Protein AF-0000000066303263 (afdb_homodimer)

Structure (mmCIF, N/CA/C/O backbone):
data_AF-0000000066303263-model_v1
#
loop_
_entity.id
_entity.type
_entity.pdbx_description
1 polymer 'Uncharacterized transporter RB4869'
#
loop_
_atom_site.group_PDB
_atom_site.id
_atom_site.type_symbol
_atom_site.label_atom_id
_atom_site.label_alt_id
_atom_site.label_comp_id
_atom_site.label_asym_id
_atom_site.label_entity_id
_atom_site.label_seq_id
_atom_site.pdbx_PDB_ins_code
_atom_site.Cartn_x
_atom_site.Cartn_y
_atom_site.Cartn_z
_atom_site.occupancy
_atom_site.B_iso_or_equiv
_atom_site.auth_seq_id
_atom_site.auth_comp_id
_atom_site.auth_asym_id
_atom_site.auth_atom_id
_atom_site.pdbx_PDB_model_num
ATOM 1 N N . MET A 1 1 ? 3.336 -27.75 2.59 1 59.38 1 MET A N 1
ATOM 2 C CA . MET A 1 1 ? 2.889 -26.438 3.047 1 59.38 1 MET A CA 1
ATOM 3 C C . MET A 1 1 ? 2.623 -25.516 1.865 1 59.38 1 MET A C 1
ATOM 5 O O . MET A 1 1 ? 3.283 -25.609 0.829 1 59.38 1 MET A O 1
ATOM 9 N N . ASN A 1 2 ? 1.567 -24.625 1.897 1 80.12 2 ASN A N 1
ATOM 10 C CA . ASN A 1 2 ? 1.238 -23.625 0.888 1 80.12 2 ASN A CA 1
ATOM 11 C C . ASN A 1 2 ? 2.383 -22.641 0.682 1 80.12 2 ASN A C 1
ATOM 13 O O . ASN A 1 2 ? 2.875 -22.047 1.642 1 80.12 2 ASN A O 1
ATOM 17 N N . PRO A 1 3 ? 3 -22.656 -0.423 1 86.31 3 PRO A N 1
ATOM 18 C CA . PRO A 1 3 ? 4.152 -21.797 -0.698 1 86.31 3 PRO A CA 1
ATOM 19 C C . PRO A 1 3 ? 3.92 -20.344 -0.289 1 86.31 3 PRO A C 1
ATOM 21 O O . PRO A 1 3 ? 4.863 -19.641 0.102 1 86.31 3 PRO A O 1
ATOM 24 N N . ILE A 1 4 ? 2.754 -19.922 -0.288 1 90.31 4 ILE A N 1
ATOM 25 C CA . ILE A 1 4 ? 2.447 -18.547 0.068 1 90.31 4 ILE A CA 1
ATOM 26 C C . ILE A 1 4 ? 2.525 -18.375 1.583 1 90.31 4 ILE A C 1
ATOM 28 O O . ILE A 1 4 ? 2.926 -17.312 2.074 1 90.31 4 ILE A O 1
ATOM 32 N N . LEU A 1 5 ? 2.143 -19.422 2.271 1 91.5 5 LEU A N 1
ATOM 33 C CA . LEU A 1 5 ? 2.277 -19.391 3.723 1 91.5 5 LEU A CA 1
ATOM 34 C C . LEU A 1 5 ? 3.746 -19.312 4.129 1 91.5 5 LEU A C 1
ATOM 36 O O . LEU A 1 5 ? 4.098 -18.609 5.078 1 91.5 5 LEU A O 1
ATOM 40 N N . VAL A 1 6 ? 4.566 -20.047 3.449 1 92.94 6 VAL A N 1
ATOM 41 C CA . VAL A 1 6 ? 6 -20.016 3.709 1 92.94 6 VAL A CA 1
ATOM 42 C C . VAL A 1 6 ? 6.539 -18.609 3.488 1 92.94 6 VAL A C 1
ATOM 44 O O . VAL A 1 6 ? 7.277 -18.078 4.32 1 92.94 6 VAL A O 1
ATOM 47 N N . LEU A 1 7 ? 6.152 -18.031 2.354 1 95.06 7 LEU A N 1
ATOM 48 C CA . LEU A 1 7 ? 6.594 -16.688 2.002 1 95.06 7 LEU A CA 1
ATOM 49 C C . LEU A 1 7 ? 6.207 -15.68 3.088 1 95.06 7 LEU A C 1
ATOM 51 O O . LEU A 1 7 ? 7.043 -14.906 3.551 1 95.06 7 LEU A O 1
ATOM 55 N N . LEU A 1 8 ? 5 -15.75 3.527 1 95.94 8 LEU A N 1
ATOM 56 C CA . LEU A 1 8 ? 4.484 -14.789 4.496 1 95.94 8 LEU A CA 1
ATOM 57 C C . LEU A 1 8 ? 5.086 -15.031 5.875 1 95.94 8 LEU A C 1
ATOM 59 O O . LEU A 1 8 ? 5.348 -14.086 6.621 1 95.94 8 LEU A O 1
ATOM 63 N N . CYS A 1 9 ? 5.34 -16.266 6.223 1 95.69 9 CYS A N 1
ATOM 64 C CA . CYS A 1 9 ? 5.961 -16.578 7.5 1 95.69 9 CYS A CA 1
ATOM 65 C C . CYS A 1 9 ? 7.402 -16.078 7.547 1 95.69 9 CYS A C 1
ATOM 67 O O . CYS A 1 9 ? 7.844 -15.547 8.562 1 95.69 9 CYS A O 1
ATOM 69 N N . VAL A 1 10 ? 8.086 -16.297 6.492 1 96.38 10 VAL A N 1
ATOM 70 C CA . VAL A 1 10 ? 9.469 -15.836 6.41 1 96.38 10 VAL A CA 1
ATOM 71 C C . VAL A 1 10 ? 9.516 -14.312 6.551 1 96.38 10 VAL A C 1
ATOM 73 O O . VAL A 1 10 ? 10.367 -13.781 7.27 1 96.38 10 VAL A O 1
ATOM 76 N N . ILE A 1 11 ? 8.625 -13.633 5.859 1 96.69 11 ILE A N 1
ATOM 77 C CA . ILE A 1 11 ? 8.57 -12.172 5.926 1 96.69 11 ILE A CA 1
ATOM 78 C C . ILE A 1 11 ? 8.203 -11.734 7.34 1 96.69 11 ILE A C 1
ATOM 80 O O . ILE A 1 11 ? 8.852 -10.852 7.91 1 96.69 11 ILE A O 1
ATOM 84 N N . ALA A 1 12 ? 7.219 -12.383 7.938 1 95.5 12 ALA A N 1
ATOM 85 C CA . ALA A 1 12 ? 6.781 -12.031 9.281 1 95.5 12 ALA A CA 1
ATOM 86 C C . ALA A 1 12 ? 7.898 -12.242 10.297 1 95.5 12 ALA A C 1
ATOM 88 O O . ALA A 1 12 ? 8.164 -11.375 11.133 1 95.5 12 ALA A O 1
ATOM 89 N N . LEU A 1 13 ? 8.523 -13.344 10.211 1 95.75 13 LEU A N 1
ATOM 90 C CA . LEU A 1 13 ? 9.617 -13.648 11.133 1 95.75 13 LEU A CA 1
ATOM 91 C C . LEU A 1 13 ? 10.797 -12.703 10.906 1 95.75 13 LEU A C 1
ATOM 93 O O . LEU A 1 13 ? 11.461 -12.297 11.867 1 95.75 13 LEU A O 1
ATOM 97 N N . GLY A 1 14 ? 11.078 -12.445 9.641 1 95.5 14 GLY A N 1
ATOM 98 C CA . GLY A 1 14 ? 12.133 -11.492 9.344 1 95.5 14 GLY A CA 1
ATOM 99 C C . GLY A 1 14 ? 11.875 -10.117 9.93 1 95.5 14 GLY A C 1
ATOM 100 O O . GLY A 1 14 ? 12.781 -9.492 10.484 1 95.5 14 GLY A O 1
ATOM 101 N N . LEU A 1 15 ? 10.664 -9.672 9.781 1 92.56 15 LEU A N 1
ATOM 102 C CA . LEU A 1 15 ? 10.297 -8.367 10.328 1 92.56 15 LEU A CA 1
ATOM 103 C C . LEU A 1 15 ? 10.375 -8.367 11.852 1 92.56 15 LEU A C 1
ATOM 105 O O . LEU A 1 15 ? 10.758 -7.367 12.453 1 92.56 15 LEU A O 1
ATOM 109 N N . LEU A 1 16 ? 10.016 -9.453 12.477 1 92.06 16 LEU A N 1
ATOM 110 C CA . LEU A 1 16 ? 10.102 -9.578 13.93 1 92.06 16 LEU A CA 1
ATOM 111 C C . LEU A 1 16 ? 11.547 -9.516 14.398 1 92.06 16 LEU A C 1
ATOM 113 O O . LEU A 1 16 ? 11.867 -8.805 15.359 1 92.06 16 LEU A O 1
ATOM 117 N N . VAL A 1 17 ? 12.383 -10.195 13.719 1 92.31 17 VAL A N 1
ATOM 118 C CA . VAL A 1 17 ? 13.805 -10.211 14.047 1 92.31 17 VAL A CA 1
ATOM 119 C C . VAL A 1 17 ? 14.406 -8.836 13.781 1 92.31 17 VAL A C 1
ATOM 121 O O . VAL A 1 17 ? 15.289 -8.383 14.516 1 92.31 17 VAL A O 1
ATOM 124 N N . GLY A 1 18 ? 13.977 -8.25 12.711 1 90.12 18 GLY A N 1
ATOM 125 C CA . GLY A 1 18 ? 14.492 -6.941 12.336 1 90.12 18 GLY A CA 1
ATOM 126 C C . GLY A 1 18 ? 14.211 -5.863 13.367 1 90.12 18 GLY A C 1
ATOM 127 O O . GLY A 1 18 ? 14.891 -4.836 13.398 1 90.12 18 GLY A O 1
ATOM 128 N N . ARG A 1 19 ? 13.258 -6.082 14.25 1 85.56 19 ARG A N 1
ATOM 129 C CA . ARG A 1 19 ? 12.875 -5.098 15.258 1 85.56 19 ARG A CA 1
ATOM 130 C C . ARG A 1 19 ? 13.75 -5.223 16.5 1 85.56 19 ARG A C 1
ATOM 132 O O . ARG A 1 19 ? 13.781 -4.316 17.328 1 85.56 19 ARG A O 1
ATOM 139 N N . VAL A 1 20 ? 14.406 -6.262 16.609 1 87.19 20 VAL A N 1
ATOM 140 C CA . VAL A 1 20 ? 15.273 -6.465 17.766 1 87.19 20 VAL A CA 1
ATOM 141 C C . VAL A 1 20 ? 16.531 -5.617 17.625 1 87.19 20 VAL A C 1
ATOM 143 O O . VAL A 1 20 ? 17.188 -5.641 16.578 1 87.19 20 VAL A O 1
ATOM 146 N N . SER A 1 21 ? 16.703 -4.73 18.547 1 82.38 21 SER A N 1
ATOM 147 C CA . SER A 1 21 ? 17.859 -3.855 18.5 1 82.38 21 SER A CA 1
ATOM 148 C C . SER A 1 21 ? 18.953 -4.34 19.453 1 82.38 21 SER A C 1
ATOM 150 O O . SER A 1 21 ? 18.672 -4.84 20.547 1 82.38 21 SER A O 1
ATOM 152 N N . PHE A 1 22 ? 20.125 -4.48 18.875 1 80 22 PHE A N 1
ATOM 153 C CA . PHE A 1 22 ? 21.312 -4.797 19.672 1 80 22 PHE A CA 1
ATOM 154 C C . PHE A 1 22 ? 22.266 -3.609 19.703 1 80 22 PHE A C 1
ATOM 156 O O . PHE A 1 22 ? 22.875 -3.258 18.703 1 80 22 PHE A O 1
ATOM 163 N N . ARG A 1 23 ? 22.422 -2.984 20.859 1 75.75 23 ARG A N 1
ATOM 164 C CA . ARG A 1 23 ? 23.297 -1.836 21.078 1 75.75 23 ARG A CA 1
ATOM 165 C C . ARG A 1 23 ? 22.891 -0.664 20.188 1 75.75 23 ARG A C 1
ATOM 167 O O . ARG A 1 23 ? 23.75 -0.027 19.578 1 75.75 23 ARG A O 1
ATOM 174 N N . GLY A 1 24 ? 21.641 -0.631 19.953 1 71.31 24 GLY A N 1
ATOM 175 C CA . GLY A 1 24 ? 21.094 0.509 19.234 1 71.31 24 GLY A CA 1
ATOM 176 C C . GLY A 1 24 ? 21.031 0.298 17.734 1 71.31 24 GLY A C 1
ATOM 177 O O . GLY A 1 24 ? 20.625 1.194 16.984 1 71.31 24 GLY A O 1
ATOM 178 N N . ILE A 1 25 ? 21.516 -0.825 17.25 1 78.69 25 ILE A N 1
ATOM 179 C CA . ILE A 1 25 ? 21.5 -1.103 15.82 1 78.69 25 ILE A CA 1
ATOM 180 C C . ILE A 1 25 ? 20.484 -2.199 15.508 1 78.69 25 ILE A C 1
ATOM 182 O O . ILE A 1 25 ? 20.469 -3.24 16.172 1 78.69 25 ILE A O 1
ATOM 186 N N . SER A 1 26 ? 19.609 -1.906 14.648 1 81.94 26 SER A N 1
ATOM 187 C CA . SER A 1 26 ? 18.641 -2.896 14.18 1 81.94 26 SER A CA 1
ATOM 188 C C . SER A 1 26 ? 18.844 -3.203 12.703 1 81.94 26 SER A C 1
ATOM 190 O O . SER A 1 26 ? 19.312 -2.355 11.945 1 81.94 26 SER A O 1
ATOM 192 N N . LEU A 1 27 ? 18.562 -4.391 12.273 1 84 27 LEU A N 1
ATOM 193 C CA . LEU A 1 27 ? 18.703 -4.793 10.875 1 84 27 LEU A CA 1
ATOM 194 C C . LEU A 1 27 ? 17.516 -4.289 10.047 1 84 27 LEU A C 1
ATOM 196 O O . LEU A 1 27 ? 17.625 -4.188 8.82 1 84 27 LEU A O 1
ATOM 200 N N . GLY A 1 28 ? 16.406 -4.055 10.742 1 83.38 28 GLY A N 1
ATOM 201 C CA . GLY A 1 28 ? 15.227 -3.584 10.031 1 83.38 28 GLY A CA 1
ATOM 202 C C . GLY A 1 28 ? 14.68 -4.602 9.055 1 83.38 28 GLY A C 1
ATOM 203 O O . GLY A 1 28 ? 14.617 -5.793 9.359 1 83.38 28 GLY A O 1
ATOM 204 N N . THR A 1 29 ? 14.281 -4.164 7.871 1 86.5 29 THR A N 1
ATOM 205 C CA . THR A 1 29 ? 13.648 -5.004 6.855 1 86.5 29 THR A CA 1
ATOM 206 C C . THR A 1 29 ? 14.656 -5.973 6.254 1 86.5 29 THR A C 1
ATOM 208 O O . THR A 1 29 ? 14.289 -7.047 5.777 1 86.5 29 THR A O 1
ATOM 211 N N . SER A 1 30 ? 15.945 -5.668 6.324 1 89.06 30 SER A N 1
ATOM 212 C CA . SER A 1 30 ? 16.984 -6.52 5.75 1 89.06 30 SER A CA 1
ATOM 213 C C . SER A 1 30 ? 17.094 -7.84 6.5 1 89.06 30 SER A C 1
ATOM 215 O O . SER A 1 30 ? 17.688 -8.797 6 1 89.06 30 SER A O 1
ATOM 217 N N . ALA A 1 31 ? 16.562 -7.883 7.723 1 93 31 ALA A N 1
ATOM 218 C CA . ALA A 1 31 ? 16.562 -9.125 8.492 1 93 31 ALA A CA 1
ATOM 219 C C . ALA A 1 31 ? 15.789 -10.219 7.766 1 93 31 ALA A C 1
ATOM 221 O O . ALA A 1 31 ? 16.016 -11.406 8 1 93 31 ALA A O 1
ATOM 222 N N . ILE A 1 32 ? 14.906 -9.844 6.883 1 95 32 ILE A N 1
ATOM 223 C CA . ILE A 1 32 ? 14.125 -10.797 6.098 1 95 32 ILE A CA 1
ATOM 224 C C . ILE A 1 32 ? 15.062 -11.672 5.266 1 95 32 ILE A C 1
ATOM 226 O O . ILE A 1 32 ? 14.844 -12.875 5.125 1 95 32 ILE A O 1
ATOM 230 N N . LEU A 1 33 ? 16.109 -11.062 4.738 1 93.75 33 LEU A N 1
ATOM 231 C CA . LEU A 1 33 ? 17.062 -11.82 3.936 1 93.75 33 LEU A CA 1
ATOM 232 C C . LEU A 1 33 ? 17.703 -12.922 4.762 1 93.75 33 LEU A C 1
ATOM 234 O O . LEU A 1 33 ? 17.891 -14.039 4.281 1 93.75 33 LEU A O 1
ATOM 238 N N . PHE A 1 34 ? 18.016 -12.688 6.008 1 94.19 34 PHE A N 1
ATOM 239 C CA . PHE A 1 34 ? 18.688 -13.648 6.871 1 94.19 34 PHE A CA 1
ATOM 240 C C . PHE A 1 34 ? 17.766 -14.805 7.227 1 94.19 34 PHE A C 1
ATOM 242 O O . PHE A 1 34 ? 18.172 -15.969 7.176 1 94.19 34 PHE A O 1
ATOM 249 N N . VAL A 1 35 ? 16.578 -14.445 7.59 1 95.88 35 VAL A N 1
ATOM 250 C CA . VAL A 1 35 ? 15.609 -15.477 7.906 1 95.88 35 VAL A CA 1
ATOM 251 C C . VAL A 1 35 ? 15.32 -16.312 6.66 1 95.88 35 VAL A C 1
ATOM 253 O O . VAL A 1 35 ? 15.172 -17.531 6.746 1 95.88 35 VAL A O 1
ATOM 256 N N . ALA A 1 36 ? 15.258 -15.68 5.531 1 96 36 ALA A N 1
ATOM 257 C CA . ALA A 1 36 ? 15.016 -16.375 4.266 1 96 36 ALA A CA 1
ATOM 258 C C . ALA A 1 36 ? 16.172 -17.297 3.916 1 96 36 ALA A C 1
ATOM 260 O O . ALA A 1 36 ? 15.961 -18.406 3.432 1 96 36 ALA A O 1
ATOM 261 N N . LEU A 1 37 ? 17.406 -16.844 4.16 1 93.94 37 LEU A N 1
ATOM 262 C CA . LEU A 1 37 ? 18.594 -17.672 3.924 1 93.94 37 LEU A CA 1
ATOM 263 C C . LEU A 1 37 ? 18.547 -18.938 4.77 1 93.94 37 LEU A C 1
ATOM 265 O O . LEU A 1 37 ? 18.859 -20.031 4.277 1 93.94 37 LEU A O 1
ATOM 269 N N . LEU A 1 38 ? 18.172 -18.734 6.035 1 94.69 38 LEU A N 1
ATOM 270 C CA . LEU A 1 38 ? 18.062 -19.875 6.941 1 94.69 38 LEU A CA 1
ATOM 271 C C . LEU A 1 38 ? 16.969 -20.828 6.473 1 94.69 38 LEU A C 1
ATOM 273 O O . LEU A 1 38 ? 17.188 -22.047 6.457 1 94.69 38 LEU A O 1
ATOM 277 N N . ALA A 1 39 ? 15.82 -20.328 6.078 1 94.94 39 ALA A N 1
ATOM 278 C CA . ALA A 1 39 ? 14.719 -21.156 5.586 1 94.94 39 ALA A CA 1
ATOM 279 C C . ALA A 1 39 ? 15.102 -21.859 4.289 1 94.94 39 ALA A C 1
ATOM 281 O O . ALA A 1 39 ? 14.75 -23.031 4.086 1 94.94 39 ALA A O 1
ATOM 282 N N . GLY A 1 40 ? 15.766 -21.125 3.422 1 93.25 40 GLY A N 1
ATOM 283 C CA . GLY A 1 40 ? 16.234 -21.734 2.184 1 93.25 40 GLY A CA 1
ATOM 284 C C . GLY A 1 40 ? 17.234 -22.859 2.404 1 93.25 40 GLY A C 1
ATOM 285 O O . GLY A 1 40 ? 17.25 -23.828 1.647 1 93.25 40 GLY A O 1
ATOM 286 N N . HIS A 1 41 ? 18.047 -22.703 3.406 1 93.31 41 HIS A N 1
ATOM 287 C CA . HIS A 1 41 ? 19.016 -23.734 3.758 1 93.31 41 HIS A CA 1
ATOM 288 C C . HIS A 1 41 ? 18.312 -25.031 4.172 1 93.31 41 HIS A C 1
ATOM 290 O O . HIS A 1 41 ? 18.812 -26.125 3.891 1 93.31 41 HIS A O 1
ATOM 296 N N . TYR A 1 42 ? 17.172 -24.891 4.82 1 93.5 42 TYR A N 1
ATOM 297 C CA . TYR A 1 42 ? 16.422 -26.062 5.258 1 93.5 42 TYR A CA 1
ATOM 298 C C . TYR A 1 42 ? 15.508 -26.578 4.152 1 93.5 42 TYR A C 1
ATOM 300 O O . TYR A 1 42 ? 14.656 -27.438 4.383 1 93.5 42 TYR A O 1
ATOM 308 N N . GLY A 1 43 ? 15.531 -26.016 2.975 1 90.75 43 GLY A N 1
ATOM 309 C CA . GLY A 1 43 ? 14.891 -26.594 1.8 1 90.75 43 GLY A CA 1
ATOM 310 C C . GLY A 1 43 ? 13.555 -25.953 1.479 1 90.75 43 GLY A C 1
ATOM 311 O O . GLY A 1 43 ? 12.82 -26.438 0.619 1 90.75 43 GLY A O 1
ATOM 312 N N . TRP A 1 44 ? 13.211 -24.875 2.115 1 92.06 44 TRP A N 1
ATOM 313 C CA . TRP A 1 44 ? 11.969 -24.188 1.786 1 92.06 44 TRP A CA 1
ATOM 314 C C . TRP A 1 44 ? 12.094 -23.422 0.476 1 92.06 44 TRP A C 1
ATOM 316 O O . TRP A 1 44 ? 13.141 -22.828 0.196 1 92.06 44 TRP A O 1
ATOM 326 N N . THR A 1 45 ? 11.023 -23.516 -0.398 1 88.44 45 THR A N 1
ATOM 327 C CA . THR A 1 45 ? 11.055 -22.828 -1.686 1 88.44 45 THR A CA 1
ATOM 328 C C . THR A 1 45 ? 9.734 -22.109 -1.946 1 88.44 45 THR A C 1
ATOM 330 O O . THR A 1 45 ? 8.711 -22.438 -1.336 1 88.44 45 THR A O 1
ATOM 333 N N . ILE A 1 46 ? 9.828 -21.078 -2.74 1 87.62 46 ILE A N 1
ATOM 334 C CA . ILE A 1 46 ? 8.641 -20.344 -3.176 1 87.62 46 ILE A CA 1
ATOM 335 C C . ILE A 1 46 ? 8.625 -20.234 -4.699 1 87.62 46 ILE A C 1
ATOM 337 O O . ILE A 1 46 ? 9.672 -20.375 -5.344 1 87.62 46 ILE A O 1
ATOM 341 N N . PRO A 1 47 ? 7.387 -20.094 -5.258 1 84.81 47 PRO A N 1
ATOM 342 C CA . PRO A 1 47 ? 7.34 -19.891 -6.707 1 84.81 47 PRO A CA 1
ATOM 343 C C . PRO A 1 47 ? 8.133 -18.672 -7.164 1 84.81 47 PRO A C 1
ATOM 345 O O . PRO A 1 47 ? 8.352 -17.75 -6.379 1 84.81 47 PRO A O 1
ATOM 348 N N . THR A 1 48 ? 8.508 -18.734 -8.383 1 84.12 48 THR A N 1
ATOM 349 C CA . THR A 1 48 ? 9.336 -17.672 -8.93 1 84.12 48 THR A CA 1
ATOM 350 C C . THR A 1 48 ? 8.5 -16.438 -9.234 1 84.12 48 THR A C 1
ATOM 352 O O . THR A 1 48 ? 7.281 -16.531 -9.398 1 84.12 48 THR A O 1
ATOM 355 N N . GLY A 1 49 ? 9.141 -15.289 -9.219 1 89.69 49 GLY A N 1
ATOM 356 C CA . GLY A 1 49 ? 8.477 -14.094 -9.711 1 89.69 49 GLY A CA 1
ATOM 357 C C . GLY A 1 49 ? 8.195 -13.078 -8.625 1 89.69 49 GLY A C 1
ATOM 358 O O . GLY A 1 49 ? 8.133 -11.875 -8.898 1 89.69 49 GLY A O 1
ATOM 359 N N . PHE A 1 50 ? 8.07 -13.531 -7.379 1 92.94 50 PHE A N 1
ATOM 360 C CA . PHE A 1 50 ? 7.75 -12.617 -6.293 1 92.94 50 PHE A CA 1
ATOM 361 C C . PHE A 1 50 ? 8.875 -11.602 -6.086 1 92.94 50 PHE A C 1
ATOM 363 O O . PHE A 1 50 ? 8.617 -10.43 -5.797 1 92.94 50 PHE A O 1
ATOM 370 N N . GLY A 1 51 ? 10.07 -12.109 -6.262 1 93.06 51 GLY A N 1
ATOM 371 C CA . GLY A 1 51 ? 11.219 -11.227 -6.094 1 93.06 51 GLY A CA 1
ATOM 372 C C . GLY A 1 51 ? 11.289 -10.133 -7.141 1 93.06 51 GLY A C 1
ATOM 373 O O . GLY A 1 51 ? 11.555 -8.977 -6.82 1 93.06 51 GLY A O 1
ATOM 374 N N . THR A 1 52 ? 11 -10.484 -8.367 1 92.56 52 THR A N 1
ATOM 375 C CA . THR A 1 52 ? 11.062 -9.531 -9.469 1 92.56 52 THR A CA 1
ATOM 376 C C . THR A 1 52 ? 9.969 -8.477 -9.328 1 92.56 52 THR A C 1
ATOM 378 O O . THR A 1 52 ? 10.219 -7.285 -9.531 1 92.56 52 THR A O 1
ATOM 381 N N . LEU A 1 53 ? 8.789 -8.953 -8.984 1 94.44 53 LEU A N 1
ATOM 382 C CA . LEU A 1 53 ? 7.691 -8.008 -8.781 1 94.44 53 LEU A CA 1
ATOM 383 C C . LEU A 1 53 ? 7.992 -7.074 -7.609 1 94.44 53 LEU A C 1
ATOM 385 O O . LEU A 1 53 ? 7.785 -5.863 -7.711 1 94.44 53 LEU A O 1
ATOM 389 N N . GLY A 1 54 ? 8.43 -7.691 -6.527 1 95.81 54 GLY A N 1
ATOM 390 C CA . GLY A 1 54 ? 8.773 -6.898 -5.352 1 95.81 54 GLY A CA 1
ATOM 391 C C . GLY A 1 54 ? 9.859 -5.875 -5.617 1 95.81 54 GLY A C 1
ATOM 392 O O . GLY A 1 54 ? 9.758 -4.727 -5.184 1 95.81 54 GLY A O 1
ATOM 393 N N . LEU A 1 55 ? 10.836 -6.262 -6.34 1 93.94 55 LEU A N 1
ATOM 394 C CA . LEU A 1 55 ? 11.961 -5.379 -6.645 1 93.94 55 LEU A CA 1
ATOM 395 C C . LEU A 1 55 ? 11.516 -4.215 -7.52 1 93.94 55 LEU A C 1
ATOM 397 O O . LEU A 1 55 ? 11.883 -3.066 -7.27 1 93.94 55 LEU A O 1
ATOM 401 N N . ALA A 1 56 ? 10.789 -4.512 -8.594 1 94.69 56 ALA A N 1
ATOM 402 C CA . ALA A 1 56 ? 10.312 -3.457 -9.484 1 94.69 56 ALA A CA 1
ATOM 403 C C . ALA A 1 56 ? 9.484 -2.426 -8.727 1 94.69 56 ALA A C 1
ATOM 405 O O . ALA A 1 56 ? 9.648 -1.22 -8.93 1 94.69 56 ALA A O 1
ATOM 406 N N . LEU A 1 57 ? 8.617 -2.967 -7.875 1 95.62 57 LEU A N 1
ATOM 407 C CA . LEU A 1 57 ? 7.781 -2.09 -7.066 1 95.62 57 LEU A CA 1
ATOM 408 C C . LEU A 1 57 ? 8.625 -1.262 -6.105 1 95.62 57 LEU A C 1
ATOM 410 O O . LEU A 1 57 ? 8.43 -0.049 -5.988 1 95.62 57 LEU A O 1
ATOM 414 N N . PHE A 1 58 ? 9.492 -1.871 -5.398 1 94.94 58 PHE A N 1
ATOM 415 C CA . PHE A 1 58 ? 10.359 -1.248 -4.398 1 94.94 58 PHE A CA 1
ATOM 416 C C . PHE A 1 58 ? 11.188 -0.135 -5.023 1 94.94 58 PHE A C 1
ATOM 418 O O . PHE A 1 58 ? 11.156 1.006 -4.555 1 94.94 58 PHE A O 1
ATOM 425 N N . VAL A 1 59 ? 11.891 -0.455 -6.098 1 94.31 59 VAL A N 1
ATOM 426 C CA . VAL A 1 59 ? 12.844 0.482 -6.68 1 94.31 59 VAL A CA 1
ATOM 427 C C . VAL A 1 59 ? 12.094 1.635 -7.344 1 94.31 59 VAL A C 1
ATOM 429 O O . VAL A 1 59 ? 12.555 2.777 -7.328 1 94.31 59 VAL A O 1
ATOM 432 N N . TYR A 1 60 ? 10.992 1.342 -7.941 1 95.5 60 TYR A N 1
ATOM 433 C CA . TYR A 1 60 ? 10.164 2.391 -8.516 1 95.5 60 TYR A CA 1
ATOM 434 C C . TYR A 1 60 ? 9.734 3.393 -7.449 1 95.5 60 TYR A C 1
ATOM 436 O O . TYR A 1 60 ? 9.812 4.605 -7.66 1 95.5 60 TYR A O 1
ATOM 444 N N . CYS A 1 61 ? 9.273 2.879 -6.301 1 93.25 61 CYS A N 1
ATOM 445 C CA . CYS A 1 61 ? 8.797 3.744 -5.227 1 93.25 61 CYS A CA 1
ATOM 446 C C . CYS A 1 61 ? 9.945 4.543 -4.621 1 93.25 61 CYS A C 1
ATOM 448 O O . CYS A 1 61 ? 9.773 5.703 -4.25 1 93.25 61 CYS A O 1
ATOM 450 N N . VAL A 1 62 ? 11.07 3.912 -4.508 1 91.25 62 VAL A N 1
ATOM 451 C CA . VAL A 1 62 ? 12.258 4.621 -4.035 1 91.25 62 VAL A CA 1
ATOM 452 C C . VAL A 1 62 ? 12.594 5.758 -4.992 1 91.25 62 VAL A C 1
ATOM 454 O O . VAL A 1 62 ? 12.945 6.859 -4.559 1 91.25 62 VAL A O 1
ATOM 457 N N . GLY A 1 63 ? 12.484 5.484 -6.266 1 92.44 63 GLY A N 1
ATOM 458 C CA . GLY A 1 63 ? 12.711 6.516 -7.266 1 92.44 63 GLY A CA 1
ATOM 459 C C . GLY A 1 63 ? 11.75 7.684 -7.141 1 92.44 63 GLY A C 1
ATOM 460 O O . GLY A 1 63 ? 12.172 8.844 -7.168 1 92.44 63 GLY A O 1
ATOM 461 N N . ILE A 1 64 ? 10.523 7.371 -7.004 1 90.81 64 ILE A N 1
ATOM 462 C CA . ILE A 1 64 ? 9.508 8.406 -6.875 1 90.81 64 ILE A CA 1
ATOM 463 C C . ILE A 1 64 ? 9.82 9.297 -5.676 1 90.81 64 ILE A C 1
ATOM 465 O O . ILE A 1 64 ? 9.727 10.523 -5.758 1 90.81 64 ILE A O 1
ATOM 469 N N . SER A 1 65 ? 10.195 8.711 -4.555 1 85 65 SER A N 1
ATOM 470 C CA . SER A 1 65 ? 10.469 9.438 -3.32 1 85 65 SER A CA 1
ATOM 471 C C . SER A 1 65 ? 11.727 10.289 -3.443 1 85 65 SER A C 1
ATOM 473 O O . SER A 1 65 ? 11.812 11.367 -2.852 1 85 65 SER A O 1
ATOM 475 N N . ALA A 1 66 ? 12.688 9.828 -4.195 1 85.56 66 ALA A N 1
ATOM 476 C CA . ALA A 1 66 ? 13.969 10.508 -4.328 1 85.56 66 ALA A CA 1
ATOM 477 C C . ALA A 1 66 ? 13.922 11.547 -5.445 1 85.56 66 ALA A C 1
ATOM 479 O O . ALA A 1 66 ? 14.797 12.422 -5.523 1 85.56 66 ALA A O 1
ATOM 480 N N . GLY A 1 67 ? 12.977 11.461 -6.309 1 84.5 67 GLY A N 1
ATOM 481 C CA . GLY A 1 67 ? 12.906 12.25 -7.527 1 84.5 67 GLY A CA 1
ATOM 482 C C . GLY A 1 67 ? 13.062 13.742 -7.281 1 84.5 67 GLY A C 1
ATOM 483 O O . GLY A 1 67 ? 13.953 14.383 -7.852 1 84.5 67 GLY A O 1
ATOM 484 N N . PRO A 1 68 ? 12.336 14.305 -6.406 1 75 68 PRO A N 1
ATOM 485 C CA . PRO A 1 68 ? 12.398 15.75 -6.184 1 75 68 PRO A CA 1
ATOM 486 C C . PRO A 1 68 ? 13.75 16.203 -5.656 1 75 68 PRO A C 1
ATOM 488 O O . PRO A 1 68 ? 14.281 17.234 -6.102 1 75 68 PRO A O 1
ATOM 491 N N . THR A 1 69 ? 14.367 15.469 -4.828 1 72 69 THR A N 1
ATOM 492 C CA . THR A 1 69 ? 15.625 15.859 -4.203 1 72 69 THR A CA 1
ATOM 493 C C . THR A 1 69 ? 16.797 15.539 -5.113 1 72 69 THR A C 1
ATOM 495 O O . THR A 1 69 ? 17.828 16.219 -5.066 1 72 69 THR A O 1
ATOM 498 N N . PHE A 1 70 ? 16.656 14.57 -5.898 1 83.25 70 PHE A N 1
ATOM 499 C CA . PHE A 1 70 ? 17.719 14.172 -6.805 1 83.25 70 PHE A CA 1
ATOM 500 C C . PHE A 1 70 ? 18.062 15.297 -7.77 1 83.25 70 PHE A C 1
ATOM 502 O O . PHE A 1 70 ? 19.234 15.664 -7.914 1 83.25 70 PHE A O 1
ATOM 509 N N . PHE A 1 71 ? 17.156 15.828 -8.352 1 78.19 71 PHE A N 1
ATOM 510 C CA . PHE A 1 71 ? 17.406 16.844 -9.367 1 78.19 71 PHE A CA 1
ATOM 511 C C . PHE A 1 71 ? 17.781 18.172 -8.727 1 78.19 71 PHE A C 1
ATOM 513 O O . PHE A 1 71 ? 18.531 18.953 -9.305 1 78.19 71 PHE A O 1
ATOM 520 N N . ARG A 1 72 ? 17.328 18.391 -7.516 1 68.69 72 ARG A N 1
ATOM 521 C CA . ARG A 1 72 ? 17.766 19.562 -6.781 1 68.69 72 ARG A CA 1
ATOM 522 C C . ARG A 1 72 ? 19.219 19.438 -6.344 1 68.69 72 ARG A C 1
ATOM 524 O O . ARG A 1 72 ? 19.953 20.438 -6.316 1 68.69 72 ARG A O 1
ATOM 531 N N . GLY A 1 73 ? 19.531 18.266 -5.941 1 68.19 73 GLY A N 1
ATOM 532 C CA . GLY A 1 73 ? 20.906 18 -5.551 1 68.19 73 GLY A CA 1
ATOM 533 C C . GLY A 1 73 ? 21.891 18.203 -6.684 1 68.19 73 GLY A C 1
ATOM 534 O O . GLY A 1 73 ? 23.047 18.594 -6.449 1 68.19 73 GLY A O 1
ATOM 535 N N . LEU A 1 74 ? 21.422 17.969 -7.828 1 77.19 74 LEU A N 1
ATOM 536 C CA . LEU A 1 74 ? 22.281 18.141 -8.992 1 77.19 74 LEU A CA 1
ATOM 537 C C . LEU A 1 74 ? 22.406 19.609 -9.359 1 77.19 74 LEU A C 1
ATOM 539 O O . LEU A 1 74 ? 23.344 20 -10.07 1 77.19 74 LEU A O 1
ATOM 543 N N . ALA A 1 75 ? 21.531 20.297 -8.711 1 68.81 75 ALA A N 1
ATOM 544 C CA . ALA A 1 75 ? 21.578 21.734 -8.953 1 68.81 75 ALA A CA 1
ATOM 545 C C . ALA A 1 75 ? 22.594 22.406 -8.023 1 68.81 75 ALA A C 1
ATOM 547 O O . ALA A 1 75 ? 23.172 21.75 -7.156 1 68.81 75 ALA A O 1
ATOM 548 N N . SER A 1 76 ? 22.938 23.594 -8.016 1 61.5 76 SER A N 1
ATOM 549 C CA . SER A 1 76 ? 24.094 24.344 -7.516 1 61.5 76 SER A CA 1
ATOM 550 C C . SER A 1 76 ? 24.219 24.219 -6.004 1 61.5 76 SER A C 1
ATOM 552 O O . SER A 1 76 ? 25.312 23.953 -5.492 1 61.5 76 SER A O 1
ATOM 554 N N . HIS A 1 77 ? 23.234 24.172 -5.227 1 57.69 77 HIS A N 1
ATOM 555 C CA . HIS A 1 77 ? 23.375 24.203 -3.773 1 57.69 77 HIS A CA 1
ATOM 556 C C . HIS A 1 77 ? 23.594 22.812 -3.209 1 57.69 77 HIS A C 1
ATOM 558 O O . HIS A 1 77 ? 24.109 22.656 -2.102 1 57.69 77 HIS A O 1
ATOM 564 N N . GLY A 1 78 ? 23.359 21.844 -3.939 1 72.88 78 GLY A N 1
ATOM 565 C CA . GLY A 1 78 ? 23.516 20.469 -3.479 1 72.88 78 GLY A CA 1
ATOM 566 C C . GLY A 1 78 ? 24.641 19.719 -4.188 1 72.88 78 GLY A C 1
ATOM 567 O O . GLY A 1 78 ? 24.938 18.578 -3.855 1 72.88 78 GLY A O 1
ATOM 568 N N . ARG A 1 79 ? 25.391 20.391 -4.93 1 84 79 ARG A N 1
ATOM 569 C CA . ARG A 1 79 ? 26.359 19.75 -5.816 1 84 79 ARG A CA 1
ATOM 570 C C . ARG A 1 79 ? 27.531 19.156 -5.02 1 84 79 ARG A C 1
ATOM 572 O O . ARG A 1 79 ? 28.016 18.078 -5.336 1 84 79 ARG A O 1
ATOM 579 N N . ALA A 1 80 ? 27.875 19.906 -4.02 1 85.25 80 ALA A N 1
ATOM 580 C CA . ALA A 1 80 ? 29.016 19.438 -3.238 1 85.25 80 ALA A CA 1
ATOM 581 C C . ALA A 1 80 ? 28.703 18.125 -2.529 1 85.25 80 ALA A C 1
ATOM 583 O O . ALA A 1 80 ? 29.531 17.219 -2.469 1 85.25 80 ALA A O 1
ATOM 584 N N . MET A 1 81 ? 27.562 18.047 -2.043 1 86.38 81 MET A N 1
ATOM 585 C CA . MET A 1 81 ? 27.141 16.828 -1.353 1 86.38 81 MET A CA 1
ATOM 586 C C . MET A 1 81 ? 26.922 15.695 -2.342 1 86.38 81 MET A C 1
ATOM 588 O O . MET A 1 81 ? 27.25 14.539 -2.049 1 86.38 81 MET A O 1
ATOM 592 N N . ALA A 1 82 ? 26.438 16.031 -3.473 1 89.44 82 ALA A N 1
ATOM 593 C CA . ALA A 1 82 ? 26.25 15.039 -4.535 1 89.44 82 ALA A CA 1
ATOM 594 C C . ALA A 1 82 ? 27.594 14.469 -4.992 1 89.44 82 ALA A C 1
ATOM 596 O O . ALA A 1 82 ? 27.703 13.273 -5.27 1 89.44 82 ALA A O 1
ATOM 597 N N . ILE A 1 83 ? 28.547 15.289 -5.027 1 92.56 83 ILE A N 1
ATOM 598 C CA . ILE A 1 83 ? 29.891 14.859 -5.43 1 92.56 83 ILE A CA 1
ATOM 599 C C . ILE A 1 83 ? 30.453 13.914 -4.379 1 92.56 83 ILE A C 1
ATOM 601 O O . ILE A 1 83 ? 31.078 12.898 -4.723 1 92.56 83 ILE A O 1
ATOM 605 N N . THR A 1 84 ? 30.281 14.289 -3.143 1 93.31 84 THR A N 1
ATOM 606 C CA . THR A 1 84 ? 30.734 13.398 -2.082 1 93.31 84 THR A CA 1
ATOM 607 C C . THR A 1 84 ? 30.109 12.016 -2.219 1 93.31 84 THR A C 1
ATOM 609 O O . THR A 1 84 ? 30.797 11 -2.09 1 93.31 84 THR A O 1
ATOM 612 N N . GLY A 1 85 ? 28.781 12 -2.457 1 93.94 85 GLY A N 1
ATOM 613 C CA . GLY A 1 85 ? 28.094 10.734 -2.682 1 93.94 85 GLY A CA 1
ATOM 614 C C . GLY A 1 85 ? 28.656 9.953 -3.854 1 93.94 85 GLY A C 1
ATOM 615 O O . GLY A 1 85 ? 28.859 8.742 -3.76 1 93.94 85 GLY A O 1
ATOM 616 N N . SER A 1 86 ? 28.984 10.625 -4.91 1 95.19 86 SER A N 1
ATOM 617 C CA . SER A 1 86 ? 29.531 9.992 -6.102 1 95.19 86 SER A CA 1
ATOM 618 C C . SER A 1 86 ? 30.922 9.43 -5.844 1 95.19 86 SER A C 1
ATOM 620 O O . SER A 1 86 ? 31.25 8.328 -6.293 1 95.19 86 SER A O 1
ATOM 622 N N . VAL A 1 87 ? 31.688 10.164 -5.137 1 96.25 87 VAL A N 1
ATOM 623 C CA . VAL A 1 87 ? 33.062 9.734 -4.828 1 96.25 87 VAL A CA 1
ATOM 624 C C . VAL A 1 87 ? 33.031 8.469 -3.977 1 96.25 87 VAL A C 1
ATOM 626 O O . VAL A 1 87 ? 33.812 7.543 -4.191 1 96.25 87 VAL A O 1
ATOM 629 N N . ILE A 1 88 ? 32.156 8.445 -3.078 1 97.12 88 ILE A N 1
ATOM 630 C CA . ILE A 1 88 ? 32.031 7.297 -2.186 1 97.12 88 ILE A CA 1
ATOM 631 C C . ILE A 1 88 ? 31.656 6.059 -2.988 1 97.12 88 ILE A C 1
ATOM 633 O O . ILE A 1 88 ? 32.281 5 -2.846 1 97.12 88 ILE A O 1
ATOM 637 N N . VAL A 1 89 ? 30.641 6.172 -3.893 1 97.31 89 VAL A N 1
ATOM 638 C CA . VAL A 1 89 ? 30.172 5.043 -4.688 1 97.31 89 VAL A CA 1
ATOM 639 C C . VAL A 1 89 ? 31.281 4.582 -5.637 1 97.31 89 VAL A C 1
ATOM 641 O O . VAL A 1 89 ? 31.531 3.385 -5.762 1 97.31 89 VAL A O 1
ATOM 644 N N . LEU A 1 90 ? 31.953 5.527 -6.254 1 97.44 90 LEU A N 1
ATOM 645 C CA . LEU A 1 90 ? 33 5.18 -7.203 1 97.44 90 LEU A CA 1
ATOM 646 C C . LEU A 1 90 ? 34.188 4.527 -6.492 1 97.44 90 LEU A C 1
ATOM 648 O O . LEU A 1 90 ? 34.812 3.609 -7.031 1 97.44 90 LEU A O 1
ATOM 652 N N . THR A 1 91 ? 34.5 5.035 -5.332 1 97.88 91 THR A N 1
ATOM 653 C CA . THR A 1 91 ? 35.531 4.395 -4.539 1 97.88 91 THR A CA 1
ATOM 654 C C . THR A 1 91 ? 35.125 2.979 -4.141 1 97.88 91 THR A C 1
ATOM 656 O O . THR A 1 91 ? 35.938 2.057 -4.16 1 97.88 91 THR A O 1
ATOM 659 N N . GLY A 1 92 ? 33.844 2.807 -3.723 1 97.88 92 GLY A N 1
ATOM 660 C CA . GLY A 1 92 ? 33.344 1.48 -3.416 1 97.88 92 GLY A CA 1
ATOM 661 C C . GLY A 1 92 ? 33.438 0.514 -4.578 1 97.88 92 GLY A C 1
ATOM 662 O O . GLY A 1 92 ? 33.844 -0.64 -4.398 1 97.88 92 GLY A O 1
ATOM 663 N N . VAL A 1 93 ? 33.156 1.004 -5.766 1 97.69 93 VAL A N 1
ATOM 664 C CA . VAL A 1 93 ? 33.25 0.203 -6.98 1 97.69 93 VAL A CA 1
ATOM 665 C C . VAL A 1 93 ? 34.719 -0.183 -7.227 1 97.69 93 VAL A C 1
ATOM 667 O O . VAL A 1 93 ? 35 -1.342 -7.527 1 97.69 93 VAL A O 1
ATOM 670 N N . ALA A 1 94 ? 35.562 0.741 -7.062 1 97.88 94 ALA A N 1
ATOM 671 C CA . ALA A 1 94 ? 37 0.504 -7.293 1 97.88 94 AL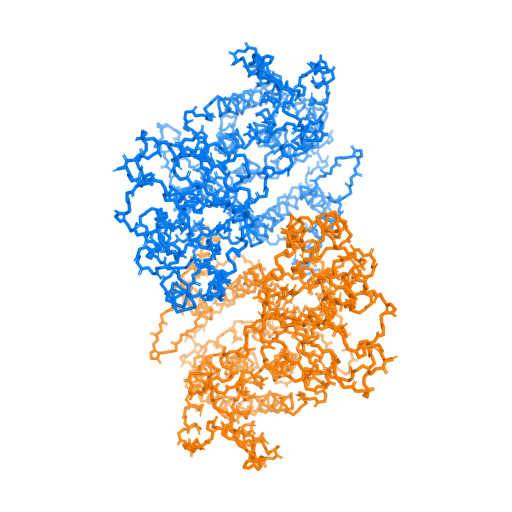A A CA 1
ATOM 672 C C . ALA A 1 94 ? 37.562 -0.5 -6.289 1 97.88 94 ALA A C 1
ATOM 674 O O . ALA A 1 94 ? 38.312 -1.396 -6.66 1 97.88 94 ALA A O 1
ATOM 675 N N . VAL A 1 95 ? 37.188 -0.325 -5.09 1 98.06 95 VAL A N 1
ATOM 676 C CA . VAL A 1 95 ? 37.688 -1.219 -4.043 1 98.06 95 VAL A CA 1
ATOM 677 C C . VAL A 1 95 ? 37.125 -2.625 -4.266 1 98.06 95 VAL A C 1
ATOM 679 O O . VAL A 1 95 ? 37.812 -3.615 -4.039 1 98.06 95 VAL A O 1
ATOM 682 N N . THR A 1 96 ? 35.875 -2.719 -4.629 1 98.25 96 THR A N 1
ATOM 683 C CA . THR A 1 96 ? 35.281 -4.02 -4.898 1 98.25 96 THR A CA 1
ATOM 684 C C . THR A 1 96 ? 36 -4.711 -6.059 1 98.25 96 THR A C 1
ATOM 686 O O . THR A 1 96 ? 36.281 -5.91 -5.992 1 98.25 96 THR A O 1
ATOM 689 N N . TRP A 1 97 ? 36.25 -3.959 -7.094 1 97.56 97 TRP A N 1
ATOM 690 C CA . TRP A 1 97 ? 36.969 -4.5 -8.242 1 97.56 97 TRP A CA 1
ATOM 691 C C . TRP A 1 97 ? 38.344 -5.008 -7.84 1 97.56 97 TRP A C 1
ATOM 693 O O . TRP A 1 97 ? 38.75 -6.109 -8.227 1 97.56 97 TRP A O 1
ATOM 703 N N . THR A 1 98 ? 39.062 -4.242 -7.102 1 97.38 98 THR A N 1
ATOM 704 C CA . THR A 1 98 ? 40.406 -4.598 -6.656 1 97.38 98 THR A CA 1
ATOM 705 C C . THR A 1 98 ? 40.375 -5.824 -5.746 1 97.38 98 THR A C 1
ATOM 707 O O . THR A 1 98 ? 41.188 -6.719 -5.871 1 97.38 98 THR A O 1
ATOM 710 N N . SER A 1 99 ? 39.406 -5.863 -4.852 1 96.88 99 SER A N 1
ATOM 711 C CA . SER A 1 99 ? 39.25 -6.992 -3.938 1 96.88 99 SER A CA 1
ATOM 712 C C . SER A 1 99 ? 38.906 -8.273 -4.691 1 96.88 99 SER A C 1
ATOM 714 O O . SER A 1 99 ? 39.406 -9.352 -4.355 1 96.88 99 SER A O 1
ATOM 716 N N . ALA A 1 100 ? 38.031 -8.164 -5.645 1 96.62 100 ALA A N 1
ATOM 717 C CA . ALA A 1 100 ? 37.656 -9.328 -6.441 1 96.62 100 ALA A CA 1
ATOM 718 C C . ALA A 1 100 ? 38.844 -9.898 -7.191 1 96.62 100 ALA A C 1
ATOM 720 O O . ALA A 1 100 ? 39.031 -11.117 -7.262 1 96.62 100 ALA A O 1
ATOM 721 N N . ARG A 1 101 ? 39.75 -9.047 -7.695 1 95.38 101 ARG A N 1
ATOM 722 C CA . ARG A 1 101 ? 40.906 -9.469 -8.453 1 95.38 101 ARG A CA 1
ATOM 723 C C . ARG A 1 101 ? 41.969 -10.047 -7.539 1 95.38 101 ARG A C 1
ATOM 725 O O . ARG A 1 101 ? 42.656 -11.023 -7.887 1 95.38 101 ARG A O 1
ATOM 732 N N . LEU A 1 102 ? 42.156 -9.453 -6.457 1 95.12 102 LEU A N 1
ATOM 733 C CA . LEU A 1 102 ? 43.219 -9.859 -5.535 1 95.12 102 LEU A CA 1
ATOM 734 C C . LEU A 1 102 ? 42.875 -11.172 -4.848 1 95.12 102 LEU A C 1
ATOM 736 O O . LEU A 1 102 ? 43.719 -12.016 -4.613 1 95.12 102 LEU A O 1
ATOM 740 N N . LEU A 1 103 ? 41.562 -11.367 -4.59 1 94.25 103 LEU A N 1
ATOM 741 C CA . LEU A 1 103 ? 41.156 -12.523 -3.801 1 94.25 103 LEU A CA 1
ATOM 742 C C . LEU A 1 103 ? 40.531 -13.586 -4.688 1 94.25 103 LEU A C 1
ATOM 744 O O . LEU A 1 103 ? 40.188 -14.68 -4.211 1 94.25 103 LEU A O 1
ATOM 748 N N . GLY A 1 104 ? 40.344 -13.383 -5.91 1 93.44 104 GLY A N 1
ATOM 749 C CA . GLY A 1 104 ? 39.75 -14.344 -6.832 1 93.44 104 GLY A CA 1
ATOM 750 C C . GLY A 1 104 ? 38.312 -14.625 -6.547 1 93.44 104 GLY A C 1
ATOM 751 O O . GLY A 1 104 ? 37.875 -15.781 -6.594 1 93.44 104 GLY A O 1
ATOM 752 N N . LEU A 1 105 ? 37.625 -13.664 -6.25 1 94.38 105 LEU A N 1
ATOM 753 C CA . LEU A 1 105 ? 36.188 -13.828 -5.949 1 94.38 105 LEU A CA 1
ATOM 754 C C . LEU A 1 105 ? 35.375 -13.844 -7.227 1 94.38 105 LEU A C 1
ATOM 756 O O . LEU A 1 105 ? 35.625 -13.078 -8.156 1 94.38 105 LEU A O 1
ATOM 760 N N . PRO A 1 106 ? 34.406 -14.789 -7.285 1 94.81 106 PRO A N 1
ATOM 761 C CA . PRO A 1 106 ? 33.469 -14.703 -8.406 1 94.81 106 PRO A CA 1
ATOM 762 C C . PRO A 1 106 ? 32.75 -13.352 -8.492 1 94.81 106 PRO A C 1
ATOM 764 O O . PRO A 1 106 ? 32.5 -12.727 -7.465 1 94.81 106 PRO A O 1
ATOM 767 N N . ALA A 1 107 ? 32.438 -12.93 -9.695 1 95.94 107 ALA A N 1
ATOM 768 C CA . ALA A 1 107 ? 31.875 -11.609 -9.977 1 95.94 107 ALA A CA 1
ATOM 769 C C . ALA A 1 107 ? 30.594 -11.367 -9.188 1 95.94 107 ALA A C 1
ATOM 771 O O . ALA A 1 107 ? 30.406 -10.297 -8.602 1 95.94 107 ALA A O 1
ATOM 772 N N . GLU A 1 108 ? 29.703 -12.344 -9.164 1 95.88 108 GLU A N 1
ATOM 773 C CA . GLU A 1 108 ? 28.406 -12.211 -8.5 1 95.88 108 GLU A CA 1
ATOM 774 C C . GLU A 1 108 ? 28.578 -12.094 -6.984 1 95.88 108 GLU A C 1
ATOM 776 O O . GLU A 1 108 ? 27.875 -11.305 -6.336 1 95.88 108 GLU A O 1
ATOM 781 N N . LEU A 1 109 ? 29.484 -12.82 -6.477 1 96.06 109 LEU A N 1
ATOM 782 C CA . LEU A 1 109 ? 29.781 -12.742 -5.051 1 96.06 109 LEU A CA 1
ATOM 783 C C . LEU A 1 109 ? 30.359 -11.383 -4.684 1 96.06 109 LEU A C 1
ATOM 785 O O . LEU A 1 109 ? 30 -10.805 -3.662 1 96.06 109 LEU A O 1
ATOM 789 N N . ALA A 1 110 ? 31.25 -10.898 -5.484 1 97.38 110 ALA A N 1
ATOM 790 C CA . ALA A 1 110 ? 31.859 -9.594 -5.27 1 97.38 110 ALA A CA 1
ATOM 791 C C . ALA A 1 110 ? 30.828 -8.477 -5.355 1 97.38 110 ALA A C 1
ATOM 793 O O . ALA A 1 110 ? 30.859 -7.527 -4.57 1 97.38 110 ALA A O 1
ATOM 794 N N . GLY A 1 111 ? 29.984 -8.57 -6.352 1 96.88 111 GLY A N 1
ATOM 795 C CA . GLY A 1 111 ? 28.906 -7.598 -6.461 1 96.88 111 GLY A CA 1
ATOM 796 C C . GLY A 1 111 ? 28 -7.559 -5.234 1 96.88 111 GLY A C 1
ATOM 797 O O . GLY A 1 111 ? 27.625 -6.484 -4.777 1 96.88 111 GLY A O 1
ATOM 798 N N . GLY A 1 112 ? 27.625 -8.758 -4.754 1 97.06 112 GLY A N 1
ATOM 799 C CA . GLY A 1 112 ? 26.844 -8.844 -3.529 1 97.06 112 GLY A CA 1
ATOM 800 C C . GLY A 1 112 ? 27.547 -8.219 -2.336 1 97.06 112 GLY A C 1
ATOM 801 O O . GLY A 1 112 ? 26.906 -7.555 -1.515 1 97.06 112 GLY A O 1
ATOM 802 N N . LEU A 1 113 ? 28.844 -8.422 -2.256 1 97.69 113 LEU A N 1
ATOM 803 C CA . LEU A 1 113 ? 29.641 -7.828 -1.182 1 97.69 113 LEU A CA 1
ATOM 804 C C . LEU A 1 113 ? 29.562 -6.305 -1.23 1 97.69 113 LEU A C 1
ATOM 806 O O . LEU A 1 113 ? 29.438 -5.652 -0.191 1 97.69 113 LEU A O 1
ATOM 810 N N . MET A 1 114 ? 29.641 -5.816 -2.385 1 97.75 114 MET A N 1
ATOM 811 C CA . MET A 1 114 ? 29.578 -4.367 -2.543 1 97.75 114 MET A CA 1
ATOM 812 C C . MET A 1 114 ? 28.219 -3.828 -2.09 1 97.75 114 MET A C 1
ATOM 814 O O . MET A 1 114 ? 28.156 -2.873 -1.313 1 97.75 114 MET A O 1
ATOM 818 N N . ALA A 1 115 ? 27.156 -4.449 -2.613 1 97.25 115 ALA A N 1
ATOM 819 C CA . ALA A 1 115 ? 25.812 -4.016 -2.27 1 97.25 115 ALA A CA 1
ATOM 820 C C . ALA A 1 115 ? 25.578 -4.074 -0.761 1 97.25 115 ALA A C 1
ATOM 822 O O . ALA A 1 115 ? 24.953 -3.178 -0.185 1 97.25 115 ALA A O 1
ATOM 823 N N . GLY A 1 116 ? 26.094 -5.102 -0.133 1 96.5 116 GLY A N 1
ATOM 824 C CA . GLY A 1 116 ? 25.938 -5.266 1.306 1 96.5 116 GLY A CA 1
ATOM 825 C C . GLY A 1 116 ? 26.781 -4.285 2.104 1 96.5 116 GLY A C 1
ATOM 826 O O . GLY A 1 116 ? 26.281 -3.609 3 1 96.5 116 GLY A O 1
ATOM 827 N N . ALA A 1 117 ? 28 -4.172 1.735 1 97.5 117 ALA A N 1
ATOM 828 C CA . ALA A 1 117 ? 28.953 -3.322 2.461 1 97.5 117 ALA A CA 1
ATOM 829 C C . ALA A 1 117 ? 28.547 -1.853 2.352 1 97.5 117 ALA A C 1
ATOM 831 O O . ALA A 1 117 ? 28.766 -1.076 3.287 1 97.5 117 ALA A O 1
ATOM 832 N N . MET A 1 118 ? 27.984 -1.549 1.254 1 96.5 118 MET A N 1
ATOM 833 C CA . MET A 1 118 ? 27.578 -0.165 1.044 1 96.5 118 MET A CA 1
ATOM 834 C C . MET A 1 118 ? 26.109 0.024 1.417 1 96.5 118 MET A C 1
ATOM 836 O O . MET A 1 118 ? 25.516 1.065 1.126 1 96.5 118 MET A O 1
ATOM 840 N N . THR A 1 119 ? 25.516 -0.986 1.952 1 93.5 119 THR A N 1
ATOM 841 C CA . THR A 1 119 ? 24.172 -0.994 2.533 1 93.5 119 THR A CA 1
ATOM 842 C C . THR A 1 119 ? 23.141 -0.547 1.508 1 93.5 119 THR A C 1
ATOM 844 O O . THR A 1 119 ? 22.281 0.281 1.81 1 93.5 119 THR A O 1
ATOM 847 N N . SER A 1 120 ? 23.234 -1.016 0.342 1 94.38 120 SER A N 1
ATOM 848 C CA . SER A 1 120 ? 22.297 -0.642 -0.718 1 94.38 120 SER A CA 1
ATOM 849 C C . SER A 1 120 ? 21.484 -1.843 -1.184 1 94.38 120 SER A C 1
ATOM 851 O O . SER A 1 120 ? 21.969 -2.664 -1.966 1 94.38 120 SER A O 1
ATOM 853 N N . THR A 1 121 ? 20.219 -1.855 -0.887 1 91.94 121 THR A N 1
ATOM 854 C CA . THR A 1 121 ? 19.328 -2.932 -1.279 1 91.94 121 THR A CA 1
ATOM 855 C C . THR A 1 121 ? 18.953 -2.816 -2.754 1 91.94 121 THR A C 1
ATOM 857 O O . THR A 1 121 ? 18.797 -3.828 -3.443 1 91.94 121 THR A O 1
ATOM 860 N N . PRO A 1 122 ? 18.828 -1.582 -3.271 1 92.62 122 PRO A N 1
ATOM 861 C CA . PRO A 1 122 ? 18.562 -1.466 -4.711 1 92.62 122 PRO A CA 1
ATOM 862 C C . PRO A 1 122 ? 19.703 -2.041 -5.559 1 92.62 122 PRO A C 1
ATOM 864 O O . PRO A 1 122 ? 19.438 -2.656 -6.598 1 92.62 122 PRO A O 1
ATOM 867 N N . ALA A 1 123 ? 20.891 -1.866 -5.133 1 95.19 123 ALA A N 1
ATOM 868 C CA . ALA A 1 123 ? 22.016 -2.445 -5.844 1 95.19 123 ALA A CA 1
ATOM 869 C C . ALA A 1 123 ? 21.969 -3.971 -5.816 1 95.19 123 ALA A C 1
ATOM 871 O O . ALA A 1 123 ? 22.266 -4.629 -6.812 1 95.19 123 ALA A O 1
ATOM 872 N N . LEU A 1 124 ? 21.594 -4.488 -4.66 1 94.25 124 LEU A N 1
ATOM 873 C CA . LEU A 1 124 ? 21.391 -5.93 -4.566 1 94.25 124 LEU A CA 1
ATOM 874 C C . LEU A 1 124 ? 20.391 -6.398 -5.609 1 94.25 124 LEU A C 1
ATOM 876 O O . LEU A 1 124 ? 20.641 -7.371 -6.328 1 94.25 124 LEU A O 1
ATOM 880 N N . GLY A 1 125 ? 19.312 -5.695 -5.652 1 93.88 125 GLY A N 1
ATOM 881 C CA . GLY A 1 125 ? 18.266 -6.051 -6.602 1 93.88 125 GLY A CA 1
ATOM 882 C C . GLY A 1 125 ? 18.734 -5.957 -8.047 1 93.88 125 GLY A C 1
ATOM 883 O O . GLY A 1 125 ? 18.422 -6.828 -8.859 1 93.88 125 GLY A O 1
ATOM 884 N N . ALA A 1 126 ? 19.484 -4.965 -8.367 1 92.88 126 ALA A N 1
ATOM 885 C CA . ALA A 1 126 ? 19.953 -4.746 -9.727 1 92.88 126 ALA A CA 1
ATOM 886 C C . ALA A 1 126 ? 20.875 -5.871 -10.18 1 92.88 126 ALA A C 1
ATOM 888 O O . ALA A 1 126 ? 20.766 -6.355 -11.305 1 92.88 126 ALA A O 1
ATOM 889 N N . ILE A 1 127 ? 21.688 -6.297 -9.289 1 94.75 127 ILE A N 1
ATOM 890 C CA . ILE A 1 127 ? 22.641 -7.348 -9.641 1 94.75 127 ILE A CA 1
ATOM 891 C C . ILE A 1 127 ? 21.906 -8.695 -9.711 1 94.75 127 ILE A C 1
ATOM 893 O O . ILE A 1 127 ? 22.156 -9.492 -10.609 1 94.75 127 ILE A O 1
ATOM 897 N N . THR A 1 128 ? 21.016 -8.961 -8.758 1 92.38 128 THR A N 1
ATOM 898 C CA . THR A 1 128 ? 20.328 -10.242 -8.656 1 92.38 128 THR A CA 1
ATOM 899 C C . THR A 1 128 ? 19.516 -10.523 -9.922 1 92.38 128 THR A C 1
ATOM 901 O O . THR A 1 128 ? 19.484 -11.648 -10.414 1 92.38 128 THR A O 1
ATOM 904 N N . GLN A 1 129 ? 18.969 -9.492 -10.438 1 87.31 129 GLN A N 1
ATOM 905 C CA . GLN A 1 129 ? 18.062 -9.688 -11.562 1 87.31 129 GLN A CA 1
ATOM 906 C C . GLN A 1 129 ? 18.828 -9.75 -12.883 1 87.31 129 GLN A C 1
ATOM 908 O O . GLN A 1 129 ? 18.297 -10.25 -13.883 1 87.31 129 GLN A O 1
ATOM 913 N N . SER A 1 130 ? 20.047 -9.336 -12.914 1 86.06 130 SER A N 1
ATOM 914 C CA . SER A 1 130 ? 20.828 -9.32 -14.156 1 86.06 130 SER A CA 1
ATOM 915 C C . SER A 1 130 ? 21.859 -10.43 -14.172 1 86.06 130 SER A C 1
ATOM 917 O O . SER A 1 130 ? 22.516 -10.664 -15.195 1 86.06 130 SER A O 1
ATOM 919 N N . SER A 1 131 ? 21.922 -11.141 -13.133 1 88.62 131 SER A N 1
ATOM 920 C CA . SER A 1 131 ? 23.016 -12.094 -13.008 1 88.62 131 SER A CA 1
ATOM 921 C C . SER A 1 131 ? 22.547 -13.516 -13.312 1 88.62 131 SER A C 1
ATOM 923 O O . SER A 1 131 ? 21.359 -13.82 -13.211 1 88.62 131 SER A O 1
ATOM 925 N N . SER A 1 132 ? 23.531 -14.305 -13.664 1 88.44 132 SER A N 1
ATOM 926 C CA . SER A 1 132 ? 23.297 -15.719 -13.922 1 88.44 132 SER A CA 1
ATOM 927 C C . SER A 1 132 ? 23.328 -16.531 -12.633 1 88.44 132 SER A C 1
ATOM 929 O O . SER A 1 132 ? 22.828 -17.656 -12.594 1 88.44 132 SER A O 1
ATOM 931 N N . ASP A 1 133 ? 23.938 -15.961 -11.586 1 92.5 133 ASP A N 1
ATOM 932 C CA . ASP A 1 133 ? 24 -16.625 -10.281 1 92.5 133 ASP A CA 1
ATOM 933 C C . ASP A 1 133 ? 23.5 -15.703 -9.172 1 92.5 133 ASP A C 1
ATOM 935 O O . ASP A 1 133 ? 24.281 -15.258 -8.336 1 92.5 133 ASP A O 1
ATOM 939 N N . PRO A 1 134 ? 22.219 -15.523 -9.102 1 92.81 134 PRO A N 1
ATOM 940 C CA . PRO A 1 134 ? 21.625 -14.625 -8.109 1 92.81 134 PRO A CA 1
ATOM 941 C C . PRO A 1 134 ? 21.875 -15.086 -6.672 1 92.81 134 PRO A C 1
ATOM 943 O O . PRO A 1 134 ? 21.922 -14.266 -5.754 1 92.81 134 PRO A O 1
ATOM 946 N N . ALA A 1 135 ? 22.047 -16.375 -6.539 1 92.94 135 ALA A N 1
ATOM 947 C CA . ALA A 1 135 ? 22.266 -16.922 -5.203 1 92.94 135 ALA A CA 1
ATOM 948 C C . ALA A 1 135 ? 23.578 -16.406 -4.605 1 92.94 135 ALA A C 1
ATOM 950 O O . ALA A 1 135 ? 23.625 -16.031 -3.428 1 92.94 135 ALA A O 1
ATOM 951 N N . ALA A 1 136 ? 24.578 -16.359 -5.418 1 94.19 136 ALA A N 1
ATOM 952 C CA . ALA A 1 136 ? 25.875 -15.867 -4.957 1 94.19 136 ALA A CA 1
ATOM 953 C C . ALA A 1 136 ? 25.797 -14.391 -4.562 1 94.19 136 ALA A C 1
ATOM 955 O O . ALA A 1 136 ? 26.469 -13.961 -3.627 1 94.19 136 ALA A O 1
ATOM 956 N N . VAL A 1 137 ? 25.031 -13.625 -5.258 1 95.62 137 VAL A N 1
ATOM 957 C CA . VAL A 1 137 ? 24.859 -12.203 -4.965 1 95.62 137 VAL A CA 1
ATOM 958 C C . VAL A 1 137 ? 24.219 -12.031 -3.584 1 95.62 137 VAL A C 1
ATOM 960 O O . VAL A 1 137 ? 24.688 -11.227 -2.777 1 95.62 137 VAL A O 1
ATOM 963 N N . ALA A 1 138 ? 23.219 -12.844 -3.371 1 94.31 138 ALA A N 1
ATOM 964 C CA . ALA A 1 138 ? 22.484 -12.766 -2.105 1 94.31 138 ALA A CA 1
ATOM 965 C C . ALA A 1 138 ? 23.375 -13.172 -0.937 1 94.31 138 ALA A C 1
ATOM 967 O O . ALA A 1 138 ? 23.312 -12.586 0.146 1 94.31 138 ALA A O 1
ATOM 968 N N . VAL A 1 139 ? 24.156 -14.148 -1.128 1 94.25 139 VAL A N 1
ATOM 969 C CA . VAL A 1 139 ? 25.078 -14.602 -0.085 1 94.25 139 VAL A CA 1
ATOM 970 C C . VAL A 1 139 ? 26.094 -13.508 0.218 1 94.25 139 VAL A C 1
ATOM 972 O O . VAL A 1 139 ? 26.375 -13.219 1.383 1 94.25 139 VAL A O 1
ATOM 975 N N . GLY A 1 140 ? 26.656 -12.945 -0.83 1 95.69 140 GLY A N 1
ATOM 976 C CA . GLY A 1 140 ? 27.578 -11.844 -0.638 1 95.69 140 GLY A CA 1
ATOM 977 C C . GLY A 1 140 ? 26.984 -10.695 0.151 1 95.69 140 GLY A C 1
ATOM 978 O O . GLY A 1 140 ? 27.625 -10.18 1.076 1 95.69 140 GLY A O 1
ATOM 979 N N . PHE A 1 141 ? 25.812 -10.32 -0.259 1 95.44 141 PHE A N 1
ATOM 980 C CA . PHE A 1 141 ? 25.094 -9.266 0.446 1 95.44 141 PHE A CA 1
ATOM 981 C C . PHE A 1 141 ? 24.906 -9.633 1.912 1 95.44 141 PHE A C 1
ATOM 983 O O . PHE A 1 141 ? 25.125 -8.797 2.799 1 95.44 141 PHE A O 1
ATOM 990 N N . GLY A 1 142 ? 24.484 -10.836 2.168 1 92.44 142 GLY A N 1
ATOM 991 C CA . GLY A 1 142 ? 24.219 -11.297 3.521 1 92.44 142 GLY A CA 1
ATOM 992 C C . GLY A 1 142 ? 25.422 -11.195 4.43 1 92.44 142 GLY A C 1
ATOM 993 O O . GLY A 1 142 ? 25.312 -10.805 5.594 1 92.44 142 GLY A O 1
ATOM 994 N N . VAL A 1 143 ? 26.516 -11.438 3.932 1 93.31 143 VAL A N 1
ATOM 995 C CA . VAL A 1 143 ? 27.75 -11.406 4.715 1 93.31 143 VAL A CA 1
ATOM 996 C C . VAL A 1 143 ? 28.172 -9.961 4.953 1 93.31 143 VAL A C 1
ATOM 998 O O . VAL A 1 143 ? 28.594 -9.609 6.059 1 93.31 143 VAL A O 1
ATOM 1001 N N . ALA A 1 144 ? 28.016 -9.211 3.951 1 96.31 144 ALA A N 1
ATOM 1002 C CA . ALA A 1 144 ? 28.625 -7.883 3.957 1 96.31 144 ALA A CA 1
ATOM 1003 C C . ALA A 1 144 ? 27.719 -6.855 4.625 1 96.31 144 ALA A C 1
ATOM 1005 O O . ALA A 1 144 ? 28.188 -5.863 5.176 1 96.31 144 ALA A O 1
ATOM 1006 N N . TYR A 1 145 ? 26.438 -7.117 4.594 1 92.88 145 TYR A N 1
ATOM 1007 C CA . TYR A 1 145 ? 25.469 -6.109 5.027 1 92.88 145 TYR A CA 1
ATOM 1008 C C . TYR A 1 145 ? 25.688 -5.758 6.496 1 92.88 145 TYR A C 1
ATOM 1010 O O . TYR A 1 145 ? 25.797 -4.582 6.852 1 92.88 145 TYR A O 1
ATOM 1018 N N . PRO A 1 146 ? 25.781 -6.75 7.422 1 91 146 PRO A N 1
ATOM 1019 C CA . PRO A 1 146 ? 26.016 -6.398 8.828 1 91 146 PRO A CA 1
ATOM 1020 C C . PRO A 1 146 ? 27.328 -5.637 9.023 1 91 146 PRO A C 1
ATOM 1022 O O . PRO A 1 146 ? 27.391 -4.703 9.836 1 91 146 PRO A O 1
ATOM 1025 N N . ILE A 1 147 ? 28.281 -5.973 8.289 1 94.56 147 ILE A N 1
ATOM 1026 C CA . ILE A 1 147 ? 29.578 -5.324 8.391 1 94.56 147 ILE A CA 1
ATOM 1027 C C . ILE A 1 147 ? 29.484 -3.879 7.91 1 94.56 147 ILE A C 1
ATOM 1029 O O . ILE A 1 147 ? 30.062 -2.973 8.508 1 94.56 147 ILE A O 1
ATOM 1033 N N . GLY A 1 148 ? 28.75 -3.723 6.855 1 95.19 148 GLY A N 1
ATOM 1034 C CA . GLY A 1 148 ? 28.531 -2.379 6.348 1 95.19 148 GLY A CA 1
ATOM 1035 C C . GLY A 1 148 ? 27.859 -1.462 7.348 1 95.19 148 GLY A C 1
ATOM 1036 O O . GLY A 1 148 ? 28.297 -0.334 7.566 1 95.19 148 GLY A O 1
ATOM 1037 N N . ILE A 1 149 ? 26.812 -1.932 7.996 1 92.12 149 ILE A N 1
ATOM 1038 C CA . ILE A 1 149 ? 26.062 -1.141 8.969 1 92.12 149 ILE A CA 1
ATOM 1039 C C . ILE A 1 149 ? 26.969 -0.776 10.141 1 92.12 149 ILE A C 1
ATOM 1041 O O . ILE A 1 149 ? 27.016 0.384 10.555 1 92.12 149 ILE A O 1
ATOM 1045 N N . ILE A 1 150 ? 27.688 -1.702 10.633 1 92.5 150 ILE A N 1
ATOM 1046 C CA . ILE A 1 150 ? 28.562 -1.495 11.781 1 92.5 150 ILE A CA 1
ATOM 1047 C C . ILE A 1 150 ? 29.672 -0.513 11.414 1 92.5 150 ILE A C 1
ATOM 1049 O O . ILE A 1 150 ? 30.016 0.377 12.203 1 92.5 150 ILE A O 1
ATOM 1053 N N . ALA A 1 151 ? 30.172 -0.708 10.266 1 95.25 151 ALA A N 1
ATOM 1054 C CA . ALA A 1 151 ? 31.266 0.144 9.82 1 95.25 151 ALA A CA 1
ATOM 1055 C C . ALA A 1 151 ? 30.844 1.608 9.766 1 95.25 151 ALA A C 1
ATOM 1057 O O . ALA A 1 151 ? 31.578 2.492 10.219 1 95.25 151 ALA A O 1
ATOM 1058 N N . VAL A 1 152 ? 29.688 1.851 9.195 1 94.62 152 VAL A N 1
ATOM 1059 C CA . VAL A 1 152 ? 29.219 3.227 9.07 1 94.62 152 VAL A CA 1
ATOM 1060 C C . VAL A 1 152 ? 28.938 3.814 10.445 1 94.62 152 VAL A C 1
ATOM 1062 O O . VAL A 1 152 ? 29.344 4.941 10.742 1 94.62 152 VAL A O 1
ATOM 1065 N N . VAL A 1 153 ? 28.297 3.105 11.32 1 91.38 153 VAL A N 1
ATOM 1066 C CA . VAL A 1 153 ? 27.922 3.57 12.656 1 91.38 153 VAL A CA 1
ATOM 1067 C C . VAL A 1 153 ? 29.172 3.844 13.477 1 91.38 153 VAL A C 1
ATOM 1069 O O . VAL A 1 153 ? 29.297 4.902 14.094 1 91.38 153 VAL A O 1
ATOM 1072 N N . LEU A 1 154 ? 30.078 2.945 13.484 1 92.69 154 LEU A N 1
ATOM 1073 C CA . LEU A 1 154 ? 31.312 3.105 14.234 1 92.69 154 LEU A CA 1
ATOM 1074 C C . LEU A 1 154 ? 32.125 4.277 13.695 1 92.69 154 LEU A C 1
ATOM 1076 O O . LEU A 1 154 ? 32.75 5.02 14.469 1 92.69 154 LEU A O 1
ATOM 1080 N N . PHE A 1 155 ? 32.188 4.371 12.461 1 95.31 155 PHE A N 1
ATOM 1081 C CA . PHE A 1 155 ? 32.938 5.469 11.844 1 95.31 155 PHE A CA 1
ATOM 1082 C C . PHE A 1 155 ? 32.375 6.812 12.305 1 95.31 155 PHE A C 1
ATOM 1084 O O . PHE A 1 155 ? 33.125 7.715 12.656 1 95.31 155 PHE A O 1
ATOM 1091 N N . VAL A 1 156 ? 31.062 6.977 12.195 1 92.62 156 VAL A N 1
ATOM 1092 C CA . VAL A 1 156 ? 30.406 8.219 12.586 1 92.62 156 VAL A CA 1
ATOM 1093 C C . VAL A 1 156 ? 30.703 8.516 14.062 1 92.62 156 VAL A C 1
ATOM 1095 O O . VAL A 1 156 ? 31.031 9.641 14.422 1 92.62 156 VAL A O 1
ATOM 1098 N N . GLN A 1 157 ? 30.672 7.566 14.883 1 90.69 157 GLN A N 1
ATOM 1099 C CA . GLN A 1 157 ? 30.922 7.738 16.312 1 90.69 157 GLN A CA 1
ATOM 1100 C C . GLN A 1 157 ? 32.375 8.141 16.578 1 90.69 157 GLN A C 1
ATOM 1102 O O . GLN A 1 157 ? 32.625 9.047 17.375 1 90.69 157 GLN A O 1
ATOM 1107 N N . ILE A 1 158 ? 33.219 7.445 15.938 1 93.94 158 ILE A N 1
ATOM 1108 C CA . ILE A 1 158 ? 34.625 7.723 16.109 1 93.94 158 ILE A CA 1
ATOM 1109 C C . ILE A 1 158 ? 34.969 9.117 15.578 1 93.94 158 ILE A C 1
ATOM 1111 O O . ILE A 1 158 ? 35.719 9.875 16.203 1 93.94 158 ILE A O 1
ATOM 1115 N N . ALA A 1 159 ? 34.406 9.422 14.43 1 93.62 159 ALA A N 1
ATOM 1116 C CA . ALA A 1 159 ? 34.625 10.742 13.836 1 93.62 159 ALA A CA 1
ATOM 1117 C C . ALA A 1 159 ? 34.125 11.852 14.758 1 93.62 159 ALA A C 1
ATOM 1119 O O . ALA A 1 159 ? 34.781 12.891 14.891 1 93.62 159 ALA A O 1
ATOM 1120 N N . ILE A 1 160 ? 33 11.68 15.344 1 90.31 160 ILE A N 1
ATOM 1121 C CA . ILE A 1 160 ? 32.438 12.672 16.266 1 90.31 160 ILE A CA 1
ATOM 1122 C C . ILE A 1 160 ? 33.375 12.812 17.469 1 90.31 160 ILE A C 1
ATOM 1124 O O . ILE A 1 160 ? 33.656 13.93 17.906 1 90.31 160 ILE A O 1
ATOM 1128 N N . LYS A 1 161 ? 33.812 11.758 17.984 1 89.06 161 LYS A N 1
ATOM 1129 C CA . LYS A 1 161 ? 34.656 11.773 19.156 1 89.06 161 LYS A CA 1
ATOM 1130 C C . LYS A 1 161 ? 36 12.445 18.844 1 89.06 161 LYS A C 1
ATOM 1132 O O . LYS A 1 161 ? 36.562 13.156 19.688 1 89.06 161 LYS A O 1
ATOM 1137 N N . LEU A 1 162 ? 36.469 12.227 17.703 1 91.25 162 LEU A N 1
ATOM 1138 C CA . LEU A 1 162 ? 37.812 12.711 17.328 1 91.25 162 LEU A CA 1
ATOM 1139 C C . LEU A 1 162 ? 37.75 14.164 16.891 1 91.25 162 LEU A C 1
ATOM 1141 O O . LEU A 1 162 ? 38.688 14.93 17.125 1 91.25 162 LEU A O 1
ATOM 1145 N N . PHE A 1 163 ? 36.656 14.547 16.234 1 88.62 163 PHE A N 1
ATOM 1146 C CA . PHE A 1 163 ? 36.719 15.82 15.531 1 88.62 163 PHE A CA 1
ATOM 1147 C C . PHE A 1 163 ? 35.688 16.797 16.094 1 88.62 163 PHE A C 1
ATOM 1149 O O . PHE A 1 163 ? 35.719 17.984 15.797 1 88.62 163 PHE A O 1
ATOM 1156 N N . ALA A 1 164 ? 34.688 16.25 16.828 1 81.38 164 ALA A N 1
ATOM 1157 C CA . ALA A 1 164 ? 33.688 17.156 17.359 1 81.38 164 ALA A CA 1
ATOM 1158 C C . ALA A 1 164 ? 34.25 18.016 18.484 1 81.38 164 ALA A C 1
ATOM 1160 O O . ALA A 1 164 ? 34.875 17.5 19.422 1 81.38 164 ALA A O 1
ATOM 1161 N N . LYS A 1 165 ? 34.344 19.375 18.266 1 66.38 165 LYS A N 1
ATOM 1162 C CA . LYS A 1 165 ? 34.75 20.312 19.312 1 66.38 165 LYS A CA 1
ATOM 1163 C C . LYS A 1 165 ? 33.531 20.875 20.062 1 66.38 165 LYS A C 1
ATOM 1165 O O . LYS A 1 165 ? 32.469 21.016 19.484 1 66.38 165 LYS A O 1
ATOM 1170 N N . PRO A 1 166 ? 33.438 20.984 21.516 1 54.47 166 PRO A N 1
ATOM 1171 C CA . PRO A 1 166 ? 32.312 21.5 22.297 1 54.47 166 PRO A CA 1
ATOM 1172 C C . PRO A 1 166 ? 31.641 22.688 21.625 1 54.47 166 PRO A C 1
ATOM 1174 O O . PRO A 1 166 ? 30.422 22.875 21.797 1 54.47 166 PRO A O 1
ATOM 1177 N N . GLY A 1 167 ? 32.125 23.578 20.953 1 47.34 167 GLY A N 1
ATOM 1178 C CA . GLY A 1 167 ? 31.562 24.781 20.375 1 47.34 167 GLY A CA 1
ATOM 1179 C C . GLY A 1 167 ? 30.953 24.562 19 1 47.34 167 GLY A C 1
ATOM 1180 O O . GLY A 1 167 ? 30.406 25.484 18.391 1 47.34 167 GLY A O 1
ATOM 1181 N N . ASP A 1 168 ? 31.109 23.562 18.438 1 50.47 168 ASP A N 1
ATOM 1182 C CA . ASP A 1 168 ? 30.719 23.312 17.062 1 50.47 168 ASP A CA 1
ATOM 1183 C C . ASP A 1 168 ? 29.203 23.172 16.938 1 50.47 168 ASP A C 1
ATOM 1185 O O . ASP A 1 168 ? 28.672 23.047 15.836 1 50.47 168 ASP A O 1
ATOM 1189 N N . SER A 1 169 ? 28.656 22.781 18.047 1 43.12 169 SER A N 1
ATOM 1190 C CA . SER A 1 169 ? 27.203 22.719 17.922 1 43.12 169 SER A CA 1
ATOM 1191 C C . SER A 1 169 ? 26.656 24.031 17.375 1 43.12 169 SER A C 1
ATOM 1193 O O . SER A 1 169 ? 25.578 24.062 16.766 1 43.12 169 SER A O 1
ATOM 1195 N N . ASP A 1 170 ? 27.156 25.328 18.125 1 35.22 170 ASP A N 1
ATOM 1196 C CA . ASP A 1 170 ? 26.672 26.656 17.812 1 35.22 170 ASP A CA 1
ATOM 1197 C C . ASP A 1 170 ? 27.141 2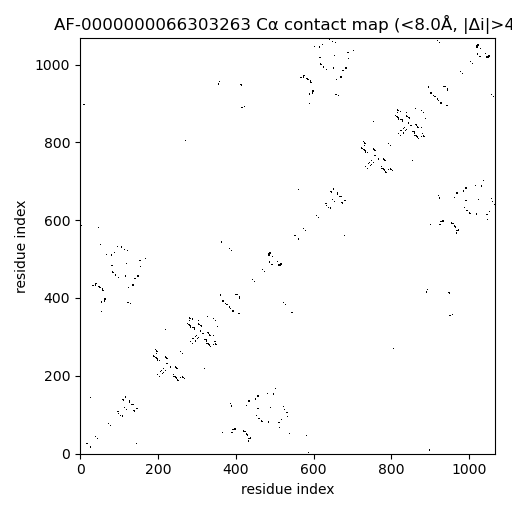7.125 16.438 1 35.22 170 ASP A C 1
ATOM 1199 O O . ASP A 1 170 ? 28.281 27.547 16.266 1 35.22 170 ASP A O 1
ATOM 1203 N N . GLY A 1 171 ? 27.234 26.469 15.539 1 34.12 171 GLY A N 1
ATOM 1204 C CA . GLY A 1 171 ? 27.516 27.188 14.305 1 34.12 171 GLY A CA 1
ATOM 1205 C C . GLY A 1 171 ? 27.109 28.641 14.367 1 34.12 171 GLY A C 1
ATOM 1206 O O . GLY A 1 171 ? 25.984 29 14 1 34.12 171 GLY A O 1
ATOM 1207 N N . THR A 1 172 ? 27.594 29.344 15.359 1 30.89 172 THR A N 1
ATOM 1208 C CA . THR A 1 172 ? 27.719 30.797 15.352 1 30.89 172 THR A CA 1
ATOM 1209 C C . THR A 1 172 ? 28.422 31.281 14.078 1 30.89 172 THR A C 1
ATOM 1211 O O . THR A 1 172 ? 29.594 30.938 13.852 1 30.89 172 THR A O 1
ATOM 1214 N N . ASP A 1 173 ? 27.984 31.359 12.945 1 30.95 173 ASP A N 1
ATOM 1215 C CA . ASP A 1 173 ? 28.391 32.562 12.227 1 30.95 173 ASP A CA 1
ATOM 1216 C C . ASP A 1 173 ? 28.641 33.719 13.195 1 30.95 173 ASP A C 1
ATOM 1218 O O . ASP A 1 173 ? 27.766 34.094 13.977 1 30.95 173 ASP A O 1
ATOM 1222 N N . SER A 1 174 ? 29.797 33.938 13.758 1 28.3 174 SER A N 1
ATOM 1223 C CA . SER A 1 174 ? 30.406 35.125 14.367 1 28.3 174 SER A CA 1
ATOM 1224 C C . SER A 1 174 ? 29.844 36.406 13.742 1 28.3 174 SER A C 1
ATOM 1226 O O . SER A 1 174 ? 30.547 37.125 13.039 1 28.3 174 SER A O 1
ATOM 1228 N N . ALA A 1 175 ? 28.719 36.656 13.039 1 26.45 175 ALA A N 1
ATOM 1229 C CA . ALA A 1 175 ? 28.281 38.031 13.086 1 26.45 175 ALA A CA 1
ATOM 1230 C C . ALA A 1 175 ? 28.391 38.594 14.5 1 26.45 175 ALA A C 1
ATOM 1232 O O . ALA A 1 175 ? 28.266 37.844 15.477 1 26.45 175 ALA A O 1
ATOM 1233 N N . SER A 1 176 ? 28.953 39.906 14.672 1 26.8 176 SER A N 1
ATOM 1234 C CA . SER A 1 176 ? 29.125 40.906 15.727 1 26.8 176 SER A CA 1
ATOM 1235 C C . SER A 1 176 ? 28.109 40.688 16.859 1 26.8 176 SER A C 1
ATOM 1237 O O . SER A 1 176 ? 27.062 40.062 16.641 1 26.8 176 SER A O 1
ATOM 1239 N N . GLU A 1 177 ? 28.484 40.938 18.141 1 28.22 177 GLU A N 1
ATOM 1240 C CA . GLU A 1 177 ? 27.969 41.25 19.469 1 28.22 177 GLU A CA 1
ATOM 1241 C C . GLU A 1 177 ? 26.641 41.969 19.391 1 28.22 177 GLU A C 1
ATOM 1243 O O . GLU A 1 177 ? 26.422 42.969 20.094 1 28.22 177 GLU A O 1
ATOM 1248 N N . THR A 1 178 ? 26.016 42.375 18.281 1 25.72 178 THR A N 1
ATOM 1249 C CA . THR A 1 178 ? 24.859 43.156 18.703 1 25.72 178 THR A CA 1
ATOM 1250 C C . THR A 1 178 ? 24.047 42.406 19.766 1 25.72 178 THR A C 1
ATOM 1252 O O . THR A 1 178 ? 24.125 41.188 19.859 1 25.72 178 THR A O 1
ATOM 1255 N N . SER A 1 179 ? 23.062 43.125 20.516 1 26.92 179 SER A N 1
ATOM 1256 C CA . SER A 1 179 ? 22.281 43.062 21.75 1 26.92 179 SER A CA 1
ATOM 1257 C C . SER A 1 179 ? 21.656 41.688 21.938 1 26.92 179 SER A C 1
ATOM 1259 O O . SER A 1 179 ? 21.547 40.906 20.984 1 26.92 179 SER A O 1
ATOM 1261 N N . GLY A 1 180 ? 21.422 41.281 23.203 1 27.62 180 GLY A N 1
ATOM 1262 C CA . GLY A 1 180 ? 20.828 40.344 24.125 1 27.62 180 GLY A CA 1
ATOM 1263 C C . GLY A 1 180 ? 19.562 39.719 23.578 1 27.62 180 GLY A C 1
ATOM 1264 O O . GLY A 1 180 ? 18.516 39.75 24.234 1 27.62 180 GLY A O 1
ATOM 1265 N N . GLN A 1 181 ? 19.359 39.812 22.312 1 27.22 181 GLN A N 1
ATOM 1266 C CA . GLN A 1 181 ? 18 39.375 22 1 27.22 181 GLN A CA 1
ATOM 1267 C C . GLN A 1 181 ? 17.766 37.938 22.406 1 27.22 181 GLN A C 1
ATOM 1269 O O . GLN A 1 181 ? 18.469 37.031 21.938 1 27.22 181 GLN A O 1
ATOM 1274 N N . SER A 1 182 ? 17.328 37.75 23.703 1 26.42 182 SER A N 1
ATOM 1275 C CA . SER A 1 182 ? 16.922 36.594 24.5 1 26.42 182 SER A CA 1
ATOM 1276 C C . SER A 1 182 ? 16.25 35.531 23.641 1 26.42 182 SER A C 1
ATOM 1278 O O . SER A 1 182 ? 15.594 35.875 22.656 1 26.42 182 SER A O 1
ATOM 1280 N N . SER A 1 183 ? 16.703 34.406 23.844 1 27.84 183 SER A N 1
ATOM 1281 C CA . SER A 1 183 ? 16.234 33.094 23.375 1 27.84 183 SER A CA 1
ATOM 1282 C C . SER A 1 183 ? 14.711 33.031 23.406 1 27.84 183 SER A C 1
ATOM 1284 O O . SER A 1 183 ? 14.125 32 23.016 1 27.84 183 SER A O 1
ATOM 1286 N N . ALA A 1 184 ? 14.023 33.938 24.312 1 29.08 184 ALA A N 1
ATOM 1287 C CA . ALA A 1 184 ? 12.562 34 24.359 1 29.08 184 ALA A CA 1
ATOM 1288 C C . ALA A 1 184 ? 11.992 34.375 23 1 29.08 184 ALA A C 1
ATOM 1290 O O . ALA A 1 184 ? 10.797 34.219 22.75 1 29.08 184 ALA A O 1
ATOM 1291 N N . GLU A 1 185 ? 12.695 35.125 22.25 1 29.28 185 GLU A N 1
ATOM 1292 C CA . GLU A 1 185 ? 12.195 35.625 20.969 1 29.28 185 GLU A CA 1
ATOM 1293 C C . GLU A 1 185 ? 12.172 34.5 19.938 1 29.28 185 GLU A C 1
ATOM 1295 O O . GLU A 1 185 ? 11.398 34.562 18.969 1 29.28 185 GLU A O 1
ATOM 1300 N N . ILE A 1 186 ? 13.016 33.562 20.094 1 27.44 186 ILE A N 1
ATOM 1301 C CA . ILE A 1 186 ? 13.023 32.562 19.047 1 27.44 186 ILE A CA 1
ATOM 1302 C C . ILE A 1 186 ? 11.836 31.625 19.219 1 27.44 186 ILE A C 1
ATOM 1304 O O . ILE A 1 186 ? 11.25 31.156 18.234 1 27.44 186 ILE A O 1
ATOM 1308 N N . ALA A 1 187 ? 11.547 31.125 20.469 1 32.06 187 ALA A N 1
ATOM 1309 C CA . ALA A 1 187 ? 10.406 30.234 20.672 1 32.06 187 ALA A CA 1
ATOM 1310 C C . ALA A 1 187 ? 9.102 30.938 20.312 1 32.06 187 ALA A C 1
ATOM 1312 O O . ALA A 1 187 ? 8.086 30.281 20.078 1 32.06 187 ALA A O 1
ATOM 1313 N N . GLU A 1 188 ? 8.891 32.219 20.547 1 32.84 188 GLU A N 1
ATOM 1314 C CA . GLU A 1 188 ? 7.84 33.125 20.109 1 32.84 188 GLU A CA 1
ATOM 1315 C C . GLU A 1 188 ? 7.84 33.281 18.594 1 32.84 188 GLU A C 1
ATOM 1317 O O . GLU A 1 188 ? 6.887 33.812 18.016 1 32.84 188 GLU A O 1
ATOM 1322 N N . SER A 1 189 ? 8.852 32.938 18 1 35.09 189 SER A N 1
ATOM 1323 C CA . SER A 1 189 ? 9.039 33.219 16.578 1 35.09 189 SER A CA 1
ATOM 1324 C C . SER A 1 189 ? 8.242 32.25 15.719 1 35.09 189 SER A C 1
ATOM 1326 O O . SER A 1 189 ? 7.902 32.562 14.578 1 35.09 189 SER A O 1
ATOM 1328 N N . ASN A 1 190 ? 8.117 31.094 16.141 1 38.06 190 ASN A N 1
ATOM 1329 C CA . ASN A 1 190 ? 7.523 30.094 15.266 1 38.06 190 ASN A CA 1
ATOM 1330 C C . ASN A 1 190 ? 6 30.109 15.344 1 38.06 190 ASN A C 1
ATOM 1332 O O . ASN A 1 190 ? 5.332 29.281 14.742 1 38.06 190 ASN A O 1
ATOM 1336 N N . SER A 1 191 ? 5.363 30.812 16.188 1 42.31 191 SER A N 1
ATOM 1337 C CA . SER A 1 191 ? 3.91 30.953 16.188 1 42.31 191 SER A CA 1
ATOM 1338 C C . SER A 1 191 ? 3.459 32.031 15.195 1 42.31 191 SER A C 1
ATOM 1340 O O . SER A 1 191 ? 4.02 33.125 15.164 1 42.31 191 SER A O 1
ATOM 1342 N N . ILE A 1 192 ? 2.635 31.594 14.211 1 45.53 192 ILE A N 1
ATOM 1343 C CA . ILE A 1 192 ? 2.008 32.531 13.289 1 45.53 192 ILE A CA 1
ATOM 1344 C C . ILE A 1 192 ? 1.075 33.469 14.062 1 45.53 192 ILE A C 1
ATOM 1346 O O . ILE A 1 192 ? 0.196 33 14.797 1 45.53 192 ILE A O 1
ATOM 1350 N N . GLY A 1 193 ? 1.482 34.656 14.219 1 57.97 193 GLY A N 1
ATOM 1351 C CA . GLY A 1 193 ? 0.665 35.688 14.859 1 57.97 193 GLY A CA 1
ATOM 1352 C C . GLY A 1 193 ? 0.162 36.75 13.898 1 57.97 193 GLY A C 1
ATOM 1353 O O . GLY A 1 193 ? 0.509 36.719 12.719 1 57.97 193 GLY A O 1
ATOM 1354 N N . ARG A 1 194 ? -0.935 37.312 14.234 1 69.38 194 ARG A N 1
ATOM 1355 C CA . ARG A 1 194 ? -1.429 38.5 13.562 1 69.38 194 ARG A CA 1
ATOM 1356 C C . ARG A 1 194 ? -1.047 39.781 14.328 1 69.38 194 ARG A C 1
ATOM 1358 O O . ARG A 1 194 ? -1.159 39.812 15.555 1 69.38 194 ARG A O 1
ATOM 1365 N N . ARG A 1 195 ? -0.46 40.562 13.578 1 75.06 195 ARG A N 1
ATOM 1366 C CA . ARG A 1 195 ? -0.154 41.875 14.172 1 75.06 195 ARG A CA 1
ATOM 1367 C C . ARG A 1 195 ? -0.562 43 13.242 1 75.06 195 ARG A C 1
ATOM 1369 O O . ARG A 1 195 ? -0.558 42.844 12.023 1 75.06 195 ARG A O 1
ATOM 1376 N N . VAL A 1 196 ? -1.055 44 13.906 1 81.25 196 VAL A N 1
ATOM 1377 C CA . VAL A 1 196 ? -1.409 45.188 13.148 1 81.25 196 VAL A CA 1
ATOM 1378 C C . VAL A 1 196 ? -0.217 46.156 13.094 1 81.25 196 VAL A C 1
ATOM 1380 O O . VAL A 1 196 ? 0.436 46.406 14.117 1 81.25 196 VAL A O 1
ATOM 1383 N N . VAL A 1 197 ? 0.074 46.5 11.906 1 84.75 197 VAL A N 1
ATOM 1384 C CA . VAL A 1 197 ? 1.134 47.5 11.695 1 84.75 197 VAL A CA 1
ATOM 1385 C C . VAL A 1 197 ? 0.546 48.75 11.086 1 84.75 197 VAL A C 1
ATOM 1387 O O . VAL A 1 197 ? -0.204 48.688 10.102 1 84.75 197 VAL A O 1
ATOM 1390 N N . ARG A 1 198 ? 0.797 49.781 11.727 1 83.75 198 ARG A N 1
ATOM 1391 C CA . ARG A 1 198 ? 0.435 51.094 11.156 1 83.75 198 ARG A CA 1
ATOM 1392 C C . ARG A 1 198 ? 1.531 51.594 10.234 1 83.75 198 ARG A C 1
ATOM 1394 O O . ARG A 1 198 ? 2.691 51.719 10.633 1 83.75 198 ARG A O 1
ATOM 1401 N N . ILE A 1 199 ? 1.169 51.875 9.062 1 87.06 199 ILE A N 1
ATOM 1402 C CA . ILE A 1 199 ? 2.131 52.344 8.062 1 87.06 199 ILE A CA 1
ATOM 1403 C C . ILE A 1 199 ? 2.648 53.719 8.453 1 87.06 199 ILE A C 1
ATOM 1405 O O . ILE A 1 199 ? 1.869 54.688 8.578 1 87.06 199 ILE A O 1
ATOM 1409 N N . ALA A 1 200 ? 3.959 53.75 8.75 1 85 200 ALA A N 1
ATOM 1410 C CA . ALA A 1 200 ? 4.574 55.031 9.172 1 85 200 ALA A CA 1
ATOM 1411 C C . ALA A 1 200 ? 5.809 55.344 8.328 1 85 200 ALA A C 1
ATOM 1413 O O . ALA A 1 200 ? 6.332 56.438 8.383 1 85 200 ALA A O 1
ATOM 1414 N N . ASN A 1 201 ? 6.301 54.406 7.543 1 81.12 201 ASN A N 1
ATOM 1415 C CA . ASN A 1 201 ? 7.484 54.594 6.715 1 81.12 201 ASN A CA 1
ATOM 1416 C C . ASN A 1 201 ? 7.129 55.25 5.379 1 81.12 201 ASN A C 1
ATOM 1418 O O . ASN A 1 201 ? 6.438 54.656 4.555 1 81.12 201 ASN A O 1
ATOM 1422 N N . PRO A 1 202 ? 7.566 56.406 5.184 1 80.75 202 PRO A N 1
ATOM 1423 C CA . PRO A 1 202 ? 7.238 57.125 3.941 1 80.75 202 PRO A CA 1
ATOM 1424 C C . PRO A 1 202 ? 7.82 56.438 2.705 1 80.75 202 PRO A C 1
ATOM 1426 O O . PRO A 1 202 ? 7.328 56.625 1.593 1 80.75 202 PRO A O 1
ATOM 1429 N N . VAL A 1 203 ? 8.883 55.625 2.893 1 79.25 203 VAL A N 1
ATOM 1430 C CA . VAL A 1 203 ? 9.508 54.969 1.755 1 79.25 203 VAL A CA 1
ATOM 1431 C C . VAL A 1 203 ? 8.531 53.969 1.134 1 79.25 203 VAL A C 1
ATOM 1433 O O . VAL A 1 203 ? 8.57 53.719 -0.075 1 79.25 203 VAL A O 1
ATOM 1436 N N . VAL A 1 204 ? 7.613 53.531 1.948 1 81 204 VAL A N 1
ATOM 1437 C CA . VAL A 1 204 ? 6.719 52.469 1.465 1 81 204 VAL A CA 1
ATOM 1438 C C . VAL A 1 204 ? 5.418 53.094 0.965 1 81 204 VAL A C 1
ATOM 1440 O O . VAL A 1 204 ? 4.629 52.438 0.286 1 81 204 VAL A O 1
ATOM 1443 N N . SER A 1 205 ? 5.262 54.344 1.248 1 81.44 205 SER A N 1
ATOM 1444 C CA . SER A 1 205 ? 4.047 55.031 0.829 1 81.44 205 SER A CA 1
ATOM 1445 C C . SER A 1 205 ? 3.932 55.094 -0.691 1 81.44 205 SER A C 1
ATOM 1447 O O . SER A 1 205 ? 4.895 55.438 -1.38 1 81.44 205 SER A O 1
ATOM 1449 N N . GLY A 1 206 ? 2.797 54.656 -1.199 1 82.62 206 GLY A N 1
ATOM 1450 C CA . GLY A 1 206 ? 2.559 54.656 -2.635 1 82.62 206 GLY A CA 1
ATOM 1451 C C . GLY A 1 206 ? 2.982 53.375 -3.299 1 82.62 206 GLY A C 1
ATOM 1452 O O . GLY A 1 206 ? 2.693 53.125 -4.477 1 82.62 206 GLY A O 1
ATOM 1453 N N . LYS A 1 207 ? 3.631 52.531 -2.586 1 84.31 207 LYS A N 1
ATOM 1454 C CA . LYS A 1 207 ? 4.066 51.25 -3.158 1 84.31 207 LYS A CA 1
ATOM 1455 C C . LYS A 1 207 ? 3.051 50.156 -2.885 1 84.31 207 LYS A C 1
ATOM 1457 O O . LYS A 1 207 ? 2.227 50.281 -1.977 1 84.31 207 LYS A O 1
ATOM 1462 N N . ARG A 1 208 ? 3.088 49.188 -3.703 1 81.81 208 ARG A N 1
ATOM 1463 C CA . ARG A 1 208 ? 2.266 48 -3.52 1 81.81 208 ARG A CA 1
ATOM 1464 C C . ARG A 1 208 ? 2.975 46.969 -2.637 1 81.81 208 ARG A C 1
ATOM 1466 O O . ARG A 1 208 ? 4.203 46.969 -2.562 1 81.81 208 ARG A O 1
ATOM 1473 N N . PRO A 1 209 ? 2.135 46.188 -1.917 1 80.38 209 PRO A N 1
ATOM 1474 C CA . PRO A 1 209 ? 2.758 45.156 -1.094 1 80.38 209 PRO A CA 1
ATOM 1475 C C . PRO A 1 209 ? 3.709 44.25 -1.889 1 80.38 209 PRO A C 1
ATOM 1477 O O . PRO A 1 209 ? 4.75 43.844 -1.371 1 80.38 209 PRO A O 1
ATOM 1480 N N . SER A 1 210 ? 3.463 44.094 -3.158 1 74.75 210 SER A N 1
ATOM 1481 C CA . SER A 1 210 ? 4.285 43.25 -4.02 1 74.75 210 SER A CA 1
ATOM 1482 C C . SER A 1 210 ? 5.633 43.906 -4.309 1 74.75 210 SER A C 1
ATOM 1484 O O . SER A 1 210 ? 6.609 43.219 -4.625 1 74.75 210 SER A O 1
ATOM 1486 N N . ASP A 1 211 ? 5.711 45.188 -4.086 1 75.88 211 ASP A N 1
ATOM 1487 C CA . ASP A 1 211 ? 6.914 45.938 -4.422 1 75.88 211 ASP A CA 1
ATOM 1488 C C . ASP A 1 211 ? 7.832 46.062 -3.209 1 75.88 211 ASP A C 1
ATOM 1490 O O . ASP A 1 211 ? 8.93 46.625 -3.314 1 75.88 211 ASP A O 1
ATOM 1494 N N . ILE A 1 212 ? 7.359 45.594 -2.145 1 75.75 212 ILE A N 1
ATOM 1495 C CA . ILE A 1 212 ? 8.164 45.688 -0.929 1 75.75 212 ILE A CA 1
ATOM 1496 C C . ILE A 1 212 ? 8.984 44.406 -0.761 1 75.75 212 ILE A C 1
ATOM 1498 O O . ILE A 1 212 ? 8.422 43.312 -0.648 1 75.75 212 ILE A O 1
ATOM 1502 N N . VAL A 1 213 ? 10.273 44.531 -0.814 1 68 213 VAL A N 1
ATOM 1503 C CA . VAL A 1 213 ? 11.234 43.438 -0.778 1 68 213 VAL A CA 1
ATOM 1504 C C . VAL A 1 213 ? 11.047 42.625 0.506 1 68 213 VAL A C 1
ATOM 1506 O O . VAL A 1 213 ? 11.172 41.406 0.5 1 68 213 VAL A O 1
ATOM 1509 N N . ALA A 1 214 ? 10.648 43.25 1.553 1 71.12 214 ALA A N 1
ATOM 1510 C CA . ALA A 1 214 ? 10.523 42.594 2.846 1 71.12 214 ALA A CA 1
ATOM 1511 C C . ALA A 1 214 ? 9.422 41.531 2.812 1 71.12 214 ALA A C 1
ATOM 1513 O O . ALA A 1 214 ? 9.539 40.5 3.469 1 71.12 214 ALA A O 1
ATOM 1514 N N . PHE A 1 215 ? 8.406 41.844 2.037 1 72.69 215 PHE A N 1
ATOM 1515 C CA . PHE A 1 215 ? 7.324 40.875 1.9 1 72.69 215 PHE A CA 1
ATOM 1516 C C . PHE A 1 215 ? 7.762 39.688 1.037 1 72.69 215 PHE A C 1
ATOM 1518 O O . PHE A 1 215 ? 7.344 38.562 1.269 1 72.69 215 PHE A O 1
ATOM 1525 N N . ALA A 1 216 ? 8.617 39.906 0.107 1 63.94 216 ALA A N 1
ATOM 1526 C CA . ALA A 1 216 ? 9.102 38.875 -0.803 1 63.94 216 ALA A CA 1
ATOM 1527 C C . ALA A 1 216 ? 10.062 37.938 -0.093 1 63.94 216 ALA A C 1
ATOM 1529 O O . ALA A 1 216 ? 10.102 36.75 -0.386 1 63.94 216 ALA A O 1
ATOM 1530 N N . ASP A 1 217 ? 10.719 38.469 0.855 1 56.41 217 ASP A N 1
ATOM 1531 C CA . ASP A 1 217 ? 11.82 37.75 1.465 1 56.41 217 ASP A CA 1
ATOM 1532 C C . ASP A 1 217 ? 11.383 37.094 2.771 1 56.41 217 ASP A C 1
ATOM 1534 O O . ASP A 1 217 ? 12.172 36.406 3.43 1 56.41 217 ASP A O 1
ATOM 1538 N N . SER A 1 218 ? 10.141 37.375 3.17 1 61.78 218 SER A N 1
ATOM 1539 C CA . SER A 1 218 ? 9.68 36.875 4.457 1 61.78 218 SER A CA 1
ATOM 1540 C C . SER A 1 218 ? 8.344 36.156 4.324 1 61.78 218 SER A C 1
ATOM 1542 O O . SER A 1 218 ? 7.492 36.562 3.529 1 61.78 218 SER A O 1
ATOM 1544 N N . PRO A 1 219 ? 8.352 35.094 5.043 1 61.09 219 PRO A N 1
ATOM 1545 C CA . PRO A 1 219 ? 7.047 34.438 5.055 1 61.09 219 PRO A CA 1
ATOM 1546 C C . PRO A 1 219 ? 5.992 35.188 5.848 1 61.09 219 PRO A C 1
ATOM 1548 O O . PRO A 1 219 ? 5.449 34.688 6.824 1 61.09 219 PRO A O 1
ATOM 1551 N N . CYS A 1 220 ? 5.738 36.438 5.57 1 67.5 220 CYS A N 1
ATOM 1552 C CA . CYS A 1 220 ? 4.762 37.344 6.172 1 67.5 220 CYS A CA 1
ATOM 1553 C C . CYS A 1 220 ? 3.82 37.906 5.121 1 67.5 220 CYS A C 1
ATOM 1555 O O . CYS A 1 220 ? 4.254 38.281 4.023 1 67.5 220 CYS A O 1
ATOM 1557 N N . GLN A 1 221 ? 2.52 37.812 5.41 1 71.69 221 GLN A N 1
ATOM 1558 C CA . GLN A 1 221 ? 1.535 38.281 4.445 1 71.69 221 GLN A CA 1
ATOM 1559 C C . GLN A 1 221 ? 0.645 39.344 5.055 1 71.69 221 GLN A C 1
ATOM 1561 O O . GLN A 1 221 ? 0.421 39.375 6.266 1 71.69 221 GLN A O 1
ATOM 1566 N N . MET A 1 222 ? 0.337 40.25 4.176 1 74.81 222 MET A N 1
ATOM 1567 C CA . MET A 1 222 ? -0.648 41.281 4.555 1 74.81 222 MET A CA 1
ATOM 1568 C C . MET A 1 222 ? -2.066 40.781 4.305 1 74.81 222 MET A C 1
ATOM 1570 O O . MET A 1 222 ? -2.418 40.438 3.174 1 74.81 222 MET A O 1
ATOM 1574 N N . SER A 1 223 ? -2.809 40.656 5.32 1 70.19 223 SER A N 1
ATOM 1575 C CA . SER A 1 223 ? -4.137 40.062 5.203 1 70.19 223 SER A CA 1
ATOM 1576 C C . SER A 1 223 ? -5.211 41.125 5.043 1 70.19 223 SER A C 1
ATOM 1578 O O . SER A 1 223 ? -6.168 40.938 4.285 1 70.19 223 SER A O 1
ATOM 1580 N N . ARG A 1 224 ? -5.098 42.156 5.785 1 72.94 224 ARG A N 1
ATOM 1581 C CA . ARG A 1 224 ? -6.133 43.188 5.797 1 72.94 224 ARG A CA 1
ATOM 1582 C C . ARG A 1 224 ? -5.523 44.594 5.941 1 72.94 224 ARG A C 1
ATOM 1584 O O . ARG A 1 224 ? -4.379 44.719 6.371 1 72.94 224 ARG A O 1
ATOM 1591 N N . VAL A 1 225 ? -6.293 45.562 5.422 1 80.69 225 VAL A N 1
ATOM 1592 C CA . VAL A 1 225 ? -5.891 46.938 5.535 1 80.69 225 VAL A CA 1
ATOM 1593 C C . VAL A 1 225 ? -7.059 47.781 6.062 1 80.69 225 VAL A C 1
ATOM 1595 O O . VAL A 1 225 ? -8.227 47.469 5.812 1 80.69 225 VAL A O 1
ATOM 1598 N N . GLN A 1 226 ? -6.723 48.656 6.945 1 78.81 226 GLN A N 1
ATOM 1599 C CA . GLN A 1 226 ? -7.719 49.562 7.496 1 78.81 226 GLN A CA 1
ATOM 1600 C C . GLN A 1 226 ? -7.316 51 7.273 1 78.81 226 GLN A C 1
ATOM 1602 O O . GLN A 1 226 ? -6.219 51.406 7.66 1 78.81 226 GLN A O 1
ATOM 1607 N N . ARG A 1 227 ? -7.805 51.938 6.453 1 73.44 227 ARG A N 1
ATOM 1608 C CA . ARG A 1 227 ? -7.512 53.344 6.273 1 73.44 227 ARG A CA 1
ATOM 1609 C C . ARG A 1 227 ? -8.555 54.219 6.98 1 73.44 227 ARG A C 1
ATOM 1611 O O . ARG A 1 227 ? -8.219 55.25 7.551 1 73.44 227 ARG A O 1
ATOM 1618 N N . GLU A 1 228 ? -9.711 53.906 7.371 1 65.19 228 GLU A N 1
ATOM 1619 C CA . GLU A 1 228 ? -10.773 54.719 7.977 1 65.19 228 GLU A CA 1
ATOM 1620 C C . GLU A 1 228 ? -11.719 53.844 8.805 1 65.19 228 GLU A C 1
ATOM 1622 O O . GLU A 1 228 ? -12.938 54 8.711 1 65.19 228 GLU A O 1
ATOM 1627 N N . GLY A 1 229 ? -11.156 52.969 9.75 1 65 229 GLY A N 1
ATOM 1628 C CA . GLY A 1 229 ? -11.898 52.312 10.805 1 65 229 GLY A CA 1
ATOM 1629 C C . GLY A 1 229 ? -12.445 50.938 10.391 1 65 229 GLY A C 1
ATOM 1630 O O . GLY A 1 229 ? -12.953 50.188 11.227 1 65 229 GLY A O 1
ATOM 1631 N N . ARG A 1 230 ? -12.523 50.625 9.125 1 64.56 230 ARG A N 1
ATOM 1632 C CA . ARG A 1 230 ? -13.062 49.312 8.773 1 64.56 230 ARG A CA 1
ATOM 1633 C C . ARG A 1 230 ? -11.984 48.406 8.172 1 64.56 230 ARG A C 1
ATOM 1635 O O . ARG A 1 230 ? -11.258 48.844 7.27 1 64.56 230 ARG A O 1
ATOM 1642 N N . TRP A 1 231 ? -11.852 47.312 8.727 1 67.19 231 TRP A N 1
ATOM 1643 C CA . TRP A 1 231 ? -10.93 46.312 8.18 1 67.19 231 TRP A CA 1
ATOM 1644 C C . TRP A 1 231 ? -11.477 45.719 6.891 1 67.19 231 TRP A C 1
ATOM 1646 O O . TRP A 1 231 ? -12.648 45.344 6.82 1 67.19 231 TRP A O 1
ATOM 1656 N N . ARG A 1 232 ? -10.812 45.812 5.809 1 67.62 232 ARG A N 1
ATOM 1657 C CA . ARG A 1 232 ? -11.148 45.219 4.516 1 67.62 232 ARG A CA 1
ATOM 1658 C C . ARG A 1 232 ? -10.008 44.344 4 1 67.62 232 ARG A C 1
ATOM 1660 O O . ARG A 1 232 ? -8.844 44.562 4.367 1 67.62 232 ARG A O 1
ATOM 1667 N N . PRO A 1 233 ? -10.469 43.281 3.33 1 69.75 233 PRO A N 1
ATOM 1668 C CA . PRO A 1 233 ? -9.398 42.562 2.656 1 69.75 233 PRO A CA 1
ATOM 1669 C C . PRO A 1 233 ? -8.547 43.438 1.751 1 69.75 233 PRO A C 1
ATOM 1671 O O . PRO A 1 233 ? -9.039 44.438 1.223 1 69.75 233 PRO A O 1
ATOM 1674 N N . THR A 1 234 ? -7.266 43.188 1.66 1 69.94 234 THR A N 1
ATOM 1675 C CA . THR A 1 234 ? -6.336 43.969 0.875 1 69.94 234 THR A CA 1
ATOM 1676 C C . THR A 1 234 ? -6.738 44 -0.598 1 69.94 234 THR A C 1
ATOM 1678 O O . THR A 1 234 ? -6.73 42.938 -1.251 1 69.94 234 THR A O 1
ATOM 1681 N N . PRO A 1 235 ? -7.152 45.062 -1.129 1 66.81 235 PRO A N 1
ATOM 1682 C CA . PRO A 1 235 ? -7.434 45.125 -2.564 1 66.81 235 PRO A CA 1
ATOM 1683 C C . PRO A 1 235 ? -6.195 44.875 -3.42 1 66.81 235 PRO A C 1
ATOM 1685 O O . PRO A 1 235 ? -5.074 45.125 -2.982 1 66.81 235 PRO A O 1
ATOM 1688 N N . PRO A 1 236 ? -6.402 44.188 -4.645 1 67.38 236 PRO A N 1
ATOM 1689 C CA . PRO A 1 236 ? -5.266 43.906 -5.523 1 67.38 236 PRO A CA 1
ATOM 1690 C C . PRO A 1 236 ? -4.469 45.156 -5.895 1 67.38 236 PRO A C 1
ATOM 1692 O O . PRO A 1 236 ? -3.254 45.062 -6.102 1 67.38 236 PRO A O 1
ATOM 1695 N N . ASP A 1 237 ? -5.109 46.25 -5.938 1 72.25 237 ASP A N 1
ATOM 1696 C CA . ASP A 1 237 ? -4.449 47.469 -6.34 1 72.25 237 ASP A CA 1
ATOM 1697 C C . ASP A 1 237 ? -4.121 48.344 -5.125 1 72.25 237 ASP A C 1
ATOM 1699 O O . ASP A 1 237 ? -3.906 49.562 -5.254 1 72.25 237 ASP A O 1
ATOM 1703 N N . TYR A 1 238 ? -3.967 47.719 -4.055 1 80.12 238 TYR A N 1
ATOM 1704 C CA . TYR A 1 238 ? -3.721 48.469 -2.826 1 80.12 238 TYR A CA 1
ATOM 1705 C C . TYR A 1 238 ? -2.332 49.094 -2.842 1 80.12 238 TYR A C 1
ATOM 1707 O O . TYR A 1 238 ? -1.364 48.469 -3.279 1 80.12 238 TYR A O 1
ATOM 1715 N N . GLN A 1 239 ? -2.242 50.375 -2.498 1 85.44 239 GLN A N 1
ATOM 1716 C CA . GLN A 1 239 ? -1 51.094 -2.26 1 85.44 239 GLN A CA 1
ATOM 1717 C C . GLN A 1 239 ? -0.925 51.594 -0.823 1 85.44 239 GLN A C 1
ATOM 1719 O O . GLN A 1 239 ? -1.912 52.125 -0.287 1 85.44 239 GLN A O 1
ATOM 1724 N N . PHE A 1 240 ? 0.197 51.406 -0.283 1 86.56 240 PHE A N 1
ATOM 1725 C CA . PHE A 1 240 ? 0.389 51.812 1.104 1 86.56 240 PHE A CA 1
ATOM 1726 C C . PHE A 1 240 ? 0.213 53.312 1.257 1 86.56 240 PHE A C 1
ATOM 1728 O O . PHE A 1 240 ? 0.672 54.094 0.414 1 86.56 240 PHE A O 1
ATOM 1735 N N . GLU A 1 241 ? -0.485 53.688 2.207 1 87.12 241 GLU A N 1
ATOM 1736 C CA . GLU A 1 241 ? -0.583 55.094 2.619 1 87.12 241 GLU A CA 1
ATOM 1737 C C . GLU A 1 241 ? -0.243 55.25 4.098 1 87.12 241 GLU A C 1
ATOM 1739 O O . GLU A 1 241 ? -0.565 54.406 4.914 1 87.12 241 GLU A O 1
ATOM 1744 N N . ILE A 1 242 ? 0.508 56.375 4.27 1 85 242 ILE A N 1
ATOM 1745 C CA . ILE A 1 242 ? 0.872 56.656 5.652 1 85 242 ILE A CA 1
ATOM 1746 C C . ILE A 1 242 ? -0.389 56.75 6.512 1 85 242 ILE A C 1
ATOM 1748 O O . ILE A 1 242 ? -1.357 57.406 6.141 1 85 242 ILE A O 1
ATOM 1752 N N . GLY A 1 243 ? -0.456 56 7.574 1 83.38 243 GLY A N 1
ATOM 1753 C CA . GLY A 1 243 ? -1.591 56 8.484 1 83.38 243 GLY A CA 1
ATOM 1754 C C . GLY A 1 243 ? -2.477 54.75 8.336 1 83.38 243 GLY A C 1
ATOM 1755 O O . GLY A 1 243 ? -3.355 54.531 9.164 1 83.38 243 GLY A O 1
ATOM 1756 N N . ASP A 1 244 ? -2.244 54 7.305 1 83 244 ASP A N 1
ATOM 1757 C CA . ASP A 1 244 ? -2.986 52.75 7.129 1 83 244 ASP A CA 1
ATOM 1758 C C . ASP A 1 244 ? -2.607 51.719 8.195 1 83 244 ASP A C 1
ATOM 1760 O O . ASP A 1 244 ? -1.455 51.656 8.633 1 83 244 ASP A O 1
ATOM 1764 N N . ASP A 1 245 ? -3.646 51 8.641 1 82.69 245 ASP A N 1
ATOM 1765 C CA . ASP A 1 245 ? -3.371 49.844 9.469 1 82.69 245 ASP A CA 1
ATOM 1766 C C . ASP A 1 245 ? -3.416 48.562 8.641 1 82.69 245 ASP A C 1
ATOM 1768 O O . ASP A 1 245 ? -4.383 48.312 7.91 1 82.69 245 ASP A O 1
ATOM 1772 N N . VAL A 1 246 ? -2.316 47.906 8.695 1 83.5 246 VAL A N 1
ATOM 1773 C CA . VAL A 1 246 ? -2.246 46.656 7.941 1 83.5 246 VAL A CA 1
ATOM 1774 C C . VAL A 1 246 ? -2.064 45.469 8.898 1 83.5 246 VAL A C 1
ATOM 1776 O O . VAL A 1 246 ? -1.327 45.562 9.883 1 83.5 246 VAL A O 1
ATOM 1779 N N . MET A 1 247 ? -2.83 44.5 8.609 1 80.06 247 MET A N 1
ATOM 1780 C CA . MET A 1 247 ? -2.699 43.281 9.391 1 80.06 247 MET A CA 1
ATOM 1781 C C . MET A 1 247 ? -1.725 42.312 8.727 1 80.06 247 MET A C 1
ATOM 1783 O O . MET A 1 247 ? -1.93 41.906 7.582 1 80.06 247 MET A O 1
ATOM 1787 N N . LEU A 1 248 ? -0.679 42.031 9.477 1 78.88 248 LEU A N 1
ATOM 1788 C CA . LEU A 1 248 ? 0.326 41.094 9.023 1 78.88 248 LEU A CA 1
ATOM 1789 C C . LEU A 1 248 ? 0.124 39.719 9.68 1 78.88 248 LEU A C 1
ATOM 1791 O O . LEU A 1 248 ? -0.238 39.656 10.859 1 78.88 248 LEU A O 1
ATOM 1795 N N . VAL A 1 249 ? 0.226 38.781 8.812 1 71.38 249 VAL A N 1
ATOM 1796 C CA . VAL A 1 249 ? 0.176 37.375 9.289 1 71.38 249 VAL A CA 1
ATOM 1797 C C . VAL A 1 249 ? 1.501 36.688 8.992 1 71.38 249 VAL A C 1
ATOM 1799 O O . VAL A 1 249 ? 1.99 36.719 7.863 1 71.38 249 VAL A O 1
ATOM 1802 N N . GLY A 1 250 ? 2.133 36.156 10.031 1 64.19 250 GLY A N 1
ATOM 1803 C CA . GLY A 1 250 ? 3.418 35.5 9.914 1 64.19 250 GLY A CA 1
ATOM 1804 C C . GLY A 1 250 ? 4.074 35.219 11.258 1 64.19 250 GLY A C 1
ATOM 1805 O O . GLY A 1 250 ? 3.441 35.375 12.305 1 64.19 250 GLY A O 1
ATOM 1806 N N . GLY A 1 251 ? 5.188 34.688 11.18 1 63.38 251 GLY A N 1
ATOM 1807 C CA . GLY A 1 251 ? 5.969 34.5 12.391 1 63.38 251 GLY A CA 1
ATOM 1808 C C . GLY A 1 251 ? 6.32 35.812 13.078 1 63.38 251 GLY A C 1
ATOM 1809 O O . GLY A 1 251 ? 6.379 36.844 12.438 1 63.38 251 GLY A O 1
ATOM 1810 N N . ALA A 1 252 ? 6.402 35.625 14.359 1 64.62 252 ALA A N 1
ATOM 1811 C CA . ALA A 1 252 ? 6.688 36.812 15.148 1 64.62 252 ALA A CA 1
ATOM 1812 C C . ALA A 1 252 ? 7.938 37.531 14.633 1 64.62 252 ALA A C 1
ATOM 1814 O O . ALA A 1 252 ? 7.957 38.75 14.523 1 64.62 252 ALA A O 1
ATOM 1815 N N . SER A 1 253 ? 8.898 36.75 14.297 1 69 253 SER A N 1
ATOM 1816 C CA . SER A 1 253 ? 10.148 37.344 13.82 1 69 253 SER A CA 1
ATOM 1817 C C . SER A 1 253 ? 9.984 37.938 12.43 1 69 253 SER A C 1
ATOM 1819 O O . SER A 1 253 ? 10.531 39 12.133 1 69 253 SER A O 1
ATOM 1821 N N . GLU A 1 254 ? 9.211 37.25 11.648 1 70.44 254 GLU A N 1
ATOM 1822 C CA . GLU A 1 254 ? 8.969 37.75 10.289 1 70.44 254 GLU A CA 1
ATOM 1823 C C . GLU A 1 254 ? 8.109 39 10.289 1 70.44 254 GLU A C 1
ATOM 1825 O O . GLU A 1 254 ? 8.367 39.938 9.531 1 70.44 254 GLU A O 1
ATOM 1830 N N . ILE A 1 255 ? 7.172 39 11.141 1 75.06 255 ILE A N 1
ATOM 1831 C CA . ILE A 1 255 ? 6.312 40.156 11.281 1 75.06 255 ILE A CA 1
ATOM 1832 C C . ILE A 1 255 ? 7.137 41.344 11.75 1 75.06 255 ILE A C 1
ATOM 1834 O O . ILE A 1 255 ? 6.957 42.469 11.25 1 75.06 255 ILE A O 1
ATOM 1838 N N . ARG A 1 256 ? 7.988 41.031 12.617 1 75.19 256 ARG A N 1
ATOM 1839 C CA . ARG A 1 256 ? 8.836 42.125 13.117 1 75.19 256 ARG A CA 1
ATOM 1840 C C . ARG A 1 256 ? 9.711 42.688 12.008 1 75.19 256 ARG A C 1
ATOM 1842 O O . ARG A 1 256 ? 9.867 43.906 11.891 1 75.19 256 ARG A O 1
ATOM 1849 N N . ARG A 1 257 ? 10.203 41.844 11.203 1 75.12 257 ARG A N 1
ATOM 1850 C CA . ARG A 1 257 ? 11.062 42.281 10.109 1 75.12 257 ARG A CA 1
ATOM 1851 C C . ARG A 1 257 ? 10.305 43.125 9.102 1 75.12 257 ARG A C 1
ATOM 1853 O O . ARG A 1 257 ? 10.797 44.188 8.656 1 75.12 257 ARG A O 1
ATOM 1860 N N . VAL A 1 258 ? 9.164 42.688 8.789 1 80.38 258 VAL A N 1
ATOM 1861 C CA . VAL A 1 258 ? 8.344 43.406 7.82 1 80.38 258 VAL A CA 1
ATOM 1862 C C . VAL A 1 258 ? 7.84 44.688 8.43 1 80.38 258 VAL A C 1
ATOM 1864 O O . VAL A 1 258 ? 7.781 45.719 7.758 1 80.38 258 VAL A O 1
ATOM 1867 N N . SER A 1 259 ? 7.59 44.625 9.656 1 81.25 259 SER A N 1
ATOM 1868 C CA . SER A 1 259 ? 7.086 45.812 10.352 1 81.25 259 SER A CA 1
ATOM 1869 C C . SER A 1 259 ? 8.125 46.906 10.375 1 81.25 259 SER A C 1
ATOM 1871 O O . SER A 1 259 ? 7.781 48.094 10.32 1 81.25 259 SER A O 1
ATOM 1873 N N . GLU A 1 260 ? 9.312 46.5 10.461 1 80.12 260 GLU A N 1
ATOM 1874 C CA . GLU A 1 260 ? 10.391 47.469 10.469 1 80.12 260 GLU A CA 1
ATOM 1875 C C . GLU A 1 260 ? 10.43 48.281 9.164 1 80.12 260 GLU A C 1
ATOM 1877 O O . GLU A 1 260 ? 10.828 49.438 9.141 1 80.12 260 GLU A O 1
ATOM 1882 N N . THR A 1 261 ? 10.016 47.625 8.164 1 81.44 261 THR A N 1
ATOM 1883 C CA . THR A 1 261 ? 10 48.281 6.863 1 81.44 261 THR A CA 1
ATOM 1884 C C . THR A 1 261 ? 8.727 49.094 6.684 1 81.44 261 THR A C 1
ATOM 1886 O O . THR A 1 261 ? 8.734 50.156 6.035 1 81.44 261 THR A O 1
ATOM 1889 N N . LEU A 1 262 ? 7.688 48.688 7.297 1 85.06 262 LEU A N 1
ATOM 1890 C CA . LEU A 1 262 ? 6.379 49.281 7.051 1 85.06 262 LEU A CA 1
ATOM 1891 C C . LEU A 1 262 ? 6.098 50.406 8.031 1 85.06 262 LEU A C 1
ATOM 1893 O O . LEU A 1 262 ? 5.629 51.469 7.637 1 85.06 262 LEU A O 1
ATOM 1897 N N . GLY A 1 263 ? 6.266 50.094 9.25 1 83.75 263 GLY A N 1
ATOM 1898 C CA . GLY A 1 263 ? 5.945 51.156 10.219 1 83.75 263 GLY A CA 1
ATOM 1899 C C . GLY A 1 263 ? 5.945 50.656 11.656 1 83.75 263 GLY A C 1
ATOM 1900 O O . GLY A 1 263 ? 6.801 49.844 12.039 1 83.75 263 GLY A O 1
ATOM 1901 N N . GLU A 1 264 ? 4.941 51.188 12.352 1 81.69 264 GLU A N 1
ATOM 1902 C CA . GLU A 1 264 ? 4.895 50.969 13.789 1 81.69 264 GLU A CA 1
ATOM 1903 C C . GLU A 1 264 ? 4.012 49.781 14.141 1 81.69 264 GLU A C 1
ATOM 1905 O O . GLU A 1 264 ? 2.857 49.719 13.711 1 81.69 264 GLU A O 1
ATOM 1910 N N . LEU A 1 265 ? 4.562 48.875 14.82 1 76.44 265 LEU A N 1
ATOM 1911 C CA . LEU A 1 265 ? 3.807 47.719 15.344 1 76.44 265 LEU A CA 1
ATOM 1912 C C . LEU A 1 265 ? 2.822 48.188 16.422 1 76.44 265 LEU A C 1
ATOM 1914 O O . LEU A 1 265 ? 3.207 48.875 17.375 1 76.44 265 LEU A O 1
ATOM 1918 N N . GLN A 1 266 ? 1.53 48.094 16.109 1 70.94 266 GLN A N 1
ATOM 1919 C CA . GLN A 1 266 ? 0.521 48.5 17.094 1 70.94 266 GLN A CA 1
ATOM 1920 C C . GLN A 1 266 ? 0.342 47.438 18.172 1 70.94 266 GLN A C 1
ATOM 1922 O O . GLN A 1 266 ? 0.415 46.25 17.891 1 70.94 266 GLN A O 1
ATOM 1927 N N . ASP A 1 267 ? 0.597 47.719 19.359 1 57.38 267 ASP A N 1
ATOM 1928 C CA . ASP A 1 267 ? 0.455 46.844 20.5 1 57.38 267 ASP A CA 1
ATOM 1929 C C . ASP A 1 267 ? -0.972 46.312 20.609 1 57.38 267 ASP A C 1
ATOM 1931 O O . ASP A 1 267 ? -1.215 45.281 21.266 1 57.38 267 ASP A O 1
ATOM 1935 N N . THR A 1 268 ? -1.955 46.938 20.219 1 48.5 268 THR A N 1
ATOM 1936 C CA . THR A 1 268 ? -3.344 46.562 20.453 1 48.5 268 THR A CA 1
ATOM 1937 C C . THR A 1 268 ? -3.779 45.469 19.516 1 48.5 268 THR A C 1
ATOM 1939 O O . THR A 1 268 ? -3.998 45.719 18.328 1 48.5 268 THR A O 1
ATOM 1942 N N . ALA A 1 269 ? -3.25 44.438 19.547 1 45.06 269 ALA A N 1
ATOM 1943 C CA . ALA A 1 269 ? -3.779 43.312 18.766 1 45.06 269 ALA A CA 1
ATOM 1944 C C . ALA A 1 269 ? -5.297 43.219 18.906 1 45.06 269 ALA A C 1
ATOM 1946 O O . ALA A 1 269 ? -5.805 42.688 19.891 1 45.06 269 ALA A O 1
ATOM 1947 N N . GLU A 1 270 ? -6.039 44.281 18.75 1 39.84 270 GLU A N 1
ATOM 1948 C CA . GLU A 1 270 ? -7.438 43.875 18.812 1 39.84 270 GLU A CA 1
ATOM 1949 C C . GLU A 1 270 ? -7.672 42.625 17.969 1 39.84 270 GLU A C 1
ATOM 1951 O O . GLU A 1 270 ? -7.25 42.562 16.812 1 39.84 270 GLU A O 1
ATOM 1956 N N . PRO A 1 271 ? -7.809 41.531 18.578 1 37.62 271 PRO A N 1
ATOM 1957 C CA . PRO A 1 271 ? -8.32 40.375 17.812 1 37.62 271 PRO A CA 1
ATOM 1958 C C . PRO A 1 271 ? -9.375 40.781 16.797 1 37.62 271 PRO A C 1
ATOM 1960 O O . PRO A 1 271 ? -10.422 41.312 17.156 1 37.62 271 PRO A O 1
ATOM 1963 N N . VAL A 1 272 ? -9.125 41.625 15.883 1 35.88 272 VAL A N 1
ATOM 1964 C CA . VAL A 1 272 ? -10.211 41.719 14.914 1 35.88 272 VAL A CA 1
ATOM 1965 C C . VAL A 1 272 ? -10.867 40.344 14.742 1 35.88 272 VAL A C 1
ATOM 1967 O O . VAL A 1 272 ? -10.234 39.406 14.266 1 35.88 272 VAL A O 1
ATOM 1970 N N . VAL A 1 273 ? -11.609 39.938 15.664 1 35.97 273 VAL A N 1
ATOM 1971 C CA . VAL A 1 273 ? -12.602 38.875 15.547 1 35.97 273 VAL A CA 1
ATOM 1972 C C . VAL A 1 273 ? -13.32 38.969 14.203 1 35.97 273 VAL A C 1
ATOM 1974 O O . VAL A 1 273 ? -14.195 39.844 14.023 1 35.97 273 VAL A O 1
ATOM 1977 N N . ASP A 1 274 ? -12.867 39.406 13.18 1 35.69 274 ASP A N 1
ATOM 1978 C CA . ASP A 1 274 ? -13.758 39.344 12.031 1 35.69 274 ASP A CA 1
ATOM 1979 C C . ASP A 1 274 ? -14.57 38.062 12.008 1 35.69 274 ASP A C 1
ATOM 1981 O O . ASP A 1 274 ? -14 36.969 11.906 1 35.69 274 ASP A O 1
ATOM 1985 N N . ALA A 1 275 ? -15.656 38 12.633 1 36.53 275 ALA A N 1
ATOM 1986 C CA . ALA A 1 275 ? -16.797 37.094 12.758 1 36.53 275 ALA A CA 1
ATOM 1987 C C . ALA A 1 275 ? -16.969 36.25 11.5 1 36.53 275 ALA A C 1
ATOM 1989 O O . ALA A 1 275 ? -17.391 35.094 11.578 1 36.53 275 ALA A O 1
ATOM 1990 N N . ASP A 1 276 ? -16.844 36.812 10.328 1 40.16 276 ASP A N 1
ATOM 1991 C CA . ASP A 1 276 ? -17.438 36.188 9.141 1 40.16 276 ASP A CA 1
ATOM 1992 C C . ASP A 1 276 ? -16.406 35.344 8.406 1 40.16 276 ASP A C 1
ATOM 1994 O O . ASP A 1 276 ? -16.656 34.906 7.277 1 40.16 276 ASP A O 1
ATOM 1998 N N . ARG A 1 277 ? -15.18 35.25 8.883 1 44.03 277 ARG A N 1
ATOM 1999 C CA . ARG A 1 277 ? -14.242 34.469 8.094 1 44.03 277 ARG A CA 1
ATOM 2000 C C . ARG A 1 277 ? -14.07 33.062 8.695 1 44.03 277 ARG A C 1
ATOM 2002 O O . ARG A 1 277 ? -13.922 32.938 9.914 1 44.03 277 ARG A O 1
ATOM 2009 N N . GLU A 1 278 ? -14.516 32.156 7.977 1 54.41 278 GLU A N 1
ATOM 2010 C CA . GLU A 1 278 ? -14.406 30.734 8.273 1 54.41 278 GLU A CA 1
ATOM 2011 C C . GLU A 1 278 ? -13.141 30.141 7.656 1 54.41 278 GLU A C 1
ATOM 2013 O O . GLU A 1 278 ? -12.617 30.656 6.672 1 54.41 278 GLU A O 1
ATOM 2018 N N . ARG A 1 279 ? -12.422 29.406 8.406 1 57.5 279 ARG A N 1
ATOM 2019 C CA . ARG A 1 279 ? -11.336 28.578 7.871 1 57.5 279 ARG A CA 1
ATOM 2020 C C . ARG A 1 279 ? -11.867 27.25 7.336 1 57.5 279 ARG A C 1
ATOM 2022 O O . ARG A 1 279 ? -12.711 26.625 7.969 1 57.5 279 ARG A O 1
ATOM 2029 N N . ARG A 1 280 ? -11.453 27.031 6.109 1 63.19 280 ARG A N 1
ATOM 2030 C CA . ARG A 1 280 ? -11.805 25.734 5.527 1 63.19 280 ARG A CA 1
ATOM 2031 C C . ARG A 1 280 ? -10.57 25.016 5 1 63.19 280 ARG A C 1
ATOM 2033 O O . ARG A 1 280 ? -9.68 25.641 4.414 1 63.19 280 ARG A O 1
ATOM 2040 N N . TYR A 1 281 ? -10.523 23.844 5.43 1 62.62 281 TYR A N 1
ATOM 2041 C CA . TYR A 1 281 ? -9.492 22.969 4.879 1 62.62 281 TYR A CA 1
ATOM 2042 C C . TYR A 1 281 ? -9.922 22.391 3.533 1 62.62 281 TYR A C 1
ATOM 2044 O O . TYR A 1 281 ? -11 21.812 3.416 1 62.62 281 TYR A O 1
ATOM 2052 N N . VAL A 1 282 ? -9.172 22.734 2.516 1 66.75 282 VAL A N 1
ATOM 2053 C CA . VAL A 1 282 ? -9.461 22.234 1.178 1 66.75 282 VAL A CA 1
ATOM 2054 C C . VAL A 1 282 ? -8.25 21.484 0.629 1 66.75 282 VAL A C 1
ATOM 2056 O O . VAL A 1 282 ? -7.109 21.891 0.839 1 66.75 282 VAL A O 1
ATOM 2059 N N . VAL A 1 283 ? -8.453 20.328 0.144 1 62.38 283 VAL A N 1
ATOM 2060 C CA . VAL A 1 283 ? -7.383 19.578 -0.503 1 62.38 283 VAL A CA 1
ATOM 2061 C C . VAL A 1 283 ? -7.359 19.891 -1.997 1 62.38 283 VAL A C 1
ATOM 2063 O O . VAL A 1 283 ? -8.398 19.844 -2.664 1 62.38 283 VAL A O 1
ATOM 2066 N N . VAL A 1 284 ? -6.234 20.312 -2.422 1 66.06 284 VAL A N 1
ATOM 2067 C CA . VAL A 1 284 ? -6.066 20.734 -3.812 1 66.06 284 VAL A CA 1
ATOM 2068 C C . VAL A 1 284 ? -6.121 19.516 -4.727 1 66.06 284 VAL A C 1
ATOM 2070 O O . VAL A 1 284 ? -5.258 18.625 -4.656 1 66.06 284 VAL A O 1
ATOM 2073 N N . THR A 1 285 ? -7.176 19.328 -5.52 1 59.44 285 THR A N 1
ATOM 2074 C CA . THR A 1 285 ? -7.301 18.25 -6.496 1 59.44 285 THR A CA 1
ATOM 2075 C C . THR A 1 285 ? -7.539 18.812 -7.895 1 59.44 285 THR A C 1
ATOM 2077 O O . THR A 1 285 ? -7.48 18.078 -8.883 1 59.44 285 THR A O 1
ATOM 2080 N N . SER A 1 286 ? -7.801 20.047 -8.016 1 62.72 286 SER A N 1
ATOM 2081 C CA . SER A 1 286 ? -8.148 20.656 -9.289 1 62.72 286 SER A CA 1
ATOM 2082 C C . SER A 1 286 ? -6.902 21.031 -10.094 1 62.72 286 SER A C 1
ATOM 2084 O O . SER A 1 286 ? -5.996 21.688 -9.57 1 62.72 286 SER A O 1
ATOM 2086 N N . PRO A 1 287 ? -6.883 20.453 -11.219 1 60.38 287 PRO A N 1
ATOM 2087 C CA . PRO A 1 287 ? -5.754 20.781 -12.086 1 60.38 287 PRO A CA 1
ATOM 2088 C C . PRO A 1 287 ? -5.605 22.297 -12.32 1 60.38 287 PRO A C 1
ATOM 2090 O O . PRO A 1 287 ? -4.531 22.766 -12.711 1 60.38 287 PRO A O 1
ATOM 2093 N N . GLU A 1 288 ? -6.543 23.016 -12.133 1 64.88 288 GLU A N 1
ATOM 2094 C CA . GLU A 1 288 ? -6.453 24.469 -12.32 1 64.88 288 GLU A CA 1
ATOM 2095 C C . GLU A 1 288 ? -5.684 25.125 -11.172 1 64.88 288 GLU A C 1
ATOM 2097 O O . GLU A 1 288 ? -5.223 26.25 -11.297 1 64.88 288 GLU A O 1
ATOM 2102 N N . ILE A 1 289 ? -5.461 24.375 -10.203 1 69.44 289 ILE A N 1
ATOM 2103 C CA . ILE A 1 289 ? -4.895 24.984 -9 1 69.44 289 ILE A CA 1
ATOM 2104 C C . ILE A 1 289 ? -3.494 24.422 -8.75 1 69.44 289 ILE A C 1
ATOM 2106 O O . ILE A 1 289 ? -2.555 25.188 -8.492 1 69.44 289 ILE A O 1
ATOM 2110 N N . TYR A 1 290 ? -3.469 23.062 -8.914 1 66 290 TYR A N 1
ATOM 2111 C CA . TYR A 1 290 ? -2.154 22.531 -8.57 1 66 290 TYR A CA 1
ATOM 2112 C C . TYR A 1 290 ? -1.149 22.812 -9.688 1 66 290 TYR A C 1
ATOM 2114 O O . TYR A 1 290 ? -1.522 22.922 -10.852 1 66 290 TYR A O 1
ATOM 2122 N N . GLY A 1 291 ? 0.142 22.984 -9.266 1 64.94 291 GLY A N 1
ATOM 2123 C CA . GLY A 1 291 ? 1.209 23.344 -10.188 1 64.94 291 GLY A CA 1
ATOM 2124 C C . GLY A 1 291 ? 1.41 24.844 -10.305 1 64.94 291 GLY A C 1
ATOM 2125 O O . GLY A 1 291 ? 2.377 25.297 -10.914 1 64.94 291 GLY A O 1
ATOM 2126 N N . ARG A 1 292 ? 0.512 25.594 -9.773 1 73.5 292 ARG A N 1
ATOM 2127 C CA . ARG A 1 292 ? 0.607 27.047 -9.828 1 73.5 292 ARG A CA 1
ATOM 2128 C C . ARG A 1 292 ? 0.983 27.625 -8.469 1 73.5 292 ARG A C 1
ATOM 2130 O O . ARG A 1 292 ? 0.717 27 -7.434 1 73.5 292 ARG A O 1
ATOM 2137 N N . THR A 1 293 ? 1.665 28.688 -8.672 1 74.75 293 THR A N 1
ATOM 2138 C CA . THR A 1 293 ? 2.027 29.375 -7.434 1 74.75 293 THR A CA 1
ATOM 2139 C C . THR A 1 293 ? 0.829 30.109 -6.859 1 74.75 293 THR A C 1
ATOM 2141 O O . THR A 1 293 ? -0.124 30.422 -7.582 1 74.75 293 THR A O 1
ATOM 2144 N N . LEU A 1 294 ? 0.908 30.391 -5.613 1 73.75 294 LEU A N 1
ATOM 2145 C CA . LEU A 1 294 ? -0.172 31.125 -4.965 1 73.75 294 LEU A CA 1
ATOM 2146 C C . LEU A 1 294 ? -0.343 32.5 -5.59 1 73.75 294 LEU A C 1
ATOM 2148 O O . LEU A 1 294 ? -1.459 33.031 -5.66 1 73.75 294 LEU A O 1
ATOM 2152 N N . LYS A 1 295 ? 0.792 33 -5.969 1 70.44 295 LYS A N 1
ATOM 2153 C CA . LYS A 1 295 ? 0.751 34.312 -6.664 1 70.44 295 LYS A CA 1
ATOM 2154 C C . LYS A 1 295 ? -0.033 34.188 -7.969 1 70.44 295 LYS A C 1
ATOM 2156 O O . LYS A 1 295 ? -0.849 35.062 -8.281 1 70.44 295 LYS A O 1
ATOM 2161 N N . GLU A 1 296 ? 0.14 33.125 -8.656 1 76.38 296 GLU A N 1
ATOM 2162 C CA . GLU A 1 296 ? -0.52 32.906 -9.945 1 76.38 296 GLU A CA 1
ATOM 2163 C C . GLU A 1 296 ? -2.006 32.625 -9.758 1 76.38 296 GLU A C 1
ATOM 2165 O O . GLU A 1 296 ? -2.826 33 -10.602 1 76.38 296 GLU A O 1
ATOM 2170 N N . LEU A 1 297 ? -2.363 31.984 -8.75 1 76.19 297 LEU A N 1
ATOM 2171 C CA . LEU A 1 297 ? -3.73 31.531 -8.516 1 76.19 297 LEU A CA 1
ATOM 2172 C C . LEU A 1 297 ? -4.617 32.688 -8.055 1 76.19 297 LEU A C 1
ATOM 2174 O O . LEU A 1 297 ? -5.836 32.656 -8.25 1 76.19 297 LEU A O 1
ATOM 2178 N N . ARG A 1 298 ? -3.967 33.75 -7.672 1 68.25 298 ARG A N 1
ATOM 2179 C CA . ARG A 1 298 ? -4.656 34.969 -7.219 1 68.25 298 ARG A CA 1
ATOM 2180 C C . ARG A 1 298 ? -5.934 34.625 -6.465 1 68.25 298 ARG A C 1
ATOM 2182 O O . ARG A 1 298 ? -7.008 35.125 -6.77 1 68.25 298 ARG A O 1
ATOM 2189 N N . LEU A 1 299 ? -5.879 33.719 -5.535 1 73.25 299 LEU A N 1
ATOM 2190 C CA . LEU A 1 299 ? -7.051 33.156 -4.855 1 73.25 299 LEU A CA 1
ATOM 2191 C C . LEU A 1 299 ? -7.758 34.25 -4.043 1 73.25 299 LEU A C 1
ATOM 2193 O O . LEU A 1 299 ? -8.977 34.219 -3.891 1 73.25 299 LEU A O 1
ATOM 2197 N N . ARG A 1 300 ? -6.988 35.062 -3.666 1 64.94 300 ARG A N 1
ATOM 2198 C CA . ARG A 1 300 ? -7.559 36.156 -2.908 1 64.94 300 ARG A CA 1
ATOM 2199 C C . ARG A 1 300 ? -8.367 37.094 -3.814 1 64.94 300 ARG A C 1
ATOM 2201 O O . ARG A 1 300 ? -9.477 37.5 -3.467 1 64.94 300 ARG A O 1
ATOM 2208 N N . SER A 1 301 ? -7.762 37.375 -4.883 1 66.69 301 SER A N 1
ATOM 2209 C CA . SER A 1 301 ? -8.43 38.281 -5.816 1 66.69 301 SER A CA 1
ATOM 2210 C C . SER A 1 301 ? -9.609 37.594 -6.5 1 66.69 301 SER A C 1
ATOM 2212 O O . SER A 1 301 ? -10.656 38.219 -6.707 1 66.69 301 SER A O 1
ATOM 2214 N N . LYS A 1 302 ? -9.43 36.375 -6.805 1 71.75 302 LYS A N 1
ATOM 2215 C CA . LYS A 1 302 ? -10.445 35.688 -7.586 1 71.75 302 LYS A CA 1
ATOM 2216 C C . LYS A 1 302 ? -11.562 35.156 -6.688 1 71.75 302 LYS A C 1
ATOM 2218 O O . LYS A 1 302 ? -12.734 35.188 -7.074 1 71.75 302 LYS A O 1
ATOM 2223 N N . TYR A 1 303 ? -11.211 34.656 -5.562 1 70.19 303 TYR A N 1
ATOM 2224 C CA . TYR A 1 303 ? -12.211 33.969 -4.758 1 70.19 303 TYR A CA 1
ATOM 2225 C C . TYR A 1 303 ? -12.375 34.625 -3.395 1 70.19 303 TYR A C 1
ATOM 2227 O O . TYR A 1 303 ? -13.273 34.281 -2.631 1 70.19 303 TYR A O 1
ATOM 2235 N N . GLY A 1 304 ? -11.539 35.562 -3.146 1 64.19 304 GLY A N 1
ATOM 2236 C CA . GLY A 1 304 ? -11.602 36.219 -1.851 1 64.19 304 GLY A CA 1
ATOM 2237 C C . GLY A 1 304 ? -11.102 35.344 -0.713 1 64.19 304 GLY A C 1
ATOM 2238 O O . GLY A 1 304 ? -11.578 35.469 0.418 1 64.19 304 GLY A O 1
ATOM 2239 N N . VAL A 1 305 ? -10.305 34.406 -0.964 1 70.69 305 VAL A N 1
ATOM 2240 C CA . VAL A 1 305 ? -9.82 33.469 0.041 1 70.69 305 VAL A CA 1
ATOM 2241 C C . VAL A 1 305 ? -8.305 33.531 0.145 1 70.69 305 VAL A C 1
ATOM 2243 O O . VAL A 1 305 ? -7.621 33.844 -0.843 1 70.69 305 VAL A O 1
ATOM 2246 N N . THR A 1 306 ? -7.816 33.5 1.342 1 69.19 306 THR A N 1
ATOM 2247 C CA . THR A 1 306 ? -6.375 33.469 1.578 1 69.19 306 THR A CA 1
ATOM 2248 C C . THR A 1 306 ? -5.953 32.094 2.143 1 69.19 306 THR A C 1
ATOM 2250 O O . THR A 1 306 ? -6.59 31.578 3.061 1 69.19 306 THR A O 1
ATOM 2253 N N . ILE A 1 307 ? -4.945 31.578 1.459 1 73.81 307 ILE A N 1
ATOM 2254 C CA . ILE A 1 307 ? -4.391 30.328 1.966 1 73.81 307 ILE A CA 1
ATOM 2255 C C . ILE A 1 307 ? -3.379 30.609 3.07 1 73.81 307 ILE A C 1
ATOM 2257 O O . ILE A 1 307 ? -2.359 31.266 2.828 1 73.81 307 ILE A O 1
ATOM 2261 N N . VAL A 1 308 ? -3.701 30.203 4.203 1 64.5 308 VAL A N 1
ATOM 2262 C CA . VAL A 1 308 ? -2.867 30.578 5.34 1 64.5 308 VAL A CA 1
ATOM 2263 C C . VAL A 1 308 ? -1.872 29.469 5.645 1 64.5 308 VAL A C 1
ATOM 2265 O O . VAL A 1 308 ? -0.852 29.688 6.297 1 64.5 308 VAL A O 1
ATOM 2268 N N . ARG A 1 309 ? -2.303 28.344 5.262 1 64.12 309 ARG A N 1
ATOM 2269 C CA . ARG A 1 309 ? -1.423 27.203 5.492 1 64.12 309 ARG A CA 1
ATOM 2270 C C . ARG A 1 309 ? -1.528 26.188 4.352 1 64.12 309 ARG A C 1
ATOM 2272 O O . ARG A 1 309 ? -2.592 26.047 3.748 1 64.12 309 ARG A O 1
ATOM 2279 N N . VAL A 1 310 ? -0.385 25.766 4.086 1 67.31 310 VAL A N 1
ATOM 2280 C CA . VAL A 1 310 ? -0.321 24.656 3.143 1 67.31 310 VAL A CA 1
ATOM 2281 C C . VAL A 1 310 ? 0.211 23.406 3.848 1 67.31 310 VAL A C 1
ATOM 2283 O O . VAL A 1 310 ? 1.219 23.469 4.555 1 67.31 310 VAL A O 1
ATOM 2286 N N . GLN A 1 311 ? -0.616 22.5 3.818 1 60.12 311 GLN A N 1
ATOM 2287 C CA . GLN A 1 311 ? -0.187 21.203 4.316 1 60.12 311 GLN A CA 1
ATOM 2288 C C . GLN A 1 311 ? 0.252 20.297 3.174 1 60.12 311 GLN A C 1
ATOM 2290 O O . GLN A 1 311 ? -0.531 20 2.268 1 60.12 311 GLN A O 1
ATOM 2295 N N . ARG A 1 312 ? 1.631 20.156 3.215 1 54.06 312 ARG A N 1
ATOM 2296 C CA . ARG A 1 312 ? 2.229 19.281 2.209 1 54.06 312 ARG A CA 1
ATOM 2297 C C . ARG A 1 312 ? 3.035 18.156 2.863 1 54.06 312 ARG A C 1
ATOM 2299 O O . ARG A 1 312 ? 3.973 18.422 3.619 1 54.06 312 ARG A O 1
ATOM 2306 N N . HIS A 1 313 ? 2.59 16.906 2.445 1 42.59 313 HIS A N 1
ATOM 2307 C CA . HIS A 1 313 ? 3.309 15.758 2.998 1 42.59 313 HIS A CA 1
ATOM 2308 C C . HIS A 1 313 ? 3.402 15.852 4.516 1 42.59 313 HIS A C 1
ATOM 2310 O O . HIS A 1 313 ? 4.484 15.695 5.086 1 42.59 313 HIS A O 1
ATOM 2316 N N . ASP A 1 314 ? 2.244 16.156 5.121 1 41.84 314 ASP A N 1
ATOM 2317 C CA . ASP A 1 314 ? 2.047 16.219 6.566 1 41.84 314 ASP A CA 1
ATOM 2318 C C . ASP A 1 314 ? 2.857 17.344 7.188 1 41.84 314 ASP A C 1
ATOM 2320 O O . ASP A 1 314 ? 3.123 17.344 8.391 1 41.84 314 ASP A O 1
ATOM 2324 N N . VAL A 1 315 ? 3.418 18.219 6.465 1 43.31 315 VAL A N 1
ATOM 2325 C CA . VAL A 1 315 ? 4.062 19.422 6.973 1 43.31 315 VAL A CA 1
ATOM 2326 C C . VAL A 1 315 ? 3.201 20.641 6.645 1 43.31 315 VAL A C 1
ATOM 2328 O O . VAL A 1 315 ? 2.73 20.797 5.516 1 43.31 315 VAL A O 1
ATOM 2331 N N . GLU A 1 316 ? 2.941 21.203 7.738 1 49.34 316 GLU A N 1
ATOM 2332 C CA . GLU A 1 316 ? 2.221 22.469 7.559 1 49.34 316 GLU A CA 1
ATOM 2333 C C . GLU A 1 316 ? 3.182 23.641 7.473 1 49.34 316 GLU A C 1
ATOM 2335 O O . GLU A 1 316 ? 4.102 23.766 8.289 1 49.34 316 GLU A O 1
ATOM 2340 N N . PHE A 1 317 ? 3.125 24.359 6.395 1 54.03 317 PHE A N 1
ATOM 2341 C CA . PHE A 1 317 ? 3.945 25.547 6.281 1 54.03 317 PHE A CA 1
ATOM 2342 C C . PHE A 1 317 ? 3.111 26.734 5.793 1 54.03 317 PHE A C 1
ATOM 2344 O O . PHE A 1 317 ? 2.07 26.547 5.16 1 54.03 317 PHE A O 1
ATOM 2351 N N . VAL A 1 318 ? 3.549 27.953 6.27 1 56.5 318 VAL A N 1
ATOM 2352 C CA . VAL A 1 318 ? 2.953 29.188 5.773 1 56.5 318 VAL A CA 1
ATOM 2353 C C . VAL A 1 318 ? 3.42 29.453 4.344 1 56.5 318 VAL A C 1
ATOM 2355 O O . VAL A 1 318 ? 4.621 29.531 4.078 1 56.5 318 VAL A O 1
ATOM 2358 N N . PRO A 1 319 ? 2.43 29.391 3.445 1 62.03 319 PRO A N 1
ATOM 2359 C CA . PRO A 1 319 ? 2.834 29.578 2.051 1 62.03 319 PRO A CA 1
ATOM 2360 C C . PRO A 1 319 ? 3.236 31.016 1.745 1 62.03 319 PRO A C 1
ATOM 2362 O O . PRO A 1 319 ? 2.816 31.938 2.447 1 62.03 319 PRO A O 1
ATOM 2365 N N . SER A 1 320 ? 4.199 31.141 0.906 1 61.34 320 SER A N 1
ATOM 2366 C CA . SER A 1 320 ? 4.527 32.438 0.288 1 61.34 320 SER A CA 1
ATOM 2367 C C . SER A 1 320 ? 3.854 32.562 -1.072 1 61.34 320 SER A C 1
ATOM 2369 O O . SER A 1 320 ? 3.234 31.625 -1.569 1 61.34 320 SER A O 1
ATOM 2371 N N . ALA A 1 321 ? 3.979 33.844 -1.558 1 63.41 321 ALA A N 1
ATOM 2372 C CA . ALA A 1 321 ? 3.422 34.094 -2.883 1 63.41 321 ALA A CA 1
ATOM 2373 C C . ALA A 1 321 ? 4.043 33.188 -3.932 1 63.41 321 ALA A C 1
ATOM 2375 O O . ALA A 1 321 ? 3.418 32.875 -4.953 1 63.41 321 ALA A O 1
ATOM 2376 N N . ARG A 1 322 ? 5.133 32.688 -3.602 1 61.19 322 ARG A N 1
ATOM 2377 C CA . ARG A 1 322 ? 5.855 31.875 -4.582 1 61.19 322 ARG A CA 1
ATOM 2378 C C . ARG A 1 322 ? 5.648 30.391 -4.328 1 61.19 322 ARG A C 1
ATOM 2380 O O . ARG A 1 322 ? 6.176 29.547 -5.062 1 61.19 322 ARG A O 1
ATOM 2387 N N . THR A 1 323 ? 4.91 30.156 -3.326 1 66.94 323 THR A N 1
ATOM 2388 C CA . THR A 1 323 ? 4.668 28.75 -3.033 1 66.94 323 THR A CA 1
ATOM 2389 C C . THR A 1 323 ? 3.838 28.094 -4.141 1 66.94 323 THR A C 1
ATOM 2391 O O . THR A 1 323 ? 2.742 28.562 -4.453 1 66.94 323 THR A O 1
ATOM 2394 N N . ARG A 1 324 ? 4.383 27.172 -4.727 1 68.69 324 ARG A N 1
ATOM 2395 C CA . ARG A 1 324 ? 3.66 26.422 -5.738 1 68.69 324 ARG A CA 1
ATOM 2396 C C . ARG A 1 324 ? 2.758 25.359 -5.098 1 68.69 324 ARG A C 1
ATOM 2398 O O . ARG A 1 324 ? 3.215 24.562 -4.289 1 68.69 324 ARG A O 1
ATOM 2405 N N . ILE A 1 325 ? 1.551 25.5 -5.5 1 69.5 325 ILE A N 1
ATOM 2406 C CA . ILE A 1 325 ? 0.565 24.562 -4.965 1 69.5 325 ILE A CA 1
ATOM 2407 C C . ILE A 1 325 ? 0.66 23.234 -5.703 1 69.5 325 ILE A C 1
ATOM 2409 O O . ILE A 1 325 ? 0.783 23.203 -6.93 1 69.5 325 ILE A O 1
ATOM 2413 N N . GLU A 1 326 ? 0.761 22.312 -4.906 1 62.66 326 GLU A N 1
ATOM 2414 C CA . GLU A 1 326 ? 0.88 20.984 -5.484 1 62.66 326 GLU A CA 1
ATOM 2415 C C . GLU A 1 326 ? -0.409 20.188 -5.301 1 62.66 326 GLU A C 1
ATOM 2417 O O . GLU A 1 326 ? -1.218 20.5 -4.422 1 62.66 326 GLU A O 1
ATOM 2422 N N . PHE A 1 327 ? -0.508 19.25 -6.238 1 56.84 327 PHE A N 1
ATOM 2423 C CA . PHE A 1 327 ? -1.629 18.328 -6.102 1 56.84 327 PHE A CA 1
ATOM 2424 C C . PHE A 1 327 ? -1.592 17.641 -4.746 1 56.84 327 PHE A C 1
ATOM 2426 O O . PHE A 1 327 ? -0.536 17.172 -4.305 1 56.84 327 PHE A O 1
ATOM 2433 N N . GLY A 1 328 ? -2.707 17.656 -4.012 1 58.59 328 GLY A N 1
ATOM 2434 C CA . GLY A 1 328 ? -2.807 16.984 -2.727 1 58.59 328 GLY A CA 1
ATOM 2435 C C . GLY A 1 328 ? -2.494 17.875 -1.551 1 58.59 328 GLY A C 1
ATOM 2436 O O . GLY A 1 328 ? -2.645 17.484 -0.395 1 58.59 328 GLY A O 1
ATOM 2437 N N . ASP A 1 329 ? -2.014 19.062 -1.854 1 64.19 329 ASP A N 1
ATOM 2438 C CA . ASP A 1 329 ? -1.796 20.016 -0.77 1 64.19 329 ASP A CA 1
ATOM 2439 C C . ASP A 1 329 ? -3.09 20.281 -0.005 1 64.19 329 ASP A C 1
ATOM 2441 O O . ASP A 1 329 ? -4.156 20.422 -0.608 1 64.19 329 ASP A O 1
ATOM 2445 N N . GLY A 1 330 ? -3.006 19.984 1.254 1 66.88 330 GLY A N 1
ATOM 2446 C CA . GLY A 1 330 ? -4.055 20.547 2.09 1 66.88 330 GLY A CA 1
ATOM 2447 C C . GLY A 1 330 ? -3.898 22.047 2.314 1 66.88 330 GLY A C 1
ATOM 2448 O O . GLY A 1 330 ? -2.85 22.5 2.773 1 66.88 330 GLY A O 1
ATOM 2449 N N . LEU A 1 331 ? -4.898 22.781 1.863 1 71.31 331 LEU A N 1
ATOM 2450 C CA . LEU A 1 331 ? -4.879 24.234 2.047 1 71.31 331 LEU A CA 1
ATOM 2451 C C . LEU A 1 331 ? -5.848 24.656 3.145 1 71.31 331 LEU A C 1
ATOM 2453 O O . LEU A 1 331 ? -6.984 24.188 3.193 1 71.31 331 LEU A O 1
ATOM 2457 N N . VAL A 1 332 ? -5.316 25.281 4.008 1 68.44 332 VAL A N 1
ATOM 2458 C CA . VAL A 1 332 ? -6.191 25.969 4.945 1 68.44 332 VAL A CA 1
ATOM 2459 C C . VAL A 1 332 ? -6.535 27.359 4.406 1 68.44 332 VAL A C 1
ATOM 2461 O O . VAL A 1 332 ? -5.676 28.234 4.355 1 68.44 332 VAL A O 1
ATOM 2464 N N . ALA A 1 333 ? -7.711 27.375 3.961 1 71.69 333 ALA A N 1
ATOM 2465 C CA . ALA A 1 333 ? -8.203 28.609 3.373 1 71.69 333 ALA A CA 1
ATOM 2466 C C . ALA A 1 333 ? -9.023 29.406 4.383 1 71.69 333 ALA A C 1
ATOM 2468 O O . ALA A 1 333 ? -9.781 28.844 5.168 1 71.69 333 ALA A O 1
ATOM 2469 N N . VAL A 1 334 ? -8.75 30.656 4.391 1 64.69 334 VAL A N 1
ATOM 2470 C CA . VAL A 1 334 ? -9.484 31.562 5.258 1 64.69 334 VAL A CA 1
ATOM 2471 C C . VAL A 1 334 ? -10.234 32.594 4.41 1 64.69 334 VAL A C 1
ATOM 2473 O O . VAL A 1 334 ? -9.664 33.156 3.482 1 64.69 334 VAL A O 1
ATOM 2476 N N . GLY A 1 335 ? -11.492 32.656 4.578 1 63.31 335 GLY A N 1
ATOM 2477 C CA . GLY A 1 335 ? -12.336 33.625 3.867 1 63.31 335 GLY A CA 1
ATOM 2478 C C . GLY A 1 335 ? -13.773 33.594 4.336 1 63.31 335 GLY A C 1
ATOM 2479 O O . GLY A 1 335 ? -14.102 33 5.355 1 63.31 335 GLY A O 1
ATOM 2480 N N . GLU A 1 336 ? -14.531 34.406 3.633 1 61.69 336 GLU A N 1
ATOM 2481 C CA . GLU A 1 336 ? -15.977 34.375 3.857 1 61.69 336 GLU A CA 1
ATOM 2482 C C . GLU A 1 336 ? -16.562 33.031 3.479 1 61.69 336 GLU A C 1
ATOM 2484 O O . GLU A 1 336 ? -16.078 32.375 2.564 1 61.69 336 GLU A O 1
ATOM 2489 N N . PRO A 1 337 ? -17.5 32.656 4.211 1 61.34 337 PRO A N 1
ATOM 2490 C CA . PRO A 1 337 ? -18.094 31.328 3.945 1 61.34 337 PRO A CA 1
ATOM 2491 C C . PRO A 1 337 ? -18.438 31.141 2.473 1 61.34 337 PRO A C 1
ATOM 2493 O O . PRO A 1 337 ? -18.203 30.062 1.921 1 61.34 337 PRO A O 1
ATOM 2496 N N . ASP A 1 338 ? -18.938 32.125 1.906 1 64.94 338 ASP A N 1
ATOM 2497 C CA . ASP A 1 338 ? -19.297 32 0.496 1 64.94 338 ASP A CA 1
ATOM 2498 C C . ASP A 1 338 ? -18.047 31.844 -0.377 1 64.94 338 ASP A C 1
ATOM 2500 O O . ASP A 1 338 ? -18.047 31.078 -1.341 1 64.94 338 ASP A O 1
ATOM 2504 N N . ALA A 1 339 ? -17.047 32.5 -0.048 1 66.62 339 ALA A N 1
ATOM 2505 C CA . ALA A 1 339 ? -15.789 32.406 -0.792 1 66.62 339 ALA A CA 1
ATOM 2506 C C . ALA A 1 339 ? -15.102 31.078 -0.579 1 66.62 339 ALA A C 1
ATOM 2508 O O . ALA A 1 339 ? -14.547 30.5 -1.517 1 66.62 339 ALA A O 1
ATOM 2509 N N . LEU A 1 340 ? -15.211 30.641 0.55 1 67.62 340 LEU A N 1
ATOM 2510 C CA . LEU A 1 340 ? -14.609 29.344 0.867 1 67.62 340 LEU A CA 1
ATOM 2511 C C . LEU A 1 340 ? -15.336 28.219 0.147 1 67.62 340 LEU A C 1
ATOM 2513 O O . LEU A 1 340 ? -14.719 27.25 -0.291 1 67.62 340 LEU A O 1
ATOM 2517 N N . ALA A 1 341 ? -16.594 28.422 0.028 1 65.31 341 ALA A N 1
ATOM 2518 C CA . ALA A 1 341 ? -17.375 27.453 -0.731 1 65.31 341 ALA A CA 1
ATOM 2519 C C . ALA A 1 341 ? -16.969 27.453 -2.203 1 65.31 341 ALA A C 1
ATOM 2521 O O . ALA A 1 341 ? -16.859 26.391 -2.826 1 65.31 341 ALA A O 1
ATOM 2522 N N . LYS A 1 342 ? -16.703 28.531 -2.682 1 67.31 342 LYS A N 1
ATOM 2523 C CA . LYS A 1 342 ? -16.297 28.672 -4.078 1 67.31 342 LYS A CA 1
ATOM 2524 C C . LYS A 1 342 ? -14.906 28.062 -4.312 1 67.31 342 LYS A C 1
ATOM 2526 O O . LYS A 1 342 ? -14.68 27.391 -5.324 1 67.31 342 LYS A O 1
ATOM 2531 N N . ILE A 1 343 ? -14.07 28.266 -3.402 1 66.94 343 ILE A N 1
ATOM 2532 C CA . ILE A 1 343 ? -12.719 27.766 -3.59 1 66.94 343 ILE A CA 1
ATOM 2533 C C . ILE A 1 343 ? -12.703 26.25 -3.396 1 66.94 343 ILE A C 1
ATOM 2535 O O . ILE A 1 343 ? -11.938 25.547 -4.055 1 66.94 343 ILE A O 1
ATOM 2539 N N . ALA A 1 344 ? -13.484 25.844 -2.492 1 64.25 344 ALA A N 1
ATOM 2540 C CA . ALA A 1 344 ? -13.586 24.406 -2.32 1 64.25 344 ALA A CA 1
ATOM 2541 C C . ALA A 1 344 ? -13.977 23.719 -3.629 1 64.25 344 ALA A C 1
ATOM 2543 O O . ALA A 1 344 ? -13.453 22.656 -3.961 1 64.25 344 ALA A O 1
ATOM 2544 N N . ASN A 1 345 ? -14.773 24.438 -4.312 1 61.88 345 ASN A N 1
ATOM 2545 C CA . ASN A 1 345 ? -15.195 23.922 -5.617 1 61.88 345 ASN A CA 1
ATOM 2546 C C . ASN A 1 345 ? -14.094 24.094 -6.66 1 61.88 345 ASN A C 1
ATOM 2548 O O . ASN A 1 345 ? -13.922 23.234 -7.531 1 61.88 345 ASN A O 1
ATOM 2552 N N . ALA A 1 346 ? -13.445 25.188 -6.621 1 61.84 346 ALA A N 1
ATOM 2553 C CA . ALA A 1 346 ? -12.414 25.484 -7.613 1 61.84 346 ALA A CA 1
ATOM 2554 C C . ALA A 1 346 ? -11.141 24.688 -7.332 1 61.84 346 ALA A C 1
ATOM 2556 O O . ALA A 1 346 ? -10.477 24.219 -8.258 1 61.84 346 ALA A O 1
ATOM 2557 N N . VAL A 1 347 ? -10.641 24.75 -6.234 1 61.75 347 VAL A N 1
ATOM 2558 C CA . VAL A 1 347 ? -9.359 24.156 -5.844 1 61.75 347 VAL A CA 1
ATOM 2559 C C . VAL A 1 347 ? -9.5 22.641 -5.746 1 61.75 347 VAL A C 1
ATOM 2561 O O . VAL A 1 347 ? -8.586 21.906 -6.109 1 61.75 347 VAL A O 1
ATOM 2564 N N . GLY A 1 348 ? -10.406 21.984 -5.738 1 50.56 348 GLY A N 1
ATOM 2565 C CA . GLY A 1 348 ? -10.633 20.562 -5.684 1 50.56 348 GLY A CA 1
ATOM 2566 C C . GLY A 1 348 ? -11.414 20.125 -4.457 1 50.56 348 GLY A C 1
ATOM 2567 O O . GLY A 1 348 ? -11.484 20.859 -3.469 1 50.56 348 GLY A O 1
ATOM 2568 N N . HIS A 1 349 ? -12.562 19.422 -4.656 1 43.59 349 HIS A N 1
ATOM 2569 C CA . HIS A 1 349 ? -13.516 18.859 -3.709 1 43.59 349 HIS A CA 1
ATOM 2570 C C . HIS A 1 349 ? -12.805 18.188 -2.539 1 43.59 349 HIS A C 1
ATOM 2572 O O . HIS A 1 349 ? -11.602 17.922 -2.609 1 43.59 349 HIS A O 1
ATOM 2578 N N . ARG A 1 350 ? -13.797 17.797 -1.605 1 38.22 350 ARG A N 1
ATOM 2579 C CA . ARG A 1 350 ? -13.617 17.031 -0.375 1 38.22 350 ARG A CA 1
ATOM 2580 C C . ARG A 1 350 ? -12.539 15.961 -0.547 1 38.22 350 ARG A C 1
ATOM 2582 O O . ARG A 1 350 ? -12.344 15.445 -1.648 1 38.22 350 ARG A O 1
ATOM 2589 N N . PRO A 1 351 ? -11.641 15.758 0.459 1 35.94 351 PRO A N 1
ATOM 2590 C CA . PRO A 1 351 ? -10.68 14.672 0.648 1 35.94 351 PRO A CA 1
ATOM 2591 C C . PRO A 1 351 ? -11.102 13.375 -0.035 1 35.94 351 PRO A C 1
ATOM 2593 O O . PRO A 1 351 ? -10.406 12.367 0.063 1 35.94 351 PRO A O 1
ATOM 2596 N N . ARG A 1 352 ? -12.305 13.336 -0.453 1 36.78 352 ARG A N 1
ATOM 2597 C CA . ARG A 1 352 ? -12.68 11.984 -0.868 1 36.78 352 ARG A CA 1
ATOM 2598 C C . ARG A 1 352 ? -11.789 11.492 -2.002 1 36.78 352 ARG A C 1
ATOM 2600 O O . ARG A 1 352 ? -11.602 10.289 -2.176 1 36.78 352 ARG A O 1
ATOM 2607 N N . THR A 1 353 ? -11.391 12.398 -2.924 1 38.5 353 THR A N 1
ATOM 2608 C CA . THR A 1 353 ? -10.68 11.922 -4.105 1 38.5 353 THR A CA 1
ATOM 2609 C C . THR A 1 353 ? -9.242 11.547 -3.762 1 38.5 353 THR A C 1
ATOM 2611 O O . THR A 1 353 ? -8.547 10.93 -4.574 1 38.5 353 THR A O 1
ATOM 2614 N N . VAL A 1 354 ? -8.633 12.289 -2.871 1 39.53 354 VAL A N 1
ATOM 2615 C CA . VAL A 1 354 ? -7.223 12.117 -2.545 1 39.53 354 VAL A CA 1
ATOM 2616 C C . VAL A 1 354 ? -6.941 10.656 -2.197 1 39.53 354 VAL A C 1
ATOM 2618 O O . VAL A 1 354 ? -5.84 10.156 -2.428 1 39.53 354 VAL A O 1
ATOM 2621 N N . ASN A 1 355 ? -7.977 10.055 -1.55 1 41.41 355 ASN A N 1
ATOM 2622 C CA . ASN A 1 355 ? -7.723 8.695 -1.097 1 41.41 355 ASN A CA 1
ATOM 2623 C C . ASN A 1 355 ? -7.781 7.695 -2.252 1 41.41 355 ASN A C 1
ATOM 2625 O O . ASN A 1 355 ? -7.863 6.488 -2.033 1 41.41 355 ASN A O 1
ATOM 2629 N N . GLU A 1 356 ? -8.094 8.242 -3.451 1 50.69 356 GLU A N 1
ATOM 2630 C CA . GLU A 1 356 ? -8.133 7.234 -4.504 1 50.69 356 GLU A CA 1
ATOM 2631 C C . GLU A 1 356 ? -6.727 6.824 -4.93 1 50.69 356 GLU A C 1
ATOM 2633 O O . GLU A 1 356 ? -5.914 7.672 -5.301 1 50.69 356 GLU A O 1
ATOM 2638 N N . THR A 1 357 ? -6.168 5.793 -4.309 1 58.66 357 THR A N 1
ATOM 2639 C CA . THR A 1 357 ? -4.887 5.254 -4.75 1 58.66 357 THR A CA 1
ATOM 2640 C C . THR A 1 357 ? -4.906 4.965 -6.246 1 58.66 357 THR A C 1
ATOM 2642 O O . THR A 1 357 ? -5.812 4.293 -6.746 1 58.66 357 THR A O 1
ATOM 2645 N N . ASP A 1 358 ? -4.312 5.895 -7.098 1 78.69 358 ASP A N 1
ATOM 2646 C CA . ASP A 1 358 ? -4.23 5.664 -8.539 1 78.69 358 ASP A CA 1
ATOM 2647 C C . ASP A 1 358 ? -3.367 4.445 -8.852 1 78.69 358 ASP A C 1
ATOM 2649 O O . ASP A 1 358 ? -2.213 4.582 -9.258 1 78.69 358 ASP A O 1
ATOM 2653 N N . LEU A 1 359 ? -3.955 3.164 -8.617 1 89.5 359 LEU A N 1
ATOM 2654 C CA . LEU A 1 359 ? -3.273 1.913 -8.93 1 89.5 359 LEU A CA 1
ATOM 2655 C C . LEU A 1 359 ? -2.834 1.881 -10.391 1 89.5 359 LEU A C 1
ATOM 2657 O O . LEU A 1 359 ? -1.785 1.319 -10.719 1 89.5 359 LEU A O 1
ATOM 2661 N N . LEU A 1 360 ? -3.598 2.557 -11.219 1 90.88 360 LEU A N 1
ATOM 2662 C CA . LEU A 1 360 ? -3.264 2.572 -12.641 1 90.88 360 LEU A CA 1
ATOM 2663 C C . LEU A 1 360 ? -1.954 3.314 -12.883 1 90.88 360 LEU A C 1
ATOM 2665 O O . LEU A 1 360 ? -1.092 2.836 -13.625 1 90.88 360 LEU A O 1
ATOM 2669 N N . SER A 1 361 ? -1.815 4.449 -12.289 1 91.12 361 SER A N 1
ATOM 2670 C CA . SER A 1 361 ? -0.582 5.215 -12.438 1 91.12 361 SER A CA 1
ATOM 2671 C C . SER A 1 361 ? 0.617 4.445 -11.898 1 91.12 361 SER A C 1
ATOM 2673 O O . SER A 1 361 ? 1.71 4.508 -12.461 1 91.12 361 SER A O 1
ATOM 2675 N N . LEU A 1 362 ? 0.404 3.775 -10.812 1 93.56 362 LEU A N 1
ATOM 2676 C CA . LEU A 1 362 ? 1.476 2.994 -10.203 1 93.56 362 LEU A CA 1
ATOM 2677 C C . LEU A 1 362 ? 1.943 1.888 -11.141 1 93.56 362 LEU A C 1
ATOM 2679 O O . LEU A 1 362 ? 3.141 1.762 -11.414 1 93.56 362 LEU A O 1
ATOM 2683 N N . VAL A 1 363 ? 1.027 1.109 -11.641 1 95.88 363 VAL A N 1
ATOM 2684 C CA . VAL A 1 363 ? 1.349 -0.037 -12.484 1 95.88 363 VAL A CA 1
ATOM 2685 C C . VAL A 1 363 ? 1.877 0.446 -13.836 1 95.88 363 VAL A C 1
ATOM 2687 O O . VAL A 1 363 ? 2.84 -0.112 -14.367 1 95.88 363 VAL A O 1
ATOM 2690 N N . ALA A 1 364 ? 1.291 1.475 -14.336 1 94.5 364 ALA A N 1
ATOM 2691 C CA . ALA A 1 364 ? 1.75 2.031 -15.609 1 94.5 364 ALA A CA 1
ATOM 2692 C C . ALA A 1 364 ? 3.176 2.562 -15.492 1 94.5 364 ALA A C 1
ATOM 2694 O O . ALA A 1 364 ? 3.979 2.416 -16.422 1 94.5 364 ALA A O 1
ATOM 2695 N N . GLY A 1 365 ? 3.463 3.25 -14.414 1 94.81 365 GLY A N 1
ATOM 2696 C CA . GLY A 1 365 ? 4.816 3.734 -14.18 1 94.81 365 GLY A CA 1
ATOM 2697 C C . GLY A 1 365 ? 5.844 2.621 -14.125 1 94.81 365 GLY A C 1
ATOM 2698 O O . GLY A 1 365 ? 6.934 2.748 -14.688 1 94.81 365 GLY A O 1
ATOM 2699 N N . ILE A 1 366 ? 5.523 1.546 -13.477 1 96 366 ILE A N 1
ATOM 2700 C CA . ILE A 1 366 ? 6.434 0.412 -13.367 1 96 366 ILE A CA 1
ATOM 2701 C C . ILE A 1 366 ? 6.629 -0.231 -14.742 1 96 366 ILE A C 1
ATOM 2703 O O . ILE A 1 366 ? 7.754 -0.577 -15.117 1 96 366 ILE A O 1
ATOM 2707 N N . VAL A 1 367 ? 5.492 -0.39 -15.469 1 95.5 367 VAL A N 1
ATOM 2708 C CA . VAL A 1 367 ? 5.559 -0.964 -16.812 1 95.5 367 VAL A CA 1
ATOM 2709 C C . VAL A 1 367 ? 6.465 -0.107 -17.703 1 95.5 367 VAL A C 1
ATOM 2711 O O . VAL A 1 367 ? 7.324 -0.63 -18.406 1 95.5 367 VAL A O 1
ATOM 2714 N N . LEU A 1 368 ? 6.281 1.17 -17.609 1 94.62 368 LEU A N 1
ATOM 2715 C CA . LEU A 1 368 ? 7.133 2.084 -18.375 1 94.62 368 LEU A CA 1
ATOM 2716 C C . LEU A 1 368 ? 8.594 1.943 -17.938 1 94.62 368 LEU A C 1
ATOM 2718 O O . LEU A 1 368 ? 9.492 1.991 -18.781 1 94.62 368 LEU A O 1
ATOM 2722 N N . GLY A 1 369 ? 8.82 1.817 -16.703 1 94.56 369 GLY A N 1
ATOM 2723 C CA . GLY A 1 369 ? 10.164 1.619 -16.188 1 94.56 369 GLY A CA 1
ATOM 2724 C C . GLY A 1 369 ? 10.82 0.359 -16.719 1 94.56 369 GLY A C 1
ATOM 2725 O O . GLY A 1 369 ? 11.992 0.381 -17.109 1 94.56 369 GLY A O 1
ATOM 2726 N N . ILE A 1 370 ? 10.086 -0.677 -16.719 1 93.19 370 ILE A N 1
ATOM 2727 C CA . ILE A 1 370 ? 10.633 -1.941 -17.203 1 93.19 370 ILE A CA 1
ATOM 2728 C C . ILE A 1 370 ? 10.938 -1.834 -18.688 1 93.19 370 ILE A C 1
ATOM 2730 O O . ILE A 1 370 ? 11.953 -2.348 -19.156 1 93.19 370 ILE A O 1
ATOM 2734 N N . PHE A 1 371 ? 10.086 -1.16 -19.422 1 92.44 371 PHE A N 1
ATOM 2735 C CA . PHE A 1 371 ? 10.32 -0.949 -20.844 1 92.44 371 PHE A CA 1
ATOM 2736 C C . PHE A 1 371 ? 11.602 -0.165 -21.062 1 92.44 371 PHE A C 1
ATOM 2738 O O . PHE A 1 371 ? 12.414 -0.526 -21.922 1 92.44 371 PHE A O 1
ATOM 2745 N N . VAL A 1 372 ? 11.789 0.861 -20.328 1 91.38 372 VAL A N 1
ATOM 2746 C CA . VAL A 1 372 ? 12.992 1.679 -20.438 1 91.38 372 VAL A CA 1
ATOM 2747 C C . VAL A 1 372 ? 14.211 0.859 -20.016 1 91.38 372 VAL A C 1
ATOM 2749 O O . VAL A 1 372 ? 15.281 0.978 -20.609 1 91.38 372 VAL A O 1
ATOM 2752 N N . GLY A 1 373 ? 14.039 0.082 -18.984 1 89.62 373 GLY A N 1
ATOM 2753 C CA . GLY A 1 373 ? 15.125 -0.75 -18.5 1 89.62 373 GLY A CA 1
ATOM 2754 C C . GLY A 1 373 ? 15.586 -1.783 -19.5 1 89.62 373 GLY A C 1
ATOM 2755 O O . GLY A 1 373 ? 16.75 -2.193 -19.484 1 89.62 373 GLY A O 1
ATOM 2756 N N . ASN A 1 374 ? 14.664 -2.201 -20.359 1 87.62 374 ASN A N 1
ATOM 2757 C CA . ASN A 1 374 ? 14.977 -3.227 -21.344 1 87.62 374 ASN A CA 1
ATOM 2758 C C . ASN A 1 374 ? 15.602 -2.625 -22.594 1 87.62 374 ASN A C 1
ATOM 2760 O O . ASN A 1 374 ? 16.109 -3.352 -23.453 1 87.62 374 ASN A O 1
ATOM 2764 N N . LEU A 1 375 ? 15.602 -1.339 -22.656 1 85.44 375 LEU A N 1
ATOM 2765 C CA . LEU A 1 375 ? 16.25 -0.679 -23.781 1 85.44 375 LEU A CA 1
ATOM 2766 C C . LEU A 1 375 ? 17.766 -0.748 -23.656 1 85.44 375 LEU A C 1
ATOM 2768 O O . LEU A 1 375 ? 18.328 -0.4 -22.609 1 85.44 375 LEU A O 1
ATOM 2772 N N . SER A 1 376 ? 18.391 -1.503 -24.562 1 79.19 376 SER A N 1
ATOM 2773 C CA . SER A 1 376 ? 19.828 -1.702 -24.516 1 79.19 376 SER A CA 1
ATOM 2774 C C . SER A 1 376 ? 20.562 -0.616 -25.281 1 79.19 376 SER A C 1
ATOM 2776 O O . SER A 1 376 ? 20.141 -0.226 -26.375 1 79.19 376 SER A O 1
ATOM 2778 N N . LEU A 1 377 ? 21.359 0.078 -24.531 1 72.5 377 LEU A N 1
ATOM 2779 C CA . LEU A 1 377 ? 22.266 1.011 -25.203 1 72.5 377 LEU A CA 1
ATOM 2780 C C . LEU A 1 377 ? 23.562 0.324 -25.594 1 72.5 377 LEU A C 1
ATOM 2782 O O . LEU A 1 377 ? 24.172 -0.369 -24.766 1 72.5 377 LEU A O 1
ATOM 2786 N N . GLN A 1 378 ? 23.766 0.197 -26.859 1 68 378 GLN A N 1
ATOM 2787 C CA . GLN A 1 378 ? 25 -0.429 -27.328 1 68 378 GLN A CA 1
ATOM 2788 C C . GLN A 1 378 ? 26.141 0.581 -27.406 1 68 378 GLN A C 1
ATOM 2790 O O . GLN A 1 378 ? 26.062 1.575 -28.125 1 68 378 GLN A O 1
ATOM 2795 N N . ILE A 1 379 ? 26.859 0.593 -26.422 1 65.94 379 ILE A N 1
ATOM 2796 C CA . ILE A 1 379 ? 28.078 1.402 -26.484 1 65.94 379 ILE A CA 1
ATOM 2797 C C . ILE A 1 379 ? 29.25 0.53 -26.891 1 65.94 379 ILE A C 1
ATOM 2799 O O . ILE A 1 379 ? 29.875 -0.127 -26.047 1 65.94 379 ILE A O 1
ATOM 2803 N N . GLY A 1 380 ? 29.625 0.597 -28.109 1 64.69 380 GLY A N 1
ATOM 2804 C CA . GLY A 1 380 ? 30.688 -0.263 -28.625 1 64.69 380 GLY A CA 1
ATOM 2805 C C . GLY A 1 380 ? 30.375 -1.741 -28.469 1 64.69 380 GLY A C 1
ATOM 2806 O O . GLY A 1 380 ? 29.328 -2.211 -28.938 1 64.69 380 GLY A O 1
ATOM 2807 N N . GLU A 1 381 ? 31.203 -2.473 -27.781 1 63.91 381 GLU A N 1
ATOM 2808 C CA . GLU A 1 381 ? 31.047 -3.912 -27.578 1 63.91 381 GLU A CA 1
ATOM 2809 C C . GLU A 1 381 ? 30.234 -4.211 -26.328 1 63.91 381 GLU A C 1
ATOM 2811 O O . GLU A 1 381 ? 29.844 -5.355 -26.078 1 63.91 381 GLU A O 1
ATOM 2816 N N . PHE A 1 382 ? 29.969 -3.127 -25.594 1 64.19 382 PHE A N 1
ATOM 2817 C CA . PHE A 1 382 ? 29.266 -3.33 -24.344 1 64.19 382 PHE A CA 1
ATOM 2818 C C . PHE A 1 382 ? 27.797 -2.988 -24.484 1 64.19 382 PHE A C 1
ATOM 2820 O O . PHE A 1 382 ? 27.438 -1.983 -25.109 1 64.19 382 PHE A O 1
ATOM 2827 N N . SER A 1 383 ? 26.969 -3.99 -24.453 1 71.56 383 SER A N 1
ATOM 2828 C CA . SER A 1 383 ? 25.531 -3.736 -24.391 1 71.56 383 SER A CA 1
ATOM 2829 C C . SER A 1 383 ? 25.062 -3.518 -22.953 1 71.56 383 SER A C 1
ATOM 2831 O O . SER A 1 383 ? 25.375 -4.312 -22.062 1 71.56 383 SER A O 1
ATOM 2833 N N . MET A 1 384 ? 24.641 -2.195 -22.766 1 74.56 384 MET A N 1
ATOM 2834 C CA . MET A 1 384 ? 24.266 -1.886 -21.391 1 74.56 384 MET A CA 1
ATOM 2835 C C . MET A 1 384 ? 22.766 -1.604 -21.297 1 74.56 384 MET A C 1
ATOM 2837 O O . MET A 1 384 ? 22.203 -0.943 -22.172 1 74.56 384 MET A O 1
ATOM 2841 N N . SER A 1 385 ? 22.109 -2.402 -20.469 1 82.75 385 SER A N 1
ATOM 2842 C CA . SER A 1 385 ? 20.719 -2.104 -20.156 1 82.75 385 SER A CA 1
ATOM 2843 C C . SER A 1 385 ? 20.547 -1.765 -18.672 1 82.75 385 SER A C 1
ATOM 2845 O O . SER A 1 385 ? 21.344 -2.203 -17.828 1 82.75 385 SER A O 1
ATOM 2847 N N . LEU A 1 386 ? 19.688 -0.927 -18.328 1 84.62 386 LEU A N 1
ATOM 2848 C CA . LEU A 1 386 ? 19.422 -0.556 -16.938 1 84.62 386 LEU A CA 1
ATOM 2849 C C . LEU A 1 386 ? 18.766 -1.702 -16.188 1 84.62 386 LEU A C 1
ATOM 2851 O O . LEU A 1 386 ? 18.859 -1.782 -14.961 1 84.62 386 LEU A O 1
ATOM 2855 N N . GLY A 1 387 ? 18.109 -2.527 -17 1 85.44 387 GLY A N 1
ATOM 2856 C CA . GLY A 1 387 ? 17.516 -3.717 -16.406 1 85.44 387 GLY A CA 1
ATOM 2857 C C . GLY A 1 387 ? 16.219 -3.439 -15.672 1 85.44 387 GLY A C 1
ATOM 2858 O O . GLY A 1 387 ? 15.664 -2.346 -15.781 1 85.44 387 GLY A O 1
ATOM 2859 N N . ILE A 1 388 ? 15.781 -4.418 -14.852 1 86.94 388 ILE A N 1
ATOM 2860 C CA . ILE A 1 388 ? 14.484 -4.406 -14.188 1 86.94 388 ILE A CA 1
ATOM 2861 C C . ILE A 1 388 ? 14.539 -3.506 -12.953 1 86.94 388 ILE A C 1
ATOM 2863 O O . ILE A 1 388 ? 13.508 -3.08 -12.438 1 86.94 388 ILE A O 1
ATOM 2867 N N . ALA A 1 389 ? 15.734 -3.279 -12.461 1 89.44 389 ALA A N 1
ATOM 2868 C CA . ALA A 1 389 ? 15.875 -2.396 -11.305 1 89.44 389 ALA A CA 1
ATOM 2869 C C . ALA A 1 389 ? 16.172 -0.965 -11.742 1 89.44 389 ALA A C 1
ATOM 2871 O O . ALA A 1 389 ? 15.5 -0.025 -11.32 1 89.44 389 ALA A O 1
ATOM 2872 N N . GLY A 1 390 ? 17.078 -0.799 -12.641 1 89.62 390 GLY A N 1
ATOM 2873 C CA . GLY A 1 390 ? 17.484 0.529 -13.07 1 89.62 390 GLY A CA 1
ATOM 2874 C C . GLY A 1 390 ? 16.391 1.285 -13.805 1 89.62 390 GLY A C 1
ATOM 2875 O O . GLY A 1 390 ? 16.234 2.494 -13.625 1 89.62 390 GLY A O 1
ATOM 2876 N N . GLY A 1 391 ? 15.672 0.652 -14.672 1 92.31 391 GLY A N 1
ATOM 2877 C CA . GLY A 1 391 ? 14.609 1.291 -15.438 1 92.31 391 GLY A CA 1
ATOM 2878 C C . GLY A 1 391 ? 13.531 1.903 -14.562 1 92.31 391 GLY A C 1
ATOM 2879 O O . GLY A 1 391 ? 13.297 3.113 -14.617 1 92.31 391 GLY A O 1
ATOM 2880 N N . PRO A 1 392 ? 12.914 1.084 -13.734 1 94.31 392 PRO A N 1
ATOM 2881 C CA . PRO A 1 392 ? 11.891 1.617 -12.828 1 94.31 392 PRO A CA 1
ATOM 2882 C C . PRO A 1 392 ? 12.422 2.719 -11.922 1 94.31 392 PRO A C 1
ATOM 2884 O O . PRO A 1 392 ? 11.711 3.676 -11.617 1 94.31 392 PRO A O 1
ATOM 2887 N N . LEU A 1 393 ? 13.648 2.572 -11.492 1 93.5 393 LEU A N 1
ATOM 2888 C CA . LEU A 1 393 ? 14.25 3.625 -10.68 1 93.5 393 LEU A CA 1
ATOM 2889 C C . LEU A 1 393 ? 14.297 4.941 -11.445 1 93.5 393 LEU A C 1
ATOM 2891 O O . LEU A 1 393 ? 13.914 5.988 -10.922 1 93.5 393 LEU A O 1
ATOM 2895 N N . MET A 1 394 ? 14.711 4.898 -12.656 1 92.81 394 MET A N 1
ATOM 2896 C CA . MET A 1 394 ? 14.859 6.094 -13.477 1 92.81 394 MET A CA 1
ATOM 2897 C C . MET A 1 394 ? 13.5 6.73 -13.758 1 92.81 394 MET A C 1
ATOM 2899 O O . MET A 1 394 ? 13.344 7.945 -13.633 1 92.81 394 MET A O 1
ATOM 2903 N N . VAL A 1 395 ? 12.57 5.949 -14.164 1 94.38 395 VAL A N 1
ATOM 2904 C CA . VAL A 1 395 ? 11.234 6.457 -14.43 1 94.38 395 VAL A CA 1
ATOM 2905 C C . VAL A 1 395 ? 10.625 7.016 -13.148 1 94.38 395 VAL A C 1
ATOM 2907 O O . VAL A 1 395 ? 9.953 8.055 -13.172 1 94.38 395 VAL A O 1
ATOM 2910 N N . GLY A 1 396 ? 10.836 6.281 -12.047 1 94.25 396 GLY A N 1
ATOM 2911 C CA . GLY A 1 396 ? 10.383 6.789 -10.758 1 94.25 396 GLY A CA 1
ATOM 2912 C C . GLY A 1 396 ? 10.953 8.156 -10.422 1 94.25 396 GLY A C 1
ATOM 2913 O O . GLY A 1 396 ? 10.234 9.039 -9.945 1 94.25 396 GLY A O 1
ATOM 2914 N N . LEU A 1 397 ? 12.219 8.359 -10.734 1 91.5 397 LEU A N 1
ATOM 2915 C CA . LEU A 1 397 ? 12.883 9.633 -10.469 1 91.5 397 LEU A CA 1
ATOM 2916 C C . LEU A 1 397 ? 12.242 10.75 -11.281 1 91.5 397 LEU A C 1
ATOM 2918 O O . LEU A 1 397 ? 11.984 11.836 -10.75 1 91.5 397 LEU A O 1
ATOM 2922 N N . ILE A 1 398 ? 12.016 10.477 -12.484 1 91.69 398 ILE A N 1
ATOM 2923 C CA . ILE A 1 398 ? 11.453 11.477 -13.391 1 91.69 398 ILE A CA 1
ATOM 2924 C C . ILE A 1 398 ? 10.023 11.812 -12.969 1 91.69 398 ILE A C 1
ATOM 2926 O O . ILE A 1 398 ? 9.664 12.984 -12.859 1 91.69 398 ILE A O 1
ATOM 2930 N N . LEU A 1 399 ? 9.25 10.797 -12.719 1 90.31 399 LEU A N 1
ATOM 2931 C CA . LEU A 1 399 ? 7.859 11.008 -12.32 1 90.31 399 LEU A CA 1
ATOM 2932 C C . LEU A 1 399 ? 7.777 11.656 -10.945 1 90.31 399 LEU A C 1
ATOM 2934 O O . LEU A 1 399 ? 6.879 12.453 -10.68 1 90.31 399 LEU A O 1
ATOM 2938 N N . GLY A 1 400 ? 8.664 11.227 -10.094 1 85 400 GLY A N 1
ATOM 2939 C CA . GLY A 1 400 ? 8.703 11.852 -8.781 1 85 400 GLY A CA 1
ATOM 2940 C C . GLY A 1 400 ? 9.039 13.328 -8.836 1 85 400 GLY A C 1
ATOM 2941 O O . GLY A 1 400 ? 8.508 14.117 -8.055 1 85 400 GLY A O 1
ATOM 2942 N N . HIS A 1 401 ? 9.898 13.672 -9.727 1 82.38 401 HIS A N 1
ATOM 2943 C CA . HIS A 1 401 ? 10.328 15.062 -9.883 1 82.38 401 HIS A CA 1
ATOM 2944 C C . HIS A 1 401 ? 9.211 15.914 -10.469 1 82.38 401 HIS A C 1
ATOM 2946 O O . HIS A 1 401 ? 8.938 17.016 -9.977 1 82.38 401 HIS A O 1
ATOM 2952 N N . PHE A 1 402 ? 8.57 15.383 -11.5 1 80.94 402 PHE A N 1
ATOM 2953 C CA . PHE A 1 402 ? 7.551 16.156 -12.195 1 80.94 402 PHE A CA 1
ATOM 2954 C C . PHE A 1 402 ? 6.188 15.977 -11.547 1 80.94 402 PHE A C 1
ATOM 2956 O O . PHE A 1 402 ? 5.262 16.75 -11.797 1 80.94 402 PHE A O 1
ATOM 2963 N N . ARG A 1 403 ? 6.059 14.961 -10.711 1 70.81 403 ARG A N 1
ATOM 2964 C CA . ARG A 1 403 ? 4.852 14.641 -9.953 1 70.81 403 ARG A CA 1
ATOM 2965 C C . ARG A 1 403 ? 3.748 14.125 -10.875 1 70.81 403 ARG A C 1
ATOM 2967 O O . ARG A 1 403 ? 2.863 13.391 -10.445 1 70.81 403 ARG A O 1
ATOM 2974 N N . ARG A 1 404 ? 3.684 14.648 -12.086 1 73.75 404 ARG A N 1
ATOM 2975 C CA . ARG A 1 404 ? 2.717 14.156 -13.062 1 73.75 404 ARG A CA 1
ATOM 2976 C C . ARG A 1 404 ? 3.271 14.25 -14.477 1 73.75 404 ARG A C 1
ATOM 2978 O O . ARG A 1 404 ? 3.914 15.234 -14.836 1 73.75 404 ARG A O 1
ATOM 2985 N N . LEU A 1 405 ? 3.189 13.227 -15.125 1 78.56 405 LEU A N 1
ATOM 2986 C CA . LEU A 1 405 ? 3.525 13.195 -16.547 1 78.56 405 LEU A CA 1
ATOM 2987 C C . LEU A 1 405 ? 2.35 12.688 -17.375 1 78.56 405 LEU A C 1
ATOM 2989 O O . LEU A 1 405 ? 2.109 11.484 -17.453 1 78.56 405 LEU A O 1
ATOM 2993 N N . GLY A 1 406 ? 1.569 13.672 -17.984 1 73.25 406 GLY A N 1
ATOM 2994 C CA . GLY A 1 406 ? 0.344 13.266 -18.656 1 73.25 406 GLY A CA 1
ATOM 2995 C C . GLY A 1 406 ? -0.696 12.695 -17.703 1 73.25 406 GLY A C 1
ATOM 2996 O O . GLY A 1 406 ? -1.031 13.32 -16.703 1 73.25 406 GLY A O 1
ATOM 2997 N N . PRO A 1 407 ? -1.084 11.398 -18.031 1 77.06 407 PRO A N 1
ATOM 2998 C CA . PRO A 1 407 ? -2.107 10.789 -17.172 1 77.06 407 PRO A CA 1
ATOM 2999 C C . PRO A 1 407 ? -1.515 10.023 -15.992 1 77.06 407 PRO A C 1
ATOM 3001 O O . PRO A 1 407 ? -2.248 9.602 -15.094 1 77.06 407 PRO A O 1
ATOM 3004 N N . ILE A 1 408 ? -0.246 9.938 -15.953 1 85.19 408 ILE A N 1
ATOM 3005 C CA . ILE A 1 408 ? 0.391 9.141 -14.914 1 85.19 408 ILE A CA 1
ATOM 3006 C C . ILE A 1 408 ? 0.819 10.047 -13.758 1 85.19 408 ILE A C 1
ATOM 3008 O O . ILE A 1 408 ? 1.573 11 -13.961 1 85.19 408 ILE A O 1
ATOM 3012 N N . ARG A 1 409 ? 0.309 9.672 -12.672 1 80.44 409 ARG A N 1
ATOM 3013 C CA . ARG A 1 409 ? 0.617 10.438 -11.477 1 80.44 409 ARG A CA 1
ATOM 3014 C C . ARG A 1 409 ? 1.894 9.93 -10.812 1 80.44 409 ARG A C 1
ATOM 3016 O O . ARG A 1 409 ? 2.145 8.727 -10.773 1 80.44 409 ARG A O 1
ATOM 3023 N N . GLY A 1 410 ? 2.742 10.852 -10.367 1 77.81 410 GLY A N 1
ATOM 3024 C CA . GLY A 1 410 ? 3.984 10.523 -9.688 1 77.81 410 GLY A CA 1
ATOM 3025 C C . GLY A 1 410 ? 4.004 10.953 -8.234 1 77.81 410 GLY A C 1
ATOM 3026 O O . GLY A 1 410 ? 5.055 11.32 -7.703 1 77.81 410 GLY A O 1
ATOM 3027 N N . SER A 1 411 ? 2.883 11.078 -7.652 1 77 411 SER A N 1
ATOM 3028 C CA . SER A 1 411 ? 2.773 11.406 -6.234 1 77 411 SER A CA 1
ATOM 3029 C C . SER A 1 411 ? 1.73 10.531 -5.543 1 77 411 SER A C 1
ATOM 3031 O O . SER A 1 411 ? 0.63 10.344 -6.066 1 77 411 SER A O 1
ATOM 3033 N N . TYR A 1 412 ? 2.164 9.938 -4.422 1 81 412 TYR A N 1
ATOM 3034 C CA . TYR A 1 412 ? 1.312 9.039 -3.654 1 81 412 TYR A CA 1
ATOM 3035 C C . TYR A 1 412 ? 1.283 9.438 -2.184 1 81 412 TYR A C 1
ATOM 3037 O O . TYR A 1 412 ? 2.225 10.055 -1.683 1 81 412 TYR A O 1
ATOM 3045 N N . PRO A 1 413 ? 0.166 9.109 -1.526 1 73.75 413 PRO A N 1
ATOM 3046 C CA . PRO A 1 413 ? 0.139 9.328 -0.078 1 73.75 413 PRO A CA 1
ATOM 3047 C C . PRO A 1 413 ? 1.278 8.617 0.648 1 73.75 413 PRO A C 1
ATOM 3049 O O . PRO A 1 413 ? 1.647 7.5 0.28 1 73.75 413 PRO A O 1
ATOM 3052 N N . PRO A 1 414 ? 1.828 9.266 1.648 1 74.88 414 PRO A N 1
ATOM 3053 C CA . PRO A 1 414 ? 3.02 8.742 2.322 1 74.88 414 PRO A CA 1
ATOM 3054 C C . PRO A 1 414 ? 2.812 7.328 2.869 1 74.88 414 PRO A C 1
ATOM 3056 O O . PRO A 1 414 ? 3.703 6.484 2.756 1 74.88 414 PRO A O 1
ATOM 3059 N N . ALA A 1 415 ? 1.661 7.109 3.414 1 76.94 415 ALA A N 1
ATOM 3060 C CA . ALA A 1 415 ? 1.401 5.797 3.994 1 76.94 415 ALA A CA 1
ATOM 3061 C C . ALA A 1 415 ? 1.398 4.711 2.922 1 76.94 415 ALA A C 1
ATOM 3063 O O . ALA A 1 415 ? 1.926 3.617 3.133 1 76.94 415 ALA A O 1
ATOM 3064 N N . ALA A 1 416 ? 0.827 5.047 1.812 1 84.44 416 ALA A N 1
ATOM 3065 C CA . ALA A 1 416 ? 0.796 4.109 0.692 1 84.44 416 ALA A CA 1
ATOM 3066 C C . ALA A 1 416 ? 2.197 3.871 0.137 1 84.44 416 ALA A C 1
ATOM 3068 O O . ALA A 1 416 ? 2.562 2.738 -0.183 1 84.44 416 ALA A O 1
ATOM 3069 N N . MET A 1 417 ? 2.941 4.922 0.088 1 85.62 417 MET A N 1
ATOM 3070 C CA . MET A 1 417 ? 4.309 4.844 -0.421 1 85.62 417 MET A CA 1
ATOM 3071 C C . MET A 1 417 ? 5.176 3.975 0.481 1 85.62 417 MET A C 1
ATOM 3073 O O . MET A 1 417 ? 5.957 3.152 -0.005 1 85.62 417 MET A O 1
ATOM 3077 N N . LEU A 1 418 ? 5.031 4.191 1.702 1 84.81 418 LEU A N 1
ATOM 3078 C CA . LEU A 1 418 ? 5.82 3.428 2.664 1 84.81 418 LEU A CA 1
ATOM 3079 C C . LEU A 1 418 ? 5.473 1.945 2.6 1 84.81 418 LEU A C 1
ATOM 3081 O O . LEU A 1 418 ? 6.359 1.091 2.635 1 84.81 418 LEU A O 1
ATOM 3085 N N . LEU A 1 419 ? 4.254 1.684 2.463 1 88.44 419 LEU A N 1
ATOM 3086 C CA . LEU A 1 419 ? 3.809 0.296 2.387 1 88.44 419 LEU A CA 1
ATOM 3087 C C . LEU A 1 419 ? 4.336 -0.374 1.122 1 88.44 419 LEU A C 1
ATOM 3089 O O . LEU A 1 419 ? 4.777 -1.524 1.161 1 88.44 419 LEU A O 1
ATOM 3093 N N . MET A 1 420 ? 4.25 0.31 0.02 1 92.31 420 MET A N 1
ATOM 3094 C CA . MET A 1 420 ? 4.727 -0.238 -1.247 1 92.31 420 MET A CA 1
ATOM 3095 C C . MET A 1 420 ? 6.234 -0.454 -1.214 1 92.31 420 MET A C 1
ATOM 3097 O O . MET A 1 420 ? 6.73 -1.475 -1.696 1 92.31 420 MET A O 1
ATOM 3101 N N . THR A 1 421 ? 6.922 0.471 -0.65 1 92.19 421 THR A N 1
ATOM 3102 C CA . THR A 1 421 ? 8.375 0.368 -0.567 1 92.19 421 THR A CA 1
ATOM 3103 C C . THR A 1 421 ? 8.781 -0.799 0.325 1 92.19 421 THR A C 1
ATOM 3105 O O . THR A 1 421 ? 9.578 -1.648 -0.08 1 92.19 421 THR A O 1
ATOM 3108 N N . GLU A 1 422 ? 8.211 -0.862 1.487 1 92 422 GLU A N 1
ATOM 3109 C CA . GLU A 1 422 ? 8.57 -1.91 2.438 1 92 422 GLU A CA 1
ATOM 3110 C C . GLU A 1 422 ? 8.062 -3.273 1.973 1 92 422 GLU A C 1
ATOM 3112 O O . GLU A 1 422 ? 8.75 -4.285 2.131 1 92 422 GLU A O 1
ATOM 3117 N N . GLY A 1 423 ? 6.852 -3.223 1.484 1 94.44 423 GLY A N 1
ATOM 3118 C CA . GLY A 1 423 ? 6.297 -4.465 0.977 1 94.44 423 GLY A CA 1
ATOM 3119 C C . GLY A 1 423 ? 7.074 -5.031 -0.196 1 94.44 423 GLY A C 1
ATOM 3120 O O . GLY A 1 423 ? 7.34 -6.234 -0.249 1 94.44 423 GLY A O 1
ATOM 3121 N N . GLY A 1 424 ? 7.352 -4.152 -1.144 1 95.38 424 GLY A N 1
ATOM 3122 C CA . GLY A 1 424 ? 8.164 -4.582 -2.27 1 95.38 424 GLY A CA 1
ATOM 3123 C C . GLY A 1 424 ? 9.523 -5.109 -1.855 1 95.38 424 GLY A C 1
ATOM 3124 O O . GLY A 1 424 ? 9.977 -6.145 -2.354 1 95.38 424 GLY A O 1
ATOM 3125 N N . LEU A 1 425 ? 10.164 -4.414 -0.993 1 94.62 425 LEU A N 1
ATOM 3126 C CA . LEU A 1 425 ? 11.469 -4.828 -0.495 1 94.62 425 LEU A CA 1
ATOM 3127 C C . LEU A 1 425 ? 11.375 -6.168 0.226 1 94.62 425 LEU A C 1
ATOM 3129 O O . LEU A 1 425 ? 12.242 -7.031 0.058 1 94.62 425 LEU A O 1
ATOM 3133 N N . ALA A 1 426 ? 10.383 -6.352 1.017 1 95.44 426 ALA A N 1
ATOM 3134 C CA . ALA A 1 426 ? 10.18 -7.594 1.758 1 95.44 426 ALA A CA 1
ATOM 3135 C C . ALA A 1 426 ? 10.039 -8.781 0.809 1 95.44 426 ALA A C 1
ATOM 3137 O O . ALA A 1 426 ? 10.648 -9.828 1.022 1 95.44 426 ALA A O 1
ATOM 3138 N N . LEU A 1 427 ? 9.211 -8.602 -0.239 1 95.75 427 LEU A N 1
ATOM 3139 C CA . LEU A 1 427 ? 9.008 -9.664 -1.219 1 95.75 427 LEU A CA 1
ATOM 3140 C C . LEU A 1 427 ? 10.32 -10.008 -1.92 1 95.75 427 LEU A C 1
ATOM 3142 O O . LEU A 1 427 ? 10.625 -11.188 -2.123 1 95.75 427 LEU A O 1
ATOM 3146 N N . PHE A 1 428 ? 11.031 -9.008 -2.258 1 95.25 428 PHE A N 1
ATOM 3147 C CA . PHE A 1 428 ? 12.297 -9.188 -2.959 1 95.25 428 PHE A CA 1
ATOM 3148 C C . PHE A 1 428 ? 13.305 -9.922 -2.078 1 95.25 428 PHE A C 1
ATOM 3150 O O . PHE A 1 428 ? 13.906 -10.914 -2.5 1 95.25 428 PHE A O 1
ATOM 3157 N N . LEU A 1 429 ? 13.516 -9.445 -0.833 1 94.56 429 LEU A N 1
ATOM 3158 C CA . LEU A 1 429 ? 14.516 -10.016 0.071 1 94.56 429 LEU A CA 1
ATOM 3159 C C . LEU A 1 429 ? 14.156 -11.445 0.45 1 94.56 429 LEU A C 1
ATOM 3161 O O . LEU A 1 429 ? 15.039 -12.289 0.6 1 94.56 429 LEU A O 1
ATOM 3165 N N . ALA A 1 430 ? 12.867 -11.711 0.656 1 95.62 430 ALA A N 1
ATOM 3166 C CA . ALA A 1 430 ? 12.43 -13.07 0.952 1 95.62 430 ALA A CA 1
ATOM 3167 C C . ALA A 1 430 ? 12.758 -14.016 -0.2 1 95.62 430 ALA A C 1
ATOM 3169 O O . ALA A 1 430 ? 13.266 -15.117 0.018 1 95.62 430 ALA A O 1
ATOM 3170 N N . ASP A 1 431 ? 12.445 -13.539 -1.423 1 94.19 431 ASP A N 1
ATOM 3171 C CA . ASP A 1 431 ? 12.711 -14.344 -2.611 1 94.19 431 ASP A CA 1
ATOM 3172 C C . ASP A 1 431 ? 14.211 -14.57 -2.801 1 94.19 431 ASP A C 1
ATOM 3174 O O . ASP A 1 431 ? 14.648 -15.695 -3.053 1 94.19 431 ASP A O 1
ATOM 3178 N N . ALA A 1 432 ? 15.023 -13.555 -2.684 1 91.69 432 ALA A N 1
ATOM 3179 C CA . ALA A 1 432 ? 16.469 -13.625 -2.869 1 91.69 432 ALA A CA 1
ATOM 3180 C C . ALA A 1 432 ? 17.109 -14.523 -1.819 1 91.69 432 ALA A C 1
ATOM 3182 O O . ALA A 1 432 ? 17.984 -15.336 -2.141 1 91.69 432 ALA A O 1
ATOM 3183 N N . GLY A 1 433 ? 16.688 -14.406 -0.587 1 94.06 433 GLY A N 1
ATOM 3184 C CA . GLY A 1 433 ? 17.219 -15.211 0.495 1 94.06 433 GLY A CA 1
ATOM 3185 C C . GLY A 1 433 ? 16.891 -16.688 0.369 1 94.06 433 GLY A C 1
ATOM 3186 O O . GLY A 1 433 ? 17.766 -17.531 0.53 1 94.06 433 GLY A O 1
ATOM 3187 N N . LEU A 1 434 ? 15.648 -17 0.091 1 93.94 434 LEU A N 1
ATOM 3188 C CA . LEU A 1 434 ? 15.211 -18.375 -0.027 1 93.94 434 LEU A CA 1
ATOM 3189 C C . LEU A 1 434 ? 15.961 -19.094 -1.145 1 93.94 434 LEU A C 1
ATOM 3191 O O . LEU A 1 434 ? 16.344 -20.25 -0.994 1 93.94 434 LEU A O 1
ATOM 3195 N N . ASN A 1 435 ? 16.203 -18.391 -2.236 1 90.75 435 ASN A N 1
ATOM 3196 C CA . ASN A 1 435 ? 16.891 -18.984 -3.375 1 90.75 435 ASN A CA 1
ATOM 3197 C C . ASN A 1 435 ? 18.375 -19.172 -3.088 1 90.75 435 ASN A C 1
ATOM 3199 O O . ASN A 1 435 ? 19 -20.094 -3.613 1 90.75 435 ASN A O 1
ATOM 3203 N N . ALA A 1 436 ? 18.922 -18.391 -2.238 1 92 436 ALA A N 1
ATOM 3204 C CA . ALA A 1 436 ? 20.344 -18.438 -1.945 1 92 436 ALA A CA 1
ATOM 3205 C C . ALA A 1 436 ? 20.641 -19.375 -0.777 1 92 436 ALA A C 1
ATOM 3207 O O . ALA A 1 436 ? 21.781 -19.75 -0.55 1 92 436 ALA A O 1
ATOM 3208 N N . GLY A 1 437 ? 19.625 -19.766 -0.043 1 91.5 437 GLY A N 1
ATOM 3209 C CA . GLY A 1 437 ? 19.797 -20.516 1.187 1 91.5 437 GLY A CA 1
ATOM 3210 C C . GLY A 1 437 ? 20.406 -21.891 0.963 1 91.5 437 GLY A C 1
ATOM 3211 O O . GLY A 1 437 ? 21.094 -22.422 1.84 1 91.5 437 GLY A O 1
ATOM 3212 N N . ALA A 1 438 ? 20.281 -22.469 -0.203 1 88 438 ALA A N 1
ATOM 3213 C CA . ALA A 1 438 ? 20.734 -23.828 -0.469 1 88 438 ALA A CA 1
ATOM 3214 C C . ALA A 1 438 ? 22.25 -23.922 -0.398 1 88 438 ALA A C 1
ATOM 3216 O O . ALA A 1 438 ? 22.812 -24.922 0.069 1 88 438 ALA A O 1
ATOM 3217 N N . ASN A 1 439 ? 23 -22.844 -0.715 1 85.69 439 ASN A N 1
ATOM 3218 C CA . ASN A 1 439 ? 24.453 -22.938 -0.82 1 85.69 439 ASN A CA 1
ATOM 3219 C C . ASN A 1 439 ? 25.156 -21.969 0.132 1 85.69 439 ASN A C 1
ATOM 3221 O O . ASN A 1 439 ? 26.359 -21.766 0.046 1 85.69 439 ASN A O 1
ATOM 3225 N N . VAL A 1 440 ? 24.453 -21.422 1.009 1 89.5 440 VAL A N 1
ATOM 3226 C CA . VAL A 1 440 ? 25 -20.359 1.844 1 89.5 440 VAL A CA 1
ATOM 3227 C C . VAL A 1 440 ? 26.062 -20.953 2.785 1 89.5 440 VAL A C 1
ATOM 3229 O O . VAL A 1 440 ? 27.125 -20.359 2.967 1 89.5 440 VAL A O 1
ATOM 3232 N N . VAL A 1 441 ? 25.875 -22.062 3.342 1 89.62 441 VAL A N 1
ATOM 3233 C CA . VAL A 1 441 ? 26.766 -22.672 4.32 1 89.62 441 VAL A CA 1
ATOM 3234 C C . VAL A 1 441 ? 28.062 -23.094 3.633 1 89.62 441 VAL A C 1
ATOM 3236 O O . VAL A 1 441 ? 29.156 -22.922 4.184 1 89.62 441 VAL A O 1
ATOM 3239 N N . GLU A 1 442 ? 27.938 -23.609 2.473 1 89.12 442 GLU A N 1
ATOM 3240 C CA . GLU A 1 442 ? 29.109 -24.047 1.721 1 89.12 442 GLU A CA 1
ATOM 3241 C C . GLU A 1 442 ? 30.016 -22.859 1.381 1 89.12 442 GLU A C 1
ATOM 3243 O O . GLU A 1 442 ? 31.234 -22.953 1.524 1 89.12 442 GLU A O 1
ATOM 3248 N N . VAL A 1 443 ? 29.453 -21.781 1.01 1 88.5 443 VAL A N 1
ATOM 3249 C CA . VAL A 1 443 ? 30.219 -20.594 0.635 1 88.5 443 VAL A CA 1
ATOM 3250 C C . VAL A 1 443 ? 30.875 -20 1.872 1 88.5 443 VAL A C 1
ATOM 3252 O O . VAL A 1 443 ? 32.031 -19.594 1.824 1 88.5 443 VAL A O 1
ATOM 3255 N N . LEU A 1 444 ? 30.234 -19.969 3 1 89.5 444 LEU A N 1
ATOM 3256 C CA . LEU A 1 444 ? 30.734 -19.391 4.234 1 89.5 444 LEU A CA 1
ATOM 3257 C C . LEU A 1 444 ? 31.859 -20.234 4.812 1 89.5 444 LEU A C 1
ATOM 3259 O O . LEU A 1 444 ? 32.812 -19.688 5.375 1 89.5 444 LEU A O 1
ATOM 3263 N N . MET A 1 445 ? 31.75 -21.5 4.645 1 90.06 445 MET A N 1
ATOM 3264 C CA . MET A 1 445 ? 32.781 -22.391 5.156 1 90.06 445 MET A CA 1
ATOM 3265 C C . MET A 1 445 ? 34.062 -22.281 4.309 1 90.06 445 MET A C 1
ATOM 3267 O O . MET A 1 445 ? 35.156 -22.328 4.84 1 90.06 445 MET A O 1
ATOM 3271 N N . GLU A 1 446 ? 33.875 -22.078 3.061 1 89.19 446 GLU A N 1
ATOM 3272 C CA . GLU A 1 446 ? 35.031 -22.047 2.148 1 89.19 446 GLU A CA 1
ATOM 3273 C C . GLU A 1 446 ? 35.688 -20.672 2.115 1 89.19 446 GLU A C 1
ATOM 3275 O O . GLU A 1 446 ? 36.906 -20.562 2.051 1 89.19 446 GLU A O 1
ATOM 3280 N N . ARG A 1 447 ? 34.844 -19.594 2.152 1 91.06 447 ARG A N 1
ATOM 3281 C CA . ARG A 1 447 ? 35.375 -18.266 1.854 1 91.06 447 ARG A CA 1
ATOM 3282 C C . ARG A 1 447 ? 34.969 -17.25 2.91 1 91.06 447 ARG A C 1
ATOM 3284 O O . ARG A 1 447 ? 35.156 -16.047 2.738 1 91.06 447 ARG A O 1
ATOM 3291 N N . GLY A 1 448 ? 34.438 -17.641 3.984 1 91.06 448 GLY A N 1
ATOM 3292 C CA . GLY A 1 448 ? 33.812 -16.766 4.953 1 91.06 448 GLY A CA 1
ATOM 3293 C C . GLY A 1 448 ? 34.75 -15.672 5.449 1 91.06 448 GLY A C 1
ATOM 3294 O O . GLY A 1 448 ? 34.406 -14.492 5.43 1 91.06 448 GLY A O 1
ATOM 3295 N N . ALA A 1 449 ? 35.906 -16 5.84 1 91.81 449 ALA A N 1
ATOM 3296 C CA . ALA A 1 449 ? 36.844 -15.039 6.395 1 91.81 449 ALA A CA 1
ATOM 3297 C C . ALA A 1 449 ? 37.312 -14.039 5.336 1 91.81 449 ALA A C 1
ATOM 3299 O O . ALA A 1 449 ? 37.406 -12.836 5.617 1 91.81 449 ALA A O 1
ATOM 3300 N N . MET A 1 450 ? 37.562 -14.531 4.199 1 93.38 450 MET A N 1
ATOM 3301 C CA . MET A 1 450 ? 38 -13.664 3.1 1 93.38 450 MET A CA 1
ATOM 3302 C C . MET A 1 450 ? 36.875 -12.695 2.721 1 93.38 450 MET A C 1
ATOM 3304 O O . MET A 1 450 ? 37.156 -11.539 2.383 1 93.38 450 MET A O 1
ATOM 3308 N N . LEU A 1 451 ? 35.688 -13.195 2.73 1 95.88 451 LEU A N 1
ATOM 3309 C CA . LEU A 1 451 ? 34.531 -12.352 2.402 1 95.88 451 LEU A CA 1
ATOM 3310 C C . LEU A 1 451 ? 34.375 -11.242 3.436 1 95.88 451 LEU A C 1
ATOM 3312 O O . LEU A 1 451 ? 34.031 -10.109 3.086 1 95.88 451 LEU A O 1
ATOM 3316 N N . CYS A 1 452 ? 34.625 -11.531 4.664 1 95.81 452 CYS A N 1
ATOM 3317 C CA . CYS A 1 452 ? 34.5 -10.539 5.727 1 95.81 452 CYS A CA 1
ATOM 3318 C C . CYS A 1 452 ? 35.562 -9.445 5.574 1 95.81 452 CYS A C 1
ATOM 3320 O O . CYS A 1 452 ? 35.25 -8.266 5.754 1 95.81 452 CYS A O 1
ATOM 3322 N N . VAL A 1 453 ? 36.75 -9.805 5.242 1 95.75 453 VAL A N 1
ATOM 3323 C CA . VAL A 1 453 ? 37.812 -8.844 5.066 1 95.75 453 VAL A CA 1
ATOM 3324 C C . VAL A 1 453 ? 37.531 -7.941 3.873 1 95.75 453 VAL A C 1
ATOM 3326 O O . VAL A 1 453 ? 37.688 -6.723 3.947 1 95.75 453 VAL A O 1
ATOM 3329 N N . ALA A 1 454 ? 37.125 -8.586 2.811 1 97.12 454 ALA A N 1
ATOM 3330 C CA . ALA A 1 454 ? 36.75 -7.809 1.629 1 97.12 454 ALA A CA 1
ATOM 3331 C C . ALA A 1 454 ? 35.625 -6.836 1.938 1 97.12 454 ALA A C 1
ATOM 3333 O O . ALA A 1 454 ? 35.656 -5.676 1.525 1 97.12 454 ALA A O 1
ATOM 3334 N N . ALA A 1 455 ? 34.594 -7.375 2.641 1 97.62 455 ALA A N 1
ATOM 3335 C CA . ALA A 1 455 ? 33.438 -6.543 3.006 1 97.62 455 ALA A CA 1
ATOM 3336 C C . ALA A 1 455 ? 33.875 -5.352 3.857 1 97.62 455 ALA A C 1
ATOM 3338 O O . ALA A 1 455 ? 33.406 -4.234 3.67 1 97.62 455 ALA A O 1
ATOM 3339 N N . ALA A 1 456 ? 34.781 -5.562 4.766 1 97.56 456 ALA A N 1
ATOM 3340 C CA . ALA A 1 456 ? 35.281 -4.496 5.629 1 97.56 456 ALA A CA 1
ATOM 3341 C C . ALA A 1 456 ? 36.031 -3.436 4.812 1 97.56 456 ALA A C 1
ATOM 3343 O O . ALA A 1 456 ? 35.844 -2.236 5.035 1 97.56 456 ALA A O 1
ATOM 3344 N N . ALA A 1 457 ? 36.812 -3.871 3.922 1 97.81 457 ALA A N 1
ATOM 3345 C CA . ALA A 1 457 ? 37.531 -2.941 3.068 1 97.81 457 ALA A CA 1
ATOM 3346 C C . ALA A 1 457 ? 36.594 -2.105 2.221 1 97.81 457 ALA A C 1
ATOM 3348 O O . ALA A 1 457 ? 36.781 -0.892 2.086 1 97.81 457 ALA A O 1
ATOM 3349 N N . ILE A 1 458 ? 35.594 -2.766 1.675 1 97.94 458 ILE A N 1
ATOM 3350 C CA . ILE A 1 458 ? 34.656 -2.107 0.791 1 97.94 458 ILE A CA 1
ATOM 3351 C C . ILE A 1 458 ? 33.812 -1.104 1.585 1 97.94 458 ILE A C 1
ATOM 3353 O O . ILE A 1 458 ? 33.375 -0.086 1.045 1 97.94 458 ILE A O 1
ATOM 3357 N N . ALA A 1 459 ? 33.625 -1.383 2.836 1 97.69 459 ALA A N 1
ATOM 3358 C CA . ALA A 1 459 ? 32.844 -0.483 3.674 1 97.69 459 ALA A CA 1
ATOM 3359 C C . ALA A 1 459 ? 33.688 0.671 4.191 1 97.69 459 ALA A C 1
ATOM 3361 O O . ALA A 1 459 ? 33.281 1.834 4.109 1 97.69 459 ALA A O 1
ATOM 3362 N N . ILE A 1 460 ? 34.906 0.436 4.617 1 97.81 460 ILE A N 1
ATOM 3363 C CA . ILE A 1 460 ? 35.688 1.383 5.383 1 97.81 460 ILE A CA 1
ATOM 3364 C C . ILE A 1 460 ? 36.406 2.348 4.434 1 97.81 460 ILE A C 1
ATOM 3366 O O . ILE A 1 460 ? 36.438 3.557 4.68 1 97.81 460 ILE A O 1
ATOM 3370 N N . ILE A 1 461 ? 36.906 1.871 3.371 1 98.06 461 ILE A N 1
ATOM 3371 C CA . ILE A 1 461 ? 37.75 2.693 2.496 1 98.06 461 ILE A CA 1
ATOM 3372 C C . ILE A 1 461 ? 36.906 3.809 1.883 1 98.06 461 ILE A C 1
ATOM 3374 O O . ILE A 1 461 ? 37.281 4.977 1.913 1 98.06 461 ILE A O 1
ATOM 3378 N N . PRO A 1 462 ? 35.75 3.514 1.313 1 97.88 462 PRO A N 1
ATOM 3379 C CA . PRO A 1 462 ? 34.906 4.602 0.793 1 97.88 462 PRO A CA 1
ATOM 3380 C C . PRO A 1 462 ? 34.531 5.609 1.871 1 97.88 462 PRO A C 1
ATOM 3382 O O . PRO A 1 462 ? 34.406 6.805 1.589 1 97.88 462 PRO A O 1
ATOM 3385 N N . LEU A 1 463 ? 34.281 5.129 3.057 1 97.25 463 LEU A N 1
ATOM 3386 C CA . LEU A 1 463 ? 33.938 6.016 4.168 1 97.25 463 LEU A CA 1
ATOM 3387 C C . LEU A 1 463 ? 35.062 7.016 4.414 1 97.25 463 LEU A C 1
ATOM 3389 O O . LEU A 1 463 ? 34.812 8.211 4.562 1 97.25 463 LEU A O 1
ATOM 3393 N N . LEU A 1 464 ? 36.25 6.512 4.453 1 96.94 464 LEU A N 1
ATOM 3394 C CA . LEU A 1 464 ? 37.406 7.34 4.723 1 96.94 464 LEU A CA 1
ATOM 3395 C C . LEU A 1 464 ? 37.656 8.328 3.588 1 96.94 464 LEU A C 1
ATOM 3397 O O . LEU A 1 464 ? 37.875 9.516 3.832 1 96.94 464 LEU A O 1
ATOM 3401 N N . VAL A 1 465 ? 37.562 7.887 2.375 1 97.06 465 VAL A N 1
ATOM 3402 C CA . VAL A 1 465 ? 37.844 8.719 1.206 1 97.06 465 VAL A CA 1
ATOM 3403 C C . VAL A 1 465 ? 36.75 9.781 1.066 1 97.06 465 VAL A C 1
ATOM 3405 O O . VAL A 1 465 ? 37.031 10.945 0.794 1 97.06 465 VAL A O 1
ATOM 3408 N N . GLY A 1 466 ? 35.531 9.336 1.223 1 95.81 466 GLY A N 1
ATOM 3409 C CA . GLY A 1 466 ? 34.438 10.273 1.119 1 95.81 466 GLY A CA 1
ATOM 3410 C C . GLY A 1 466 ? 34.469 11.352 2.182 1 95.81 466 GLY A C 1
ATOM 3411 O O . GLY A 1 466 ? 34.281 12.539 1.877 1 95.81 466 GLY A O 1
ATOM 3412 N N . PHE A 1 467 ? 34.688 10.914 3.414 1 95.81 467 PHE A N 1
ATOM 3413 C CA . PHE A 1 467 ? 34.75 11.867 4.52 1 95.81 467 PHE A CA 1
ATOM 3414 C C . PHE A 1 467 ? 35.906 12.82 4.355 1 95.81 467 PHE A C 1
ATOM 3416 O O . PHE A 1 467 ? 35.75 14.031 4.496 1 95.81 467 PHE A O 1
ATOM 3423 N N . ALA A 1 468 ? 37.062 12.312 4.09 1 95 468 ALA A N 1
ATOM 3424 C CA . ALA A 1 468 ? 38.281 13.141 3.922 1 95 468 ALA A CA 1
ATOM 3425 C C . ALA A 1 468 ? 38.125 14.094 2.74 1 95 468 ALA A C 1
ATOM 3427 O O . ALA A 1 468 ? 38.531 15.25 2.807 1 95 468 ALA A O 1
ATOM 3428 N N . GLY A 1 469 ? 37.562 13.57 1.705 1 93.31 469 GLY A N 1
ATOM 3429 C CA . GLY A 1 469 ? 37.312 14.414 0.545 1 93.31 469 GLY A CA 1
ATOM 3430 C C . GLY A 1 469 ? 36.375 15.57 0.834 1 93.31 469 GLY A C 1
ATOM 3431 O O . GLY A 1 469 ? 36.625 16.688 0.392 1 93.31 469 GLY A O 1
ATOM 3432 N N . SER A 1 470 ? 35.344 15.266 1.501 1 92.31 470 SER A N 1
ATOM 3433 C CA . SER A 1 470 ? 34.344 16.297 1.81 1 92.31 470 SER A CA 1
ATOM 3434 C C . SER A 1 470 ? 34.875 17.281 2.838 1 92.31 470 SER A C 1
ATOM 3436 O O . SER A 1 470 ? 34.719 18.5 2.691 1 92.31 470 SER A O 1
ATOM 3438 N N . ARG A 1 471 ? 35.562 16.781 3.791 1 90.31 471 ARG A N 1
ATOM 3439 C CA . ARG A 1 471 ? 36.031 17.609 4.902 1 90.31 471 ARG A CA 1
ATOM 3440 C C . ARG A 1 471 ? 37.25 18.438 4.508 1 90.31 471 ARG A C 1
ATOM 3442 O O . ARG A 1 471 ? 37.281 19.641 4.75 1 90.31 471 ARG A O 1
ATOM 3449 N N . TYR A 1 472 ? 38.156 17.875 3.953 1 89.06 472 TYR A N 1
ATOM 3450 C CA . TYR A 1 472 ? 39.469 18.531 3.775 1 89.06 472 TYR A CA 1
ATOM 3451 C C . TYR A 1 472 ? 39.594 19.125 2.379 1 89.06 472 TYR A C 1
ATOM 3453 O O . TYR A 1 472 ? 40.25 20.141 2.189 1 89.06 472 TYR A O 1
ATOM 3461 N N . PHE A 1 473 ? 39 18.531 1.393 1 85.81 473 PHE A N 1
ATOM 3462 C CA . PHE A 1 473 ? 39.094 19.078 0.046 1 85.81 473 PHE A CA 1
ATOM 3463 C C . PHE A 1 473 ? 37.875 19.984 -0.241 1 85.81 473 PHE A C 1
ATOM 3465 O O . PHE A 1 473 ? 38.031 21 -0.932 1 85.81 473 PHE A O 1
ATOM 3472 N N . GLY A 1 474 ? 36.781 19.641 0.293 1 85.5 474 GLY A N 1
ATOM 3473 C CA . GLY A 1 474 ? 35.594 20.422 0.055 1 85.5 474 GLY A CA 1
ATOM 3474 C C . GLY A 1 474 ? 35.406 21.547 1.055 1 85.5 474 GLY A C 1
ATOM 3475 O O . GLY A 1 474 ? 34.625 22.469 0.819 1 85.5 474 GLY A O 1
ATOM 3476 N N . GLY A 1 475 ? 36.094 21.5 2.219 1 85.75 475 GLY A N 1
ATOM 3477 C CA . GLY A 1 475 ? 36 22.547 3.232 1 85.75 475 GLY A CA 1
ATOM 3478 C C . GLY A 1 475 ? 34.656 22.562 3.957 1 85.75 475 GLY A C 1
ATOM 3479 O O . GLY A 1 475 ? 34.188 23.625 4.359 1 85.75 475 GLY A O 1
ATOM 3480 N N . ARG A 1 476 ? 34.094 21.469 4.078 1 87.81 476 ARG A N 1
ATOM 3481 C CA . ARG A 1 476 ? 32.781 21.406 4.699 1 87.81 476 ARG A CA 1
ATOM 3482 C C . ARG A 1 476 ? 32.906 21.172 6.203 1 87.81 476 ARG A C 1
ATOM 3484 O O . ARG A 1 476 ? 33.969 20.766 6.691 1 87.81 476 ARG A O 1
ATOM 3491 N N . THR A 1 477 ? 31.844 21.438 6.883 1 89.06 477 THR A N 1
ATOM 3492 C CA . THR A 1 477 ? 31.812 21.219 8.328 1 89.06 477 THR A CA 1
ATOM 3493 C C . THR A 1 477 ? 31.75 19.734 8.656 1 89.06 477 THR A C 1
ATOM 3495 O O . THR A 1 477 ? 31.484 18.906 7.781 1 89.06 477 THR A O 1
ATOM 3498 N N . LEU A 1 478 ? 32.062 19.406 9.844 1 91.69 478 LEU A N 1
ATOM 3499 C CA . LEU A 1 478 ? 32.031 18.016 10.297 1 91.69 478 LEU A CA 1
ATOM 3500 C C . LEU A 1 478 ? 30.672 17.391 10.078 1 91.69 478 LEU A C 1
ATOM 3502 O O . LEU A 1 478 ? 30.562 16.297 9.547 1 91.69 478 LEU A O 1
ATOM 3506 N N . TRP A 1 479 ? 29.625 18.188 10.406 1 89.81 479 TRP A N 1
ATOM 3507 C CA . TRP A 1 479 ? 28.25 17.672 10.367 1 89.81 479 TRP A CA 1
ATOM 3508 C C . TRP A 1 479 ? 27.766 17.516 8.93 1 89.81 479 TRP A C 1
ATOM 3510 O O . TRP A 1 479 ? 27.094 16.547 8.602 1 89.81 479 TRP A O 1
ATOM 3520 N N . GLN A 1 480 ? 28.188 18.391 8.125 1 89.75 480 GLN A N 1
ATOM 3521 C CA . GLN A 1 480 ? 27.844 18.281 6.707 1 89.75 480 GLN A CA 1
ATOM 3522 C C . GLN A 1 480 ? 28.562 17.094 6.059 1 89.75 480 GLN A C 1
ATOM 3524 O O . GLN A 1 480 ? 27.953 16.359 5.27 1 89.75 480 GLN A O 1
ATOM 3529 N N . SER A 1 481 ? 29.781 16.938 6.43 1 94.25 481 SER A N 1
ATOM 3530 C CA . SER A 1 481 ? 30.578 15.875 5.844 1 94.25 481 SER A CA 1
ATOM 3531 C C . SER A 1 481 ? 30.078 14.5 6.285 1 94.25 481 SER A C 1
ATOM 3533 O O . SER A 1 481 ? 30 13.57 5.477 1 94.25 481 SER A O 1
ATOM 3535 N N . LEU A 1 482 ? 29.75 14.445 7.547 1 94.44 482 LEU A N 1
ATOM 3536 C CA . LEU A 1 482 ? 29.25 13.172 8.055 1 94.44 482 LEU A CA 1
ATOM 3537 C C . LEU A 1 482 ? 27.875 12.852 7.477 1 94.44 482 LEU A C 1
ATOM 3539 O O . LEU A 1 482 ? 27.578 11.695 7.168 1 94.44 482 LEU A O 1
ATOM 3543 N N . GLY A 1 483 ? 27.062 13.844 7.348 1 91.94 483 GLY A N 1
ATOM 3544 C CA . GLY A 1 483 ? 25.766 13.648 6.711 1 91.94 483 GLY A CA 1
ATOM 3545 C C . GLY A 1 483 ? 25.875 13.18 5.27 1 91.94 483 GLY A C 1
ATOM 3546 O O . GLY A 1 483 ? 25.203 12.234 4.863 1 91.94 483 GLY A O 1
ATOM 3547 N N . ALA A 1 484 ? 26.75 13.781 4.562 1 93 484 ALA A N 1
ATOM 3548 C CA . ALA A 1 484 ? 26.984 13.414 3.166 1 93 484 ALA A CA 1
ATOM 3549 C C . ALA A 1 484 ? 27.578 12.016 3.057 1 93 484 ALA A C 1
ATOM 3551 O O . ALA A 1 484 ? 27.266 11.273 2.121 1 93 484 ALA A O 1
ATOM 3552 N N . THR A 1 485 ? 28.422 11.719 3.961 1 95.38 485 THR A N 1
ATOM 3553 C CA . THR A 1 485 ? 29.031 10.398 3.967 1 95.38 485 THR A CA 1
ATOM 3554 C C . THR A 1 485 ? 28 9.312 4.227 1 95.38 485 THR A C 1
ATOM 3556 O O . THR A 1 485 ? 28 8.266 3.57 1 95.38 485 THR A O 1
ATOM 3559 N N . CYS A 1 486 ? 27.141 9.539 5.168 1 93.56 486 CYS A N 1
ATOM 3560 C CA . CYS A 1 486 ? 26.047 8.602 5.418 1 93.56 486 CYS A CA 1
ATOM 3561 C C . CYS A 1 486 ? 25.141 8.484 4.203 1 93.56 486 CYS A C 1
ATOM 3563 O O . CYS A 1 486 ? 24.688 7.387 3.867 1 93.56 486 CYS A O 1
ATOM 3565 N N . GLY A 1 487 ? 24.906 9.562 3.592 1 92.19 487 GLY A N 1
ATOM 3566 C CA . GLY A 1 487 ? 24.125 9.547 2.359 1 92.19 487 GLY A CA 1
ATOM 3567 C C . GLY A 1 487 ? 24.812 8.781 1.24 1 92.19 487 GLY A C 1
ATOM 3568 O O . GLY A 1 487 ? 24.172 8.008 0.53 1 92.19 487 GLY A O 1
ATOM 3569 N N . GLY A 1 488 ? 26.078 8.945 1.128 1 94.75 488 GLY A N 1
ATOM 3570 C CA . GLY A 1 488 ? 26.859 8.25 0.113 1 94.75 488 GLY A CA 1
ATOM 3571 C C . GLY A 1 488 ? 26.906 6.746 0.32 1 94.75 488 GLY A C 1
ATOM 3572 O O . GLY A 1 488 ? 26.984 5.984 -0.645 1 94.75 488 GLY A O 1
ATOM 3573 N N . MET A 1 489 ? 26.828 6.344 1.55 1 94.5 489 MET A N 1
ATOM 3574 C CA . MET A 1 489 ? 26.844 4.926 1.899 1 94.5 489 MET A CA 1
ATOM 3575 C C . MET A 1 489 ? 25.422 4.359 1.916 1 94.5 489 MET A C 1
ATOM 3577 O O . MET A 1 489 ? 25.219 3.191 2.256 1 94.5 489 MET A O 1
ATOM 3581 N N . THR A 1 490 ? 24.469 5.207 1.574 1 90.44 490 THR A N 1
ATOM 3582 C CA . THR A 1 490 ? 23.062 4.863 1.581 1 90.44 490 THR A CA 1
ATOM 3583 C C . THR A 1 490 ? 22.656 4.234 2.914 1 90.44 490 THR A C 1
ATOM 3585 O O . THR A 1 490 ? 21.938 3.236 2.947 1 90.44 490 THR A O 1
ATOM 3588 N N . SER A 1 491 ? 23.188 4.773 4.043 1 89.44 491 SER A N 1
ATOM 3589 C CA . SER A 1 491 ? 22.984 4.188 5.363 1 89.44 491 SER A CA 1
ATOM 3590 C C . SER A 1 491 ? 22.078 5.055 6.223 1 89.44 491 SER A C 1
ATOM 3592 O O . SER A 1 491 ? 22.469 6.137 6.664 1 89.44 491 SER A O 1
ATOM 3594 N N . THR A 1 492 ? 20.953 4.566 6.586 1 80.75 492 THR A N 1
ATOM 3595 C CA . THR A 1 492 ? 20.016 5.27 7.449 1 80.75 492 THR A CA 1
ATOM 3596 C C . THR A 1 492 ? 20.406 5.129 8.914 1 80.75 492 THR A C 1
ATOM 3598 O O . THR A 1 492 ? 20.266 6.074 9.695 1 80.75 492 THR A O 1
ATOM 3601 N N . PRO A 1 493 ? 20.938 3.998 9.305 1 80.62 493 PRO A N 1
ATOM 3602 C CA . PRO A 1 493 ? 21.375 3.883 10.703 1 80.62 493 PRO A CA 1
ATOM 3603 C C . PRO A 1 493 ? 22.5 4.859 11.047 1 80.62 493 PRO A C 1
ATOM 3605 O O . PRO A 1 493 ? 22.531 5.383 12.164 1 80.62 493 PRO A O 1
ATOM 3608 N N . GLY A 1 494 ? 23.359 5.078 10.141 1 86.88 494 GLY A N 1
ATOM 3609 C CA . GLY A 1 494 ? 24.391 6.078 10.367 1 86.88 494 GLY A CA 1
ATOM 3610 C C . GLY A 1 494 ? 23.828 7.473 10.586 1 86.88 494 GLY A C 1
ATOM 3611 O O . GLY A 1 494 ? 24.297 8.203 11.469 1 86.88 494 GLY A O 1
ATOM 3612 N N . LEU A 1 495 ? 22.859 7.785 9.797 1 85.69 495 LEU A N 1
ATOM 3613 C CA . LEU A 1 495 ? 22.203 9.086 9.938 1 85.69 495 LEU A CA 1
ATOM 3614 C C . LEU A 1 495 ? 21.516 9.203 11.289 1 85.69 495 LEU A C 1
ATOM 3616 O O . LEU A 1 495 ? 21.516 10.273 11.906 1 85.69 495 LEU A O 1
ATOM 3620 N N . ALA A 1 496 ? 20.969 8.125 11.719 1 78.31 496 ALA A N 1
ATOM 3621 C CA . ALA A 1 496 ? 20.266 8.125 13 1 78.31 496 ALA A CA 1
ATOM 3622 C C . ALA A 1 496 ? 21.219 8.438 14.148 1 78.31 496 ALA A C 1
ATOM 3624 O O . ALA A 1 496 ? 20.891 9.219 15.047 1 78.31 496 ALA A O 1
ATOM 3625 N N . VAL A 1 497 ? 22.344 7.926 14.102 1 79.19 497 VAL A N 1
ATOM 3626 C CA . VAL A 1 497 ? 23.359 8.18 15.125 1 79.19 497 VAL A CA 1
ATOM 3627 C C . VAL A 1 497 ? 23.812 9.641 15.047 1 79.19 497 VAL A C 1
ATOM 3629 O O . VAL A 1 497 ? 23.984 10.297 16.078 1 79.19 497 VAL A O 1
ATOM 3632 N N . LEU A 1 498 ? 23.906 10.062 13.891 1 83.81 498 LEU A N 1
ATOM 3633 C CA . LEU A 1 498 ? 24.375 11.414 13.656 1 83.81 498 LEU A CA 1
ATOM 3634 C C . LEU A 1 498 ? 23.359 12.445 14.148 1 83.81 498 LEU A C 1
ATOM 3636 O O . LEU A 1 498 ? 23.734 13.43 14.797 1 83.81 498 LEU A O 1
ATOM 3640 N N . THR A 1 499 ? 22.141 12.25 13.844 1 76.75 499 THR A N 1
ATOM 3641 C CA . THR A 1 499 ? 21.094 13.195 14.227 1 76.75 499 THR A CA 1
ATOM 3642 C C . THR A 1 499 ? 20.859 13.141 15.734 1 76.75 499 THR A C 1
ATOM 3644 O O . THR A 1 499 ? 20.375 14.109 16.328 1 76.75 499 THR A O 1
ATOM 3647 N N . GLY A 1 500 ? 21.203 12.102 16.344 1 74.38 500 GLY A N 1
ATOM 3648 C CA . GLY A 1 500 ? 21.109 11.992 17.781 1 74.38 500 GLY A CA 1
ATOM 3649 C C . GLY A 1 500 ? 22.234 12.703 18.5 1 74.38 500 GLY A C 1
ATOM 3650 O O . GLY A 1 500 ? 22.109 13.062 19.672 1 74.38 500 GLY A O 1
ATOM 3651 N N . ALA A 1 501 ? 23.25 12.984 17.844 1 76.44 501 ALA A N 1
ATOM 3652 C CA . ALA A 1 501 ? 24.453 13.523 18.453 1 76.44 501 ALA A CA 1
ATOM 3653 C C . ALA A 1 501 ? 24.484 15.047 18.375 1 76.44 501 ALA A C 1
ATOM 3655 O O . ALA A 1 501 ? 25.25 15.703 19.078 1 76.44 501 ALA A O 1
ATOM 3656 N N . THR A 1 502 ? 23.625 15.562 17.516 1 73.31 502 THR A N 1
ATOM 3657 C CA . THR A 1 502 ? 23.625 17.016 17.344 1 73.31 502 THR A CA 1
ATOM 3658 C C . THR A 1 502 ? 22.219 17.531 17.094 1 73.31 502 THR A C 1
ATOM 3660 O O . THR A 1 502 ? 21.344 16.797 16.656 1 73.31 502 THR A O 1
ATOM 3663 N N . ASP A 1 503 ? 22.062 18.75 17.406 1 60.81 503 ASP A N 1
ATOM 3664 C CA . ASP A 1 503 ? 20.781 19.422 17.172 1 60.81 503 ASP A CA 1
ATOM 3665 C C . ASP A 1 503 ? 20.797 20.172 15.844 1 60.81 503 ASP A C 1
ATOM 3667 O O . ASP A 1 503 ? 19.781 20.734 15.422 1 60.81 503 ASP A O 1
ATOM 3671 N N . SER A 1 504 ? 21.953 20.109 15.234 1 69.06 504 SER A N 1
ATOM 3672 C CA . SER A 1 504 ? 22.078 20.797 13.953 1 69.06 504 SER A CA 1
ATOM 3673 C C . SER A 1 504 ? 21.312 20.078 12.852 1 69.06 504 SER A C 1
ATOM 3675 O O . SER A 1 504 ? 21.203 18.844 12.867 1 69.06 504 SER A O 1
ATOM 3677 N N . SER A 1 505 ? 20.781 20.828 11.875 1 75.44 505 SER A N 1
ATOM 3678 C CA . SER A 1 505 ? 20.062 20.266 10.734 1 75.44 505 SER A CA 1
ATOM 3679 C C . SER A 1 505 ? 21.016 19.922 9.594 1 75.44 505 SER A C 1
ATOM 3681 O O . SER A 1 505 ? 20.609 19.297 8.602 1 75.44 505 SER A O 1
ATOM 3683 N N . GLN A 1 506 ? 22.203 20.156 9.789 1 78.88 506 GLN A N 1
ATOM 3684 C CA . GLN A 1 506 ? 23.188 20.016 8.727 1 78.88 506 GLN A CA 1
ATOM 3685 C C . GLN A 1 506 ? 23.328 18.547 8.297 1 78.88 506 GLN A C 1
ATOM 3687 O O . GLN A 1 506 ? 23.359 18.25 7.105 1 78.88 506 GLN A O 1
ATOM 3692 N N . PRO A 1 507 ? 23.406 17.641 9.281 1 84.38 507 PRO A N 1
ATOM 3693 C CA . PRO A 1 507 ? 23.547 16.234 8.875 1 84.38 507 PRO A CA 1
ATOM 3694 C C . PRO A 1 507 ? 22.391 15.734 8.023 1 84.38 507 PRO A C 1
ATOM 3696 O O . PRO A 1 507 ? 22.594 15.102 6.992 1 84.38 507 PRO A O 1
ATOM 3699 N N . ALA A 1 508 ? 21.234 16.078 8.383 1 78.56 508 ALA A N 1
ATOM 3700 C CA . ALA A 1 508 ? 20.047 15.633 7.66 1 78.56 508 ALA A CA 1
ATOM 3701 C C . ALA A 1 508 ? 19.984 16.25 6.266 1 78.56 508 ALA A C 1
ATOM 3703 O O . ALA A 1 508 ? 19.672 15.57 5.289 1 78.56 508 ALA A O 1
ATOM 3704 N N . THR A 1 509 ? 20.312 17.469 6.195 1 77.19 509 THR A N 1
ATOM 3705 C CA . THR A 1 509 ? 20.266 18.188 4.918 1 77.19 509 THR A CA 1
ATOM 3706 C C . THR A 1 509 ? 21.312 17.625 3.957 1 77.19 509 THR A C 1
ATOM 3708 O O . THR A 1 509 ? 21.047 17.438 2.773 1 77.19 509 THR A O 1
ATOM 3711 N N . SER A 1 510 ? 22.438 17.406 4.477 1 86 510 SER A N 1
ATOM 3712 C CA . SER A 1 510 ? 23.516 16.891 3.639 1 86 510 SER A CA 1
ATOM 3713 C C . SER A 1 510 ? 23.234 15.445 3.227 1 86 510 SER A C 1
ATOM 3715 O O . SER A 1 510 ? 23.578 15.031 2.119 1 86 510 SER A O 1
ATOM 3717 N N . TYR A 1 511 ? 22.672 14.703 4.078 1 87.62 511 TYR A N 1
ATOM 3718 C CA . TYR A 1 511 ? 22.266 13.336 3.766 1 87.62 511 TYR A CA 1
ATOM 3719 C C . TYR A 1 511 ? 21.281 13.305 2.604 1 87.62 511 TYR A C 1
ATOM 3721 O O . TYR A 1 511 ? 21.453 12.531 1.657 1 87.62 511 TYR A O 1
ATOM 3729 N N . VAL A 1 512 ? 20.312 14.195 2.689 1 78.62 512 VAL A N 1
ATOM 3730 C CA . VAL A 1 512 ? 19.25 14.234 1.7 1 78.62 512 VAL A CA 1
ATOM 3731 C C . VAL A 1 512 ? 19.812 14.648 0.342 1 78.62 512 VAL A C 1
ATOM 3733 O O . VAL A 1 512 ? 19.344 14.18 -0.698 1 78.62 512 VAL A O 1
ATOM 3736 N N . ALA A 1 513 ? 20.781 15.367 0.354 1 81.88 513 ALA A N 1
ATOM 3737 C CA . ALA A 1 513 ? 21.375 15.844 -0.89 1 81.88 513 ALA A CA 1
ATOM 3738 C C . ALA A 1 513 ? 22.266 14.766 -1.518 1 81.88 513 ALA A C 1
ATOM 3740 O O . ALA A 1 513 ? 22.328 14.648 -2.744 1 81.88 513 ALA A O 1
ATOM 3741 N N . ALA A 1 514 ? 22.875 13.992 -0.765 1 90 514 ALA A N 1
ATOM 3742 C CA . ALA A 1 514 ? 23.859 13.023 -1.256 1 90 514 ALA A CA 1
ATOM 3743 C C . ALA A 1 514 ? 23.203 11.68 -1.554 1 90 514 ALA A C 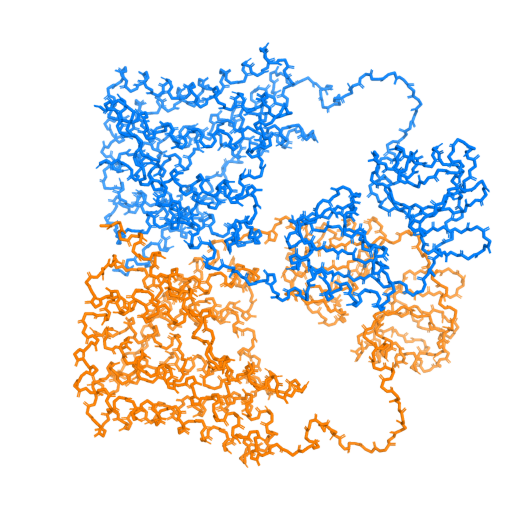1
ATOM 3745 O O . ALA A 1 514 ? 23.594 10.984 -2.492 1 90 514 ALA A O 1
ATOM 3746 N N . TYR A 1 515 ? 22.219 11.312 -0.833 1 89.06 515 TYR A N 1
ATOM 3747 C CA . TYR A 1 515 ? 21.625 9.977 -0.818 1 89.06 515 TYR A CA 1
ATOM 3748 C C . TYR A 1 515 ? 21.047 9.617 -2.182 1 89.06 515 TYR A C 1
ATOM 3750 O O . TYR A 1 515 ? 21.375 8.57 -2.744 1 89.06 515 TYR A O 1
ATOM 3758 N N . PRO A 1 516 ? 20.234 10.469 -2.83 1 86.81 516 PRO A N 1
ATOM 3759 C CA . PRO A 1 516 ? 19.625 10.086 -4.105 1 86.81 516 PRO A CA 1
ATOM 3760 C C . PRO A 1 516 ? 20.672 9.867 -5.211 1 86.81 516 PRO A C 1
ATOM 3762 O O . PRO A 1 516 ? 20.531 8.953 -6.023 1 86.81 516 PRO A O 1
ATOM 3765 N N . VAL A 1 517 ? 21.625 10.617 -5.152 1 90.69 517 VAL A N 1
ATOM 3766 C CA . VAL A 1 517 ? 22.656 10.516 -6.164 1 90.69 517 VAL A CA 1
ATOM 3767 C C . VAL A 1 517 ? 23.453 9.219 -5.965 1 90.69 517 VAL A C 1
ATOM 3769 O O . VAL A 1 517 ? 23.719 8.492 -6.926 1 90.69 517 VAL A O 1
ATOM 3772 N N . ALA A 1 518 ? 23.812 9.031 -4.777 1 93.75 518 ALA A N 1
ATOM 3773 C CA . ALA A 1 518 ? 24.531 7.797 -4.461 1 93.75 518 ALA A CA 1
ATOM 3774 C C . ALA A 1 518 ? 23.688 6.57 -4.797 1 93.75 518 ALA A C 1
ATOM 3776 O O . ALA A 1 518 ? 24.203 5.586 -5.336 1 93.75 518 ALA A O 1
ATOM 3777 N N . LEU A 1 519 ? 22.469 6.668 -4.488 1 92.06 519 LEU A N 1
ATOM 3778 C CA . LEU A 1 519 ? 21.547 5.57 -4.715 1 92.06 519 LEU A CA 1
ATOM 3779 C C . LEU A 1 519 ? 21.438 5.234 -6.199 1 92.06 519 LEU A C 1
ATOM 3781 O O . LEU A 1 519 ? 21.516 4.062 -6.578 1 92.06 519 LEU A O 1
ATOM 3785 N N . VAL A 1 520 ? 21.25 6.168 -7.027 1 91.5 520 VAL A N 1
ATOM 3786 C CA . VAL A 1 520 ? 21.125 5.984 -8.469 1 91.5 520 VAL A CA 1
ATOM 3787 C C . VAL A 1 520 ? 22.438 5.449 -9.039 1 91.5 520 VAL A C 1
ATOM 3789 O O . VAL A 1 520 ? 22.438 4.484 -9.805 1 91.5 520 VAL A O 1
ATOM 3792 N N . LEU A 1 521 ? 23.469 6.027 -8.633 1 93.69 521 LEU A N 1
ATOM 3793 C CA . LEU A 1 521 ? 24.781 5.668 -9.172 1 93.69 521 LEU A CA 1
ATOM 3794 C C . LEU A 1 521 ? 25.141 4.23 -8.812 1 93.69 521 LEU A C 1
ATOM 3796 O O . LEU A 1 521 ? 25.609 3.477 -9.664 1 93.69 521 LEU A O 1
ATOM 3800 N N . ILE A 1 522 ? 24.922 3.887 -7.629 1 95.38 522 ILE A N 1
ATOM 3801 C CA . ILE A 1 522 ? 25.328 2.549 -7.207 1 95.38 522 ILE A CA 1
ATOM 3802 C C . ILE A 1 522 ? 24.422 1.509 -7.875 1 95.38 522 ILE A C 1
ATOM 3804 O O . ILE A 1 522 ? 24.875 0.406 -8.195 1 95.38 522 ILE A O 1
ATOM 3808 N N . THR A 1 523 ? 23.156 1.781 -8.047 1 92.69 523 THR A N 1
ATOM 3809 C CA . THR A 1 523 ? 22.203 0.868 -8.672 1 92.69 523 THR A CA 1
ATOM 3810 C C . THR A 1 523 ? 22.578 0.621 -10.133 1 92.69 523 THR A C 1
ATOM 3812 O O . THR A 1 523 ? 22.422 -0.497 -10.633 1 92.69 523 THR A O 1
ATOM 3815 N N . VAL A 1 524 ? 23.078 1.627 -10.75 1 89.94 524 VAL A N 1
ATOM 3816 C CA . VAL A 1 524 ? 23.438 1.508 -12.156 1 89.94 524 VAL A CA 1
ATOM 3817 C C . VAL A 1 524 ? 24.844 0.921 -12.289 1 89.94 524 VAL A C 1
ATOM 3819 O O . VAL A 1 524 ? 25.094 0.104 -13.172 1 89.94 524 VAL A O 1
ATOM 3822 N N . ALA A 1 525 ? 25.719 1.22 -11.422 1 93 525 ALA A N 1
ATOM 3823 C CA . ALA A 1 525 ? 27.125 0.825 -11.508 1 93 525 ALA A CA 1
ATOM 3824 C C . ALA A 1 525 ? 27.297 -0.63 -11.086 1 93 525 ALA A C 1
ATOM 3826 O O . ALA A 1 525 ? 28.203 -1.312 -11.57 1 93 525 ALA A O 1
ATOM 3827 N N . ALA A 1 526 ? 26.453 -1.081 -10.234 1 93.88 526 ALA A N 1
ATOM 3828 C CA . ALA A 1 526 ? 26.656 -2.393 -9.617 1 93.88 526 ALA A CA 1
ATOM 3829 C C . ALA A 1 526 ? 26.609 -3.5 -10.672 1 93.88 526 ALA A C 1
ATOM 3831 O O . ALA A 1 526 ? 27.531 -4.316 -10.766 1 93.88 526 ALA A O 1
ATOM 3832 N N . PRO A 1 527 ? 25.531 -3.545 -11.477 1 92.06 527 PRO A N 1
ATOM 3833 C CA . PRO A 1 527 ? 25.531 -4.578 -12.516 1 92.06 527 PRO A CA 1
ATOM 3834 C C . PRO A 1 527 ? 26.672 -4.426 -13.508 1 92.06 527 PRO A C 1
ATOM 3836 O O . PRO A 1 527 ? 27.188 -5.426 -14.016 1 92.06 527 PRO A O 1
ATOM 3839 N N . TRP A 1 528 ? 27.109 -3.258 -13.703 1 89.94 528 TRP A N 1
ATOM 3840 C CA . TRP A 1 528 ? 28.219 -3 -14.609 1 89.94 528 TRP A CA 1
ATOM 3841 C C . TRP A 1 528 ? 29.531 -3.537 -14.031 1 89.94 528 TRP A C 1
ATOM 3843 O O . TRP A 1 528 ? 30.375 -4.051 -14.766 1 89.94 528 TRP A O 1
ATOM 3853 N N . LEU A 1 529 ? 29.688 -3.352 -12.828 1 93.69 529 LEU A N 1
ATOM 3854 C CA . LEU A 1 529 ? 30.875 -3.857 -12.141 1 93.69 529 LEU A CA 1
ATOM 3855 C C . LEU A 1 529 ? 30.953 -5.375 -12.242 1 93.69 529 LEU A C 1
ATOM 3857 O O . LEU A 1 529 ? 32.031 -5.934 -12.477 1 93.69 529 LEU A O 1
ATOM 3861 N N . VAL A 1 530 ? 29.828 -6.023 -12.023 1 93.75 530 VAL A N 1
ATOM 3862 C CA . VAL A 1 530 ? 29.781 -7.48 -12.094 1 93.75 530 VAL A CA 1
ATOM 3863 C C . VAL A 1 530 ? 30.156 -7.941 -13.492 1 93.75 530 VAL A C 1
ATOM 3865 O O . VAL A 1 530 ? 30.875 -8.93 -13.656 1 93.75 530 VAL A O 1
ATOM 3868 N N . GLU A 1 531 ? 29.719 -7.234 -14.516 1 89 531 GLU A N 1
ATOM 3869 C CA . GLU A 1 531 ? 30.062 -7.555 -15.898 1 89 531 GLU A CA 1
ATOM 3870 C C . GLU A 1 531 ? 31.547 -7.328 -16.172 1 89 531 GLU A C 1
ATOM 3872 O O . GLU A 1 531 ? 32.156 -8.086 -16.922 1 89 531 GLU A O 1
ATOM 3877 N N . LEU A 1 532 ? 32.094 -6.371 -15.586 1 89 532 LEU A N 1
ATOM 3878 C CA . LEU A 1 532 ? 33.5 -6.035 -15.773 1 89 532 LEU A CA 1
ATOM 3879 C C . LEU A 1 532 ? 34.406 -7.074 -15.125 1 89 532 LEU A C 1
ATOM 3881 O O . LEU A 1 532 ? 35.469 -7.41 -15.656 1 89 532 LEU A O 1
ATOM 3885 N N . ILE A 1 533 ? 34 -7.527 -13.992 1 92.5 533 ILE A N 1
ATOM 3886 C CA . ILE A 1 533 ? 34.781 -8.523 -13.266 1 92.5 533 ILE A CA 1
ATOM 3887 C C . ILE A 1 533 ? 34.688 -9.867 -13.984 1 92.5 533 ILE A C 1
ATOM 3889 O O . ILE A 1 533 ? 35.688 -10.609 -14.062 1 92.5 533 ILE A O 1
ATOM 3893 N N . GLY A 1 534 ? 33.469 -10.195 -14.406 1 84.88 534 GLY A N 1
ATOM 3894 C CA . GLY A 1 534 ? 33.25 -11.469 -15.078 1 84.88 534 GLY A CA 1
ATOM 3895 C C . GLY A 1 534 ? 33.906 -11.531 -16.438 1 84.88 534 GLY A C 1
ATOM 3896 O O . GLY A 1 534 ? 34.406 -12.586 -16.844 1 84.88 534 GLY A O 1
ATOM 3897 N N . MET B 1 1 ? 8.992 -13.039 -23.266 1 59 1 MET B N 1
ATOM 3898 C CA . MET B 1 1 ? 8.68 -11.852 -22.453 1 59 1 MET B CA 1
ATOM 3899 C C . MET B 1 1 ? 8.766 -12.172 -20.969 1 59 1 MET B C 1
ATOM 3901 O O . MET B 1 1 ? 8.484 -13.297 -20.547 1 59 1 MET B O 1
ATOM 3905 N N . ASN B 1 2 ? 9.266 -11.25 -20.078 1 80.12 2 ASN B N 1
ATOM 3906 C CA . ASN B 1 2 ? 9.328 -11.367 -18.625 1 80.12 2 ASN B CA 1
ATOM 3907 C C . ASN B 1 2 ? 7.938 -11.555 -18.016 1 80.12 2 ASN B C 1
ATOM 3909 O O . ASN B 1 2 ? 7.027 -10.766 -18.281 1 80.12 2 ASN B O 1
ATOM 3913 N N . PRO B 1 3 ? 7.652 -12.664 -17.469 1 86.31 3 PRO B N 1
ATOM 3914 C CA . PRO B 1 3 ? 6.328 -12.969 -16.922 1 86.31 3 PRO B CA 1
ATOM 3915 C C . PRO B 1 3 ? 5.785 -11.844 -16.031 1 86.31 3 PRO B C 1
ATOM 3917 O O . PRO B 1 3 ? 4.57 -11.641 -15.977 1 86.31 3 PRO B O 1
ATOM 3920 N N . ILE B 1 4 ? 6.605 -11.133 -15.469 1 90.38 4 ILE B N 1
ATOM 3921 C CA . ILE B 1 4 ? 6.164 -10.055 -14.594 1 90.38 4 ILE B CA 1
ATOM 3922 C C . ILE B 1 4 ? 5.68 -8.867 -15.43 1 90.38 4 ILE B C 1
ATOM 3924 O O . ILE B 1 4 ? 4.746 -8.172 -15.039 1 90.38 4 ILE B O 1
ATOM 3928 N N . LEU B 1 5 ? 6.336 -8.703 -16.562 1 91.5 5 LEU B N 1
ATOM 3929 C CA . LEU B 1 5 ? 5.875 -7.656 -17.469 1 91.5 5 LEU B CA 1
ATOM 3930 C C . LEU B 1 5 ? 4.488 -7.977 -18 1 91.5 5 LEU B C 1
ATOM 3932 O O . LEU B 1 5 ? 3.648 -7.082 -18.141 1 91.5 5 LEU B O 1
ATOM 3936 N N . VAL B 1 6 ? 4.254 -9.211 -18.312 1 92.88 6 VAL B N 1
ATOM 3937 C CA . VAL B 1 6 ? 2.945 -9.648 -18.781 1 92.88 6 VAL B CA 1
ATOM 3938 C C . VAL B 1 6 ? 1.893 -9.367 -17.703 1 92.88 6 VAL B C 1
ATOM 3940 O O . VAL B 1 6 ? 0.829 -8.82 -18 1 92.88 6 VAL B O 1
ATOM 3943 N N . LEU B 1 7 ? 2.221 -9.766 -16.484 1 95.06 7 LEU B N 1
ATOM 3944 C CA . LEU B 1 7 ? 1.309 -9.57 -15.367 1 95.06 7 LEU B CA 1
ATOM 3945 C C . LEU B 1 7 ? 0.949 -8.094 -15.203 1 95.06 7 LEU B C 1
ATOM 3947 O O . LEU B 1 7 ? -0.23 -7.746 -15.109 1 95.06 7 LEU B O 1
ATOM 3951 N N . LEU B 1 8 ? 1.928 -7.262 -15.258 1 95.94 8 LEU B N 1
ATOM 3952 C CA . LEU B 1 8 ? 1.723 -5.836 -15.023 1 95.94 8 LEU B CA 1
ATOM 3953 C C . LEU B 1 8 ? 0.999 -5.191 -16.203 1 95.94 8 LEU B C 1
ATOM 3955 O O . LEU B 1 8 ? 0.177 -4.293 -16.016 1 95.94 8 LEU B O 1
ATOM 3959 N N . CYS B 1 9 ? 1.258 -5.645 -17.391 1 95.69 9 CYS B N 1
ATOM 3960 C CA . CYS B 1 9 ? 0.575 -5.125 -18.578 1 95.69 9 CYS B CA 1
ATOM 3961 C C . CYS B 1 9 ? -0.904 -5.492 -18.562 1 95.69 9 CYS B C 1
ATOM 3963 O O . CYS B 1 9 ? -1.758 -4.664 -18.891 1 95.69 9 CYS B O 1
ATOM 3965 N N . VAL B 1 10 ? -1.166 -6.695 -18.219 1 96.38 10 VAL B N 1
ATOM 3966 C CA . VAL B 1 10 ? -2.549 -7.156 -18.125 1 96.38 10 VAL B CA 1
ATOM 3967 C C . VAL B 1 10 ? -3.307 -6.328 -17.094 1 96.38 10 VAL B C 1
ATOM 3969 O O . VAL B 1 10 ? -4.441 -5.91 -17.328 1 96.38 10 VAL B O 1
ATOM 3972 N N . ILE B 1 11 ? -2.689 -6.109 -15.945 1 96.69 11 ILE B N 1
ATOM 3973 C CA . ILE B 1 11 ? -3.316 -5.328 -14.891 1 96.69 11 ILE B CA 1
ATOM 3974 C C . ILE B 1 11 ? -3.518 -3.889 -15.359 1 96.69 11 ILE B C 1
ATOM 3976 O O . ILE B 1 11 ? -4.602 -3.322 -15.203 1 96.69 11 ILE B O 1
ATOM 3980 N N . ALA B 1 12 ? -2.504 -3.316 -15.992 1 95.5 12 ALA B N 1
ATOM 3981 C CA . ALA B 1 12 ? -2.588 -1.939 -16.469 1 95.5 12 ALA B CA 1
ATOM 3982 C C . ALA B 1 12 ? -3.688 -1.789 -17.516 1 95.5 12 ALA B C 1
ATOM 3984 O O . ALA B 1 12 ? -4.496 -0.86 -17.453 1 95.5 12 ALA B O 1
ATOM 3985 N N . LEU B 1 13 ? -3.721 -2.674 -18.422 1 95.75 13 LEU B N 1
ATOM 3986 C CA . LEU B 1 13 ? -4.73 -2.629 -19.469 1 95.75 13 LEU B CA 1
ATOM 3987 C C . LEU B 1 13 ? -6.125 -2.863 -18.906 1 95.75 13 LEU B C 1
ATOM 3989 O O . LEU B 1 13 ? -7.098 -2.25 -19.344 1 95.75 13 LEU B O 1
ATOM 3993 N N . GLY B 1 14 ? -6.199 -3.811 -17.969 1 95.56 14 GLY B N 1
ATOM 3994 C CA . GLY B 1 14 ? -7.477 -4.039 -17.312 1 95.56 14 GLY B CA 1
ATOM 3995 C C . GLY B 1 14 ? -8.008 -2.816 -16.594 1 95.56 14 GLY B C 1
ATOM 3996 O O . GLY B 1 14 ? -9.195 -2.5 -16.688 1 95.56 14 GLY B O 1
ATOM 3997 N N . LEU B 1 15 ? -7.117 -2.16 -15.906 1 92.56 15 LEU B N 1
ATOM 3998 C CA . LEU B 1 15 ? -7.516 -0.954 -15.188 1 92.56 15 LEU B CA 1
ATOM 3999 C C . LEU B 1 15 ? -7.926 0.148 -16.156 1 92.56 15 LEU B C 1
ATOM 4001 O O . LEU B 1 15 ? -8.844 0.92 -15.883 1 92.56 15 LEU B O 1
ATOM 4005 N N . LEU B 1 16 ? -7.266 0.255 -17.281 1 92.06 16 LEU B N 1
ATOM 4006 C CA . LEU B 1 16 ? -7.605 1.239 -18.297 1 92.06 16 LEU B CA 1
ATOM 4007 C C . LEU B 1 16 ? -8.992 0.97 -18.875 1 92.06 16 LEU B C 1
ATOM 4009 O O . LEU B 1 16 ? -9.805 1.891 -19.016 1 92.06 16 LEU B O 1
ATOM 4013 N N . VAL B 1 17 ? -9.258 -0.253 -19.141 1 92.38 17 VAL B N 1
ATOM 4014 C CA . VAL B 1 17 ? -10.555 -0.649 -19.672 1 92.38 17 VAL B CA 1
ATOM 4015 C C . VAL B 1 17 ? -11.633 -0.448 -18.625 1 92.38 17 VAL B C 1
ATOM 4017 O O . VAL B 1 17 ? -12.766 -0.072 -18.938 1 92.38 17 VAL B O 1
ATOM 4020 N N . GLY B 1 18 ? -11.289 -0.758 -17.422 1 90.19 18 GLY B N 1
ATOM 4021 C CA . GLY B 1 18 ? -12.242 -0.639 -16.328 1 90.19 18 GLY B CA 1
ATOM 4022 C C . GLY B 1 18 ? -12.711 0.786 -16.094 1 90.19 18 GLY B C 1
ATOM 4023 O O . GLY B 1 18 ? -13.766 1.008 -15.5 1 90.19 18 GLY B O 1
ATOM 4024 N N . ARG B 1 19 ? -11.984 1.766 -16.594 1 85.5 19 ARG B N 1
ATOM 4025 C CA . ARG B 1 19 ? -12.328 3.17 -16.406 1 85.5 19 ARG B CA 1
ATOM 4026 C C . ARG B 1 19 ? -13.312 3.646 -17.469 1 85.5 19 ARG B C 1
ATOM 4028 O O . ARG B 1 19 ? -13.938 4.695 -17.312 1 85.5 19 ARG B O 1
ATOM 4035 N N . VAL B 1 20 ? -13.445 2.924 -18.469 1 87.19 20 VAL B N 1
ATOM 4036 C CA . VAL B 1 20 ? -14.367 3.295 -19.531 1 87.19 20 VAL B CA 1
ATOM 4037 C C . VAL B 1 20 ? -15.805 3.029 -19.094 1 87.19 20 VAL B C 1
ATOM 4039 O O . VAL B 1 20 ? -16.125 1.939 -18.609 1 87.19 20 VAL B O 1
ATOM 4042 N N . SER B 1 21 ? -16.547 4.086 -19.047 1 82.31 21 SER B N 1
ATOM 4043 C CA . SER B 1 21 ? -17.938 3.949 -18.625 1 82.31 21 SER B CA 1
ATOM 4044 C C . SER B 1 21 ? -18.875 3.924 -19.828 1 82.31 21 SER B C 1
ATOM 4046 O O . SER B 1 21 ? -18.656 4.629 -20.812 1 82.31 21 SER B O 1
ATOM 4048 N N . PHE B 1 22 ? -19.688 2.891 -19.844 1 80.06 22 PHE B N 1
ATOM 4049 C CA . PHE B 1 22 ? -20.734 2.797 -20.844 1 80.06 22 PHE B CA 1
ATOM 4050 C C . PHE B 1 22 ? -22.109 2.977 -20.203 1 80.06 22 PHE B C 1
ATOM 4052 O O . PHE B 1 22 ? -22.562 2.115 -19.453 1 80.06 22 PHE B O 1
ATOM 4059 N N . ARG B 1 23 ? -22.797 4.074 -20.5 1 75.88 23 ARG B N 1
ATOM 4060 C CA . ARG B 1 23 ? -24.109 4.41 -19.984 1 75.88 23 ARG B CA 1
ATOM 4061 C C . ARG B 1 23 ? -24.094 4.496 -18.453 1 75.88 23 ARG B C 1
ATOM 4063 O O . ARG B 1 23 ? -24.984 3.961 -17.797 1 75.88 23 ARG B O 1
ATOM 4070 N N . GLY B 1 24 ? -22.969 4.891 -17.984 1 71.44 24 GLY B N 1
ATOM 4071 C CA . GLY B 1 24 ? -22.844 5.156 -16.562 1 71.44 24 GLY B CA 1
ATOM 4072 C C . GLY B 1 24 ? -22.359 3.955 -15.773 1 71.44 24 GLY B C 1
ATOM 4073 O O . GLY B 1 24 ? -22.25 4.02 -14.547 1 71.44 24 GLY B O 1
ATOM 4074 N N . ILE B 1 25 ? -22.172 2.832 -16.422 1 78.69 25 ILE B N 1
ATOM 4075 C CA . ILE B 1 25 ? -21.719 1.626 -15.742 1 78.69 25 ILE B CA 1
ATOM 4076 C C . ILE B 1 25 ? -20.266 1.322 -16.141 1 78.69 25 ILE B C 1
ATOM 4078 O O . ILE B 1 25 ? -19.922 1.324 -17.312 1 78.69 25 ILE B O 1
ATOM 4082 N N . SER B 1 26 ? -19.453 1.206 -15.18 1 82 26 SER B N 1
ATOM 4083 C CA . SER B 1 26 ? -18.062 0.814 -15.414 1 82 26 SER B CA 1
ATOM 4084 C C . SER B 1 26 ? -17.75 -0.529 -14.758 1 82 26 SER B C 1
ATOM 4086 O O . SER B 1 26 ? -18.375 -0.898 -13.758 1 82 26 SER B O 1
ATOM 4088 N N . LEU B 1 27 ? -16.875 -1.305 -15.305 1 83.94 27 LEU B N 1
ATOM 4089 C CA . LEU B 1 27 ? -16.5 -2.604 -14.766 1 83.94 27 LEU B CA 1
ATOM 4090 C C . LEU B 1 27 ? -15.523 -2.445 -13.602 1 83.94 27 LEU B C 1
ATOM 4092 O O . LEU B 1 27 ? -15.375 -3.352 -12.773 1 83.94 27 LEU B O 1
ATOM 4096 N N . GLY B 1 28 ? -14.82 -1.302 -13.609 1 83.62 28 GLY B N 1
ATOM 4097 C CA . GLY B 1 28 ? -13.859 -1.064 -12.547 1 83.62 28 GLY B CA 1
ATOM 4098 C C . GLY B 1 28 ? -12.703 -2.045 -12.562 1 83.62 28 GLY B C 1
ATOM 4099 O O . GLY B 1 28 ? -12.172 -2.375 -13.625 1 83.62 28 GLY B O 1
ATOM 4100 N N . THR B 1 29 ? -12.281 -2.547 -11.414 1 86.62 29 THR B N 1
ATOM 4101 C CA . THR B 1 29 ? -11.133 -3.432 -11.258 1 86.62 29 THR B CA 1
ATOM 4102 C C . THR B 1 29 ? -11.43 -4.812 -11.836 1 86.62 29 THR B C 1
ATOM 4104 O O . THR B 1 29 ? -10.523 -5.527 -12.258 1 86.62 29 THR B O 1
ATOM 4107 N N . SER B 1 30 ? -12.695 -5.184 -11.953 1 89.06 30 SER B N 1
ATOM 4108 C CA . SER B 1 30 ? -13.078 -6.496 -12.461 1 89.06 30 SER B CA 1
ATOM 4109 C C . SER B 1 30 ? -12.75 -6.629 -13.945 1 89.06 30 SER B C 1
ATOM 4111 O O . SER B 1 30 ? -12.719 -7.742 -14.484 1 89.06 30 SER B O 1
ATOM 4113 N N . ALA B 1 31 ? -12.555 -5.492 -14.625 1 93 31 ALA B N 1
ATOM 4114 C CA . ALA B 1 31 ? -12.164 -5.52 -16.031 1 93 31 ALA B CA 1
ATOM 4115 C C . ALA B 1 31 ? -10.836 -6.25 -16.219 1 93 31 ALA B C 1
ATOM 4117 O O . ALA B 1 31 ? -10.547 -6.762 -17.297 1 93 31 ALA B O 1
ATOM 4118 N N . ILE B 1 32 ? -10.047 -6.336 -15.18 1 95 32 ILE B N 1
ATOM 4119 C CA . ILE B 1 32 ? -8.766 -7.039 -15.227 1 95 32 ILE B CA 1
ATOM 4120 C C . ILE B 1 32 ? -9 -8.508 -15.562 1 95 32 ILE B C 1
ATOM 4122 O O . ILE B 1 32 ? -8.234 -9.102 -16.328 1 95 32 ILE B O 1
ATOM 4126 N N . LEU B 1 33 ? -10.047 -9.078 -15.023 1 93.75 33 LEU B N 1
ATOM 4127 C CA . LEU B 1 33 ? -10.352 -10.477 -15.305 1 93.75 33 LEU B CA 1
ATOM 4128 C C . LEU B 1 33 ? -10.602 -10.688 -16.797 1 93.75 33 LEU B C 1
ATOM 4130 O O . LEU B 1 33 ? -10.148 -11.68 -17.375 1 93.75 33 LEU B O 1
ATOM 4134 N N . PHE B 1 34 ? -11.25 -9.773 -17.453 1 94.25 34 PHE B N 1
ATOM 4135 C CA . PHE B 1 34 ? -11.602 -9.906 -18.875 1 94.25 34 PHE B CA 1
ATOM 4136 C C . PHE B 1 34 ? -10.359 -9.781 -19.75 1 94.25 34 PHE B C 1
ATOM 4138 O O . PHE B 1 34 ? -10.172 -10.57 -20.672 1 94.25 34 PHE B O 1
ATOM 4145 N N . VAL B 1 35 ? -9.586 -8.805 -19.438 1 95.81 35 VAL B N 1
ATOM 4146 C CA . VAL B 1 35 ? -8.344 -8.633 -20.188 1 95.81 35 VAL B CA 1
ATOM 4147 C C . VAL B 1 35 ? -7.441 -9.844 -19.969 1 95.81 35 VAL B C 1
ATOM 4149 O O . VAL B 1 35 ? -6.785 -10.312 -20.906 1 95.81 35 VAL B O 1
ATOM 4152 N N . ALA B 1 36 ? -7.41 -10.344 -18.781 1 95.94 36 ALA B N 1
ATOM 4153 C CA . ALA B 1 36 ? -6.609 -11.516 -18.453 1 95.94 36 ALA B CA 1
ATOM 4154 C C . ALA B 1 36 ? -7.117 -12.758 -19.188 1 95.94 36 ALA B C 1
ATOM 4156 O O . ALA B 1 36 ? -6.324 -13.57 -19.672 1 95.94 36 ALA B O 1
ATOM 4157 N N . LEU B 1 37 ? -8.438 -12.914 -19.297 1 93.94 37 LEU B N 1
ATOM 4158 C CA . LEU B 1 37 ? -9.031 -14.023 -20.031 1 93.94 37 LEU B CA 1
ATOM 4159 C C . LEU B 1 37 ? -8.609 -13.992 -21.5 1 93.94 37 LEU B C 1
ATOM 4161 O O . LEU B 1 37 ? -8.281 -15.031 -22.078 1 93.94 37 LEU B O 1
ATOM 4165 N N . LEU B 1 38 ? -8.672 -12.773 -22.031 1 94.69 38 LEU B N 1
ATOM 4166 C CA . LEU B 1 38 ? -8.273 -12.602 -23.422 1 94.69 38 LEU B CA 1
ATOM 4167 C C . LEU B 1 38 ? -6.793 -12.93 -23.609 1 94.69 38 LEU B C 1
ATOM 4169 O O . LEU B 1 38 ? -6.426 -13.633 -24.562 1 94.69 38 LEU B O 1
ATOM 4173 N N . ALA B 1 39 ? -5.93 -12.469 -22.734 1 94.94 39 ALA B N 1
ATOM 4174 C CA . ALA B 1 39 ? -4.496 -12.742 -22.797 1 94.94 39 ALA B CA 1
ATOM 4175 C C . ALA B 1 39 ? -4.215 -14.227 -22.594 1 94.94 39 ALA B C 1
ATOM 4177 O O . ALA B 1 39 ? -3.346 -14.797 -23.266 1 94.94 39 ALA B O 1
ATOM 4178 N N . GLY B 1 40 ? -4.926 -14.82 -21.656 1 93.19 40 GLY B N 1
ATOM 4179 C CA . GLY B 1 40 ? -4.781 -16.25 -21.422 1 93.19 40 GLY B CA 1
ATOM 4180 C C . GLY B 1 40 ? -5.184 -17.078 -22.625 1 93.19 40 GLY B C 1
ATOM 4181 O O . GLY B 1 40 ? -4.594 -18.141 -22.891 1 93.19 40 GLY B O 1
ATOM 4182 N N . HIS B 1 41 ? -6.176 -16.625 -23.344 1 93.25 41 HIS B N 1
ATOM 4183 C CA . HIS B 1 41 ? -6.629 -17.312 -24.547 1 93.25 41 HIS B CA 1
ATOM 4184 C C . HIS B 1 41 ? -5.535 -17.312 -25.625 1 93.25 41 HIS B C 1
ATOM 4186 O O . HIS B 1 41 ? -5.41 -18.281 -26.375 1 93.25 41 HIS B O 1
ATOM 4192 N N . TYR B 1 42 ? -4.754 -16.25 -25.656 1 93.56 42 TYR B N 1
ATOM 4193 C CA . TYR B 1 42 ? -3.676 -16.156 -26.641 1 93.56 42 TYR B CA 1
ATOM 4194 C C . TYR B 1 42 ? -2.406 -16.828 -26.125 1 93.56 42 TYR B C 1
ATOM 4196 O O . TYR B 1 42 ? -1.337 -16.688 -26.719 1 93.56 42 TYR B O 1
ATOM 4204 N N . GLY B 1 43 ? -2.42 -17.438 -24.969 1 90.69 43 GLY B N 1
ATOM 4205 C CA . GLY B 1 43 ? -1.346 -18.312 -24.516 1 90.69 43 GLY B CA 1
ATOM 4206 C C . GLY B 1 43 ? -0.405 -17.625 -23.531 1 90.69 43 GLY B C 1
ATOM 4207 O O . GLY B 1 43 ? 0.645 -18.172 -23.188 1 90.69 43 GLY B O 1
ATOM 4208 N N . TRP B 1 44 ? -0.734 -16.469 -23.047 1 92 44 TRP B N 1
ATOM 4209 C CA . TRP B 1 44 ? 0.107 -15.82 -22.047 1 92 44 TRP B CA 1
ATOM 4210 C C . TRP B 1 44 ? -0.058 -16.484 -20.688 1 92 44 TRP B C 1
ATOM 4212 O O . TRP B 1 44 ? -1.165 -16.875 -20.312 1 92 44 TRP B O 1
ATOM 4222 N N . THR B 1 45 ? 1.1 -16.703 -19.969 1 88.31 45 THR B N 1
ATOM 4223 C CA . THR B 1 45 ? 1.058 -17.344 -18.656 1 88.31 45 THR B CA 1
ATOM 4224 C C . THR B 1 45 ? 1.935 -16.594 -17.656 1 88.31 45 THR B C 1
ATOM 4226 O O . THR B 1 45 ? 2.826 -15.836 -18.047 1 88.31 45 THR B O 1
ATOM 4229 N N . ILE B 1 46 ? 1.57 -16.719 -16.422 1 87.5 46 ILE B N 1
ATOM 4230 C CA . ILE B 1 46 ? 2.367 -16.156 -15.336 1 87.5 46 ILE B CA 1
ATOM 4231 C C . ILE B 1 46 ? 2.67 -17.234 -14.297 1 87.5 46 ILE B C 1
ATOM 4233 O O . ILE B 1 46 ? 1.975 -18.25 -14.227 1 87.5 46 ILE B O 1
ATOM 4237 N N . PRO B 1 47 ? 3.807 -17.016 -13.547 1 84.69 47 PRO B N 1
ATOM 4238 C CA . PRO B 1 47 ? 4.09 -17.984 -12.484 1 84.69 47 PRO B CA 1
ATOM 4239 C C . PRO B 1 47 ? 2.955 -18.094 -11.469 1 84.69 47 PRO B C 1
ATOM 4241 O O . PRO B 1 47 ? 2.17 -17.141 -11.312 1 84.69 47 PRO B O 1
ATOM 4244 N N . THR B 1 48 ? 2.932 -19.203 -10.828 1 83.94 48 THR B N 1
ATOM 4245 C CA . THR B 1 48 ? 1.856 -19.469 -9.883 1 83.94 48 THR B CA 1
ATOM 4246 C C . THR B 1 48 ? 2.092 -18.703 -8.578 1 83.94 48 THR B C 1
ATOM 4248 O O . THR B 1 48 ? 3.223 -18.328 -8.273 1 83.94 48 THR B O 1
ATOM 4251 N N . GLY B 1 49 ? 1.024 -18.422 -7.883 1 89.69 49 GLY B N 1
ATOM 4252 C CA . GLY B 1 49 ? 1.164 -17.922 -6.527 1 89.69 49 GLY B CA 1
ATOM 4253 C C . GLY B 1 49 ? 0.705 -16.484 -6.379 1 89.69 49 GLY B C 1
ATOM 4254 O O . GLY B 1 49 ? 0.281 -16.062 -5.301 1 89.69 49 GLY B O 1
ATOM 4255 N N . PHE B 1 50 ? 0.737 -15.711 -7.473 1 92.94 50 PHE B N 1
ATOM 4256 C CA . PHE B 1 50 ? 0.36 -14.305 -7.395 1 92.94 50 PHE B CA 1
ATOM 4257 C C . PHE B 1 50 ? -1.111 -14.156 -7.023 1 92.94 50 PHE B C 1
ATOM 4259 O O . PHE B 1 50 ? -1.481 -13.258 -6.27 1 92.94 50 PHE B O 1
ATOM 4266 N N . GLY B 1 51 ? -1.879 -15.086 -7.566 1 93.06 51 GLY B N 1
ATOM 4267 C CA . GLY B 1 51 ? -3.303 -15.039 -7.273 1 93.06 51 GLY B CA 1
ATOM 4268 C C . GLY B 1 51 ? -3.619 -15.328 -5.816 1 93.06 51 GLY B C 1
ATOM 4269 O O . GLY B 1 51 ? -4.445 -14.641 -5.211 1 93.06 51 GLY B O 1
ATOM 4270 N N . THR B 1 52 ? -2.945 -16.281 -5.254 1 92.56 52 THR B N 1
ATOM 4271 C CA . THR B 1 52 ? -3.178 -16.672 -3.865 1 92.56 52 THR B CA 1
ATOM 4272 C C . THR B 1 52 ? -2.742 -15.555 -2.914 1 92.56 52 THR B C 1
ATOM 4274 O O . THR B 1 52 ? -3.451 -15.242 -1.957 1 92.56 52 THR B O 1
ATOM 4277 N N . LEU B 1 53 ? -1.578 -14.992 -3.217 1 94.44 53 LEU B N 1
ATOM 4278 C CA . LEU B 1 53 ? -1.102 -13.891 -2.393 1 94.44 53 LEU B CA 1
ATOM 4279 C C . LEU B 1 53 ? -2.043 -12.695 -2.488 1 94.44 53 LEU B C 1
ATOM 4281 O O . LEU B 1 53 ? -2.391 -12.086 -1.472 1 94.44 53 LEU B O 1
ATOM 4285 N N . GLY B 1 54 ? -2.391 -12.375 -3.729 1 95.81 54 GLY B N 1
ATOM 4286 C CA . GLY B 1 54 ? -3.305 -11.266 -3.945 1 95.81 54 GLY B CA 1
ATOM 4287 C C . GLY B 1 54 ? -4.645 -11.453 -3.26 1 95.81 54 GLY B C 1
ATOM 4288 O O . GLY B 1 54 ? -5.172 -10.523 -2.648 1 95.81 54 GLY B O 1
ATOM 4289 N N . LEU B 1 55 ? -5.152 -12.633 -3.324 1 93.88 55 LEU B N 1
ATOM 4290 C CA . LEU B 1 55 ? -6.449 -12.93 -2.729 1 93.88 55 LEU B CA 1
ATOM 4291 C C . LEU B 1 55 ? -6.395 -12.82 -1.21 1 93.88 55 LEU B C 1
ATOM 4293 O O . LEU B 1 55 ? -7.285 -12.234 -0.592 1 93.88 55 LEU B O 1
ATOM 4297 N N . ALA B 1 56 ? -5.398 -13.438 -0.593 1 94.62 56 ALA B N 1
ATOM 4298 C CA . ALA B 1 56 ? -5.258 -13.375 0.859 1 94.62 56 ALA B CA 1
ATOM 4299 C C . ALA B 1 56 ? -5.18 -11.93 1.341 1 94.62 56 ALA B C 1
ATOM 4301 O O . ALA B 1 56 ? -5.82 -11.562 2.33 1 94.62 56 ALA B O 1
ATOM 4302 N N . LEU B 1 57 ? -4.379 -11.164 0.603 1 95.69 57 LEU B N 1
ATOM 4303 C CA . LEU B 1 57 ? -4.23 -9.75 0.946 1 95.69 57 LEU B CA 1
ATOM 4304 C C . LEU B 1 57 ? -5.551 -9.008 0.775 1 95.69 57 LEU B C 1
ATOM 4306 O O . LEU B 1 57 ? -5.957 -8.242 1.653 1 95.69 57 LEU B O 1
ATOM 4310 N N . PHE B 1 58 ? -6.191 -9.164 -0.324 1 94.94 58 PHE B N 1
ATOM 4311 C CA . PHE B 1 58 ? -7.441 -8.508 -0.676 1 94.94 58 PHE B CA 1
ATOM 4312 C C . PHE B 1 58 ? -8.523 -8.805 0.357 1 94.94 58 PHE B C 1
ATOM 4314 O O . PHE B 1 58 ? -9.109 -7.883 0.928 1 94.94 58 PHE B O 1
ATOM 4321 N N . VAL B 1 59 ? -8.734 -10.078 0.629 1 94.25 59 VAL B N 1
ATOM 4322 C CA . VAL B 1 59 ? -9.844 -10.492 1.478 1 94.25 59 VAL B CA 1
ATOM 4323 C C . VAL B 1 59 ? -9.57 -10.086 2.924 1 94.25 59 VAL B C 1
ATOM 4325 O O . VAL B 1 59 ? -10.492 -9.727 3.662 1 94.25 59 VAL B O 1
ATOM 4328 N N . TYR B 1 60 ? -8.352 -10.18 3.334 1 95.44 60 TYR B N 1
ATOM 4329 C CA . TYR B 1 60 ? -7.977 -9.727 4.668 1 95.44 60 TYR B CA 1
ATOM 4330 C C . TYR B 1 60 ? -8.297 -8.25 4.848 1 95.44 60 TYR B C 1
ATOM 4332 O O . TYR B 1 60 ? -8.867 -7.852 5.871 1 95.44 60 TYR B O 1
ATOM 4340 N N . CYS B 1 61 ? -7.938 -7.434 3.85 1 93.25 61 CYS B N 1
ATOM 4341 C CA . CYS B 1 61 ? -8.156 -5.996 3.936 1 93.25 61 CYS B CA 1
ATOM 4342 C C . CYS B 1 61 ? -9.648 -5.668 3.896 1 93.25 61 CYS B C 1
ATOM 4344 O O . CYS B 1 61 ? -10.102 -4.746 4.574 1 93.25 61 CYS B O 1
ATOM 4346 N N . VAL B 1 62 ? -10.359 -6.395 3.096 1 91.12 62 VAL B N 1
ATOM 4347 C CA . VAL B 1 62 ? -11.805 -6.227 3.062 1 91.12 62 VAL B CA 1
ATOM 4348 C C . VAL B 1 62 ? -12.398 -6.539 4.438 1 91.12 62 VAL B C 1
ATOM 4350 O O . VAL B 1 62 ? -13.289 -5.832 4.914 1 91.12 62 VAL B O 1
ATOM 4353 N N . GLY B 1 63 ? -11.891 -7.586 5.055 1 92.38 63 GLY B N 1
ATOM 4354 C CA . GLY B 1 63 ? -12.32 -7.93 6.398 1 92.38 63 GLY B CA 1
ATOM 4355 C C . GLY B 1 63 ? -12.047 -6.836 7.414 1 92.38 63 GLY B C 1
ATOM 4356 O O . GLY B 1 63 ? -12.922 -6.48 8.203 1 92.38 63 GLY B O 1
ATOM 4357 N N . ILE B 1 64 ? -10.867 -6.324 7.363 1 90.75 64 ILE B N 1
ATOM 4358 C CA . ILE B 1 64 ? -10.484 -5.266 8.289 1 90.75 64 ILE B CA 1
ATOM 4359 C C . ILE B 1 64 ? -11.422 -4.078 8.133 1 90.75 64 ILE B C 1
ATOM 4361 O O . ILE B 1 64 ? -11.875 -3.496 9.125 1 90.75 64 ILE B O 1
ATOM 4365 N N . SER B 1 65 ? -11.742 -3.697 6.91 1 85.06 65 SER B N 1
ATOM 4366 C CA . SER B 1 65 ? -12.586 -2.539 6.625 1 85.06 65 SER B CA 1
ATOM 4367 C C . SER B 1 65 ? -14.023 -2.783 7.059 1 85.06 65 SER B C 1
ATOM 4369 O O . SER B 1 65 ? -14.719 -1.854 7.477 1 85.06 65 SER B O 1
ATOM 4371 N N . ALA B 1 66 ? -14.477 -4 6.969 1 85.56 66 ALA B N 1
ATOM 4372 C CA . ALA B 1 66 ? -15.867 -4.344 7.27 1 85.56 66 ALA B CA 1
ATOM 4373 C C . ALA B 1 66 ? -16.047 -4.648 8.75 1 85.56 66 ALA B C 1
ATOM 4375 O O . ALA B 1 66 ? -17.172 -4.668 9.258 1 85.56 66 ALA B O 1
ATOM 4376 N N . GLY B 1 67 ? -14.984 -4.926 9.43 1 84.38 67 GLY B N 1
ATOM 4377 C CA . GLY B 1 67 ? -15.008 -5.422 10.797 1 84.38 67 GLY B CA 1
ATOM 4378 C C . GLY B 1 67 ? -15.867 -4.578 11.727 1 84.38 67 GLY B C 1
ATOM 4379 O O . GLY B 1 67 ? -16.797 -5.09 12.352 1 84.38 67 GLY B O 1
ATOM 4380 N N . PRO B 1 68 ? -15.688 -3.32 11.766 1 74.81 68 PRO B N 1
ATOM 4381 C CA . PRO B 1 68 ? -16.438 -2.473 12.695 1 74.81 68 PRO B CA 1
ATOM 4382 C C . PRO B 1 68 ? -17.938 -2.461 12.398 1 74.81 68 PRO B C 1
ATOM 4384 O O . PRO B 1 68 ? -18.75 -2.529 13.328 1 74.81 68 PRO B O 1
ATOM 4387 N N . THR B 1 69 ? -18.328 -2.486 11.195 1 71.94 69 THR B N 1
ATOM 4388 C CA . THR B 1 69 ? -19.734 -2.393 10.812 1 71.94 69 THR B CA 1
ATOM 4389 C C . THR B 1 69 ? -20.406 -3.762 10.875 1 71.94 69 THR B C 1
ATOM 4391 O O . THR B 1 69 ? -21.609 -3.857 11.125 1 71.94 69 THR B O 1
ATOM 4394 N N . PHE B 1 70 ? -19.656 -4.758 10.664 1 82.88 70 PHE B N 1
ATOM 4395 C CA . PHE B 1 70 ? -20.203 -6.113 10.695 1 82.88 70 PHE B CA 1
ATOM 4396 C C . PHE B 1 70 ? -20.781 -6.441 12.062 1 82.88 70 PHE B C 1
ATOM 4398 O O . PHE B 1 70 ? -21.922 -6.887 12.164 1 82.88 70 PHE B O 1
ATOM 4405 N N . PHE B 1 71 ? -20.109 -6.211 13.031 1 78.06 71 PHE B N 1
ATOM 4406 C CA . PHE B 1 71 ? -20.547 -6.586 14.375 1 78.06 71 PHE B CA 1
ATOM 4407 C C . PHE B 1 71 ? -21.625 -5.625 14.883 1 78.06 71 PHE B C 1
ATOM 4409 O O . PHE B 1 71 ? -22.484 -6.016 15.664 1 78.06 71 PHE B O 1
ATOM 4416 N N . ARG B 1 72 ? -21.594 -4.426 14.375 1 68.5 72 ARG B N 1
ATOM 4417 C CA . ARG B 1 72 ? -22.656 -3.492 14.703 1 68.5 72 ARG B CA 1
ATOM 4418 C C . ARG B 1 72 ? -23.969 -3.881 14.016 1 68.5 72 ARG B C 1
ATOM 4420 O O . ARG B 1 72 ? -25.047 -3.713 14.57 1 68.5 72 ARG B O 1
ATOM 4427 N N . GLY B 1 73 ? -23.797 -4.305 12.812 1 68.06 73 GLY B N 1
ATOM 4428 C CA . GLY B 1 73 ? -24.953 -4.766 12.062 1 68.06 73 GLY B CA 1
ATOM 4429 C C . GLY B 1 73 ? -25.641 -5.957 12.695 1 68.06 73 GLY B C 1
ATOM 4430 O O . GLY B 1 73 ? -26.859 -6.117 12.562 1 68.06 73 GLY B O 1
ATOM 4431 N N . LEU B 1 74 ? -24.875 -6.719 13.344 1 77 74 LEU B N 1
ATOM 4432 C CA . LEU B 1 74 ? -25.422 -7.891 14.008 1 77 74 LEU B CA 1
ATOM 4433 C C . LEU B 1 74 ? -26.125 -7.5 15.305 1 77 74 LEU B C 1
ATOM 4435 O O . LEU B 1 74 ? -26.953 -8.258 15.828 1 77 74 LEU B O 1
ATOM 4439 N N . ALA B 1 75 ? -25.828 -6.281 15.609 1 68.5 75 ALA B N 1
ATOM 4440 C CA . ALA B 1 75 ? -26.469 -5.781 16.812 1 68.5 75 ALA B CA 1
ATOM 4441 C C . ALA B 1 75 ? -27.859 -5.211 16.5 1 68.5 75 ALA B C 1
ATOM 4443 O O . ALA B 1 75 ? -28.25 -5.137 15.344 1 68.5 75 ALA B O 1
ATOM 4444 N N . SER B 1 76 ? -28.703 -4.797 17.312 1 61.44 76 SER B N 1
ATOM 4445 C CA . SER B 1 76 ? -30.141 -4.57 17.312 1 61.44 76 SER B CA 1
ATOM 4446 C C . SER B 1 76 ? -30.531 -3.566 16.234 1 61.44 76 SER B C 1
ATOM 4448 O O . SER B 1 76 ? -31.484 -3.807 15.469 1 61.44 76 SER B O 1
ATOM 4450 N N . HIS B 1 77 ? -29.859 -2.555 15.93 1 57.84 77 HIS B N 1
ATOM 4451 C CA . HIS B 1 77 ? -30.312 -1.513 15.016 1 57.84 77 HIS B CA 1
ATOM 4452 C C . HIS B 1 77 ? -30 -1.875 13.562 1 57.84 77 HIS B C 1
ATOM 4454 O O . HIS B 1 77 ? -30.625 -1.35 12.641 1 57.84 77 HIS B O 1
ATOM 4460 N N . GLY B 1 78 ? -29.188 -2.809 13.344 1 72.62 78 GLY B N 1
ATOM 4461 C CA . GLY B 1 78 ? -28.797 -3.207 12 1 72.62 78 GLY B CA 1
ATOM 4462 C C . GLY B 1 78 ? -29.266 -4.602 11.633 1 72.62 78 GLY B C 1
ATOM 4463 O O . GLY B 1 78 ? -29.094 -5.047 10.5 1 72.62 78 GLY B O 1
ATOM 4464 N N . ARG B 1 79 ? -30.047 -5.18 12.422 1 84.06 79 ARG B N 1
ATOM 4465 C CA . ARG B 1 79 ? -30.406 -6.586 12.281 1 84.06 79 ARG B CA 1
ATOM 4466 C C . ARG B 1 79 ? -31.328 -6.797 11.078 1 84.06 79 ARG B C 1
ATOM 4468 O O . ARG B 1 79 ? -31.188 -7.781 10.352 1 84.06 79 ARG B O 1
ATOM 4475 N N . ALA B 1 80 ? -32.188 -5.844 10.93 1 85.19 80 ALA B N 1
ATOM 4476 C CA . ALA B 1 80 ? -33.156 -6 9.828 1 85.19 80 ALA B CA 1
ATOM 4477 C C . ALA B 1 80 ? -32.438 -5.965 8.484 1 85.19 80 ALA B C 1
ATOM 4479 O O . ALA B 1 80 ? -32.75 -6.738 7.578 1 85.19 80 ALA B O 1
ATOM 4480 N N . MET B 1 81 ? -31.516 -5.125 8.391 1 86.19 81 MET B N 1
ATOM 4481 C CA . MET B 1 81 ? -30.766 -5.016 7.141 1 86.19 81 MET B CA 1
ATOM 4482 C C . MET B 1 81 ? -29.844 -6.215 6.957 1 86.19 81 MET B C 1
ATOM 4484 O O . MET B 1 81 ? -29.672 -6.703 5.84 1 86.19 81 MET B O 1
ATOM 4488 N N . ALA B 1 82 ? -29.312 -6.684 8.023 1 89.25 82 ALA B N 1
ATOM 4489 C CA . ALA B 1 82 ? -28.469 -7.875 7.992 1 89.25 82 ALA B CA 1
ATOM 4490 C C . ALA B 1 82 ? -29.266 -9.094 7.543 1 89.25 82 ALA B C 1
ATOM 4492 O O . ALA B 1 82 ? -28.766 -9.938 6.793 1 89.25 82 ALA B O 1
ATOM 4493 N N . ILE B 1 83 ? -30.453 -9.148 7.961 1 92.38 83 ILE B N 1
ATOM 4494 C CA . ILE B 1 83 ? -31.328 -10.258 7.59 1 92.38 83 ILE B CA 1
ATOM 4495 C C . ILE B 1 83 ? -31.625 -10.195 6.094 1 92.38 83 ILE B C 1
ATOM 4497 O O . ILE B 1 83 ? -31.625 -11.219 5.41 1 92.38 83 ILE B O 1
ATOM 4501 N N . THR B 1 84 ? -31.922 -9.008 5.645 1 93.12 84 THR B N 1
ATOM 4502 C CA . THR B 1 84 ? -32.156 -8.852 4.215 1 93.12 84 THR B CA 1
ATOM 4503 C C . THR B 1 84 ? -30.969 -9.336 3.41 1 93.12 84 THR B C 1
ATOM 4505 O O . THR B 1 84 ? -31.125 -10.047 2.416 1 93.12 84 THR B O 1
ATOM 4508 N N . GLY B 1 85 ? -29.75 -8.938 3.844 1 93.81 85 GLY B N 1
ATOM 4509 C CA . GLY B 1 85 ? -28.547 -9.422 3.193 1 93.81 85 GLY B CA 1
ATOM 4510 C C . GLY B 1 85 ? -28.406 -10.93 3.213 1 93.81 85 GLY B C 1
ATOM 4511 O O . GLY B 1 85 ? -28.062 -11.539 2.203 1 93.81 85 GLY B O 1
ATOM 4512 N N . SER B 1 86 ? -28.766 -11.539 4.305 1 95.19 86 SER B N 1
ATOM 4513 C CA . SER B 1 86 ? -28.672 -12.992 4.449 1 95.19 86 SER B CA 1
ATOM 4514 C C . SER B 1 86 ? -29.672 -13.695 3.547 1 95.19 86 SER B C 1
ATOM 4516 O O . SER B 1 86 ? -29.359 -14.711 2.928 1 95.19 86 SER B O 1
ATOM 4518 N N . VAL B 1 87 ? -30.828 -13.148 3.479 1 96.25 87 VAL B N 1
ATOM 4519 C CA . VAL B 1 87 ? -31.891 -13.742 2.658 1 96.25 87 VAL B CA 1
ATOM 4520 C C . VAL B 1 87 ? -31.469 -13.703 1.187 1 96.25 87 VAL B C 1
ATOM 4522 O O . VAL B 1 87 ? -31.688 -14.672 0.452 1 96.25 87 VAL B O 1
ATOM 4525 N N . ILE B 1 88 ? -30.938 -12.656 0.8 1 97.06 88 ILE B N 1
ATOM 4526 C CA . ILE B 1 88 ? -30.516 -12.484 -0.585 1 97.06 88 ILE B CA 1
ATOM 4527 C C . ILE B 1 88 ? -29.438 -13.516 -0.923 1 97.06 88 ILE B C 1
ATOM 4529 O O . ILE B 1 88 ? -29.531 -14.203 -1.942 1 97.06 88 ILE B O 1
ATOM 4533 N N . VAL B 1 89 ? -28.406 -13.695 -0.048 1 97.25 89 VAL B N 1
ATOM 4534 C CA . VAL B 1 89 ? -27.312 -14.625 -0.29 1 97.25 89 VAL B CA 1
ATOM 4535 C C . VAL B 1 89 ? -27.844 -16.062 -0.288 1 97.25 89 VAL B C 1
ATOM 4537 O O . VAL B 1 89 ? -27.516 -16.859 -1.17 1 97.25 89 VAL B O 1
ATOM 4540 N N . LEU B 1 90 ? -28.703 -16.359 0.651 1 97.44 90 LEU B N 1
ATOM 4541 C CA . LEU B 1 90 ? -29.25 -17.719 0.75 1 97.44 90 LEU B CA 1
ATOM 4542 C C . LEU B 1 90 ? -30.141 -18.031 -0.446 1 97.44 90 LEU B C 1
ATOM 4544 O O . LEU B 1 90 ? -30.141 -19.172 -0.935 1 97.44 90 LEU B O 1
ATOM 4548 N N . THR B 1 91 ? -30.891 -17.062 -0.862 1 97.81 91 THR B N 1
ATOM 4549 C CA . THR B 1 91 ? -31.688 -17.25 -2.074 1 97.81 91 THR B CA 1
ATOM 4550 C C . THR B 1 91 ? -30.781 -17.453 -3.283 1 97.81 91 THR B C 1
ATOM 4552 O O . THR B 1 91 ? -31.062 -18.297 -4.145 1 97.81 91 THR B O 1
ATOM 4555 N N . GLY B 1 92 ? -29.688 -16.641 -3.395 1 97.88 92 GLY B N 1
ATOM 4556 C CA . GLY B 1 92 ? -28.719 -16.828 -4.461 1 97.88 92 GLY B CA 1
ATOM 4557 C C . GLY B 1 92 ? -28.125 -18.234 -4.48 1 97.88 92 GLY B C 1
ATOM 4558 O O . GLY B 1 92 ? -27.984 -18.844 -5.547 1 97.88 92 GLY B O 1
ATOM 4559 N N . VAL B 1 93 ? -27.828 -18.75 -3.307 1 97.69 93 VAL B N 1
ATOM 4560 C CA . VAL B 1 93 ? -27.266 -20.094 -3.166 1 97.69 93 VAL B CA 1
ATOM 4561 C C . VAL B 1 93 ? -28.297 -21.125 -3.629 1 97.69 93 VAL B C 1
ATOM 4563 O O . VAL B 1 93 ? -27.969 -22.047 -4.375 1 97.69 93 VAL B O 1
ATOM 4566 N N . ALA B 1 94 ? -29.5 -20.938 -3.238 1 97.88 94 ALA B N 1
ATOM 4567 C CA . ALA B 1 94 ? -30.578 -21.875 -3.592 1 97.88 94 ALA B CA 1
ATOM 4568 C C . ALA B 1 94 ? -30.828 -21.859 -5.098 1 97.88 94 ALA B C 1
ATOM 4570 O O . ALA B 1 94 ? -31 -22.922 -5.707 1 97.88 94 ALA B O 1
ATOM 4571 N N . VAL B 1 95 ? -30.875 -20.719 -5.637 1 98.06 95 VAL B N 1
ATOM 4572 C CA . VAL B 1 95 ? -31.125 -20.594 -7.07 1 98.06 95 VAL B CA 1
ATOM 4573 C C . VAL B 1 95 ? -29.969 -21.188 -7.855 1 98.06 95 VAL B C 1
ATOM 4575 O O . VAL B 1 95 ? -30.172 -21.828 -8.898 1 98.06 95 VAL B O 1
ATOM 4578 N N . THR B 1 96 ? -28.766 -20.953 -7.426 1 98.19 96 THR B N 1
ATOM 4579 C CA . THR B 1 96 ? -27.594 -21.516 -8.094 1 98.19 96 THR B CA 1
ATOM 4580 C C . THR B 1 96 ? -27.625 -23.047 -8.047 1 98.19 96 THR B C 1
ATOM 4582 O O . THR B 1 96 ? -27.359 -23.703 -9.047 1 98.19 96 THR B O 1
ATOM 4585 N N . TRP B 1 97 ? -27.953 -23.562 -6.895 1 97.5 97 TRP B N 1
ATOM 4586 C CA . TRP B 1 97 ? -28.078 -25.016 -6.742 1 97.5 97 TRP B CA 1
ATOM 4587 C C . TRP B 1 97 ? -29.125 -25.578 -7.684 1 97.5 97 TRP B C 1
ATOM 4589 O O . TRP B 1 97 ? -28.891 -26.578 -8.359 1 97.5 97 TRP B O 1
ATOM 4599 N N . THR B 1 98 ? -30.25 -24.969 -7.734 1 97.38 98 THR B N 1
ATOM 4600 C CA . THR B 1 98 ? -31.359 -25.422 -8.578 1 97.38 98 THR B CA 1
ATOM 4601 C C . THR B 1 98 ? -30.984 -25.328 -10.055 1 97.38 98 THR B C 1
ATOM 4603 O O . THR B 1 98 ? -31.266 -26.234 -10.836 1 97.38 98 THR B O 1
ATOM 4606 N N . SER B 1 99 ? -30.328 -24.234 -10.43 1 96.88 99 SER B N 1
ATOM 4607 C CA . SER B 1 99 ? -29.906 -24.047 -11.82 1 96.88 99 SER B CA 1
ATOM 4608 C C . SER B 1 99 ? -28.859 -25.078 -12.227 1 96.88 99 SER B C 1
ATOM 4610 O O . SER B 1 99 ? -28.891 -25.578 -13.359 1 96.88 99 SER B O 1
ATOM 4612 N N . ALA B 1 100 ? -27.938 -25.344 -11.352 1 96.56 100 ALA B N 1
ATOM 4613 C CA . ALA B 1 100 ? -26.906 -26.328 -11.633 1 96.56 100 ALA B CA 1
ATOM 4614 C C . ALA B 1 100 ? -27.516 -27.719 -11.867 1 96.56 100 ALA B C 1
ATOM 4616 O O . ALA B 1 100 ? -27.094 -28.438 -12.773 1 96.56 100 ALA B O 1
ATOM 4617 N N . ARG B 1 101 ? -28.547 -28.062 -11.117 1 95.31 101 ARG B N 1
ATOM 4618 C CA . ARG B 1 101 ? -29.188 -29.375 -11.227 1 95.31 101 ARG B CA 1
ATOM 4619 C C . ARG B 1 101 ? -30.062 -29.453 -12.477 1 95.31 101 ARG B C 1
ATOM 4621 O O . ARG B 1 101 ? -30.094 -30.484 -13.148 1 95.31 101 ARG B O 1
ATOM 4628 N N . LEU B 1 102 ? -30.734 -28.438 -12.75 1 95.06 102 LEU B N 1
ATOM 4629 C CA . LEU B 1 102 ? -31.672 -28.422 -13.867 1 95.06 102 LEU B CA 1
ATOM 4630 C C . LEU B 1 102 ? -30.922 -28.391 -15.195 1 95.06 102 LEU B C 1
ATOM 4632 O O . LEU B 1 102 ? -31.359 -29.016 -16.172 1 95.06 102 LEU B O 1
ATOM 4636 N N . LEU B 1 103 ? -29.797 -27.703 -15.211 1 94.25 103 LEU B N 1
ATOM 4637 C CA . LEU B 1 103 ? -29.109 -27.484 -16.469 1 94.25 103 LEU B CA 1
ATOM 4638 C C . LEU B 1 103 ? -27.875 -28.375 -16.578 1 94.25 103 LEU B C 1
ATOM 4640 O O . LEU B 1 103 ? -27.203 -28.391 -17.609 1 94.25 103 LEU B O 1
ATOM 4644 N N . GLY B 1 104 ? -27.531 -29.109 -15.609 1 93.31 104 GLY B N 1
ATOM 4645 C CA . GLY B 1 104 ? -26.375 -30.016 -15.625 1 93.31 104 GLY B CA 1
ATOM 4646 C C . GLY B 1 104 ? -25.047 -29.281 -15.68 1 93.31 104 GLY B C 1
ATOM 4647 O O . GLY B 1 104 ? -24.141 -29.688 -16.422 1 93.31 104 GLY B O 1
ATOM 4648 N N . LEU B 1 105 ? -24.969 -28.281 -14.992 1 94.38 105 LEU B N 1
ATOM 4649 C CA . LEU B 1 105 ? -23.734 -27.5 -14.977 1 94.38 105 LEU B CA 1
ATOM 4650 C C . LEU B 1 105 ? -22.719 -28.078 -14.008 1 94.38 105 LEU B C 1
ATOM 4652 O O . LEU B 1 105 ? -23.094 -28.531 -12.914 1 94.38 105 LEU B O 1
ATOM 4656 N N . PRO B 1 106 ? -21.453 -28.141 -14.453 1 94.81 106 PRO B N 1
ATOM 4657 C CA . PRO B 1 106 ? -20.422 -28.531 -13.477 1 94.81 106 PRO B CA 1
ATOM 4658 C C . PRO B 1 106 ? -20.406 -27.609 -12.25 1 94.81 106 PRO B C 1
ATOM 4660 O O . PRO B 1 106 ? -20.703 -26.422 -12.359 1 94.81 106 PRO B O 1
ATOM 4663 N N . ALA B 1 107 ? -20.047 -28.156 -11.117 1 95.88 107 ALA B N 1
ATOM 4664 C CA . ALA B 1 107 ? -20.094 -27.469 -9.828 1 95.88 107 ALA B CA 1
ATOM 4665 C C . ALA B 1 107 ? -19.266 -26.188 -9.852 1 95.88 107 ALA B C 1
ATOM 4667 O O . ALA B 1 107 ? -19.719 -25.141 -9.375 1 95.88 107 ALA B O 1
ATOM 4668 N N . GLU B 1 108 ? -18.047 -26.234 -10.383 1 95.94 108 GLU B N 1
ATOM 4669 C CA . GLU B 1 108 ? -17.156 -25.094 -10.406 1 95.94 108 GLU B CA 1
ATOM 4670 C C . GLU B 1 108 ? -17.688 -23.984 -11.305 1 95.94 108 GLU B C 1
ATOM 4672 O O . GLU B 1 108 ? -17.594 -22.797 -10.961 1 95.94 108 GLU B O 1
ATOM 4677 N N . LEU B 1 109 ? -18.266 -24.359 -12.367 1 96.06 109 LEU B N 1
ATOM 4678 C CA . LEU B 1 109 ? -18.875 -23.391 -13.273 1 96.06 109 LEU B CA 1
ATOM 4679 C C . LEU B 1 109 ? -20.078 -22.719 -12.617 1 96.06 109 LEU B C 1
ATOM 4681 O O . LEU B 1 109 ? -20.25 -21.5 -12.727 1 96.06 109 LEU B O 1
ATOM 4685 N N . ALA B 1 110 ? -20.891 -23.484 -11.953 1 97.38 110 ALA B N 1
ATOM 4686 C CA . ALA B 1 110 ? -22.047 -22.953 -11.25 1 97.38 110 ALA B CA 1
ATOM 4687 C C . ALA B 1 110 ? -21.641 -22 -10.125 1 97.38 110 ALA B C 1
ATOM 4689 O O . ALA B 1 110 ? -22.266 -20.969 -9.906 1 97.38 110 ALA B O 1
ATOM 4690 N N . GLY B 1 111 ? -20.641 -22.422 -9.383 1 96.94 111 GLY B N 1
ATOM 4691 C CA . GLY B 1 111 ? -20.125 -21.547 -8.344 1 96.94 111 GLY B CA 1
ATOM 4692 C C . GLY B 1 111 ? -19.641 -20.203 -8.875 1 96.94 111 GLY B C 1
ATOM 4693 O O . GLY B 1 111 ? -19.906 -19.172 -8.266 1 96.94 111 GLY B O 1
ATOM 4694 N N . GLY B 1 112 ? -18.875 -20.25 -9.984 1 97.12 112 GLY B N 1
ATOM 4695 C CA . GLY B 1 112 ? -18.438 -19.031 -10.641 1 97.12 112 GLY B CA 1
ATOM 4696 C C . GLY B 1 112 ? -19.594 -18.156 -11.078 1 97.12 112 GLY B C 1
ATOM 4697 O O . GLY B 1 112 ? -19.531 -16.922 -10.945 1 97.12 112 GLY B O 1
ATOM 4698 N N . LEU B 1 113 ? -20.656 -18.766 -11.57 1 97.62 113 LEU B N 1
ATOM 4699 C CA . LEU B 1 113 ? -21.844 -18.031 -11.977 1 97.62 113 LEU B CA 1
ATOM 4700 C C . LEU B 1 113 ? -22.453 -17.297 -10.789 1 97.62 113 LEU B C 1
ATOM 4702 O O . LEU B 1 113 ? -22.875 -16.141 -10.922 1 97.62 113 LEU B O 1
ATOM 4706 N N . MET B 1 114 ? -22.484 -17.953 -9.719 1 97.75 114 MET B N 1
ATOM 4707 C CA . MET B 1 114 ? -23.047 -17.344 -8.523 1 97.75 114 MET B CA 1
ATOM 4708 C C . MET B 1 114 ? -22.234 -16.125 -8.094 1 97.75 114 MET B C 1
ATOM 4710 O O . MET B 1 114 ? -22.781 -15.055 -7.855 1 97.75 114 MET B O 1
ATOM 4714 N N . ALA B 1 115 ? -20.906 -16.344 -7.992 1 97.19 115 ALA B N 1
ATOM 4715 C CA . ALA B 1 115 ? -20.016 -15.266 -7.574 1 97.19 115 ALA B CA 1
ATOM 4716 C C . ALA B 1 115 ? -20.125 -14.062 -8.508 1 97.19 115 ALA B C 1
ATOM 4718 O O . ALA B 1 115 ? -20.125 -12.914 -8.062 1 97.19 115 ALA B O 1
ATOM 4719 N N . GLY B 1 116 ? -20.25 -14.32 -9.797 1 96.5 116 GLY B N 1
ATOM 4720 C CA . GLY B 1 116 ? -20.375 -13.258 -10.781 1 96.5 116 GLY B CA 1
ATOM 4721 C C . GLY B 1 116 ? -21.719 -12.562 -10.734 1 96.5 116 GLY B C 1
ATOM 4722 O O . GLY B 1 116 ? -21.781 -11.336 -10.68 1 96.5 116 GLY B O 1
ATOM 4723 N N . ALA B 1 117 ? -22.75 -13.328 -10.695 1 97.5 117 ALA B N 1
ATOM 4724 C CA . ALA B 1 117 ? -24.109 -12.797 -10.727 1 97.5 117 ALA B CA 1
ATOM 4725 C C . ALA B 1 117 ? -24.406 -11.984 -9.469 1 97.5 117 ALA B C 1
ATOM 4727 O O . ALA B 1 117 ? -25.141 -11 -9.516 1 97.5 117 ALA B O 1
ATOM 4728 N N . MET B 1 118 ? -23.797 -12.398 -8.43 1 96.44 118 MET B N 1
ATOM 4729 C CA . MET B 1 118 ? -24.016 -11.695 -7.168 1 96.44 118 MET B CA 1
ATOM 4730 C C . MET B 1 118 ? -22.922 -10.664 -6.926 1 96.44 118 MET B C 1
ATOM 4732 O O . MET B 1 118 ? -22.812 -10.117 -5.828 1 96.44 118 MET B O 1
ATOM 4736 N N . THR B 1 119 ? -22.078 -10.484 -7.887 1 93.5 119 THR B N 1
ATOM 4737 C CA . THR B 1 119 ? -21.047 -9.453 -7.957 1 93.5 119 THR B CA 1
ATOM 4738 C C . THR B 1 119 ? -20.109 -9.539 -6.746 1 93.5 119 THR B C 1
ATOM 4740 O O . THR B 1 119 ? -19.812 -8.523 -6.125 1 93.5 119 THR B O 1
ATOM 4743 N N . SER B 1 120 ? -19.719 -10.68 -6.375 1 94.38 120 SER B N 1
ATOM 4744 C CA . SER B 1 120 ? -18.844 -10.875 -5.223 1 94.38 120 SER B CA 1
ATOM 4745 C C . SER B 1 120 ? -17.5 -11.445 -5.641 1 94.38 120 SER B C 1
ATOM 4747 O O . SER B 1 120 ? -17.375 -12.648 -5.867 1 94.38 120 SER B O 1
ATOM 4749 N N . THR B 1 121 ? -16.469 -10.656 -5.57 1 92 121 THR B N 1
ATOM 4750 C CA . THR B 1 121 ? -15.117 -11.07 -5.922 1 92 121 THR B CA 1
ATOM 4751 C C . THR B 1 121 ? -14.516 -11.953 -4.828 1 92 121 THR B C 1
ATOM 4753 O O . THR B 1 121 ? -13.781 -12.891 -5.117 1 92 121 THR B O 1
ATOM 4756 N N . PRO B 1 122 ? -14.852 -11.664 -3.547 1 92.56 122 PRO B N 1
ATOM 4757 C CA . PRO B 1 122 ? -14.359 -12.57 -2.502 1 92.56 122 PRO B CA 1
ATOM 4758 C C . PRO B 1 122 ? -14.883 -13.992 -2.656 1 92.56 122 PRO B C 1
ATOM 4760 O O . PRO B 1 122 ? -14.156 -14.953 -2.412 1 92.56 122 PRO B O 1
ATOM 4763 N N . ALA B 1 123 ? -16.062 -14.125 -3.062 1 95.19 123 ALA B N 1
ATOM 4764 C CA . ALA B 1 123 ? -16.625 -15.453 -3.309 1 95.19 123 ALA B CA 1
ATOM 4765 C C . ALA B 1 123 ? -15.898 -16.156 -4.453 1 95.19 123 ALA B C 1
ATOM 4767 O O . ALA B 1 123 ? -15.641 -17.359 -4.387 1 95.19 123 ALA B O 1
ATOM 4768 N N . LEU B 1 124 ? -15.625 -15.375 -5.484 1 94.25 124 LEU B N 1
ATOM 4769 C CA . LEU B 1 124 ? -14.812 -15.914 -6.57 1 94.25 124 LEU B CA 1
ATOM 4770 C C . LEU B 1 124 ? -13.492 -16.469 -6.043 1 94.25 124 LEU B C 1
ATOM 4772 O O . LEU B 1 124 ? -13.117 -17.594 -6.375 1 94.25 124 LEU B O 1
ATOM 4776 N N . GLY B 1 125 ? -12.875 -15.672 -5.242 1 93.88 125 GLY B N 1
ATOM 4777 C CA . GLY B 1 125 ? -11.602 -16.094 -4.676 1 93.88 125 GLY B CA 1
ATOM 4778 C C . GLY B 1 125 ? -11.711 -17.328 -3.805 1 93.88 125 GLY B C 1
ATOM 4779 O O . GLY B 1 125 ? -10.867 -18.219 -3.877 1 93.88 125 GLY B O 1
ATOM 4780 N N . ALA B 1 126 ? -12.742 -17.422 -3.043 1 92.88 126 ALA B N 1
ATOM 4781 C CA . ALA B 1 126 ? -12.945 -18.547 -2.133 1 92.88 126 ALA B CA 1
ATOM 4782 C C . ALA B 1 126 ? -13.133 -19.844 -2.904 1 92.88 126 ALA B C 1
ATOM 4784 O O . ALA B 1 126 ? -12.57 -20.891 -2.539 1 92.88 126 ALA B O 1
ATOM 4785 N N . ILE B 1 127 ? -13.836 -19.766 -3.965 1 94.75 127 ILE B N 1
ATOM 4786 C CA . ILE B 1 127 ? -14.102 -20.969 -4.742 1 94.75 127 ILE B CA 1
ATOM 4787 C C . ILE B 1 127 ? -12.859 -21.344 -5.547 1 94.75 127 ILE B C 1
ATOM 4789 O O . ILE B 1 127 ? -12.5 -22.531 -5.633 1 94.75 127 ILE B O 1
ATOM 4793 N N . THR B 1 128 ? -12.172 -20.359 -6.145 1 92.38 128 THR B N 1
ATOM 4794 C CA . THR B 1 128 ? -11.023 -20.594 -7.008 1 92.38 128 THR B CA 1
ATOM 4795 C C . THR B 1 128 ? -9.914 -21.312 -6.242 1 92.38 128 THR B C 1
ATOM 4797 O O . THR B 1 128 ? -9.266 -22.219 -6.777 1 92.38 128 THR B O 1
ATOM 4800 N N . GLN B 1 129 ? -9.789 -20.953 -5.023 1 87.38 129 GLN B N 1
ATOM 4801 C CA . GLN B 1 129 ? -8.656 -21.484 -4.258 1 87.38 129 GLN B CA 1
ATOM 4802 C C . GLN B 1 129 ? -8.992 -22.844 -3.656 1 87.38 129 GLN B C 1
ATOM 4804 O O . GLN B 1 129 ? -8.094 -23.609 -3.287 1 87.38 129 GLN B O 1
ATOM 4809 N N . SER B 1 130 ? -10.242 -23.219 -3.604 1 86.06 130 SER B N 1
ATOM 4810 C CA . SER B 1 130 ? -10.633 -24.484 -2.99 1 86.06 130 SER B CA 1
ATOM 4811 C C . SER B 1 130 ? -11.023 -25.5 -4.047 1 86.06 130 SER B C 1
ATOM 4813 O O . SER B 1 130 ? -11.242 -26.672 -3.729 1 86.06 130 SER B O 1
ATOM 4815 N N . SER B 1 131 ? -10.984 -25.109 -5.23 1 88.75 131 SER B N 1
ATOM 4816 C CA . SER B 1 131 ? -11.523 -25.969 -6.273 1 88.75 131 SER B CA 1
ATOM 4817 C C . SER B 1 131 ? -10.414 -26.672 -7.039 1 88.75 131 SER B C 1
ATOM 4819 O O . SER B 1 131 ? -9.273 -26.203 -7.066 1 88.75 131 SER B O 1
ATOM 4821 N N . SER B 1 132 ? -10.836 -27.766 -7.641 1 88.44 132 SER B N 1
ATOM 4822 C CA . SER B 1 132 ? -9.93 -28.547 -8.484 1 88.44 132 SER B CA 1
ATOM 4823 C C . SER B 1 132 ? -9.883 -27.984 -9.906 1 88.44 132 SER B C 1
ATOM 4825 O O . SER B 1 132 ? -8.953 -28.281 -10.656 1 88.44 132 SER B O 1
ATOM 4827 N N . ASP B 1 133 ? -10.906 -27.203 -10.281 1 92.5 133 ASP B N 1
ATOM 4828 C CA . ASP B 1 133 ? -10.961 -26.578 -11.602 1 92.5 133 ASP B CA 1
ATOM 4829 C C . ASP B 1 133 ? -11.188 -25.078 -11.484 1 92.5 133 ASP B C 1
ATOM 4831 O O . ASP B 1 133 ? -12.258 -24.578 -11.852 1 92.5 133 ASP B O 1
ATOM 4835 N N . PRO B 1 134 ? -10.18 -24.359 -11.109 1 92.75 134 PRO B N 1
ATOM 4836 C CA . PRO B 1 134 ? -10.305 -22.906 -10.922 1 92.75 134 PRO B CA 1
ATOM 4837 C C . PRO B 1 134 ? -10.625 -22.172 -12.219 1 92.75 134 PRO B C 1
ATOM 4839 O O . PRO B 1 134 ? -11.25 -21.109 -12.188 1 92.75 134 PRO B O 1
ATOM 4842 N N . ALA B 1 135 ? -10.25 -22.781 -13.305 1 92.88 135 ALA B N 1
ATOM 4843 C CA . ALA B 1 135 ? -10.492 -22.156 -14.594 1 92.88 135 ALA B CA 1
ATOM 4844 C C . ALA B 1 135 ? -11.984 -22.047 -14.875 1 92.88 135 ALA B C 1
ATOM 4846 O O . ALA B 1 135 ? -12.461 -21 -15.352 1 92.88 135 ALA B O 1
ATOM 4847 N N . ALA B 1 136 ? -12.688 -23.078 -14.555 1 94.12 136 ALA B N 1
ATOM 4848 C CA . ALA B 1 136 ? -14.133 -23.078 -14.773 1 94.12 136 ALA B CA 1
ATOM 4849 C C . ALA B 1 136 ? -14.812 -22.031 -13.898 1 94.12 136 ALA B C 1
ATOM 4851 O O . ALA B 1 136 ? -15.805 -21.422 -14.312 1 94.12 136 ALA B O 1
ATOM 4852 N N . VAL B 1 137 ? -14.336 -21.844 -12.719 1 95.56 137 VAL B N 1
ATOM 4853 C CA . VAL B 1 137 ? -14.891 -20.844 -11.797 1 95.56 137 VAL B CA 1
ATOM 4854 C C . VAL B 1 137 ? -14.734 -19.453 -12.391 1 95.56 137 VAL B C 1
ATOM 4856 O O . VAL B 1 137 ? -15.688 -18.656 -12.391 1 95.56 137 VAL B O 1
ATOM 4859 N N . ALA B 1 138 ? -13.539 -19.219 -12.906 1 94.25 138 ALA B N 1
ATOM 4860 C CA . ALA B 1 138 ? -13.234 -17.922 -13.469 1 94.25 138 ALA B CA 1
ATOM 4861 C C . ALA B 1 138 ? -14.086 -17.641 -14.711 1 94.25 138 ALA B C 1
ATOM 4863 O O . ALA B 1 138 ? -14.531 -16.516 -14.922 1 94.25 138 ALA B O 1
ATOM 4864 N N . VAL B 1 139 ? -14.281 -18.609 -15.492 1 94.25 139 VAL B N 1
ATOM 4865 C CA . VAL B 1 139 ? -15.102 -18.469 -16.688 1 94.25 139 VAL B CA 1
ATOM 4866 C C . VAL B 1 139 ? -16.547 -18.156 -16.297 1 94.25 139 VAL B C 1
ATOM 4868 O O . VAL B 1 139 ? -17.188 -17.266 -16.859 1 94.25 139 VAL B O 1
ATOM 4871 N N . GLY B 1 140 ? -17.047 -18.922 -15.344 1 95.62 140 GLY B N 1
ATOM 4872 C CA . GLY B 1 140 ? -18.391 -18.656 -14.852 1 95.62 140 GLY B CA 1
ATOM 4873 C C . GLY B 1 140 ? -18.578 -17.234 -14.352 1 95.62 140 GLY B C 1
ATOM 4874 O O . GLY B 1 140 ? -19.562 -16.578 -14.68 1 95.62 140 GLY B O 1
ATOM 4875 N N . PHE B 1 141 ? -17.641 -16.844 -13.547 1 95.38 141 PHE B N 1
ATOM 4876 C CA . PHE B 1 141 ? -17.656 -15.469 -13.039 1 95.38 141 PHE B CA 1
ATOM 4877 C C . PHE B 1 141 ? -17.656 -14.461 -14.18 1 95.38 141 PHE B C 1
ATOM 4879 O O . PHE B 1 141 ? -18.422 -13.5 -14.164 1 95.38 141 PHE B O 1
ATOM 4886 N N . GLY B 1 142 ? -16.797 -14.672 -15.148 1 92.44 142 GLY B N 1
ATOM 4887 C CA . GLY B 1 142 ? -16.672 -13.766 -16.281 1 92.44 142 GLY B CA 1
ATOM 4888 C C . GLY B 1 142 ? -17.969 -13.578 -17.031 1 92.44 142 GLY B C 1
ATOM 4889 O O . GLY B 1 142 ? -18.297 -12.461 -17.453 1 92.44 142 GLY B O 1
ATOM 4890 N N . VAL B 1 143 ? -18.688 -14.555 -17.156 1 93.25 143 VAL B N 1
ATOM 4891 C CA . VAL B 1 143 ? -19.953 -14.508 -17.906 1 93.25 143 VAL B CA 1
ATOM 4892 C C . VAL B 1 143 ? -21.016 -13.812 -17.078 1 93.25 143 VAL B C 1
ATOM 4894 O O . VAL B 1 143 ? -21.797 -13.008 -17.594 1 93.25 143 VAL B O 1
ATOM 4897 N N . ALA B 1 144 ? -21 -14.133 -15.844 1 96.25 144 ALA B N 1
ATOM 4898 C CA . ALA B 1 144 ? -22.125 -13.766 -15 1 96.25 144 ALA B CA 1
ATOM 4899 C C . ALA B 1 144 ? -21.953 -12.352 -14.445 1 96.25 144 ALA B C 1
ATOM 4901 O O . ALA B 1 144 ? -22.938 -11.664 -14.156 1 96.25 144 ALA B O 1
ATOM 4902 N N . TYR B 1 145 ? -20.719 -11.922 -14.328 1 92.88 145 TYR B N 1
ATOM 4903 C CA . TYR B 1 145 ? -20.438 -10.672 -13.633 1 92.88 145 TYR B CA 1
ATOM 4904 C C . TYR B 1 145 ? -21.109 -9.5 -14.336 1 92.88 145 TYR B C 1
ATOM 4906 O O . TYR B 1 145 ? -21.828 -8.719 -13.703 1 92.88 145 TYR B O 1
ATOM 4914 N N . PRO B 1 146 ? -20.953 -9.336 -15.68 1 90.94 146 PRO B N 1
ATOM 4915 C CA . PRO B 1 146 ? -21.641 -8.227 -16.344 1 90.94 146 PRO B CA 1
ATOM 4916 C C . PRO B 1 146 ? -23.156 -8.289 -16.203 1 90.94 146 PRO B C 1
ATOM 4918 O O . PRO B 1 146 ? -23.812 -7.258 -16.016 1 90.94 146 PRO B O 1
ATOM 4921 N N . ILE B 1 147 ? -23.672 -9.445 -16.203 1 94.5 147 ILE B N 1
ATOM 4922 C CA . ILE B 1 147 ? -25.109 -9.633 -16.062 1 94.5 147 ILE B CA 1
ATOM 4923 C C . ILE B 1 147 ? -25.547 -9.242 -14.656 1 94.5 147 ILE B C 1
ATOM 4925 O O . ILE B 1 147 ? -26.594 -8.609 -14.484 1 94.5 147 ILE B O 1
ATOM 4929 N N . GLY B 1 148 ? -24.75 -9.617 -13.719 1 95.12 148 GLY B N 1
ATOM 4930 C CA . GLY B 1 148 ? -25.062 -9.242 -12.352 1 95.12 148 GLY B CA 1
ATOM 4931 C C . GLY B 1 148 ? -25.109 -7.738 -12.141 1 95.12 148 GLY B C 1
ATOM 4932 O O . GLY B 1 148 ? -26.062 -7.227 -11.531 1 95.12 148 GLY B O 1
ATOM 4933 N N . ILE B 1 149 ? -24.156 -7.02 -12.672 1 92 149 ILE B N 1
ATOM 4934 C CA . ILE B 1 149 ? -24.078 -5.57 -12.516 1 92 149 ILE B CA 1
ATOM 4935 C C . ILE B 1 149 ? -25.297 -4.918 -13.18 1 92 149 ILE B C 1
ATOM 4937 O O . ILE B 1 149 ? -25.953 -4.07 -12.578 1 92 149 ILE B O 1
ATOM 4941 N N . ILE B 1 150 ? -25.609 -5.34 -14.344 1 92.56 150 ILE B N 1
ATOM 4942 C CA . ILE B 1 150 ? -26.719 -4.77 -15.102 1 92.56 150 ILE B CA 1
ATOM 4943 C C . ILE B 1 150 ? -28.047 -5.066 -14.391 1 92.56 150 ILE B C 1
ATOM 4945 O O . ILE B 1 150 ? -28.906 -4.195 -14.289 1 92.56 150 ILE B O 1
ATOM 4949 N N . ALA B 1 151 ? -28.125 -6.246 -13.922 1 95.19 151 ALA B N 1
ATOM 4950 C CA . ALA B 1 151 ? -29.359 -6.66 -13.25 1 95.19 151 ALA B CA 1
ATOM 4951 C C . ALA B 1 151 ? -29.625 -5.793 -12.031 1 95.19 151 ALA B C 1
ATOM 4953 O O . ALA B 1 151 ? -30.766 -5.348 -11.82 1 95.19 151 ALA B O 1
ATOM 4954 N N . VAL B 1 152 ? -28.609 -5.574 -11.227 1 94.5 152 VAL B N 1
ATOM 4955 C CA . VAL B 1 152 ? -28.797 -4.789 -10.016 1 94.5 152 VAL B CA 1
ATOM 4956 C C . VAL B 1 152 ? -29.141 -3.346 -10.375 1 94.5 152 VAL B C 1
ATOM 4958 O O . VAL B 1 152 ? -30.078 -2.76 -9.812 1 94.5 152 VAL B O 1
ATOM 4961 N N . VAL B 1 153 ? -28.453 -2.75 -11.312 1 91.31 153 VAL B N 1
ATOM 4962 C CA . VAL B 1 153 ? -28.641 -1.359 -11.719 1 91.31 153 VAL B CA 1
ATOM 4963 C C . VAL B 1 153 ? -30.047 -1.18 -12.305 1 91.31 153 VAL B C 1
ATOM 4965 O O . VAL B 1 153 ? -30.766 -0.256 -11.93 1 91.31 153 VAL B O 1
ATOM 4968 N N . LEU B 1 154 ? -30.422 -2.018 -13.18 1 92.62 154 LEU B N 1
ATOM 4969 C CA . LEU B 1 154 ? -31.734 -1.937 -13.812 1 92.62 154 LEU B CA 1
ATOM 4970 C C . LEU B 1 154 ? -32.844 -2.137 -12.781 1 92.62 154 LEU B C 1
ATOM 4972 O O . LEU B 1 154 ? -33.875 -1.47 -12.844 1 92.62 154 LEU B O 1
ATOM 4976 N N . PHE B 1 155 ? -32.656 -3.045 -11.953 1 95.25 155 PHE B N 1
ATOM 4977 C CA . PHE B 1 155 ? -33.625 -3.301 -10.906 1 95.25 155 PHE B CA 1
ATOM 4978 C C . PHE B 1 155 ? -33.875 -2.051 -10.07 1 95.25 155 PHE B C 1
ATOM 4980 O O . PHE B 1 155 ? -35.031 -1.692 -9.789 1 95.25 155 PHE B O 1
ATOM 4987 N N . VAL B 1 156 ? -32.781 -1.465 -9.586 1 92.5 156 VAL B N 1
ATOM 4988 C CA . VAL B 1 156 ? -32.875 -0.268 -8.758 1 92.5 156 VAL B CA 1
ATOM 4989 C C . VAL B 1 156 ? -33.594 0.842 -9.523 1 92.5 156 VAL B C 1
ATOM 4991 O O . VAL B 1 156 ? -34.469 1.518 -8.977 1 92.5 156 VAL B O 1
ATOM 4994 N N . GLN B 1 157 ? -33.344 1.009 -10.742 1 90.56 157 GLN B N 1
ATOM 4995 C CA . GLN B 1 157 ? -33.969 2.047 -11.562 1 90.56 157 GLN B CA 1
ATOM 4996 C C . GLN B 1 157 ? -35.438 1.786 -11.75 1 90.56 157 GLN B C 1
ATOM 4998 O O . GLN B 1 157 ? -36.25 2.705 -11.633 1 90.56 157 GLN B O 1
ATOM 5003 N N . ILE B 1 158 ? -35.719 0.588 -12.062 1 93.88 158 ILE B N 1
ATOM 5004 C CA . ILE B 1 158 ? -37.125 0.211 -12.281 1 93.88 158 ILE B CA 1
ATOM 5005 C C . ILE B 1 158 ? -37.906 0.351 -10.977 1 93.88 158 ILE B C 1
ATOM 5007 O O . ILE B 1 158 ? -39.031 0.85 -10.977 1 93.88 158 ILE B O 1
ATOM 5011 N N . ALA B 1 159 ? -37.281 -0.103 -9.898 1 93.56 159 ALA B N 1
ATOM 5012 C CA . ALA B 1 159 ? -37.938 -0.005 -8.594 1 93.56 159 ALA B CA 1
ATOM 5013 C C . ALA B 1 159 ? -38.219 1.45 -8.234 1 93.56 159 ALA B C 1
ATOM 5015 O O . ALA B 1 159 ? -39.281 1.766 -7.688 1 93.56 159 ALA B O 1
ATOM 5016 N N . ILE B 1 160 ? -37.312 2.309 -8.477 1 90.25 160 ILE B N 1
ATOM 5017 C CA . ILE B 1 160 ? -37.469 3.729 -8.195 1 90.25 160 ILE B CA 1
ATOM 5018 C C . ILE B 1 160 ? -38.625 4.289 -9.055 1 90.25 160 ILE B C 1
ATOM 5020 O O . ILE B 1 160 ? -39.469 5.027 -8.555 1 90.25 160 ILE B O 1
ATOM 5024 N N . LYS B 1 161 ? -38.656 3.943 -10.258 1 88.88 161 LYS B N 1
ATOM 5025 C CA . LYS B 1 161 ? -39.656 4.438 -11.18 1 88.88 161 LYS B CA 1
ATOM 5026 C C . LYS B 1 161 ? -41.062 3.934 -10.789 1 88.88 161 LYS B C 1
ATOM 5028 O O . LYS B 1 161 ? -42.031 4.664 -10.906 1 88.88 161 LYS B O 1
ATOM 5033 N N . LEU B 1 162 ? -41.094 2.756 -10.328 1 91.12 162 LEU B N 1
ATOM 5034 C CA . LEU B 1 162 ? -42.375 2.125 -10.039 1 91.12 162 LEU B CA 1
ATOM 5035 C C . LEU B 1 162 ? -42.906 2.525 -8.656 1 91.12 162 LEU B C 1
ATOM 5037 O O . LEU B 1 162 ? -44.094 2.654 -8.438 1 91.12 162 LEU B O 1
ATOM 5041 N N . PHE B 1 163 ? -41.969 2.723 -7.715 1 88.56 163 PHE B N 1
ATOM 5042 C CA . PHE B 1 163 ? -42.406 2.789 -6.332 1 88.56 163 PHE B CA 1
ATOM 5043 C C . PHE B 1 163 ? -42.094 4.145 -5.719 1 88.56 163 PHE B C 1
ATOM 5045 O O . PHE B 1 163 ? -42.594 4.488 -4.652 1 88.56 163 PHE B O 1
ATOM 5052 N N . ALA B 1 164 ? -41.156 4.891 -6.352 1 81.44 164 ALA B N 1
ATOM 5053 C CA . ALA B 1 164 ? -40.812 6.188 -5.77 1 81.44 164 ALA B CA 1
ATOM 5054 C C . ALA B 1 164 ? -41.938 7.184 -5.953 1 81.44 164 ALA B C 1
ATOM 5056 O O . ALA B 1 164 ? -42.438 7.371 -7.066 1 81.44 164 ALA B O 1
ATOM 5057 N N . LYS B 1 165 ? -42.594 7.652 -4.805 1 67.69 165 LYS B N 1
ATOM 5058 C CA . LYS B 1 165 ? -43.625 8.703 -4.84 1 67.69 165 LYS B CA 1
ATOM 5059 C C . LYS B 1 165 ? -43 10.07 -4.602 1 67.69 165 LYS B C 1
ATOM 5061 O O . LYS B 1 165 ? -42 10.195 -3.893 1 67.69 165 LYS B O 1
ATOM 5066 N N . PRO B 1 166 ? -43.281 11.234 -5.383 1 54.62 166 PRO B N 1
ATOM 5067 C CA . PRO B 1 166 ? -42.719 12.578 -5.219 1 54.62 166 PRO B CA 1
ATOM 5068 C C . PRO B 1 166 ? -42.5 12.953 -3.754 1 54.62 166 PRO B C 1
ATOM 5070 O O . PRO B 1 166 ? -41.594 13.719 -3.436 1 54.62 166 PRO B O 1
ATOM 5073 N N . GLY B 1 167 ? -43.156 12.633 -2.764 1 47.94 167 GLY B N 1
ATOM 5074 C CA . GLY B 1 167 ? -43.094 13.031 -1.366 1 47.94 167 GLY B CA 1
ATOM 5075 C C . GLY B 1 167 ? -42.125 12.164 -0.554 1 47.94 167 GLY B C 1
ATOM 5076 O O . GLY B 1 167 ? -41.938 12.414 0.636 1 47.94 167 GLY B O 1
ATOM 5077 N N . ASP B 1 168 ? -41.688 11.188 -0.954 1 51.16 168 ASP B N 1
ATOM 5078 C CA . ASP B 1 168 ? -40.906 10.203 -0.205 1 51.16 168 ASP B CA 1
ATOM 5079 C C . ASP B 1 168 ? -39.5 10.727 0.094 1 51.16 168 ASP B C 1
ATOM 5081 O O . ASP B 1 168 ? -38.75 10.086 0.812 1 51.16 168 ASP B O 1
ATOM 5085 N N . SER B 1 169 ? -39.094 11.602 -0.771 1 43.62 169 SER B N 1
ATOM 5086 C CA . SER B 1 169 ? -37.781 12.133 -0.415 1 43.62 169 SER B CA 1
ATOM 5087 C C . SER B 1 169 ? -37.75 12.609 1.033 1 43.62 169 SER B C 1
ATOM 5089 O O . SER B 1 169 ? -36.688 12.688 1.646 1 43.62 169 SER B O 1
ATOM 5091 N N . ASP B 1 170 ? -38.938 13.555 1.453 1 35.38 170 ASP B N 1
ATOM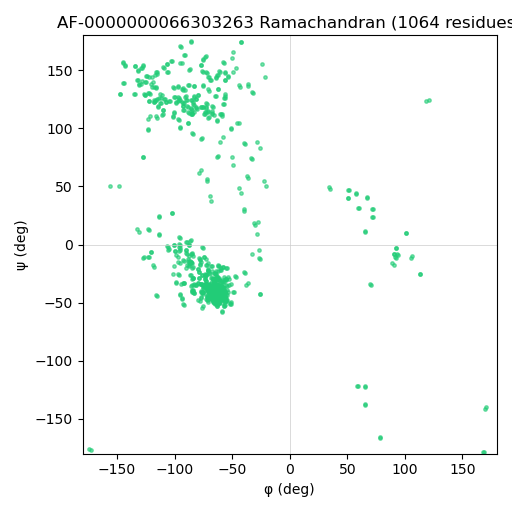 5092 C CA . ASP B 1 170 ? -39 14.195 2.764 1 35.38 170 ASP B CA 1
ATOM 5093 C C . ASP B 1 170 ? -39.25 13.172 3.865 1 35.38 170 ASP B C 1
ATOM 5095 O O . ASP B 1 170 ? -40.344 12.664 4.012 1 35.38 170 ASP B O 1
ATOM 5099 N N . GLY B 1 171 ? -38.75 12.133 3.928 1 34.59 171 GLY B N 1
ATOM 5100 C CA . GLY B 1 171 ? -38.969 11.406 5.172 1 34.59 171 GLY B CA 1
ATOM 5101 C C . GLY B 1 171 ? -39.375 12.305 6.32 1 34.59 171 GLY B C 1
ATOM 5102 O O . GLY B 1 171 ? -38.531 12.781 7.09 1 34.59 171 GLY B O 1
ATOM 5103 N N . THR B 1 172 ? -40.375 13.156 6.117 1 30.45 172 THR B N 1
ATOM 5104 C CA . THR B 1 172 ? -41.156 13.75 7.199 1 30.45 172 THR B CA 1
ATOM 5105 C C . THR B 1 172 ? -41.625 12.68 8.172 1 30.45 172 THR B C 1
ATOM 5107 O O . THR B 1 172 ? -42.438 11.82 7.805 1 30.45 172 THR B O 1
ATOM 5110 N N . ASP B 1 173 ? -40.938 11.984 8.969 1 31.56 173 ASP B N 1
ATOM 5111 C CA . ASP B 1 173 ? -41.625 11.75 10.234 1 31.56 173 ASP B CA 1
ATOM 5112 C C . ASP B 1 173 ? -42.625 12.852 10.531 1 31.56 173 ASP B C 1
ATOM 5114 O O . ASP B 1 173 ? -42.25 14.023 10.633 1 31.56 173 ASP B O 1
ATOM 5118 N N . SER B 1 174 ? -43.781 12.805 10.023 1 29.53 174 SER B N 1
ATOM 5119 C CA . SER B 1 174 ? -45.031 13.469 10.375 1 29.53 174 SER B CA 1
ATOM 5120 C C . SER B 1 174 ? -45.094 13.773 11.875 1 29.53 174 SER B C 1
ATOM 5122 O O . SER B 1 174 ? -45.938 13.195 12.594 1 29.53 174 SER B O 1
ATOM 5124 N N . ALA B 1 175 ? -44.125 13.672 12.812 1 28.97 175 ALA B N 1
ATOM 5125 C CA . ALA B 1 175 ? -44.438 14.461 14 1 28.97 175 ALA B CA 1
ATOM 5126 C C . ALA B 1 175 ? -44.969 15.844 13.625 1 28.97 175 ALA B C 1
ATOM 5128 O O . ALA B 1 175 ? -44.656 16.359 12.547 1 28.97 175 ALA B O 1
ATOM 5129 N N . SER B 1 176 ? -46.062 16.359 14.336 1 27.58 176 SER B N 1
ATOM 5130 C CA . SER B 1 176 ? -46.906 17.547 14.43 1 27.58 176 SER B CA 1
ATOM 5131 C C . SER B 1 176 ? -46.156 18.781 13.906 1 27.58 176 SER B C 1
ATOM 5133 O O . SER B 1 176 ? -44.938 18.781 13.812 1 27.58 176 SER B O 1
ATOM 5135 N N . GLU B 1 177 ? -46.969 19.797 13.461 1 27.95 177 GLU B N 1
ATOM 5136 C CA . GLU B 1 177 ? -47 21.203 13.078 1 27.95 177 GLU B CA 1
ATOM 5137 C C . GLU B 1 177 ? -46 22.016 13.898 1 27.95 177 GLU B C 1
ATOM 5139 O O . GLU B 1 177 ? -46.25 23.203 14.172 1 27.95 177 GLU B O 1
ATOM 5144 N N . THR B 1 178 ? -45.312 21.594 14.93 1 25.67 178 THR B N 1
ATOM 5145 C CA . THR B 1 178 ? -44.719 22.781 15.531 1 25.67 178 THR B CA 1
ATOM 5146 C C . THR B 1 178 ? -44 23.625 14.469 1 25.67 178 THR B C 1
ATOM 5148 O O . THR B 1 178 ? -43.594 23.094 13.422 1 25.67 178 THR B O 1
ATOM 5151 N N . SER B 1 179 ? -43.719 24.984 14.727 1 26.75 179 SER B N 1
ATOM 5152 C CA . SER B 1 179 ? -43.406 26.25 14.086 1 26.75 179 SER B CA 1
ATOM 5153 C C . SER B 1 179 ? -42.281 26.078 13.078 1 26.75 179 SER B C 1
ATOM 5155 O O . SER B 1 179 ? -41.531 25.094 13.125 1 26.75 179 SER B O 1
ATOM 5157 N N . GLY B 1 180 ? -42.281 26.859 12.016 1 27.78 180 GLY B N 1
ATOM 5158 C CA . GLY B 1 180 ? -41.594 27.344 10.836 1 27.78 180 GLY B CA 1
ATOM 5159 C C . GLY B 1 180 ? -40.094 27.359 11 1 27.78 180 GLY B C 1
ATOM 5160 O O . GLY B 1 180 ? -39.469 28.406 10.852 1 27.78 180 GLY B O 1
ATOM 5161 N N . GLN B 1 181 ? -39.562 26.609 11.977 1 27.17 181 GLN B N 1
ATOM 5162 C CA . GLN B 1 181 ? -38.125 26.938 12.117 1 27.17 181 GLN B CA 1
ATOM 5163 C C . GLN B 1 181 ? -37.375 26.703 10.812 1 27.17 181 GLN B C 1
ATOM 5165 O O . GLN B 1 181 ? -37.438 25.609 10.258 1 27.17 181 GLN B O 1
ATOM 5170 N N . SER B 1 182 ? -37.281 27.812 10.008 1 26.95 182 SER B N 1
ATOM 5171 C CA . SER B 1 182 ? -36.625 28.094 8.742 1 26.95 182 SER B CA 1
ATOM 5172 C C . SER B 1 182 ? -35.344 27.281 8.594 1 26.95 182 SER B C 1
ATOM 5174 O O . SER B 1 182 ? -34.656 27 9.586 1 26.95 182 SER B O 1
ATOM 5176 N N . SER B 1 183 ? -35.25 26.672 7.492 1 29.45 183 SER B N 1
ATOM 5177 C CA . SER B 1 183 ? -34.125 25.953 6.887 1 29.45 183 SER B CA 1
ATOM 5178 C C . SER B 1 183 ? -32.812 26.672 7.145 1 29.45 183 SER B C 1
ATOM 5180 O O . SER B 1 183 ? -31.75 26.219 6.711 1 29.45 183 SER B O 1
ATOM 5182 N N . ALA B 1 184 ? -32.906 28.109 7.398 1 29.86 184 ALA B N 1
ATOM 5183 C CA . ALA B 1 184 ? -31.703 28.906 7.695 1 29.86 184 ALA B CA 1
ATOM 5184 C C . ALA B 1 184 ? -30.984 28.375 8.93 1 29.86 184 ALA B C 1
ATOM 5186 O O . ALA B 1 184 ? -29.812 28.688 9.156 1 29.86 184 ALA B O 1
ATOM 5187 N N . GLU B 1 185 ? -31.688 27.859 9.844 1 29.53 185 GLU B N 1
ATOM 5188 C CA . GLU B 1 185 ? -31.125 27.406 11.109 1 29.53 185 GLU B CA 1
ATOM 5189 C C . GLU B 1 185 ? -30.312 26.125 10.93 1 29.53 185 GLU B C 1
ATOM 5191 O O . GLU B 1 185 ? -29.438 25.828 11.734 1 29.53 185 GLU B O 1
ATOM 5196 N N . ILE B 1 186 ? -30.656 25.391 9.938 1 27.17 186 ILE B N 1
ATOM 5197 C CA . ILE B 1 186 ? -29.938 24.125 9.836 1 27.17 186 ILE B CA 1
ATOM 5198 C C . ILE B 1 186 ? -28.547 24.375 9.266 1 27.17 186 ILE B C 1
ATOM 5200 O O . ILE B 1 186 ? -27.578 23.703 9.648 1 27.17 186 ILE B O 1
ATOM 5204 N N . ALA B 1 187 ? -28.406 25.203 8.18 1 32.62 187 ALA B N 1
ATOM 5205 C CA . ALA B 1 187 ? -27.078 25.438 7.609 1 32.62 187 ALA B CA 1
ATOM 5206 C C . ALA B 1 187 ? -26.156 26.125 8.617 1 32.62 187 ALA B C 1
ATOM 5208 O O . ALA B 1 187 ? -24.938 26.094 8.469 1 32.62 187 ALA B O 1
ATOM 5209 N N . GLU B 1 188 ? -26.594 27.078 9.453 1 32.25 188 GLU B N 1
ATOM 5210 C CA . GLU B 1 188 ? -25.953 27.703 10.617 1 32.25 188 GLU B CA 1
ATOM 5211 C C . GLU B 1 188 ? -25.625 26.672 11.688 1 32.25 188 GLU B C 1
ATOM 5213 O O . GLU B 1 188 ? -24.906 26.953 12.633 1 32.25 188 GLU B O 1
ATOM 5218 N N . SER B 1 189 ? -26.234 25.609 11.664 1 34.91 189 SER B N 1
ATOM 5219 C CA . SER B 1 189 ? -26.156 24.594 12.711 1 34.91 189 SER B CA 1
ATOM 5220 C C . SER B 1 189 ? -24.812 23.859 12.656 1 34.91 189 SER B C 1
ATOM 5222 O O . SER B 1 189 ? -24.375 23.312 13.664 1 34.91 189 SER B O 1
ATOM 5224 N N . ASN B 1 190 ? -24.328 23.656 11.547 1 38.28 190 ASN B N 1
ATOM 5225 C CA . ASN B 1 190 ? -23.156 22.781 11.461 1 38.28 190 ASN B CA 1
ATOM 5226 C C . ASN B 1 190 ? -21.875 23.547 11.742 1 38.28 190 ASN B C 1
ATOM 5228 O O . ASN B 1 190 ? -20.781 23 11.633 1 38.28 190 ASN B O 1
ATOM 5232 N N . SER B 1 191 ? -21.812 24.812 11.836 1 42.75 191 SER B N 1
ATOM 5233 C CA . SER B 1 191 ? -20.609 25.531 12.25 1 42.75 191 SER B CA 1
ATOM 5234 C C . SER B 1 191 ? -20.453 25.547 13.766 1 42.75 191 SER B C 1
ATOM 5236 O O . SER B 1 191 ? -21.406 25.828 14.492 1 42.75 191 SER B O 1
ATOM 5238 N N . ILE B 1 192 ? -19.328 24.938 14.227 1 45.75 192 ILE B N 1
ATOM 5239 C CA . ILE B 1 192 ? -18.984 24.984 15.641 1 45.75 192 ILE B CA 1
ATOM 5240 C C . ILE B 1 192 ? -18.734 26.438 16.047 1 45.75 192 ILE B C 1
ATOM 5242 O O . ILE B 1 192 ? -17.922 27.141 15.43 1 45.75 192 ILE B O 1
ATOM 5246 N N . GLY B 1 193 ? -19.641 27 16.781 1 58.12 193 GLY B N 1
ATOM 5247 C CA . GLY B 1 193 ? -19.516 28.344 17.312 1 58.12 193 GLY B CA 1
ATOM 5248 C C . GLY B 1 193 ? -19.312 28.375 18.812 1 58.12 193 GLY B C 1
ATOM 5249 O O . GLY B 1 193 ? -19.359 27.328 19.469 1 58.12 193 GLY B O 1
ATOM 5250 N N . ARG B 1 194 ? -18.672 29.391 19.266 1 69.06 194 ARG B N 1
ATOM 5251 C CA . ARG B 1 194 ? -18.609 29.703 20.688 1 69.06 194 ARG B CA 1
ATOM 5252 C C . ARG B 1 194 ? -19.656 30.75 21.062 1 69.06 194 ARG B C 1
ATOM 5254 O O . ARG B 1 194 ? -19.859 31.734 20.344 1 69.06 194 ARG B O 1
ATOM 5261 N N . ARG B 1 195 ? -20.359 30.344 22.031 1 74.62 195 ARG B N 1
ATOM 5262 C CA . ARG B 1 195 ? -21.312 31.312 22.562 1 74.62 195 ARG B CA 1
ATOM 5263 C C . ARG B 1 195 ? -21.234 31.375 24.078 1 74.62 195 ARG B C 1
ATOM 5265 O O . ARG B 1 195 ? -20.906 30.375 24.734 1 74.62 195 ARG B O 1
ATOM 5272 N N . VAL B 1 196 ? -21.375 32.594 24.516 1 81.31 196 VAL B N 1
ATOM 5273 C CA . VAL B 1 196 ? -21.422 32.781 25.969 1 81.31 196 VAL B CA 1
ATOM 5274 C C . VAL B 1 196 ? -22.859 32.688 26.453 1 81.31 196 VAL B C 1
ATOM 5276 O O . VAL B 1 196 ? -23.766 33.312 25.859 1 81.31 196 VAL B O 1
ATOM 5279 N N . VAL B 1 197 ? -23.016 31.859 27.406 1 84.69 197 VAL B N 1
ATOM 5280 C CA . VAL B 1 197 ? -24.328 31.734 28.047 1 84.69 197 VAL B CA 1
ATOM 5281 C C . VAL B 1 197 ? -24.234 32.156 29.5 1 84.69 197 VAL B C 1
ATOM 5283 O O . VAL B 1 197 ? -23.328 31.734 30.234 1 84.69 197 VAL B O 1
ATOM 5286 N N . ARG B 1 198 ? -25.031 33.062 29.812 1 83.75 198 ARG B N 1
ATOM 5287 C CA . ARG B 1 198 ? -25.156 33.438 31.219 1 83.75 198 ARG B CA 1
ATOM 5288 C C . ARG B 1 198 ? -26.141 32.531 31.953 1 83.75 198 ARG B C 1
ATOM 5290 O O . ARG B 1 198 ? -27.281 32.375 31.531 1 83.75 198 ARG B O 1
ATOM 5297 N N . ILE B 1 199 ? -25.688 31.953 32.969 1 87 199 ILE B N 1
ATOM 5298 C CA . ILE B 1 199 ? -26.516 31.031 33.75 1 87 199 ILE B CA 1
ATOM 5299 C C . ILE B 1 199 ? -27.641 31.781 34.438 1 87 199 ILE B C 1
ATOM 5301 O O . ILE B 1 199 ? -27.391 32.688 35.219 1 87 199 ILE B O 1
ATOM 5305 N N . ALA B 1 200 ? -28.875 31.453 33.969 1 85.12 200 ALA B N 1
ATOM 5306 C CA . ALA B 1 200 ? -30.047 32.125 34.531 1 85.12 200 ALA B CA 1
ATOM 5307 C C . ALA B 1 200 ? -31.078 31.141 35.031 1 85.12 200 ALA B C 1
ATOM 5309 O O . ALA B 1 200 ? -32.031 31.516 35.688 1 85.12 200 ALA B O 1
ATOM 5310 N N . ASN B 1 201 ? -30.938 29.859 34.719 1 81.12 201 ASN B N 1
ATOM 5311 C CA . ASN B 1 201 ? -31.875 28.812 35.125 1 81.12 201 ASN B CA 1
ATOM 5312 C C . ASN B 1 201 ? -31.562 28.297 36.531 1 81.12 201 ASN B C 1
ATOM 5314 O O . ASN B 1 201 ? -30.516 27.688 36.75 1 81.12 201 ASN B O 1
ATOM 5318 N N . PRO B 1 202 ? -32.406 28.547 37.438 1 80.81 202 PRO B N 1
ATOM 5319 C CA . PRO B 1 202 ? -32.188 28.109 38.812 1 80.81 202 PRO B CA 1
ATOM 5320 C C . PRO B 1 202 ? -32.125 26.594 38.938 1 80.81 202 PRO B C 1
ATOM 5322 O O . PRO B 1 202 ? -31.547 26.078 39.906 1 80.81 202 PRO B O 1
ATOM 5325 N N . VAL B 1 203 ? -32.719 25.859 37.969 1 79.31 203 VAL B N 1
ATOM 5326 C CA . VAL B 1 203 ? -32.75 24.391 38.062 1 79.31 203 VAL B CA 1
ATOM 5327 C C . VAL B 1 203 ? -31.328 23.859 37.906 1 79.31 203 VAL B C 1
ATOM 5329 O O . VAL B 1 203 ? -30.984 22.812 38.469 1 79.31 203 VAL B O 1
ATOM 5332 N N . VAL B 1 204 ? -30.484 24.656 37.281 1 80.81 204 VAL B N 1
ATOM 5333 C CA . VAL B 1 204 ? -29.156 24.172 37 1 80.81 204 VAL B CA 1
ATOM 5334 C C . VAL B 1 204 ? -28.172 24.672 38.031 1 80.81 204 VAL B C 1
ATOM 5336 O O . VAL B 1 204 ? -27.047 24.188 38.156 1 80.81 204 VAL B O 1
ATOM 5339 N N . SER B 1 205 ? -28.656 25.562 38.844 1 81.38 205 SER B N 1
ATOM 5340 C CA . SER B 1 205 ? -27.797 26.125 39.906 1 81.38 205 SER B CA 1
ATOM 5341 C C . SER B 1 205 ? -27.391 25.062 40.906 1 81.38 205 SER B C 1
ATOM 5343 O O . SER B 1 205 ? -28.234 24.297 41.406 1 81.38 205 SER B O 1
ATOM 5345 N N . GLY B 1 206 ? -26.109 24.953 41.156 1 82.44 206 GLY B N 1
ATOM 5346 C CA . GLY B 1 206 ? -25.594 23.984 42.094 1 82.44 206 GLY B CA 1
ATOM 5347 C C . GLY B 1 206 ? -25.25 22.641 41.438 1 82.44 206 GLY B C 1
ATOM 5348 O O . GLY B 1 206 ? -24.656 21.781 42.094 1 82.44 206 GLY B O 1
ATOM 5349 N N . LYS B 1 207 ? -25.594 22.5 40.25 1 84.31 207 LYS B N 1
ATOM 5350 C CA . LYS B 1 207 ? -25.312 21.234 39.562 1 84.31 207 LYS B CA 1
ATOM 5351 C C . LYS B 1 207 ? -24 21.328 38.781 1 84.31 207 LYS B C 1
ATOM 5353 O O . LYS B 1 207 ? -23.531 22.438 38.469 1 84.31 207 LYS B O 1
ATOM 5358 N N . ARG B 1 208 ? -23.438 20.219 38.562 1 81.94 208 ARG B N 1
ATOM 5359 C CA . ARG B 1 208 ? -22.25 20.109 37.719 1 81.94 208 ARG B CA 1
ATOM 5360 C C . ARG B 1 208 ? -22.609 19.953 36.25 1 81.94 208 ARG B C 1
ATOM 5362 O O . ARG B 1 208 ? -23.688 19.469 35.938 1 81.94 208 ARG B O 1
ATOM 5369 N N . PRO B 1 209 ? -21.688 20.453 35.406 1 80.31 209 PRO B N 1
ATOM 5370 C CA . PRO B 1 209 ? -21.953 20.266 33.969 1 80.31 209 PRO B CA 1
ATOM 5371 C C . PRO B 1 209 ? -22.234 18.812 33.594 1 80.31 209 PRO B C 1
ATOM 5373 O O . PRO B 1 209 ? -23.078 18.547 32.719 1 80.31 209 PRO B O 1
ATOM 5376 N N . SER B 1 210 ? -21.672 17.891 34.312 1 74.81 210 SER B N 1
ATOM 5377 C CA . SER B 1 210 ? -21.844 16.469 34.062 1 74.81 210 SER B CA 1
ATOM 5378 C C . SER B 1 210 ? -23.234 15.992 34.438 1 74.81 210 SER B C 1
ATOM 5380 O O . SER B 1 210 ? -23.719 14.992 33.906 1 74.81 210 SER B O 1
ATOM 5382 N N . ASP B 1 211 ? -23.906 16.781 35.219 1 75.94 211 ASP B N 1
ATOM 5383 C CA . ASP B 1 211 ? -25.219 16.375 35.75 1 75.94 211 ASP B CA 1
ATOM 5384 C C . ASP B 1 211 ? -26.344 16.953 34.875 1 75.94 211 ASP B C 1
ATOM 5386 O O . ASP B 1 211 ? -27.516 16.672 35.125 1 75.94 211 ASP B O 1
ATOM 5390 N N . ILE B 1 212 ? -25.953 17.719 33.969 1 75.62 212 ILE B N 1
ATOM 5391 C CA . ILE B 1 212 ? -26.953 18.328 33.094 1 75.62 212 ILE B CA 1
ATOM 5392 C C . ILE B 1 212 ? -27.156 17.453 31.875 1 75.62 212 ILE B C 1
ATOM 5394 O O . ILE B 1 212 ? -26.219 17.234 31.109 1 75.62 212 ILE B O 1
ATOM 5398 N N . VAL B 1 213 ? -28.328 16.922 31.719 1 67.75 213 VAL B N 1
ATOM 5399 C CA . VAL B 1 213 ? -28.688 15.977 30.672 1 67.75 213 VAL B CA 1
ATOM 5400 C C . VAL B 1 213 ? -28.453 16.609 29.297 1 67.75 213 VAL B C 1
ATOM 5402 O O . VAL B 1 213 ? -28.031 15.938 28.359 1 67.75 213 VAL B O 1
ATOM 5405 N N . ALA B 1 214 ? -28.609 17.891 29.203 1 70.88 214 ALA B N 1
ATOM 5406 C CA . ALA B 1 214 ? -28.5 18.578 27.922 1 70.88 214 ALA B CA 1
ATOM 5407 C C . ALA B 1 214 ? -27.062 18.5 27.375 1 70.88 2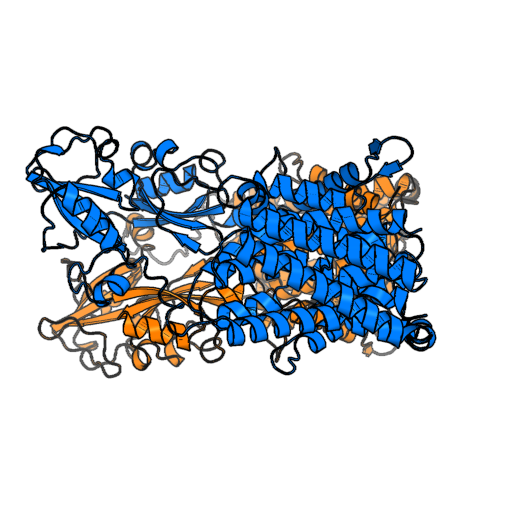14 ALA B C 1
ATOM 5409 O O . ALA B 1 214 ? -26.859 18.422 26.172 1 70.88 214 ALA B O 1
ATOM 5410 N N . PHE B 1 215 ? -26.125 18.516 28.312 1 72.69 215 PHE B N 1
ATOM 5411 C CA . PHE B 1 215 ? -24.734 18.391 27.906 1 72.69 215 PHE B CA 1
ATOM 5412 C C . PHE B 1 215 ? -24.422 16.969 27.469 1 72.69 215 PHE B C 1
ATOM 5414 O O . PHE B 1 215 ? -23.609 16.75 26.578 1 72.69 215 PHE B O 1
ATOM 5421 N N . ALA B 1 216 ? -25.062 16 28.031 1 63.75 216 ALA B N 1
ATOM 5422 C CA . ALA B 1 216 ? -24.844 14.594 27.734 1 63.75 216 ALA B CA 1
ATOM 5423 C C . ALA B 1 216 ? -25.438 14.227 26.375 1 63.75 216 ALA B C 1
ATOM 5425 O O . ALA B 1 216 ? -24.875 13.391 25.641 1 63.75 216 ALA B O 1
ATOM 5426 N N . ASP B 1 217 ? -26.453 14.93 26.047 1 56.28 217 ASP B N 1
ATOM 5427 C CA . ASP B 1 217 ? -27.234 14.531 24.875 1 56.28 217 ASP B CA 1
ATOM 5428 C C . ASP B 1 217 ? -26.844 15.375 23.656 1 56.28 217 ASP B C 1
ATOM 5430 O O . ASP B 1 217 ? -27.391 15.164 22.562 1 56.28 217 ASP B O 1
ATOM 5434 N N . SER B 1 218 ? -25.984 16.375 23.891 1 61.62 218 SER B N 1
ATOM 5435 C CA . SER B 1 218 ? -25.656 17.266 22.781 1 61.62 218 SER B CA 1
ATOM 5436 C C . SER B 1 218 ? -24.141 17.391 22.609 1 61.62 218 SER B C 1
ATOM 5438 O O . SER B 1 218 ? -23.391 17.375 23.594 1 61.62 218 SER B O 1
ATOM 5440 N N . PRO B 1 219 ? -23.844 17.406 21.375 1 61.22 219 PRO B N 1
ATOM 5441 C CA . PRO B 1 219 ? -22.422 17.641 21.141 1 61.22 219 PRO B CA 1
ATOM 5442 C C . PRO B 1 219 ? -22.016 19.078 21.438 1 61.22 219 PRO B C 1
ATOM 5444 O O . PRO B 1 219 ? -21.562 19.797 20.531 1 61.22 219 PRO B O 1
ATOM 5447 N N . CYS B 1 220 ? -22.234 19.609 22.609 1 67.31 220 CYS B N 1
ATOM 5448 C CA . CYS B 1 220 ? -21.906 20.938 23.125 1 67.31 220 CYS B CA 1
ATOM 5449 C C . CYS B 1 220 ? -21.109 20.844 24.406 1 67.31 220 CYS B C 1
ATOM 5451 O O . CYS B 1 220 ? -21.406 20.016 25.281 1 67.31 220 CYS B O 1
ATOM 5453 N N . GLN B 1 221 ? -19.984 21.547 24.422 1 71.56 221 GLN B N 1
ATOM 5454 C CA . GLN B 1 221 ? -19.109 21.5 25.594 1 71.56 221 GLN B CA 1
ATOM 5455 C C . GLN B 1 221 ? -18.938 22.875 26.203 1 71.56 221 GLN B C 1
ATOM 5457 O O . GLN B 1 221 ? -19.016 23.891 25.5 1 71.56 221 GLN B O 1
ATOM 5462 N N . MET B 1 222 ? -18.859 22.812 27.5 1 74.62 222 MET B N 1
ATOM 5463 C CA . MET B 1 222 ? -18.516 24.031 28.234 1 74.62 222 MET B CA 1
ATOM 5464 C C . MET B 1 222 ? -17 24.219 28.312 1 74.62 222 MET B C 1
ATOM 5466 O O . MET B 1 222 ? -16.297 23.344 28.844 1 74.62 222 MET B O 1
ATOM 5470 N N . SER B 1 223 ? -16.547 25.234 27.766 1 70.25 223 SER B N 1
ATOM 5471 C CA . SER B 1 223 ? -15.094 25.438 27.672 1 70.25 223 SER B CA 1
ATOM 5472 C C . SER B 1 223 ? -14.578 26.312 28.812 1 70.25 223 SER B C 1
ATOM 5474 O O . SER B 1 223 ? -13.5 26.078 29.344 1 70.25 223 SER B O 1
ATOM 5476 N N . ARG B 1 224 ? -15.297 27.344 29.094 1 73.19 224 ARG B N 1
ATOM 5477 C CA . ARG B 1 224 ? -14.836 28.312 30.094 1 73.19 224 ARG B CA 1
ATOM 5478 C C . ARG B 1 224 ? -16 28.844 30.906 1 73.19 224 ARG B C 1
ATOM 5480 O O . ARG B 1 224 ? -17.156 28.75 30.5 1 73.19 224 ARG B O 1
ATOM 5487 N N . VAL B 1 225 ? -15.633 29.281 32.125 1 80.69 225 VAL B N 1
ATOM 5488 C CA . VAL B 1 225 ? -16.609 29.891 33 1 80.69 225 VAL B CA 1
ATOM 5489 C C . VAL B 1 225 ? -16.062 31.219 33.562 1 80.69 225 VAL B C 1
ATOM 5491 O O . VAL B 1 225 ? -14.852 31.359 33.719 1 80.69 225 VAL B O 1
ATOM 5494 N N . GLN B 1 226 ? -16.922 32.156 33.562 1 79 226 GLN B N 1
ATOM 5495 C CA . GLN B 1 226 ? -16.562 33.469 34.125 1 79 226 GLN B CA 1
ATOM 5496 C C . GLN B 1 226 ? -17.5 33.844 35.25 1 79 226 GLN B C 1
ATOM 5498 O O . GLN B 1 226 ? -18.719 33.875 35.094 1 79 226 GLN B O 1
ATOM 5503 N N . ARG B 1 227 ? -17.281 33.938 36.562 1 73.31 227 ARG B N 1
ATOM 5504 C CA . ARG B 1 227 ? -18.125 34.406 37.656 1 73.31 227 ARG B CA 1
ATOM 5505 C C . ARG B 1 227 ? -17.75 35.812 38.062 1 73.31 227 ARG B C 1
ATOM 5507 O O . ARG B 1 227 ? -18.625 36.625 38.406 1 73.31 227 ARG B O 1
ATOM 5514 N N . GLU B 1 228 ? -16.625 36.375 37.906 1 65.12 228 GLU B N 1
ATOM 5515 C CA . GLU B 1 228 ? -16.188 37.688 38.375 1 65.12 228 GLU B CA 1
ATOM 5516 C C . GLU B 1 228 ? -15.164 38.312 37.406 1 65.12 228 GLU B C 1
ATOM 5518 O O . GLU B 1 228 ? -14.141 38.844 37.844 1 65.12 228 GLU B O 1
ATOM 5523 N N . GLY B 1 229 ? -15.5 38.344 36.031 1 65.25 229 GLY B N 1
ATOM 5524 C CA . GLY B 1 229 ? -14.781 39.125 35.031 1 65.25 229 GLY B CA 1
ATOM 5525 C C . GLY B 1 229 ? -13.625 38.375 34.406 1 65.25 229 GLY B C 1
ATOM 5526 O O . GLY B 1 229 ? -13.023 38.844 33.438 1 65.25 229 GLY B O 1
ATOM 5527 N N . ARG B 1 230 ? -13.156 37.281 34.969 1 64.75 230 ARG B N 1
ATOM 5528 C CA . ARG B 1 230 ? -12.039 36.594 34.344 1 64.75 230 ARG B CA 1
ATOM 5529 C C . ARG B 1 230 ? -12.461 35.219 33.812 1 64.75 230 ARG B C 1
ATOM 5531 O O . ARG B 1 230 ? -13.094 34.438 34.531 1 64.75 230 ARG B O 1
ATOM 5538 N N . TRP B 1 231 ? -12.195 35.031 32.594 1 67.38 231 TRP B N 1
ATOM 5539 C CA . TRP B 1 231 ? -12.461 33.719 31.984 1 67.38 231 TRP B CA 1
ATOM 5540 C C . TRP B 1 231 ? -11.445 32.688 32.469 1 67.38 231 TRP B C 1
ATOM 5542 O O . TRP B 1 231 ? -10.242 32.969 32.5 1 67.38 231 TRP B O 1
ATOM 5552 N N . ARG B 1 232 ? -11.844 31.641 33.062 1 67.69 232 ARG B N 1
ATOM 5553 C CA . ARG B 1 232 ? -11.023 30.516 33.5 1 67.69 232 ARG B CA 1
ATOM 5554 C C . ARG B 1 232 ? -11.539 29.203 32.938 1 67.69 232 ARG B C 1
ATOM 5556 O O . ARG B 1 232 ? -12.719 29.078 32.594 1 67.69 232 ARG B O 1
ATOM 5563 N N . PRO B 1 233 ? -10.531 28.375 32.656 1 69.75 233 PRO B N 1
ATOM 5564 C CA . PRO B 1 233 ? -11.008 27.031 32.281 1 69.75 233 PRO B CA 1
ATOM 5565 C C . PRO B 1 233 ? -11.938 26.438 33.344 1 69.75 233 PRO B C 1
ATOM 5567 O O . PRO B 1 233 ? -11.82 26.75 34.531 1 69.75 233 PRO B O 1
ATOM 5570 N N . THR B 1 234 ? -12.93 25.688 32.938 1 70 234 THR B N 1
ATOM 5571 C CA . THR B 1 234 ? -13.922 25.109 33.812 1 70 234 THR B CA 1
ATOM 5572 C C . THR B 1 234 ? -13.25 24.172 34.844 1 70 234 THR B C 1
ATOM 5574 O O . THR B 1 234 ? -12.656 23.172 34.469 1 70 234 THR B O 1
ATOM 5577 N N . PRO B 1 235 ? -13.25 24.5 36.062 1 66.88 235 PRO B N 1
ATOM 5578 C CA . PRO B 1 235 ? -12.727 23.578 37.062 1 66.88 235 PRO B CA 1
ATOM 5579 C C . PRO B 1 235 ? -13.508 22.281 37.156 1 66.88 235 PRO B C 1
ATOM 5581 O O . PRO B 1 235 ? -14.703 22.25 36.844 1 66.88 235 PRO B O 1
ATOM 5584 N N . PRO B 1 236 ? -12.766 21.109 37.469 1 67.38 236 PRO B N 1
ATOM 5585 C CA . PRO B 1 236 ? -13.445 19.812 37.531 1 67.38 236 PRO B CA 1
ATOM 5586 C C . PRO B 1 236 ? -14.602 19.812 38.531 1 67.38 236 PRO B C 1
ATOM 5588 O O . PRO B 1 236 ? -15.586 19.094 38.344 1 67.38 236 PRO B O 1
ATOM 5591 N N . ASP B 1 237 ? -14.516 20.625 39.531 1 72.38 237 ASP B N 1
ATOM 5592 C CA . ASP B 1 237 ? -15.539 20.656 40.562 1 72.38 237 ASP B CA 1
ATOM 5593 C C . ASP B 1 237 ? -16.469 21.859 40.375 1 72.38 237 ASP B C 1
ATOM 5595 O O . ASP B 1 237 ? -17.156 22.266 41.312 1 72.38 237 ASP B O 1
ATOM 5599 N N . TYR B 1 238 ? -16.562 22.266 39.188 1 80.25 238 TYR B N 1
ATOM 5600 C CA . TYR B 1 238 ? -17.359 23.453 38.938 1 80.25 238 TYR B CA 1
ATOM 5601 C C . TYR B 1 238 ? -18.844 23.172 39.125 1 80.25 238 TYR B C 1
ATOM 5603 O O . TYR B 1 238 ? -19.328 22.109 38.688 1 80.25 238 TYR B O 1
ATOM 5611 N N . GLN B 1 239 ? -19.562 24.016 39.812 1 85.5 239 GLN B N 1
ATOM 5612 C CA . GLN B 1 239 ? -21.016 24.016 39.938 1 85.5 239 GLN B CA 1
ATOM 5613 C C . GLN B 1 239 ? -21.609 25.312 39.406 1 85.5 239 GLN B C 1
ATOM 5615 O O . GLN B 1 239 ? -21.078 26.406 39.656 1 85.5 239 GLN B O 1
ATOM 5620 N N . PHE B 1 240 ? -22.609 25.141 38.688 1 86.44 240 PHE B N 1
ATOM 5621 C CA . PHE B 1 240 ? -23.25 26.297 38.094 1 86.44 240 PHE B CA 1
ATOM 5622 C C . PHE B 1 240 ? -23.797 27.25 39.156 1 86.44 240 PHE B C 1
ATOM 5624 O O . PHE B 1 240 ? -24.359 26.812 40.156 1 86.44 240 PHE B O 1
ATOM 5631 N N . GLU B 1 241 ? -23.547 28.453 39 1 87.19 241 GLU B N 1
ATOM 5632 C CA . GLU B 1 241 ? -24.156 29.516 39.812 1 87.19 241 GLU B CA 1
ATOM 5633 C C . GLU B 1 241 ? -24.844 30.547 38.906 1 87.19 241 GLU B C 1
ATOM 5635 O O . GLU B 1 241 ? -24.359 30.875 37.844 1 87.19 241 GLU B O 1
ATOM 5640 N N . ILE B 1 242 ? -26.016 30.906 39.5 1 84.88 242 ILE B N 1
ATOM 5641 C CA . ILE B 1 242 ? -26.75 31.922 38.75 1 84.88 242 ILE B CA 1
ATOM 5642 C C . ILE B 1 242 ? -25.875 33.156 38.562 1 84.88 242 ILE B C 1
ATOM 5644 O O . ILE B 1 242 ? -25.234 33.625 39.5 1 84.88 242 ILE B O 1
ATOM 5648 N N . GLY B 1 243 ? -25.703 33.594 37.344 1 83.31 243 GLY B N 1
ATOM 5649 C CA . GLY B 1 243 ? -24.906 34.781 37.031 1 83.31 243 GLY B CA 1
ATOM 5650 C C . GLY B 1 243 ? -23.578 34.438 36.406 1 83.31 243 GLY B C 1
ATOM 5651 O O . GLY B 1 243 ? -22.875 35.312 35.875 1 83.31 243 GLY B O 1
ATOM 5652 N N . ASP B 1 244 ? -23.219 33.188 36.406 1 82.88 244 ASP B N 1
ATOM 5653 C CA . ASP B 1 244 ? -22 32.75 35.75 1 82.88 244 ASP B CA 1
ATOM 5654 C C . ASP B 1 244 ? -22.125 32.875 34.219 1 82.88 244 ASP B C 1
ATOM 5656 O O . ASP B 1 244 ? -23.203 32.656 33.656 1 82.88 244 ASP B O 1
ATOM 5660 N N . ASP B 1 245 ? -21 33.281 33.625 1 82.62 245 ASP B N 1
ATOM 5661 C CA . ASP B 1 245 ? -20.906 33.188 32.188 1 82.62 245 ASP B CA 1
ATOM 5662 C C . ASP B 1 245 ? -20.141 31.938 31.75 1 82.62 245 ASP B C 1
ATOM 5664 O O . ASP B 1 245 ? -19.031 31.688 32.25 1 82.62 245 ASP B O 1
ATOM 5668 N N . VAL B 1 246 ? -20.828 31.188 30.984 1 83.56 246 VAL B N 1
ATOM 5669 C CA . VAL B 1 246 ? -20.188 29.969 30.5 1 83.56 246 VAL B CA 1
ATOM 5670 C C . VAL B 1 246 ? -20.047 30.016 28.984 1 83.56 246 VAL B C 1
ATOM 5672 O O . VAL B 1 246 ? -20.953 30.484 28.281 1 83.56 246 VAL B O 1
ATOM 5675 N N . MET B 1 247 ? -18.891 29.625 28.594 1 80.25 247 MET B N 1
ATOM 5676 C CA . MET B 1 247 ? -18.641 29.547 27.156 1 80.25 247 MET B CA 1
ATOM 5677 C C . MET B 1 247 ? -18.938 28.141 26.641 1 80.25 247 MET B C 1
ATOM 5679 O O . MET B 1 247 ? -18.328 27.172 27.094 1 80.25 247 MET B O 1
ATOM 5683 N N . LEU B 1 248 ? -19.891 28.125 25.734 1 78.69 248 LEU B N 1
ATOM 5684 C CA . LEU B 1 248 ? -20.266 26.859 25.094 1 78.69 248 LEU B CA 1
ATOM 5685 C C . LEU B 1 248 ? -19.641 26.766 23.703 1 78.69 248 LEU B C 1
ATOM 5687 O O . LEU B 1 248 ? -19.547 27.766 22.984 1 78.69 248 LEU B O 1
ATOM 5691 N N . VAL B 1 249 ? -19.141 25.594 23.516 1 71.38 249 VAL B N 1
ATOM 5692 C CA . VAL B 1 249 ? -18.594 25.281 22.188 1 71.38 249 VAL B CA 1
ATOM 5693 C C . VAL B 1 249 ? -19.391 24.125 21.578 1 71.38 249 VAL B C 1
ATOM 5695 O O . VAL B 1 249 ? -19.594 23.094 22.203 1 71.38 249 VAL B O 1
ATOM 5698 N N . GLY B 1 250 ? -19.938 24.359 20.375 1 64.12 250 GLY B N 1
ATOM 5699 C CA . GLY B 1 250 ? -20.75 23.375 19.672 1 64.12 250 GLY B CA 1
ATOM 5700 C C . GLY B 1 250 ? -21.5 23.953 18.484 1 64.12 250 GLY B C 1
ATOM 5701 O O . GLY B 1 250 ? -21.234 25.094 18.078 1 64.12 250 GLY B O 1
ATOM 5702 N N . GLY B 1 251 ? -22.219 23.141 17.891 1 63.22 251 GLY B N 1
ATOM 5703 C CA . GLY B 1 251 ? -23.094 23.609 16.828 1 63.22 251 GLY B CA 1
ATOM 5704 C C . GLY B 1 251 ? -24.109 24.625 17.297 1 63.22 251 GLY B C 1
ATOM 5705 O O . GLY B 1 251 ? -24.484 24.656 18.469 1 63.22 251 GLY B O 1
ATOM 5706 N N . ALA B 1 252 ? -24.391 25.469 16.344 1 64.62 252 ALA B N 1
ATOM 5707 C CA . ALA B 1 252 ? -25.328 26.547 16.688 1 64.62 252 ALA B CA 1
ATOM 5708 C C . ALA B 1 252 ? -26.625 25.969 17.266 1 64.62 252 ALA B C 1
ATOM 5710 O O . ALA B 1 252 ? -27.141 26.5 18.266 1 64.62 252 ALA B O 1
ATOM 5711 N N . SER B 1 253 ? -27.047 24.906 16.703 1 69.25 253 SER B N 1
ATOM 5712 C CA . SER B 1 253 ? -28.281 24.297 17.172 1 69.25 253 SER B CA 1
ATOM 5713 C C . SER B 1 253 ? -28.094 23.641 18.531 1 69.25 253 SER B C 1
ATOM 5715 O O . SER B 1 253 ? -28.984 23.703 19.391 1 69.25 253 SER B O 1
ATOM 5717 N N . GLU B 1 254 ? -26.953 23.047 18.672 1 70.5 254 GLU B N 1
ATOM 5718 C CA . GLU B 1 254 ? -26.656 22.375 19.938 1 70.5 254 GLU B CA 1
ATOM 5719 C C . GLU B 1 254 ? -26.453 23.375 21.062 1 70.5 254 GLU B C 1
ATOM 5721 O O . GLU B 1 254 ? -26.922 23.172 22.188 1 70.5 254 GLU B O 1
ATOM 5726 N N . ILE B 1 255 ? -25.812 24.422 20.719 1 75.06 255 ILE B N 1
ATOM 5727 C CA . ILE B 1 255 ? -25.594 25.484 21.688 1 75.06 255 ILE B CA 1
ATOM 5728 C C . ILE B 1 255 ? -26.938 26.078 22.125 1 75.06 255 ILE B C 1
ATOM 5730 O O . ILE B 1 255 ? -27.156 26.344 23.312 1 75.06 255 ILE B O 1
ATOM 5734 N N . ARG B 1 256 ? -27.734 26.203 21.156 1 75.25 256 ARG B N 1
ATOM 5735 C CA . ARG B 1 256 ? -29.062 26.75 21.469 1 75.25 256 ARG B CA 1
ATOM 5736 C C . ARG B 1 256 ? -29.828 25.828 22.406 1 75.25 256 ARG B C 1
ATOM 5738 O O . ARG B 1 256 ? -30.453 26.281 23.359 1 75.25 256 ARG B O 1
ATOM 5745 N N . ARG B 1 257 ? -29.719 24.594 22.172 1 75.19 257 ARG B N 1
ATOM 5746 C CA . ARG B 1 257 ? -30.406 23.594 23 1 75.19 257 ARG B CA 1
ATOM 5747 C C . ARG B 1 257 ? -29.891 23.609 24.438 1 75.19 257 ARG B C 1
ATOM 5749 O O . ARG B 1 257 ? -30.672 23.578 25.375 1 75.19 257 ARG B O 1
ATOM 5756 N N . VAL B 1 258 ? -28.641 23.656 24.531 1 80.19 258 VAL B N 1
ATOM 5757 C CA . VAL B 1 258 ? -28.016 23.656 25.859 1 80.19 258 VAL B CA 1
ATOM 5758 C C . VAL B 1 258 ? -28.266 24.984 26.547 1 80.19 258 VAL B C 1
ATOM 5760 O O . VAL B 1 258 ? -28.516 25.031 27.766 1 80.19 258 VAL B O 1
ATOM 5763 N N . SER B 1 259 ? -28.281 25.969 25.781 1 81.25 259 SER B N 1
ATOM 5764 C CA . SER B 1 259 ? -28.516 27.297 26.344 1 81.25 259 SER B CA 1
ATOM 5765 C C . SER B 1 259 ? -29.906 27.422 26.938 1 81.25 259 SER B C 1
ATOM 5767 O O . SER B 1 259 ? -30.109 28.125 27.922 1 81.25 259 SER B O 1
ATOM 5769 N N . GLU B 1 260 ? -30.781 26.75 26.328 1 80.25 260 GLU B N 1
ATOM 5770 C CA . GLU B 1 260 ? -32.156 26.781 26.828 1 80.25 260 GLU B CA 1
ATOM 5771 C C . GLU B 1 260 ? -32.25 26.188 28.219 1 80.25 260 GLU B C 1
ATOM 5773 O O . GLU B 1 260 ? -33.094 26.594 29.016 1 80.25 260 GLU B O 1
ATOM 5778 N N . THR B 1 261 ? -31.375 25.297 28.453 1 81.38 261 THR B N 1
ATOM 5779 C CA . THR B 1 261 ? -31.359 24.672 29.766 1 81.38 261 THR B CA 1
ATOM 5780 C C . THR B 1 261 ? -30.562 25.5 30.766 1 81.38 261 THR B C 1
ATOM 5782 O O . THR B 1 261 ? -30.875 25.531 31.953 1 81.38 261 THR B O 1
ATOM 5785 N N . LEU B 1 262 ? -29.609 26.203 30.297 1 84.88 262 LEU B N 1
ATOM 5786 C CA . LEU B 1 262 ? -28.672 26.891 31.156 1 84.88 262 LEU B CA 1
ATOM 5787 C C . LEU B 1 262 ? -29.125 28.312 31.453 1 84.88 262 LEU B C 1
ATOM 5789 O O . LEU B 1 262 ? -29.109 28.75 32.594 1 84.88 262 LEU B O 1
ATOM 5793 N N . GLY B 1 263 ? -29.406 29.016 30.438 1 83.62 263 GLY B N 1
ATOM 5794 C CA . GLY B 1 263 ? -29.797 30.406 30.672 1 83.62 263 GLY B CA 1
ATOM 5795 C C . GLY B 1 263 ? -29.875 31.219 29.406 1 83.62 263 GLY B C 1
ATOM 5796 O O . GLY B 1 263 ? -30.359 30.734 28.375 1 83.62 263 GLY B O 1
ATOM 5797 N N . GLU B 1 264 ? -29.406 32.469 29.609 1 81.69 264 GLU B N 1
ATOM 5798 C CA . GLU B 1 264 ? -29.578 33.438 28.547 1 81.69 264 GLU B CA 1
ATOM 5799 C C . GLU B 1 264 ? -28.359 33.5 27.625 1 81.69 264 GLU B C 1
ATOM 5801 O O . GLU B 1 264 ? -27.234 33.625 28.078 1 81.69 264 GLU B O 1
ATOM 5806 N N . LEU B 1 265 ? -28.594 33.281 26.391 1 76.06 265 LEU B N 1
ATOM 5807 C CA . LEU B 1 265 ? -27.562 33.438 25.375 1 76.06 265 LEU B CA 1
ATOM 5808 C C . LEU B 1 265 ? -27.125 34.875 25.25 1 76.06 265 LEU B C 1
ATOM 5810 O O . LEU B 1 265 ? -27.969 35.781 25.078 1 76.06 265 LEU B O 1
ATOM 5814 N N . GLN B 1 266 ? -25.891 35.188 25.641 1 71 266 GLN B N 1
ATOM 5815 C CA . GLN B 1 266 ? -25.391 36.562 25.547 1 71 266 GLN B CA 1
ATOM 5816 C C . GLN B 1 266 ? -25.016 36.906 24.109 1 71 266 GLN B C 1
ATOM 5818 O O . GLN B 1 266 ? -24.516 36.062 23.375 1 71 266 GLN B O 1
ATOM 5823 N N . ASP B 1 267 ? -25.609 37.812 23.531 1 57.47 267 ASP B N 1
ATOM 5824 C CA . ASP B 1 267 ? -25.359 38.281 22.172 1 57.47 267 ASP B CA 1
ATOM 5825 C C . ASP B 1 267 ? -23.906 38.719 22 1 57.47 267 ASP B C 1
ATOM 5827 O O . ASP B 1 267 ? -23.406 38.812 20.875 1 57.47 267 ASP B O 1
ATOM 5831 N N . THR B 1 268 ? -23.234 39.219 22.922 1 48 268 THR B N 1
ATOM 5832 C CA . THR B 1 268 ? -21.906 39.812 22.781 1 48 268 THR B CA 1
ATOM 5833 C C . THR B 1 268 ? -20.844 38.719 22.656 1 48 268 THR B C 1
ATOM 5835 O O . THR B 1 268 ? -20.516 38.062 23.625 1 48 268 THR B O 1
ATOM 5838 N N . ALA B 1 269 ? -20.844 37.969 21.719 1 44.78 269 ALA B N 1
ATOM 5839 C CA . ALA B 1 269 ? -19.719 37.094 21.484 1 44.78 269 ALA B CA 1
ATOM 5840 C C . ALA B 1 269 ? -18.391 37.781 21.703 1 44.78 269 ALA B C 1
ATOM 5842 O O . ALA B 1 269 ? -17.938 38.531 20.844 1 44.78 269 ALA B O 1
ATOM 5843 N N . GLU B 1 270 ? -18.188 38.562 22.766 1 39.59 270 GLU B N 1
ATOM 5844 C CA . GLU B 1 270 ? -16.812 39 22.75 1 39.59 270 GLU B CA 1
ATOM 5845 C C . GLU B 1 270 ? -15.859 37.844 22.406 1 39.59 270 GLU B C 1
ATOM 5847 O O . GLU B 1 270 ? -15.953 36.781 22.984 1 39.59 270 GLU B O 1
ATOM 5852 N N . PRO B 1 271 ? -15.367 37.844 21.219 1 37.56 271 PRO B N 1
ATOM 5853 C CA . PRO B 1 271 ? -14.25 36.938 20.969 1 37.56 271 PRO B CA 1
ATOM 5854 C C . PRO B 1 271 ? -13.297 36.812 22.156 1 37.56 271 PRO B C 1
ATOM 5856 O O . PRO B 1 271 ? -12.727 37.812 22.594 1 37.56 271 PRO B O 1
ATOM 5859 N N . VAL B 1 272 ? -13.719 36.438 23.281 1 35.94 272 VAL B N 1
ATOM 5860 C CA . VAL B 1 272 ? -12.617 36.219 24.219 1 35.94 272 VAL B CA 1
ATOM 5861 C C . VAL B 1 272 ? -11.391 35.719 23.453 1 35.94 272 VAL B C 1
ATOM 5863 O O . VAL B 1 272 ? -11.414 34.625 22.891 1 35.94 272 VAL B O 1
ATOM 5866 N N . VAL B 1 273 ? -10.773 36.531 22.766 1 36 273 VAL B N 1
ATOM 5867 C CA . VAL B 1 273 ? -9.414 36.375 22.266 1 36 273 VAL B CA 1
ATOM 5868 C C . VAL B 1 273 ? -8.555 35.719 23.344 1 36 273 VAL B C 1
ATOM 5870 O O . VAL B 1 273 ? -8.109 36.375 24.281 1 36 273 VAL B O 1
ATOM 5873 N N . ASP B 1 274 ? -8.93 34.938 24.188 1 35.69 274 ASP B N 1
ATOM 5874 C CA . ASP B 1 274 ? -7.891 34.438 25.078 1 35.69 274 ASP B CA 1
ATOM 5875 C C . ASP B 1 274 ? -6.605 34.156 24.312 1 35.69 274 ASP B C 1
ATOM 5877 O O . ASP B 1 274 ? -6.594 33.281 23.422 1 35.69 274 ASP B O 1
ATOM 5881 N N . ALA B 1 275 ? -5.789 35.062 24.141 1 36.62 275 ALA B N 1
ATOM 5882 C CA . ALA B 1 275 ? -4.422 35.188 23.641 1 36.62 275 ALA B CA 1
ATOM 5883 C C . ALA B 1 275 ? -3.641 33.906 23.812 1 36.62 275 ALA B C 1
ATOM 5885 O O . ALA B 1 275 ? -2.777 33.562 23 1 36.62 275 ALA B O 1
ATOM 5886 N N . ASP B 1 276 ? -3.76 33.25 24.938 1 39.91 276 ASP B N 1
ATOM 5887 C CA . ASP B 1 276 ? -2.738 32.281 25.344 1 39.91 276 ASP B CA 1
ATOM 5888 C C . ASP B 1 276 ? -3.117 30.859 24.938 1 39.91 276 ASP B C 1
ATOM 5890 O O . ASP B 1 276 ? -2.488 29.891 25.359 1 39.91 276 ASP B O 1
ATOM 5894 N N . ARG B 1 277 ? -4.262 30.625 24.297 1 43.72 277 ARG B N 1
ATOM 5895 C CA . ARG B 1 277 ? -4.574 29.234 23.984 1 43.72 277 ARG B CA 1
ATOM 5896 C C . ARG B 1 277 ? -4.254 28.922 22.531 1 43.72 277 ARG B C 1
ATOM 5898 O O . ARG B 1 277 ? -4.582 29.703 21.625 1 43.72 277 ARG B O 1
ATOM 5905 N N . GLU B 1 278 ? -3.35 28.125 22.375 1 54.34 278 GLU B N 1
ATOM 5906 C CA . GLU B 1 278 ? -2.891 27.594 21.109 1 54.34 278 GLU B CA 1
ATOM 5907 C C . GLU B 1 278 ? -3.605 26.281 20.766 1 54.34 278 GLU B C 1
ATOM 5909 O O . GLU B 1 278 ? -4.09 25.578 21.656 1 54.34 278 GLU B O 1
ATOM 5914 N N . ARG B 1 279 ? -4.074 26.156 19.594 1 57.22 279 ARG B N 1
ATOM 5915 C CA . ARG B 1 279 ? -4.551 24.891 19.062 1 57.22 279 ARG B CA 1
ATOM 5916 C C . ARG B 1 279 ? -3.398 24.047 18.516 1 57.22 279 ARG B C 1
ATOM 5918 O O . ARG B 1 279 ? -2.508 24.578 17.844 1 57.22 279 ARG B O 1
ATOM 5925 N N . ARG B 1 280 ? -3.395 22.844 19.031 1 63.03 280 ARG B N 1
ATOM 5926 C CA . ARG B 1 280 ? -2.395 21.906 18.516 1 63.03 280 ARG B CA 1
ATOM 5927 C C . ARG B 1 280 ? -3.045 20.625 18.031 1 63.03 280 ARG B C 1
ATOM 5929 O O . ARG B 1 280 ? -3.979 20.109 18.656 1 63.03 280 ARG B O 1
ATOM 5936 N N . TYR B 1 281 ? -2.666 20.344 16.859 1 62.47 281 TYR B N 1
ATOM 5937 C CA . TYR B 1 281 ? -3.062 19.047 16.328 1 62.47 281 TYR B CA 1
ATOM 5938 C C . TYR B 1 281 ? -2.15 17.938 16.828 1 62.47 281 TYR B C 1
ATOM 5940 O O . TYR B 1 281 ? -0.926 18.031 16.719 1 62.47 281 TYR B O 1
ATOM 5948 N N . VAL B 1 282 ? -2.75 17.016 17.578 1 66.56 282 VAL B N 1
ATOM 5949 C CA . VAL B 1 282 ? -1.982 15.891 18.109 1 66.56 282 VAL B CA 1
ATOM 5950 C C . VAL B 1 282 ? -2.586 14.578 17.609 1 66.56 282 VAL B C 1
ATOM 5952 O O . VAL B 1 282 ? -3.809 14.438 17.531 1 66.56 282 VAL B O 1
ATOM 5955 N N . VAL B 1 283 ? -1.793 13.734 17.078 1 62.47 283 VAL B N 1
ATOM 5956 C CA . VAL B 1 283 ? -2.254 12.406 16.688 1 62.47 283 VAL B CA 1
ATOM 5957 C C . VAL B 1 283 ? -2.092 11.438 17.859 1 62.47 283 VAL B C 1
ATOM 5959 O O . VAL B 1 283 ? -1.024 11.367 18.469 1 62.47 283 VAL B O 1
ATOM 5962 N N . VAL B 1 284 ? -3.178 10.836 18.188 1 65.75 284 VAL B N 1
ATOM 5963 C CA . VAL B 1 284 ? -3.205 9.93 19.328 1 65.75 284 VAL B CA 1
ATOM 5964 C C . VAL B 1 284 ? -2.416 8.664 19 1 65.75 284 VAL B C 1
ATOM 5966 O O . VAL B 1 284 ? -2.797 7.898 18.109 1 65.75 284 VAL B O 1
ATOM 5969 N N . THR B 1 285 ? -1.24 8.453 19.609 1 59.59 285 THR B N 1
ATOM 5970 C CA . THR B 1 285 ? -0.444 7.242 19.438 1 59.59 285 THR B CA 1
ATOM 5971 C C . THR B 1 285 ? -0.182 6.578 20.781 1 59.59 285 THR B C 1
ATOM 5973 O O . THR B 1 285 ? 0.303 5.445 20.844 1 59.59 285 THR B O 1
ATOM 5976 N N . SER B 1 286 ? -0.48 7.219 21.844 1 62.94 286 SER B N 1
ATOM 5977 C CA . SER B 1 286 ? -0.168 6.715 23.172 1 62.94 286 SER B CA 1
ATOM 5978 C C . SER B 1 286 ? -1.241 5.75 23.656 1 62.94 286 SER B C 1
ATOM 5980 O O . SER B 1 286 ? -2.434 6.062 23.625 1 62.94 286 SER B O 1
ATOM 5982 N N . PRO B 1 287 ? -0.76 4.613 23.938 1 60.41 287 PRO B N 1
ATOM 5983 C CA . PRO B 1 287 ? -1.701 3.625 24.469 1 60.41 287 PRO B CA 1
ATOM 5984 C C . PRO B 1 287 ? -2.443 4.129 25.703 1 60.41 287 PRO B C 1
ATOM 5986 O O . PRO B 1 287 ? -3.5 3.596 26.062 1 60.41 287 PRO B O 1
ATOM 5989 N N . GLU B 1 288 ? -1.991 5.035 26.344 1 65 288 GLU B N 1
ATOM 5990 C CA . GLU B 1 288 ? -2.664 5.574 27.531 1 65 288 GLU B CA 1
ATOM 5991 C C . GLU B 1 288 ? -3.873 6.422 27.125 1 65 288 GLU B C 1
ATOM 5993 O O . GLU B 1 288 ? -4.75 6.684 27.953 1 65 288 GLU B O 1
ATOM 5998 N N . ILE B 1 289 ? -3.953 6.676 25.906 1 69.38 289 ILE B N 1
ATOM 5999 C CA . ILE B 1 289 ? -4.977 7.625 25.5 1 69.38 289 ILE B CA 1
ATOM 6000 C C . ILE B 1 289 ? -6.004 6.922 24.609 1 69.38 289 ILE B C 1
ATOM 6002 O O . ILE B 1 289 ? -7.211 7.082 24.797 1 69.38 289 ILE B O 1
ATOM 6006 N N . TYR B 1 290 ? -5.391 6.113 23.688 1 66 290 TYR B N 1
ATOM 6007 C CA . TYR B 1 290 ? -6.371 5.52 22.781 1 66 290 TYR B CA 1
ATOM 6008 C C . TYR B 1 290 ? -7.133 4.391 23.469 1 66 290 TYR B C 1
ATOM 6010 O O . TYR B 1 290 ? -6.602 3.732 24.375 1 66 290 TYR B O 1
ATOM 6018 N N . GLY B 1 291 ? -8.422 4.227 23.062 1 64.94 291 GLY B N 1
ATOM 6019 C CA . GLY B 1 291 ? -9.312 3.252 23.672 1 64.94 291 GLY B CA 1
ATOM 6020 C C . GLY B 1 291 ? -10.125 3.824 24.812 1 64.94 291 GLY B C 1
ATOM 6021 O O . GLY B 1 291 ? -11.031 3.17 25.328 1 64.94 291 GLY B O 1
ATOM 6022 N N . ARG B 1 292 ? -9.773 4.98 25.234 1 73.38 292 ARG B N 1
ATOM 6023 C CA . ARG B 1 292 ? -10.492 5.621 26.328 1 73.38 292 ARG B CA 1
ATOM 6024 C C . ARG B 1 292 ? -11.367 6.758 25.828 1 73.38 292 ARG B C 1
ATOM 6026 O O . ARG B 1 292 ? -11.094 7.344 24.781 1 73.38 292 ARG B O 1
ATOM 6033 N N . THR B 1 293 ? -12.391 6.832 26.594 1 74.44 293 THR B N 1
ATOM 6034 C CA . THR B 1 293 ? -13.281 7.938 26.25 1 74.44 293 THR B CA 1
ATOM 6035 C C . THR B 1 293 ? -12.688 9.266 26.719 1 74.44 293 THR B C 1
ATOM 6037 O O . THR B 1 293 ? -11.836 9.297 27.609 1 74.44 293 THR B O 1
ATOM 6040 N N . LEU B 1 294 ? -13.156 10.305 26.109 1 73.56 294 LEU B N 1
ATOM 6041 C CA . LEU B 1 294 ? -12.68 11.633 26.5 1 73.56 294 LEU B CA 1
ATOM 6042 C C . LEU B 1 294 ? -13.008 11.93 27.953 1 73.56 294 LEU B C 1
ATOM 6044 O O . LEU B 1 294 ? -12.25 12.617 28.641 1 73.56 294 LEU B O 1
ATOM 6048 N N . LYS B 1 295 ? -14.141 11.398 28.344 1 70.19 295 LYS B N 1
ATOM 6049 C CA . LYS B 1 295 ? -14.516 11.539 29.75 1 70.19 295 LYS B CA 1
ATOM 6050 C C . LYS B 1 295 ? -13.508 10.852 30.656 1 70.19 295 LYS B C 1
ATOM 6052 O O . LYS B 1 295 ? -13.109 11.406 31.688 1 70.19 295 LYS B O 1
ATOM 6057 N N . GLU B 1 296 ? -13.039 9.727 30.25 1 76.19 296 GLU B N 1
ATOM 6058 C CA . GLU B 1 296 ? -12.086 8.945 31.047 1 76.19 296 GLU B CA 1
ATOM 6059 C C . GLU B 1 296 ? -10.703 9.594 31.031 1 76.19 296 GLU B C 1
ATOM 6061 O O . GLU B 1 296 ? -9.969 9.5 32.031 1 76.19 296 GLU B O 1
ATOM 6066 N N . LEU B 1 297 ? -10.336 10.188 30 1 75.94 297 LEU B N 1
ATOM 6067 C CA . LEU B 1 297 ? -8.992 10.727 29.828 1 75.94 297 LEU B CA 1
ATOM 6068 C C . LEU B 1 297 ? -8.828 12.039 30.594 1 75.94 297 LEU B C 1
ATOM 6070 O O . LEU B 1 297 ? -7.711 12.414 30.953 1 75.94 297 LEU B O 1
ATOM 6074 N N . ARG B 1 298 ? -9.945 12.57 31.016 1 68.38 298 ARG B N 1
ATOM 6075 C CA . ARG B 1 298 ? -9.969 13.812 31.781 1 68.38 298 ARG B CA 1
ATOM 6076 C C . ARG B 1 298 ? -8.867 14.758 31.328 1 68.38 298 ARG B C 1
ATOM 6078 O O . ARG B 1 298 ? -8.094 15.266 32.156 1 68.38 298 ARG B O 1
ATOM 6085 N N . LEU B 1 299 ? -8.734 14.992 30.062 1 73 299 LEU B N 1
ATOM 6086 C CA . LEU B 1 299 ? -7.629 15.75 29.484 1 73 299 LEU B CA 1
ATOM 6087 C C . LEU B 1 299 ? -7.664 17.203 29.938 1 73 299 LEU B C 1
ATOM 6089 O O . LEU B 1 299 ? -6.617 17.828 30.094 1 73 299 LEU B O 1
ATOM 6093 N N . ARG B 1 300 ? -8.766 17.547 30.125 1 64.69 300 ARG B N 1
ATOM 6094 C CA . ARG B 1 300 ? -8.922 18.922 30.609 1 64.69 300 ARG B CA 1
ATOM 6095 C C . ARG B 1 300 ? -8.422 19.062 32.062 1 64.69 300 ARG B C 1
ATOM 6097 O O . ARG B 1 300 ? -7.703 20 32.375 1 64.69 300 ARG B O 1
ATOM 6104 N N . SER B 1 301 ? -8.852 18.141 32.812 1 66.44 301 SER B N 1
ATOM 6105 C CA . SER B 1 301 ? -8.461 18.188 34.219 1 66.44 301 SER B CA 1
ATOM 6106 C C . SER B 1 301 ? -6.988 17.844 34.406 1 66.44 301 SER B C 1
ATOM 6108 O O . SER B 1 301 ? -6.297 18.469 35.219 1 66.44 301 SER B O 1
ATOM 6110 N N . LYS B 1 302 ? -6.523 16.938 33.625 1 71.69 302 LYS B N 1
ATOM 6111 C CA . LYS B 1 302 ? -5.16 16.438 33.812 1 71.69 302 LYS B CA 1
ATOM 6112 C C . LYS B 1 302 ? -4.152 17.359 33.125 1 71.69 302 LYS B C 1
ATOM 6114 O O . LYS B 1 302 ? -3.062 17.594 33.656 1 71.69 302 LYS B O 1
ATOM 6119 N N . TYR B 1 303 ? -4.5 17.797 31.969 1 70 303 TYR B N 1
ATOM 6120 C CA . TYR B 1 303 ? -3.496 18.5 31.172 1 70 303 TYR B CA 1
ATOM 6121 C C . TYR B 1 303 ? -3.945 19.922 30.859 1 70 303 TYR B C 1
ATOM 6123 O O . TYR B 1 303 ? -3.172 20.703 30.312 1 70 303 TYR B O 1
ATOM 6131 N N . GLY B 1 304 ? -5.125 20.203 31.219 1 64.12 304 GLY B N 1
ATOM 6132 C CA . GLY B 1 304 ? -5.641 21.516 30.906 1 64.12 304 GLY B CA 1
ATOM 6133 C C . GLY B 1 304 ? -5.934 21.719 29.438 1 64.12 304 GLY B C 1
ATOM 6134 O O . GLY B 1 304 ? -5.812 22.844 28.922 1 64.12 304 GLY B O 1
ATOM 6135 N N . VAL B 1 305 ? -6.152 20.703 28.719 1 70.81 305 VAL B N 1
ATOM 6136 C CA . VAL B 1 305 ? -6.371 20.766 27.266 1 70.81 305 VAL B CA 1
ATOM 6137 C C . VAL B 1 305 ? -7.758 20.234 26.938 1 70.81 305 VAL B C 1
ATOM 6139 O O . VAL B 1 305 ? -8.266 19.328 27.609 1 70.81 305 VAL B O 1
ATOM 6142 N N . THR B 1 306 ? -8.422 20.891 26.016 1 69 306 THR B N 1
ATOM 6143 C CA . THR B 1 306 ? -9.711 20.422 25.531 1 69 306 THR B CA 1
ATOM 6144 C C . THR B 1 306 ? -9.609 19.984 24.078 1 69 306 THR B C 1
ATOM 6146 O O . THR B 1 306 ? -9.023 20.688 23.25 1 69 306 THR B O 1
ATOM 6149 N N . ILE B 1 307 ? -10.117 18.766 23.875 1 73.62 307 ILE B N 1
ATOM 6150 C CA . ILE B 1 307 ? -10.156 18.281 22.5 1 73.62 307 ILE B CA 1
ATOM 6151 C C . ILE B 1 307 ? -11.414 18.797 21.812 1 73.62 307 ILE B C 1
ATOM 6153 O O . ILE B 1 307 ? -12.531 18.5 22.219 1 73.62 307 ILE B O 1
ATOM 6157 N N . VAL B 1 308 ? -11.195 19.578 20.859 1 64.5 308 VAL B N 1
ATOM 6158 C CA . VAL B 1 308 ? -12.336 20.266 20.25 1 64.5 308 VAL B CA 1
ATOM 6159 C C . VAL B 1 308 ? -12.773 19.5 19 1 64.5 308 VAL B C 1
ATOM 6161 O O . VAL B 1 308 ? -13.906 19.656 18.547 1 64.5 308 VAL B O 1
ATOM 6164 N N . ARG B 1 309 ? -11.82 18.828 18.5 1 64.12 309 ARG B N 1
ATOM 6165 C CA . ARG B 1 309 ? -12.125 18.047 17.297 1 64.12 309 ARG B CA 1
ATOM 6166 C C . ARG B 1 309 ? -11.344 16.75 17.281 1 64.12 309 ARG B C 1
ATOM 6168 O O . ARG B 1 309 ? -10.219 16.688 17.781 1 64.12 309 ARG B O 1
ATOM 6175 N N . VAL B 1 310 ? -12.109 15.836 16.875 1 67 310 VAL B N 1
ATOM 6176 C CA . VAL B 1 310 ? -11.469 14.547 16.625 1 67 310 VAL B CA 1
ATOM 6177 C C . VAL B 1 310 ? -11.531 14.219 15.133 1 67 310 VAL B C 1
ATOM 6179 O O . VAL B 1 310 ? -12.594 14.344 14.508 1 67 310 VAL B O 1
ATOM 6182 N N . GLN B 1 311 ? -10.398 14.117 14.656 1 60 311 GLN B N 1
ATOM 6183 C CA . GLN B 1 311 ? -10.305 13.648 13.273 1 60 311 GLN B CA 1
ATOM 6184 C C . GLN B 1 311 ? -10.039 12.148 13.211 1 60 311 GLN B C 1
ATOM 6186 O O . GLN B 1 311 ? -9.031 11.672 13.742 1 60 311 GLN B O 1
ATOM 6191 N N . ARG B 1 312 ? -11.211 11.508 12.789 1 54.28 312 ARG B N 1
ATOM 6192 C CA . ARG B 1 312 ? -11.125 10.062 12.641 1 54.28 312 ARG B CA 1
ATOM 6193 C C . ARG B 1 312 ? -11.477 9.641 11.219 1 54.28 312 ARG B C 1
ATOM 6195 O O . ARG B 1 312 ? -12.57 9.922 10.734 1 54.28 312 ARG B O 1
ATOM 6202 N N . HIS B 1 313 ? -10.422 8.898 10.633 1 42.5 313 HIS B N 1
ATOM 6203 C CA . HIS B 1 313 ? -10.664 8.422 9.281 1 42.5 313 HIS B CA 1
ATOM 6204 C C . HIS B 1 313 ? -11.125 9.562 8.375 1 42.5 313 HIS B C 1
ATOM 6206 O O . HIS B 1 313 ? -12.117 9.43 7.66 1 42.5 313 HIS B O 1
ATOM 6212 N N . ASP B 1 314 ? -10.391 10.672 8.469 1 41.81 314 ASP B N 1
ATOM 6213 C CA . ASP B 1 314 ? -10.562 11.867 7.645 1 41.81 314 ASP B CA 1
ATOM 6214 C C . ASP B 1 314 ? -11.906 12.539 7.918 1 41.81 314 ASP B C 1
ATOM 6216 O O . ASP B 1 314 ? -12.391 13.312 7.098 1 41.81 314 ASP B O 1
ATOM 6220 N N . VAL B 1 315 ? -12.609 12.172 8.898 1 43.28 315 VAL B N 1
ATOM 6221 C CA . VAL B 1 315 ? -13.82 12.867 9.344 1 43.28 315 VAL B CA 1
ATOM 6222 C C . VAL B 1 315 ? -13.539 13.609 10.648 1 43.28 315 VAL B C 1
ATOM 6224 O O . VAL B 1 315 ? -12.945 13.047 11.578 1 43.28 315 VAL B O 1
ATOM 6227 N N . GLU B 1 316 ? -13.805 14.82 10.445 1 49.22 316 GLU B N 1
ATOM 6228 C CA . GLU B 1 316 ? -13.688 15.633 11.656 1 49.22 316 GLU B CA 1
ATOM 6229 C C . GLU B 1 316 ? -15.031 15.734 12.375 1 49.22 316 GLU B C 1
ATOM 6231 O O . GLU B 1 316 ? -16.062 16 11.75 1 49.22 316 GLU B O 1
ATOM 6236 N N . PHE B 1 317 ? -15.055 15.312 13.594 1 53.91 317 PHE B N 1
ATOM 6237 C CA . PHE B 1 317 ? -16.266 15.469 14.383 1 53.91 317 PHE B CA 1
ATOM 6238 C C . PHE B 1 317 ? -15.961 16.062 15.758 1 53.91 317 PHE B C 1
ATOM 6240 O O . PHE B 1 317 ? -14.828 15.953 16.234 1 53.91 317 PHE B O 1
ATOM 6247 N N . VAL B 1 318 ? -17 16.828 16.297 1 56.66 318 VAL B N 1
ATOM 6248 C CA . VAL B 1 318 ? -16.906 17.328 17.656 1 56.66 318 VAL B CA 1
ATOM 6249 C C . VAL B 1 318 ? -17.125 16.188 18.641 1 56.66 318 VAL B C 1
ATOM 6251 O O . VAL B 1 318 ? -18.141 15.508 18.594 1 56.66 318 VAL B O 1
ATOM 6254 N N . PRO B 1 319 ? -16.016 15.906 19.375 1 61.97 319 PRO B N 1
ATOM 6255 C CA . PRO B 1 319 ? -16.156 14.781 20.297 1 61.97 319 PRO B CA 1
ATOM 6256 C C . PRO B 1 319 ? -17.078 15.094 21.484 1 61.97 319 PRO B C 1
ATOM 6258 O O . PRO B 1 319 ? -17.281 16.266 21.812 1 61.97 319 PRO B O 1
ATOM 6261 N N . SER B 1 320 ? -17.797 14.109 21.891 1 60.84 320 SER B N 1
ATOM 6262 C CA . SER B 1 320 ? -18.516 14.141 23.156 1 60.84 320 SER B CA 1
ATOM 6263 C C . SER B 1 320 ? -17.703 13.492 24.266 1 60.84 320 SER B C 1
ATOM 6265 O O . SER B 1 320 ? -16.641 12.922 24.016 1 60.84 320 SER B O 1
ATOM 6267 N N . ALA B 1 321 ? -18.25 13.695 25.469 1 63.44 321 ALA B N 1
ATOM 6268 C CA . ALA B 1 321 ? -17.594 13.078 26.625 1 63.44 321 ALA B CA 1
ATOM 6269 C C . ALA B 1 321 ? -17.5 11.57 26.469 1 63.44 321 ALA B C 1
ATOM 6271 O O . ALA B 1 321 ? -16.609 10.93 27.016 1 63.44 321 ALA B O 1
ATOM 6272 N N . ARG B 1 322 ? -18.297 11.094 25.641 1 61.03 322 ARG B N 1
ATOM 6273 C CA . ARG B 1 322 ? -18.359 9.641 25.484 1 61.03 322 ARG B CA 1
ATOM 6274 C C . ARG B 1 322 ? -17.578 9.18 24.266 1 61.03 322 ARG B C 1
ATOM 6276 O O . ARG B 1 322 ? -17.5 7.984 23.984 1 61.03 322 ARG B O 1
ATOM 6283 N N . THR B 1 323 ? -17.047 10.133 23.641 1 66.75 323 THR B N 1
ATOM 6284 C CA . THR B 1 323 ? -16.281 9.758 22.453 1 66.75 323 THR B CA 1
ATOM 6285 C C . THR B 1 323 ? -15.023 8.977 22.844 1 66.75 323 THR B C 1
ATOM 6287 O O . THR B 1 323 ? -14.211 9.461 23.641 1 66.75 323 THR B O 1
ATOM 6290 N N . ARG B 1 324 ? -14.953 7.84 22.391 1 68.25 324 ARG B N 1
ATOM 6291 C CA . ARG B 1 324 ? -13.766 7.02 22.625 1 68.25 324 ARG B CA 1
ATOM 6292 C C . ARG B 1 324 ? -12.656 7.375 21.641 1 68.25 324 ARG B C 1
ATOM 6294 O O . ARG B 1 324 ? -12.875 7.375 20.422 1 68.25 324 ARG B O 1
ATOM 6301 N N . ILE B 1 325 ? -11.586 7.664 22.266 1 69.44 325 ILE B N 1
ATOM 6302 C CA . ILE B 1 325 ? -10.43 8.031 21.453 1 69.44 325 ILE B CA 1
ATOM 6303 C C . ILE B 1 325 ? -9.766 6.773 20.906 1 69.44 325 ILE B C 1
ATOM 6305 O O . ILE B 1 325 ? -9.594 5.789 21.625 1 69.44 325 ILE B O 1
ATOM 6309 N N . GLU B 1 326 ? -9.625 6.875 19.688 1 62.47 326 GLU B N 1
ATOM 6310 C CA . GLU B 1 326 ? -9.016 5.727 19.031 1 62.47 326 GLU B CA 1
ATOM 6311 C C . GLU B 1 326 ? -7.578 6.031 18.609 1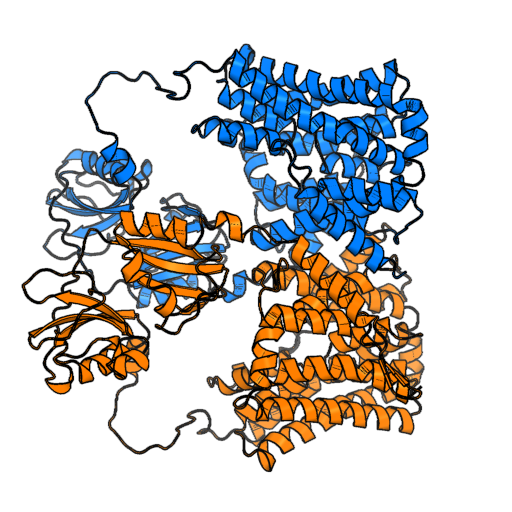 62.47 326 GLU B C 1
ATOM 6313 O O . GLU B 1 326 ? -7.199 7.199 18.469 1 62.47 326 GLU B O 1
ATOM 6318 N N . PHE B 1 327 ? -6.887 4.922 18.516 1 56.56 327 PHE B N 1
ATOM 6319 C CA . PHE B 1 327 ? -5.535 5.055 17.984 1 56.56 327 PHE B CA 1
ATOM 6320 C C . PHE B 1 327 ? -5.547 5.711 16.609 1 56.56 327 PHE B C 1
ATOM 6322 O O . PHE B 1 327 ? -6.363 5.355 15.758 1 56.56 327 PHE B O 1
ATOM 6329 N N . GLY B 1 328 ? -4.742 6.773 16.422 1 58.28 328 GLY B N 1
ATOM 6330 C CA . GLY B 1 328 ? -4.633 7.445 15.133 1 58.28 328 GLY B CA 1
ATOM 6331 C C . GLY B 1 328 ? -5.559 8.641 15 1 58.28 328 GLY B C 1
ATOM 6332 O O . GLY B 1 328 ? -5.504 9.367 14.008 1 58.28 328 GLY B O 1
ATOM 6333 N N . ASP B 1 329 ? -6.434 8.781 15.961 1 64.25 329 ASP B N 1
ATOM 6334 C CA . ASP B 1 329 ? -7.281 9.969 15.945 1 64.25 329 ASP B CA 1
ATOM 6335 C C . ASP B 1 329 ? -6.441 11.242 15.953 1 64.25 329 ASP B C 1
ATOM 6337 O O . ASP B 1 329 ? -5.441 11.328 16.672 1 64.25 329 ASP B O 1
ATOM 6341 N N . GLY B 1 330 ? -6.66 12.008 14.914 1 67 330 GLY B N 1
ATOM 6342 C CA . GLY B 1 330 ? -6.18 13.375 15.039 1 67 330 GLY B CA 1
ATOM 6343 C C . GLY B 1 330 ? -7.02 14.219 15.984 1 67 330 GLY B C 1
ATOM 6344 O O . GLY B 1 330 ? -8.234 14.328 15.805 1 67 330 GLY B O 1
ATOM 6345 N N . LEU B 1 331 ? -6.367 14.672 17.047 1 71.31 331 LEU B N 1
ATOM 6346 C CA . LEU B 1 331 ? -7.062 15.523 18.016 1 71.31 331 LEU B CA 1
ATOM 6347 C C . LEU B 1 331 ? -6.645 16.984 17.859 1 71.31 331 LEU B C 1
ATOM 6349 O O . LEU B 1 331 ? -5.453 17.281 17.719 1 71.31 331 LEU B O 1
ATOM 6353 N N . VAL B 1 332 ? -7.57 17.703 17.672 1 68.5 332 VAL B N 1
ATOM 6354 C CA . VAL B 1 332 ? -7.316 19.141 17.797 1 68.5 332 VAL B CA 1
ATOM 6355 C C . VAL B 1 332 ? -7.516 19.578 19.234 1 68.5 332 VAL B C 1
ATOM 6357 O O . VAL B 1 332 ? -8.641 19.594 19.734 1 68.5 332 VAL B O 1
ATOM 6360 N N . ALA B 1 333 ? -6.391 19.766 19.797 1 71.69 333 ALA B N 1
ATOM 6361 C CA . ALA B 1 333 ? -6.383 20.156 21.203 1 71.69 333 ALA B CA 1
ATOM 6362 C C . ALA B 1 333 ? -6.238 21.672 21.344 1 71.69 333 ALA B C 1
ATOM 6364 O O . ALA B 1 333 ? -5.492 22.297 20.594 1 71.69 333 ALA B O 1
ATOM 6365 N N . VAL B 1 334 ? -7.012 22.188 22.203 1 64.38 334 VAL B N 1
ATOM 6366 C CA . VAL B 1 334 ? -6.961 23.609 22.5 1 64.38 334 VAL B CA 1
ATOM 6367 C C . VAL B 1 334 ? -6.586 23.812 23.969 1 64.38 334 VAL B C 1
ATOM 6369 O O . VAL B 1 334 ? -7.137 23.156 24.859 1 64.38 334 VAL B O 1
ATOM 6372 N N . GLY B 1 335 ? -5.531 24.516 24.219 1 63.38 335 GLY B N 1
ATOM 6373 C CA . GLY B 1 335 ? -5.066 24.812 25.562 1 63.38 335 GLY B CA 1
ATOM 6374 C C . GLY B 1 335 ? -3.908 25.797 25.578 1 63.38 335 GLY B C 1
ATOM 6375 O O . GLY B 1 335 ? -3.578 26.391 24.562 1 63.38 335 GLY B O 1
ATOM 6376 N N . GLU B 1 336 ? -3.465 25.984 26.797 1 61.53 336 GLU B N 1
ATOM 6377 C CA . GLU B 1 336 ? -2.244 26.766 26.969 1 61.53 336 GLU B CA 1
ATOM 6378 C C . GLU B 1 336 ? -1.05 26.078 26.328 1 61.53 336 GLU B C 1
ATOM 6380 O O . GLU B 1 336 ? -0.992 24.844 26.281 1 61.53 336 GLU B O 1
ATOM 6385 N N . PRO B 1 337 ? -0.219 26.844 25.781 1 61.28 337 PRO B N 1
ATOM 6386 C CA . PRO B 1 337 ? 0.938 26.25 25.094 1 61.28 337 PRO B CA 1
ATOM 6387 C C . PRO B 1 337 ? 1.646 25.203 25.953 1 61.28 337 PRO B C 1
ATOM 6389 O O . PRO B 1 337 ? 2.037 24.141 25.438 1 61.28 337 PRO B O 1
ATOM 6392 N N . ASP B 1 338 ? 1.77 25.484 27.141 1 64.56 338 ASP B N 1
ATOM 6393 C CA . ASP B 1 338 ? 2.434 24.516 28.016 1 64.56 338 ASP B CA 1
ATOM 6394 C C . ASP B 1 338 ? 1.604 23.25 28.172 1 64.56 338 ASP B C 1
ATOM 6396 O O . ASP B 1 338 ? 2.15 22.141 28.203 1 64.56 338 ASP B O 1
ATOM 6400 N N . ALA B 1 339 ? 0.379 23.391 28.203 1 66.56 339 ALA B N 1
ATOM 6401 C CA . ALA B 1 339 ? -0.524 22.25 28.344 1 66.56 339 ALA B CA 1
ATOM 6402 C C . ALA B 1 339 ? -0.576 21.438 27.047 1 66.56 339 ALA B C 1
ATOM 6404 O O . ALA B 1 339 ? -0.611 20.203 27.078 1 66.56 339 ALA B O 1
ATOM 6405 N N . LEU B 1 340 ? -0.533 22.109 26.031 1 67.56 340 LEU B N 1
ATOM 6406 C CA . LEU B 1 340 ? -0.555 21.453 24.734 1 67.56 340 LEU B CA 1
ATOM 6407 C C . LEU B 1 340 ? 0.732 20.656 24.516 1 67.56 340 LEU B C 1
ATOM 6409 O O . LEU B 1 340 ? 0.708 19.578 23.922 1 67.56 340 LEU B O 1
ATOM 6413 N N . ALA B 1 341 ? 1.759 21.234 25.031 1 65.31 341 ALA B N 1
ATOM 6414 C CA . ALA B 1 341 ? 3.027 20.516 24.953 1 65.31 341 ALA B CA 1
ATOM 6415 C C . ALA B 1 341 ? 2.986 19.234 25.781 1 65.31 341 ALA B C 1
ATOM 6417 O O . ALA B 1 341 ? 3.492 18.188 25.359 1 65.31 341 ALA B O 1
ATOM 6418 N N . LYS B 1 342 ? 2.371 19.297 26.812 1 67.06 342 LYS B N 1
ATOM 6419 C CA . LYS B 1 342 ? 2.26 18.141 27.703 1 67.06 342 LYS B CA 1
ATOM 6420 C C . LYS B 1 342 ? 1.369 17.062 27.094 1 67.06 342 LYS B C 1
ATOM 6422 O O . LYS B 1 342 ? 1.681 15.867 27.172 1 67.06 342 LYS B O 1
ATOM 6427 N N . ILE B 1 343 ? 0.354 17.484 26.484 1 66.62 343 ILE B N 1
ATOM 6428 C CA . ILE B 1 343 ? -0.564 16.5 25.922 1 66.62 343 ILE B CA 1
ATOM 6429 C C . ILE B 1 343 ? 0.045 15.891 24.672 1 66.62 343 ILE B C 1
ATOM 6431 O O . ILE B 1 343 ? -0.171 14.711 24.375 1 66.62 343 ILE B O 1
ATOM 6435 N N . ALA B 1 344 ? 0.705 16.719 23.969 1 64.31 344 ALA B N 1
ATOM 6436 C CA . ALA B 1 344 ? 1.4 16.172 22.812 1 64.31 344 ALA B CA 1
ATOM 6437 C C . ALA B 1 344 ? 2.32 15.016 23.219 1 64.31 344 ALA B C 1
ATOM 6439 O O . ALA B 1 344 ? 2.406 14.016 22.5 1 64.31 344 ALA B O 1
ATOM 6440 N N . ASN B 1 345 ? 2.854 15.211 24.344 1 62.06 345 ASN B N 1
ATOM 6441 C CA . ASN B 1 345 ? 3.719 14.164 24.875 1 62.06 345 ASN B CA 1
ATOM 6442 C C . ASN B 1 345 ? 2.91 12.984 25.406 1 62.06 345 ASN B C 1
ATOM 6444 O O . ASN B 1 345 ? 3.322 11.836 25.266 1 62.06 345 ASN B O 1
ATOM 6448 N N . ALA B 1 346 ? 1.856 13.281 26.047 1 62.06 346 ALA B N 1
ATOM 6449 C CA . ALA B 1 346 ? 1.047 12.227 26.672 1 62.06 346 ALA B CA 1
ATOM 6450 C C . ALA B 1 346 ? 0.232 11.484 25.609 1 62.06 346 ALA B C 1
ATOM 6452 O O . ALA B 1 346 ? 0.062 10.266 25.703 1 62.06 346 ALA B O 1
ATOM 6453 N N . VAL B 1 347 ? -0.487 12.117 24.875 1 61.62 347 VAL B N 1
ATOM 6454 C CA . VAL B 1 347 ? -1.421 11.555 23.906 1 61.62 347 VAL B CA 1
ATOM 6455 C C . VAL B 1 347 ? -0.649 10.93 22.734 1 61.62 347 VAL B C 1
ATOM 6457 O O . VAL B 1 347 ? -1.045 9.891 22.203 1 61.62 347 VAL B O 1
ATOM 6460 N N . GLY B 1 348 ? 0.441 11.055 22.422 1 50.47 348 GLY B N 1
ATOM 6461 C CA . GLY B 1 348 ? 1.274 10.5 21.375 1 50.47 348 GLY B CA 1
ATOM 6462 C C . GLY B 1 348 ? 1.861 11.555 20.453 1 50.47 348 GLY B C 1
ATOM 6463 O O . GLY B 1 348 ? 1.368 12.688 20.406 1 50.47 348 GLY B O 1
ATOM 6464 N N . HIS B 1 349 ? 3.215 11.594 20.297 1 44.06 349 HIS B N 1
ATOM 6465 C CA . HIS B 1 349 ? 4.074 12.469 19.5 1 44.06 349 HIS B CA 1
ATOM 6466 C C . HIS B 1 349 ? 3.482 12.711 18.125 1 44.06 349 HIS B C 1
ATOM 6468 O O . HIS B 1 349 ? 2.582 11.984 17.688 1 44.06 349 HIS B O 1
ATOM 6474 N N . ARG B 1 350 ? 4.328 13.695 17.469 1 38.97 350 ARG B N 1
ATOM 6475 C CA . ARG B 1 350 ? 4.199 14.172 16.094 1 38.97 350 ARG B CA 1
ATOM 6476 C C . ARG B 1 350 ? 3.758 13.047 15.164 1 38.97 350 ARG B C 1
ATOM 6478 O O . ARG B 1 350 ? 4.105 11.883 15.375 1 38.97 350 ARG B O 1
ATOM 6485 N N . PRO B 1 351 ? 2.797 13.336 14.25 1 36.38 351 PRO B N 1
ATOM 6486 C CA . PRO B 1 351 ? 2.348 12.508 13.125 1 36.38 351 PRO B CA 1
ATOM 6487 C C . PRO B 1 351 ? 3.434 11.555 12.617 1 36.38 351 PRO B C 1
ATOM 6489 O O . PRO B 1 351 ? 3.229 10.852 11.633 1 36.38 351 PRO B O 1
ATOM 6492 N N . ARG B 1 352 ? 4.629 11.789 13.086 1 36.97 352 ARG B N 1
ATOM 6493 C CA . ARG B 1 352 ? 5.641 11.016 12.367 1 36.97 352 ARG B CA 1
ATOM 6494 C C . ARG B 1 352 ? 5.359 9.523 12.461 1 36.97 352 ARG B C 1
ATOM 6496 O O . ARG B 1 352 ? 5.848 8.742 11.641 1 36.97 352 ARG B O 1
ATOM 6503 N N . THR B 1 353 ? 4.867 9.023 13.617 1 38.94 353 THR B N 1
ATOM 6504 C CA . THR B 1 353 ? 4.766 7.582 13.805 1 38.94 353 THR B CA 1
ATOM 6505 C C . THR B 1 353 ? 3.637 7.004 12.953 1 38.94 353 THR B C 1
ATOM 6507 O O . THR B 1 353 ? 3.475 5.785 12.875 1 38.94 353 THR B O 1
ATOM 6510 N N . VAL B 1 354 ? 2.553 7.762 12.812 1 39.12 354 VAL B N 1
ATOM 6511 C CA . VAL B 1 354 ? 1.35 7.289 12.133 1 39.12 354 VAL B CA 1
ATOM 6512 C C . VAL B 1 354 ? 1.721 6.715 10.766 1 39.12 354 VAL B C 1
ATOM 6514 O O . VAL B 1 354 ? 1.056 5.805 10.273 1 39.12 354 VAL B O 1
ATOM 6517 N N . ASN B 1 355 ? 2.77 7.375 10.18 1 41.72 355 ASN B N 1
ATOM 6518 C CA . ASN B 1 355 ? 3.094 6.945 8.828 1 41.72 355 ASN B CA 1
ATOM 6519 C C . ASN B 1 355 ? 3.822 5.605 8.82 1 41.72 355 ASN B C 1
ATOM 6521 O O . ASN B 1 355 ? 4.398 5.211 7.809 1 41.72 355 ASN B O 1
ATOM 6525 N N . GLU B 1 356 ? 4.078 5.098 10.039 1 50.59 356 GLU B N 1
ATOM 6526 C CA . GLU B 1 356 ? 4.781 3.82 9.953 1 50.59 356 GLU B CA 1
ATOM 6527 C C . GLU B 1 356 ? 3.826 2.689 9.586 1 50.59 356 GLU B C 1
ATOM 6529 O O . GLU B 1 356 ? 2.826 2.469 10.273 1 50.59 356 GLU B O 1
ATOM 6534 N N . THR B 1 357 ? 3.654 2.412 8.312 1 58.69 357 THR B N 1
ATOM 6535 C CA . THR B 1 357 ? 2.871 1.256 7.891 1 58.69 357 THR B CA 1
ATOM 6536 C C . THR B 1 357 ? 3.35 -0.008 8.602 1 58.69 357 THR B C 1
ATOM 6538 O O . THR B 1 357 ? 4.547 -0.311 8.602 1 58.69 357 THR B O 1
ATOM 6541 N N . ASP B 1 358 ? 2.641 -0.444 9.703 1 78.56 358 ASP B N 1
ATOM 6542 C CA . ASP B 1 358 ? 2.996 -1.674 10.406 1 78.56 358 ASP B CA 1
ATOM 6543 C C . ASP B 1 358 ? 2.863 -2.887 9.484 1 78.56 358 ASP B C 1
ATOM 6545 O O . ASP B 1 358 ? 1.89 -3.637 9.578 1 78.56 358 ASP B O 1
ATOM 6549 N N . LEU B 1 359 ? 3.893 -3.068 8.516 1 89.5 359 LEU B N 1
ATOM 6550 C CA . LEU B 1 359 ? 3.936 -4.215 7.617 1 89.5 359 LEU B CA 1
ATOM 6551 C C . LEU B 1 359 ? 3.904 -5.523 8.398 1 89.5 359 LEU B C 1
ATOM 6553 O O . LEU B 1 359 ? 3.322 -6.512 7.949 1 89.5 359 LEU B O 1
ATOM 6557 N N . LEU B 1 360 ? 4.449 -5.465 9.594 1 90.81 360 LEU B N 1
ATOM 6558 C CA . LEU B 1 360 ? 4.477 -6.672 10.422 1 90.81 360 LEU B CA 1
ATOM 6559 C C . LEU B 1 360 ? 3.064 -7.078 10.828 1 90.81 360 LEU B C 1
ATOM 6561 O O . LEU B 1 360 ? 2.703 -8.258 10.742 1 90.81 360 LEU B O 1
ATOM 6565 N N . SER B 1 361 ? 2.303 -6.145 11.273 1 91.19 361 SER B N 1
ATOM 6566 C CA . SER B 1 361 ? 0.927 -6.441 11.664 1 91.19 361 SER B CA 1
ATOM 6567 C C . SER B 1 361 ? 0.114 -6.945 10.477 1 91.19 361 SER B C 1
ATOM 6569 O O . SER B 1 361 ? -0.73 -7.832 10.625 1 91.19 361 SER B O 1
ATOM 6571 N N . LEU B 1 362 ? 0.352 -6.371 9.344 1 93.56 362 LEU B N 1
ATOM 6572 C CA . LEU B 1 362 ? -0.362 -6.777 8.141 1 93.56 362 LEU B CA 1
ATOM 6573 C C . LEU B 1 362 ? -0.057 -8.227 7.789 1 93.56 362 LEU B C 1
ATOM 6575 O O . LEU B 1 362 ? -0.974 -9.031 7.594 1 93.56 362 LEU B O 1
ATOM 6579 N N . VAL B 1 363 ? 1.199 -8.562 7.719 1 95.88 363 VAL B N 1
ATOM 6580 C CA . VAL B 1 363 ? 1.628 -9.898 7.316 1 95.88 363 VAL B CA 1
ATOM 6581 C C . VAL B 1 363 ? 1.255 -10.914 8.398 1 95.88 363 VAL B C 1
ATOM 6583 O O . VAL B 1 363 ? 0.792 -12.016 8.094 1 95.88 363 VAL B O 1
ATOM 6586 N N . ALA B 1 364 ? 1.411 -10.531 9.625 1 94.5 364 ALA B N 1
ATOM 6587 C CA . ALA B 1 364 ? 1.051 -11.414 10.727 1 94.5 364 ALA B CA 1
ATOM 6588 C C . ALA B 1 364 ? -0.447 -11.703 10.727 1 94.5 364 ALA B C 1
ATOM 6590 O O . ALA B 1 364 ? -0.866 -12.828 11.016 1 94.5 364 ALA B O 1
ATOM 6591 N N . GLY B 1 365 ? -1.246 -10.695 10.492 1 94.88 365 GLY B N 1
ATOM 6592 C CA . GLY B 1 365 ? -2.684 -10.891 10.406 1 94.88 365 GLY B CA 1
ATOM 6593 C C . GLY B 1 365 ? -3.086 -11.859 9.305 1 94.88 365 GLY B C 1
ATOM 6594 O O . GLY B 1 365 ? -3.951 -12.711 9.508 1 94.88 365 GLY B O 1
ATOM 6595 N N . ILE B 1 366 ? -2.467 -11.758 8.172 1 96.06 366 ILE B N 1
ATOM 6596 C CA . ILE B 1 366 ? -2.768 -12.641 7.051 1 96.06 366 ILE B CA 1
ATOM 6597 C C . ILE B 1 366 ? -2.338 -14.07 7.383 1 96.06 366 ILE B C 1
ATOM 6599 O O . ILE B 1 366 ? -3.066 -15.023 7.105 1 96.06 366 ILE B O 1
ATOM 6603 N N . VAL B 1 367 ? -1.11 -14.18 7.98 1 95.5 367 VAL B N 1
ATOM 6604 C CA . VAL B 1 367 ? -0.611 -15.492 8.375 1 95.5 367 VAL B CA 1
ATOM 6605 C C . VAL B 1 367 ? -1.58 -16.141 9.359 1 95.5 367 VAL B C 1
ATOM 6607 O O . VAL B 1 367 ? -1.931 -17.312 9.219 1 95.5 367 VAL B O 1
ATOM 6610 N N . LEU B 1 368 ? -2.02 -15.375 10.305 1 94.69 368 LEU B N 1
ATOM 6611 C CA . LEU B 1 368 ? -2.996 -15.875 11.266 1 94.69 368 LEU B CA 1
ATOM 6612 C C . LEU B 1 368 ? -4.289 -16.281 10.562 1 94.69 368 LEU B C 1
ATOM 6614 O O . LEU B 1 368 ? -4.898 -17.297 10.922 1 94.69 368 LEU B O 1
ATOM 6618 N N . GLY B 1 369 ? -4.699 -15.531 9.648 1 94.5 369 GLY B N 1
ATOM 6619 C CA . GLY B 1 369 ? -5.891 -15.844 8.875 1 94.5 369 GLY B CA 1
ATOM 6620 C C . GLY B 1 369 ? -5.777 -17.156 8.109 1 94.5 369 GLY B C 1
ATOM 6621 O O . GLY B 1 369 ? -6.707 -17.953 8.102 1 94.5 369 GLY B O 1
ATOM 6622 N N . ILE B 1 370 ? -4.668 -17.328 7.5 1 93.19 370 ILE B N 1
ATOM 6623 C CA . ILE B 1 370 ? -4.457 -18.547 6.734 1 93.19 370 ILE B CA 1
ATOM 6624 C C . ILE B 1 370 ? -4.434 -19.75 7.68 1 93.19 370 ILE B C 1
ATOM 6626 O O . ILE B 1 370 ? -4.973 -20.812 7.355 1 93.19 370 ILE B O 1
ATOM 6630 N N . PHE B 1 371 ? -3.844 -19.578 8.836 1 92.44 371 PHE B N 1
ATOM 6631 C CA . PHE B 1 371 ? -3.818 -20.641 9.828 1 92.44 371 PHE B CA 1
ATOM 6632 C C . PHE B 1 371 ? -5.23 -21.016 10.266 1 92.44 371 PHE B C 1
ATOM 6634 O O . PHE B 1 371 ? -5.574 -22.188 10.352 1 92.44 371 PHE B O 1
ATOM 6641 N N . VAL B 1 372 ? -6.02 -20.047 10.531 1 91.5 372 VAL B N 1
ATOM 6642 C CA . VAL B 1 372 ? -7.406 -20.266 10.93 1 91.5 372 VAL B CA 1
ATOM 6643 C C . VAL B 1 372 ? -8.18 -20.891 9.781 1 91.5 372 VAL B C 1
ATOM 6645 O O . VAL B 1 372 ? -9.031 -21.766 10 1 91.5 372 VAL B O 1
ATOM 6648 N N . GLY B 1 373 ? -7.918 -20.438 8.594 1 89.69 373 GLY B N 1
ATOM 6649 C CA . GLY B 1 373 ? -8.586 -20.969 7.418 1 89.69 373 GLY B CA 1
ATOM 6650 C C . GLY B 1 373 ? -8.297 -22.438 7.172 1 89.69 373 GLY B C 1
ATOM 6651 O O . GLY B 1 373 ? -9.117 -23.156 6.59 1 89.69 373 GLY B O 1
ATOM 6652 N N . ASN B 1 374 ? -7.113 -22.859 7.598 1 87.62 374 ASN B N 1
ATOM 6653 C CA . ASN B 1 374 ? -6.699 -24.234 7.379 1 87.62 374 ASN B CA 1
ATOM 6654 C C . ASN B 1 374 ? -7.227 -25.156 8.477 1 87.62 374 ASN B C 1
ATOM 6656 O O . ASN B 1 374 ? -7.141 -26.391 8.359 1 87.62 374 ASN B O 1
ATOM 6660 N N . LEU B 1 375 ? -7.797 -24.578 9.477 1 85.5 375 LEU B N 1
ATOM 6661 C CA . LEU B 1 375 ? -8.398 -25.391 10.523 1 85.5 375 LEU B CA 1
ATOM 6662 C C . LEU B 1 375 ? -9.711 -26.016 10.047 1 85.5 375 LEU B C 1
ATOM 6664 O O . LEU B 1 375 ? -10.586 -25.312 9.531 1 85.5 375 LEU B O 1
ATOM 6668 N N . SER B 1 376 ? -9.688 -27.344 9.906 1 79.12 376 SER B N 1
ATOM 6669 C CA . SER B 1 376 ? -10.859 -28.047 9.391 1 79.12 376 SER B CA 1
ATOM 6670 C C . SER B 1 376 ? -11.805 -28.438 10.523 1 79.12 376 SER B C 1
ATOM 6672 O O . SER B 1 376 ? -11.359 -28.891 11.578 1 79.12 376 SER B O 1
ATOM 6674 N N . LEU B 1 377 ? -12.969 -27.891 10.398 1 72.5 377 LEU B N 1
ATOM 6675 C CA . LEU B 1 377 ? -14.008 -28.359 11.312 1 72.5 377 LEU B CA 1
ATOM 6676 C C . LEU B 1 377 ? -14.734 -29.562 10.734 1 72.5 377 LEU B C 1
ATOM 6678 O O . LEU B 1 377 ? -15.141 -29.562 9.57 1 72.5 377 LEU B O 1
ATOM 6682 N N . GLN B 1 378 ? -14.562 -30.688 11.383 1 68.12 378 GLN B N 1
ATOM 6683 C CA . GLN B 1 378 ? -15.227 -31.906 10.93 1 68.12 378 GLN B CA 1
ATOM 6684 C C . GLN B 1 378 ? -16.656 -31.984 11.477 1 68.12 378 GLN B C 1
ATOM 6686 O O . GLN B 1 378 ? -16.859 -32 12.688 1 68.12 378 GLN B O 1
ATOM 6691 N N . ILE B 1 379 ? -17.5 -31.562 10.711 1 66 379 ILE B N 1
ATOM 6692 C CA . ILE B 1 379 ? -18.891 -31.766 11.086 1 66 379 ILE B CA 1
ATOM 6693 C C . ILE B 1 379 ? -19.422 -33.031 10.422 1 66 379 ILE B C 1
ATOM 6695 O O . ILE B 1 379 ? -19.859 -33 9.273 1 66 379 ILE B O 1
ATOM 6699 N N . GLY B 1 380 ? -19.484 -34.094 11.141 1 64.75 380 GLY B N 1
ATOM 6700 C CA . GLY B 1 380 ? -19.891 -35.375 10.57 1 64.75 380 GLY B CA 1
ATOM 6701 C C . GLY B 1 380 ? -19 -35.844 9.438 1 64.75 380 GLY B C 1
ATOM 6702 O O . GLY B 1 380 ? -17.781 -35.938 9.594 1 64.75 380 GLY B O 1
ATOM 6703 N N . GLU B 1 381 ? -19.547 -36.062 8.273 1 64.25 381 GLU B N 1
ATOM 6704 C CA . GLU B 1 381 ? -18.828 -36.531 7.094 1 64.25 381 GLU B CA 1
ATOM 6705 C C . GLU B 1 381 ? -18.281 -35.344 6.273 1 64.25 381 GLU B C 1
ATOM 6707 O O . GLU B 1 381 ? -17.484 -35.562 5.348 1 64.25 381 GLU B O 1
ATOM 6712 N N . PHE B 1 382 ? -18.719 -34.156 6.719 1 64.19 382 PHE B N 1
ATOM 6713 C CA . PHE B 1 382 ? -18.312 -33 5.949 1 64.19 382 PHE B CA 1
ATOM 6714 C C . PHE B 1 382 ? -17.156 -32.281 6.625 1 64.19 382 PHE B C 1
ATOM 6716 O O . PHE B 1 382 ? -17.156 -32.094 7.848 1 64.19 382 PHE B O 1
ATOM 6723 N N . SER B 1 383 ? -16 -32.344 6.031 1 71.94 383 SER B N 1
ATOM 6724 C CA . SER B 1 383 ? -14.891 -31.531 6.508 1 71.94 383 SER B CA 1
ATOM 6725 C C . SER B 1 383 ? -14.914 -30.141 5.895 1 71.94 383 SER B C 1
ATOM 6727 O O . SER B 1 383 ? -15.047 -30 4.676 1 71.94 383 SER B O 1
ATOM 6729 N N . MET B 1 384 ? -15.203 -29.172 6.863 1 74.75 384 MET B N 1
ATOM 6730 C CA . MET B 1 384 ? -15.32 -27.812 6.336 1 74.75 384 MET B CA 1
ATOM 6731 C C . MET B 1 384 ? -14.172 -26.938 6.82 1 74.75 384 MET B C 1
ATOM 6733 O O . MET B 1 384 ? -13.766 -27.016 7.984 1 74.75 384 MET B O 1
ATOM 6737 N N . SER B 1 385 ? -13.445 -26.391 5.848 1 82.75 385 SER B N 1
ATOM 6738 C CA . SER B 1 385 ? -12.445 -25.391 6.184 1 82.75 385 SER B CA 1
ATOM 6739 C C . SER B 1 385 ? -12.781 -24.047 5.559 1 82.75 385 SER B C 1
ATOM 6741 O O . SER B 1 385 ? -13.461 -23.984 4.531 1 82.75 385 SER B O 1
ATOM 6743 N N . LEU B 1 386 ? -12.492 -22.984 6.16 1 84.69 386 LEU B N 1
ATOM 6744 C CA . LEU B 1 386 ? -12.742 -21.656 5.633 1 84.69 386 LEU B CA 1
ATOM 6745 C C . LEU B 1 386 ? -11.828 -21.344 4.453 1 84.69 386 LEU B C 1
ATOM 6747 O O . LEU B 1 386 ? -12.148 -20.516 3.609 1 84.69 386 LEU B O 1
ATOM 6751 N N . GLY B 1 387 ? -10.703 -22.062 4.488 1 85.5 387 GLY B N 1
ATOM 6752 C CA . GLY B 1 387 ? -9.805 -21.922 3.357 1 85.5 387 GLY B CA 1
ATOM 6753 C C . GLY B 1 387 ? -8.969 -20.656 3.4 1 85.5 387 GLY B C 1
ATOM 6754 O O . GLY B 1 387 ? -8.961 -19.953 4.41 1 85.5 387 GLY B O 1
ATOM 6755 N N . ILE B 1 388 ? -8.336 -20.328 2.258 1 86.94 388 ILE B N 1
ATOM 6756 C CA . ILE B 1 388 ? -7.367 -19.234 2.148 1 86.94 388 ILE B CA 1
ATOM 6757 C C . ILE B 1 388 ? -8.102 -17.906 2.037 1 86.94 388 ILE B C 1
ATOM 6759 O O . ILE B 1 388 ? -7.516 -16.844 2.271 1 86.94 388 ILE B O 1
ATOM 6763 N N . ALA B 1 389 ? -9.352 -17.953 1.626 1 89.25 389 ALA B N 1
ATOM 6764 C CA . ALA B 1 389 ? -10.133 -16.734 1.532 1 89.25 389 ALA B CA 1
ATOM 6765 C C . ALA B 1 389 ? -10.938 -16.484 2.807 1 89.25 389 ALA B C 1
ATOM 6767 O O . ALA B 1 389 ? -10.859 -15.414 3.402 1 89.25 389 ALA B O 1
ATOM 6768 N N . GLY B 1 390 ? -11.57 -17.484 3.293 1 89.5 390 GLY B N 1
ATOM 6769 C CA . GLY B 1 390 ? -12.43 -17.344 4.457 1 89.5 390 GLY B CA 1
ATOM 6770 C C . GLY B 1 390 ? -11.664 -17.031 5.73 1 89.5 390 GLY B C 1
ATOM 6771 O O . GLY B 1 390 ? -12.117 -16.234 6.559 1 89.5 390 GLY B O 1
ATOM 6772 N N . GLY B 1 391 ? -10.562 -17.656 5.965 1 92.25 391 GLY B N 1
ATOM 6773 C CA . GLY B 1 391 ? -9.758 -17.438 7.156 1 92.25 391 GLY B CA 1
ATOM 6774 C C . GLY B 1 391 ? -9.297 -16.016 7.316 1 92.25 391 GLY B C 1
ATOM 6775 O O . GLY B 1 391 ? -9.625 -15.352 8.305 1 92.25 391 GLY B O 1
ATOM 6776 N N . PRO B 1 392 ? -8.594 -15.508 6.324 1 94.31 392 PRO B N 1
ATOM 6777 C CA . PRO B 1 392 ? -8.148 -14.109 6.387 1 94.31 392 PRO B CA 1
ATOM 6778 C C . PRO B 1 392 ? -9.312 -13.133 6.523 1 94.31 392 PRO B C 1
ATOM 6780 O O . PRO B 1 392 ? -9.188 -12.117 7.211 1 94.31 392 PRO B O 1
ATOM 6783 N N . LEU B 1 393 ? -10.398 -13.43 5.871 1 93.44 393 LEU B N 1
ATOM 6784 C CA . LEU B 1 393 ? -11.57 -12.578 6.02 1 93.44 393 LEU B CA 1
ATOM 6785 C C . LEU B 1 393 ? -12.031 -12.531 7.473 1 93.44 393 LEU B C 1
ATOM 6787 O O . LEU B 1 393 ? -12.289 -11.453 8.008 1 93.44 393 LEU B O 1
ATOM 6791 N N . MET B 1 394 ? -12.094 -13.656 8.102 1 92.88 394 MET B N 1
ATOM 6792 C CA . MET B 1 394 ? -12.57 -13.75 9.477 1 92.88 394 MET B CA 1
ATOM 6793 C C . MET B 1 394 ? -11.617 -13.039 10.438 1 92.88 394 MET B C 1
ATOM 6795 O O . MET B 1 394 ? -12.055 -12.273 11.297 1 92.88 394 MET B O 1
ATOM 6799 N N . VAL B 1 395 ? -10.375 -13.297 10.312 1 94.38 395 VAL B N 1
ATOM 6800 C CA . VAL B 1 395 ? -9.391 -12.648 11.164 1 94.38 395 VAL B CA 1
ATOM 6801 C C . VAL B 1 395 ? -9.398 -11.141 10.914 1 94.38 395 VAL B C 1
ATOM 6803 O O . VAL B 1 395 ? -9.289 -10.352 11.859 1 94.38 395 VAL B O 1
ATOM 6806 N N . GLY B 1 396 ? -9.508 -10.773 9.625 1 94.25 396 GLY B N 1
ATOM 6807 C CA . GLY B 1 396 ? -9.641 -9.359 9.305 1 94.25 396 GLY B CA 1
ATOM 6808 C C . GLY B 1 396 ? -10.82 -8.695 9.992 1 94.25 396 GLY B C 1
ATOM 6809 O O . GLY B 1 396 ? -10.703 -7.586 10.516 1 94.25 396 GLY B O 1
ATOM 6810 N N . LEU B 1 397 ? -11.938 -9.391 10.047 1 91.44 397 LEU B N 1
ATOM 6811 C CA . LEU B 1 397 ? -13.141 -8.867 10.68 1 91.44 397 LEU B CA 1
ATOM 6812 C C . LEU B 1 397 ? -12.914 -8.641 12.172 1 91.44 397 LEU B C 1
ATOM 6814 O O . LEU B 1 397 ? -13.289 -7.602 12.711 1 91.44 397 LEU B O 1
ATOM 6818 N N . ILE B 1 398 ? -12.32 -9.578 12.773 1 91.62 398 ILE B N 1
ATOM 6819 C CA . ILE B 1 398 ? -12.078 -9.516 14.211 1 91.62 398 ILE B CA 1
ATOM 6820 C C . ILE B 1 398 ? -11.086 -8.398 14.523 1 91.62 398 ILE B C 1
ATOM 6822 O O . ILE B 1 398 ? -11.328 -7.582 15.414 1 91.62 398 ILE B O 1
ATOM 6826 N N . LEU B 1 399 ? -10.023 -8.352 13.781 1 90.19 399 LEU B N 1
ATOM 6827 C CA . LEU B 1 399 ? -9.008 -7.324 14.008 1 90.19 399 LEU B CA 1
ATOM 6828 C C . LEU B 1 399 ? -9.539 -5.941 13.648 1 90.19 399 LEU B C 1
ATOM 6830 O O . LEU B 1 399 ? -9.188 -4.949 14.281 1 90.19 399 LEU B O 1
ATOM 6834 N N . GLY B 1 400 ? -10.297 -5.918 12.594 1 84.81 400 GLY B N 1
ATOM 6835 C CA . GLY B 1 400 ? -10.914 -4.648 12.242 1 84.81 400 GLY B CA 1
ATOM 6836 C C . GLY B 1 400 ? -11.852 -4.121 13.305 1 84.81 400 GLY B C 1
ATOM 6837 O O . GLY B 1 400 ? -11.922 -2.91 13.531 1 84.81 400 GLY B O 1
ATOM 6838 N N . HIS B 1 401 ? -12.547 -5.004 13.922 1 82.38 401 HIS B N 1
ATOM 6839 C CA . HIS B 1 401 ? -13.508 -4.637 14.961 1 82.38 401 HIS B CA 1
ATOM 6840 C C . HIS B 1 401 ? -12.789 -4.156 16.219 1 82.38 401 HIS B C 1
ATOM 6842 O O . HIS B 1 401 ? -13.156 -3.127 16.797 1 82.38 401 HIS B O 1
ATOM 6848 N N . PHE B 1 402 ? -11.766 -4.906 16.609 1 80.69 402 PHE B N 1
ATOM 6849 C CA . PHE B 1 402 ? -11.078 -4.59 17.859 1 80.69 402 PHE B CA 1
ATOM 6850 C C . PHE B 1 402 ? -9.953 -3.584 17.609 1 80.69 402 PHE B C 1
ATOM 6852 O O . PHE B 1 402 ? -9.453 -2.975 18.562 1 80.69 402 PHE B O 1
ATOM 6859 N N . ARG B 1 403 ? -9.578 -3.391 16.359 1 70.69 403 ARG B N 1
ATOM 6860 C CA . ARG B 1 403 ? -8.562 -2.441 15.914 1 70.69 403 ARG B CA 1
ATOM 6861 C C . ARG B 1 403 ? -7.176 -2.881 16.359 1 70.69 403 ARG B C 1
ATOM 6863 O O . ARG B 1 403 ? -6.176 -2.535 15.719 1 70.69 403 ARG B O 1
ATOM 6870 N N . ARG B 1 404 ? -7.078 -3.508 17.531 1 73.44 404 ARG B N 1
ATOM 6871 C CA . ARG B 1 404 ? -5.797 -4.043 17.984 1 73.44 404 ARG B CA 1
ATOM 6872 C C . ARG B 1 404 ? -6 -5.305 18.812 1 73.44 404 ARG B C 1
ATOM 6874 O O . ARG B 1 404 ? -6.914 -5.379 19.641 1 73.44 404 ARG B O 1
ATOM 6881 N N . LEU B 1 405 ? -5.312 -6.246 18.469 1 78.12 405 LEU B N 1
ATOM 6882 C CA . LEU B 1 405 ? -5.266 -7.469 19.266 1 78.12 405 LEU B CA 1
ATOM 6883 C C . LEU B 1 405 ? -3.832 -7.805 19.672 1 78.12 405 LEU B C 1
ATOM 6885 O O . LEU B 1 405 ? -3.066 -8.336 18.859 1 78.12 405 LEU B O 1
ATOM 6889 N N . GLY B 1 406 ? -3.471 -7.43 20.953 1 73.12 406 GLY B N 1
ATOM 6890 C CA . GLY B 1 406 ? -2.078 -7.582 21.344 1 73.12 406 GLY B CA 1
ATOM 6891 C C . GLY B 1 406 ? -1.141 -6.68 20.562 1 73.12 406 GLY B C 1
ATOM 6892 O O . GLY B 1 406 ? -1.36 -5.473 20.484 1 73.12 406 GLY B O 1
ATOM 6893 N N . PRO B 1 407 ? -0.153 -7.379 19.891 1 77.06 407 PRO B N 1
ATOM 6894 C CA . PRO B 1 407 ? 0.812 -6.574 19.125 1 77.06 407 PRO B CA 1
ATOM 6895 C C . PRO B 1 407 ? 0.373 -6.332 17.688 1 77.06 407 PRO B C 1
ATOM 6897 O O . PRO B 1 407 ? 0.992 -5.535 16.969 1 77.06 407 PRO B O 1
ATOM 6900 N N . ILE B 1 408 ? -0.698 -6.922 17.312 1 84.94 408 ILE B N 1
ATOM 6901 C CA . ILE B 1 408 ? -1.127 -6.816 15.93 1 84.94 408 ILE B CA 1
ATOM 6902 C C . ILE B 1 408 ? -2.164 -5.703 15.789 1 84.94 408 ILE B C 1
ATOM 6904 O O . ILE B 1 408 ? -3.197 -5.727 16.453 1 84.94 408 ILE B O 1
ATOM 6908 N N . ARG B 1 409 ? -1.801 -4.855 14.93 1 80.12 409 ARG B N 1
ATOM 6909 C CA . ARG B 1 409 ? -2.684 -3.719 14.688 1 80.12 409 ARG B CA 1
ATOM 6910 C C . ARG B 1 409 ? -3.709 -4.043 13.602 1 80.12 409 ARG B C 1
ATOM 6912 O O . ARG B 1 409 ? -3.393 -4.723 12.625 1 80.12 409 ARG B O 1
ATOM 6919 N N . GLY B 1 410 ? -4.949 -3.637 13.828 1 77.62 410 GLY B N 1
ATOM 6920 C CA . GLY B 1 410 ? -6.023 -3.852 12.875 1 77.62 410 GLY B CA 1
ATOM 6921 C C . GLY B 1 410 ? -6.562 -2.562 12.281 1 77.62 410 GLY B C 1
ATOM 6922 O O . GLY B 1 410 ? -7.754 -2.463 11.977 1 77.62 410 GLY B O 1
ATOM 6923 N N . SER B 1 411 ? -5.793 -1.548 12.273 1 76.88 411 SER B N 1
ATOM 6924 C CA . SER B 1 411 ? -6.164 -0.279 11.656 1 76.88 411 SER B CA 1
ATOM 6925 C C . SER B 1 411 ? -5.027 0.278 10.805 1 76.88 411 SER B C 1
ATOM 6927 O O . SER B 1 411 ? -3.871 0.291 11.242 1 76.88 411 SER B O 1
ATOM 6929 N N . TYR B 1 412 ? -5.387 0.632 9.57 1 80.94 412 TYR B N 1
ATOM 6930 C CA . TYR B 1 412 ? -4.418 1.147 8.609 1 80.94 412 TYR B CA 1
ATOM 6931 C C . TYR B 1 412 ? -4.906 2.455 7.992 1 80.94 412 TYR B C 1
ATOM 6933 O O . TYR B 1 412 ? -6.109 2.707 7.926 1 80.94 412 TYR B O 1
ATOM 6941 N N . PRO B 1 413 ? -3.928 3.285 7.586 1 73.5 413 PRO B N 1
ATOM 6942 C CA . PRO B 1 413 ? -4.328 4.488 6.855 1 73.5 413 PRO B CA 1
ATOM 6943 C C . PRO B 1 413 ? -5.16 4.176 5.613 1 73.5 413 PRO B C 1
ATOM 6945 O O . PRO B 1 413 ? -4.895 3.188 4.922 1 73.5 413 PRO B O 1
ATOM 6948 N N . PRO B 1 414 ? -6.156 4.988 5.348 1 75 414 PRO B N 1
ATOM 6949 C CA . PRO B 1 414 ? -7.105 4.703 4.27 1 75 414 PRO B CA 1
ATOM 6950 C C . PRO B 1 414 ? -6.418 4.516 2.918 1 75 414 PRO B C 1
ATOM 6952 O O . PRO B 1 414 ? -6.785 3.617 2.154 1 75 414 PRO B O 1
ATOM 6955 N N . ALA B 1 415 ? -5.449 5.344 2.672 1 76.94 415 ALA B N 1
ATOM 6956 C CA . ALA B 1 415 ? -4.766 5.25 1.383 1 76.94 415 ALA B CA 1
ATOM 6957 C C . ALA B 1 415 ? -4.035 3.918 1.243 1 76.94 415 ALA B C 1
ATOM 6959 O O . ALA B 1 415 ? -4.047 3.305 0.173 1 76.94 415 ALA B O 1
ATOM 6960 N N . ALA B 1 416 ? -3.441 3.506 2.318 1 84.44 416 ALA B N 1
ATOM 6961 C CA . ALA B 1 416 ? -2.742 2.225 2.322 1 84.44 416 ALA B CA 1
ATOM 6962 C C . ALA B 1 416 ? -3.721 1.063 2.176 1 84.44 416 ALA B C 1
ATOM 6964 O O . ALA B 1 416 ? -3.455 0.107 1.444 1 84.44 416 ALA B O 1
ATOM 6965 N N . MET B 1 417 ? -4.824 1.199 2.828 1 85.69 417 MET B N 1
ATOM 6966 C CA . MET B 1 417 ? -5.855 0.167 2.779 1 85.69 417 MET B CA 1
ATOM 6967 C C . MET B 1 417 ? -6.422 0.026 1.369 1 85.69 417 MET B C 1
ATOM 6969 O O . MET B 1 417 ? -6.617 -1.09 0.884 1 85.69 417 MET B O 1
ATOM 6973 N N . LEU B 1 418 ? -6.66 1.11 0.803 1 84.88 418 LEU B N 1
ATOM 6974 C CA . LEU B 1 418 ? -7.219 1.103 -0.545 1 84.88 418 LEU B CA 1
ATOM 6975 C C . LEU B 1 418 ? -6.234 0.488 -1.536 1 84.88 418 LEU B C 1
ATOM 6977 O O . LEU B 1 418 ? -6.629 -0.304 -2.396 1 84.88 418 LEU B O 1
ATOM 6981 N N . LEU B 1 419 ? -5.031 0.803 -1.377 1 88.44 419 LEU B N 1
ATOM 6982 C CA . LEU B 1 419 ? -4.008 0.268 -2.268 1 88.44 419 LEU B CA 1
ATOM 6983 C C . LEU B 1 419 ? -3.873 -1.242 -2.096 1 88.44 419 LEU B C 1
ATOM 6985 O O . LEU B 1 419 ? -3.744 -1.974 -3.08 1 88.44 419 LEU B O 1
ATOM 6989 N N . MET B 1 420 ? -3.861 -1.695 -0.874 1 92.31 420 MET B N 1
ATOM 6990 C CA . MET B 1 420 ? -3.74 -3.125 -0.599 1 92.31 420 MET B CA 1
ATOM 6991 C C . MET B 1 420 ? -4.953 -3.883 -1.124 1 92.31 420 MET B C 1
ATOM 6993 O O . MET B 1 420 ? -4.816 -4.965 -1.697 1 92.31 420 MET B O 1
ATOM 6997 N N . THR B 1 421 ? -6.086 -3.32 -0.95 1 92.19 421 THR B N 1
ATOM 6998 C CA . THR B 1 421 ? -7.316 -3.961 -1.406 1 92.19 421 THR B CA 1
ATOM 6999 C C . THR B 1 421 ? -7.344 -4.047 -2.93 1 92.19 421 THR B C 1
ATOM 7001 O O . THR B 1 421 ? -7.559 -5.125 -3.49 1 92.19 421 THR B O 1
ATOM 7004 N N . GLU B 1 422 ? -7.09 -2.953 -3.576 1 92 422 GLU B N 1
ATOM 7005 C CA . GLU B 1 422 ? -7.141 -2.916 -5.035 1 92 422 GLU B CA 1
ATOM 7006 C C . GLU B 1 422 ? -5.988 -3.701 -5.648 1 92 422 GLU B C 1
ATOM 7008 O O . GLU B 1 422 ? -6.164 -4.387 -6.656 1 92 422 GLU B O 1
ATOM 7013 N N . GLY B 1 423 ? -4.848 -3.504 -5.027 1 94.5 423 GLY B N 1
ATOM 7014 C CA . GLY B 1 423 ? -3.691 -4.242 -5.516 1 94.5 423 GLY B CA 1
ATOM 7015 C C . GLY B 1 423 ? -3.842 -5.746 -5.383 1 94.5 423 GLY B C 1
ATOM 7016 O O . GLY B 1 423 ? -3.518 -6.492 -6.309 1 94.5 423 GLY B O 1
ATOM 7017 N N . GLY B 1 424 ? -4.266 -6.141 -4.188 1 95.5 424 GLY B N 1
ATOM 7018 C CA . GLY B 1 424 ? -4.52 -7.559 -3.99 1 95.5 424 GLY B CA 1
ATOM 7019 C C . GLY B 1 424 ? -5.551 -8.117 -4.949 1 95.5 424 GLY B C 1
ATOM 7020 O O . GLY B 1 424 ? -5.363 -9.203 -5.512 1 95.5 424 GLY B O 1
ATOM 7021 N N . LEU B 1 425 ? -6.613 -7.426 -5.121 1 94.69 425 LEU B N 1
ATOM 7022 C CA . LEU B 1 425 ? -7.668 -7.844 -6.035 1 94.69 425 LEU B CA 1
ATOM 7023 C C . LEU B 1 425 ? -7.148 -7.922 -7.465 1 94.69 425 LEU B C 1
ATOM 7025 O O . LEU B 1 425 ? -7.469 -8.859 -8.203 1 94.69 425 LEU B O 1
ATOM 7029 N N . ALA B 1 426 ? -6.383 -6.965 -7.879 1 95.44 426 ALA B N 1
ATOM 7030 C CA . ALA B 1 426 ? -5.82 -6.926 -9.227 1 95.44 426 ALA B CA 1
ATOM 7031 C C . ALA B 1 426 ? -4.949 -8.156 -9.484 1 95.44 426 ALA B C 1
ATOM 7033 O O . ALA B 1 426 ? -5.055 -8.781 -10.539 1 95.44 426 ALA B O 1
ATOM 7034 N N . LEU B 1 427 ? -4.078 -8.477 -8.516 1 95.75 427 LEU B N 1
ATOM 7035 C CA . LEU B 1 427 ? -3.205 -9.641 -8.648 1 95.75 427 LEU B CA 1
ATOM 7036 C C . LEU B 1 427 ? -4.023 -10.922 -8.766 1 95.75 427 LEU B C 1
ATOM 7038 O O . LEU B 1 427 ? -3.715 -11.781 -9.586 1 95.75 427 LEU B O 1
ATOM 7042 N N . PHE B 1 428 ? -5.008 -11.008 -7.969 1 95.25 428 PHE B N 1
ATOM 7043 C CA . PHE B 1 428 ? -5.863 -12.188 -7.953 1 95.25 428 PHE B CA 1
ATOM 7044 C C . PHE B 1 428 ? -6.605 -12.336 -9.273 1 95.25 428 PHE B C 1
ATOM 7046 O O . PHE B 1 428 ? -6.578 -13.406 -9.891 1 95.25 428 PHE B O 1
ATOM 7053 N N . LEU B 1 429 ? -7.281 -11.281 -9.75 1 94.62 429 LEU B N 1
ATOM 7054 C CA . LEU B 1 429 ? -8.094 -11.328 -10.961 1 94.62 429 LEU B CA 1
ATOM 7055 C C . LEU B 1 429 ? -7.227 -11.586 -12.188 1 94.62 429 LEU B C 1
ATOM 7057 O O . LEU B 1 429 ? -7.645 -12.281 -13.109 1 94.62 429 LEU B O 1
ATOM 7061 N N . ALA B 1 430 ? -6.047 -10.977 -12.227 1 95.62 430 ALA B N 1
ATOM 7062 C CA . ALA B 1 430 ? -5.121 -11.219 -13.328 1 95.62 430 ALA B CA 1
ATOM 7063 C C . ALA B 1 430 ? -4.719 -12.688 -13.391 1 95.62 430 ALA B C 1
ATOM 7065 O O . ALA B 1 430 ? -4.719 -13.297 -14.469 1 95.62 430 ALA B O 1
ATOM 7066 N N . ASP B 1 431 ? -4.383 -13.234 -12.195 1 94.19 431 ASP B N 1
ATOM 7067 C CA . ASP B 1 431 ? -3.975 -14.633 -12.117 1 94.19 431 ASP B CA 1
ATOM 7068 C C . ASP B 1 431 ? -5.125 -15.562 -12.508 1 94.19 431 ASP B C 1
ATOM 7070 O O . ASP B 1 431 ? -4.938 -16.5 -13.289 1 94.19 431 ASP B O 1
ATOM 7074 N N . ALA B 1 432 ? -6.316 -15.344 -12.008 1 91.69 432 ALA B N 1
ATOM 7075 C CA . ALA B 1 432 ? -7.496 -16.172 -12.266 1 91.69 432 ALA B CA 1
ATOM 7076 C C . ALA B 1 432 ? -7.887 -16.109 -13.742 1 91.69 432 ALA B C 1
ATOM 7078 O O . ALA B 1 432 ? -8.195 -17.141 -14.344 1 91.69 432 ALA B O 1
ATOM 7079 N N . GLY B 1 433 ? -7.84 -14.945 -14.32 1 94 433 GLY B N 1
ATOM 7080 C CA . GLY B 1 433 ? -8.195 -14.773 -15.719 1 94 433 GLY B CA 1
ATOM 7081 C C . GLY B 1 433 ? -7.211 -15.438 -16.672 1 94 433 GLY B C 1
ATOM 7082 O O . GLY B 1 433 ? -7.617 -16.125 -17.609 1 94 433 GLY B O 1
ATOM 7083 N N . LEU B 1 434 ? -5.938 -15.234 -16.453 1 93.88 434 LEU B N 1
ATOM 7084 C CA . LEU B 1 434 ? -4.906 -15.797 -17.312 1 93.88 434 LEU B CA 1
ATOM 7085 C C . LEU B 1 434 ? -4.98 -17.328 -17.312 1 93.88 434 LEU B C 1
ATOM 7087 O O . LEU B 1 434 ? -4.832 -17.953 -18.375 1 93.88 434 LEU B O 1
ATOM 7091 N N . ASN B 1 435 ? -5.254 -17.906 -16.172 1 90.69 435 ASN B N 1
ATOM 7092 C CA . ASN B 1 435 ? -5.332 -19.359 -16.047 1 90.69 435 ASN B CA 1
ATOM 7093 C C . ASN B 1 435 ? -6.594 -19.906 -16.703 1 90.69 435 ASN B C 1
ATOM 7095 O O . ASN B 1 435 ? -6.598 -21.016 -17.219 1 90.69 435 ASN B O 1
ATOM 7099 N N . ALA B 1 436 ? -7.598 -19.125 -16.781 1 92.06 436 ALA B N 1
ATOM 7100 C CA . ALA B 1 436 ? -8.875 -19.578 -17.312 1 92.06 436 ALA B CA 1
ATOM 7101 C C . ALA B 1 436 ? -8.969 -19.281 -18.812 1 92.06 436 ALA B C 1
ATOM 7103 O O . ALA B 1 436 ? -9.844 -19.812 -19.5 1 92.06 436 ALA B O 1
ATOM 7104 N N . GLY B 1 437 ? -8.094 -18.484 -19.328 1 91.44 437 GLY B N 1
ATOM 7105 C CA . GLY B 1 437 ? -8.172 -18 -20.703 1 91.44 437 GLY B CA 1
ATOM 7106 C C . GLY B 1 437 ? -8.031 -19.109 -21.734 1 91.44 437 GLY B C 1
ATOM 7107 O O . GLY B 1 437 ? -8.586 -19.031 -22.828 1 91.44 437 GLY B O 1
ATOM 7108 N N . ALA B 1 438 ? -7.391 -20.203 -21.406 1 88 438 ALA B N 1
ATOM 7109 C CA . ALA B 1 438 ? -7.117 -21.281 -22.359 1 88 438 ALA B CA 1
ATOM 7110 C C . ALA B 1 438 ? -8.406 -21.953 -22.812 1 88 438 ALA B C 1
ATOM 7112 O O . ALA B 1 438 ? -8.539 -22.344 -23.984 1 88 438 ALA B O 1
ATOM 7113 N N . ASN B 1 439 ? -9.469 -22 -21.984 1 85.69 439 ASN B N 1
ATOM 7114 C CA . ASN B 1 439 ? -10.656 -22.781 -22.328 1 85.69 439 ASN B CA 1
ATOM 7115 C C . ASN B 1 439 ? -11.906 -21.906 -22.344 1 85.69 439 ASN B C 1
ATOM 7117 O O . ASN B 1 439 ? -13.023 -22.422 -22.422 1 85.69 439 ASN B O 1
ATOM 7121 N N . VAL B 1 440 ? -11.742 -20.672 -22.328 1 89.5 440 VAL B N 1
ATOM 7122 C CA . VAL B 1 440 ? -12.891 -19.781 -22.172 1 89.5 440 VAL B CA 1
ATOM 7123 C C . VAL B 1 440 ? -13.75 -19.844 -23.438 1 89.5 440 VAL B C 1
ATOM 7125 O O . VAL B 1 440 ? -14.977 -19.906 -23.359 1 89.5 440 VAL B O 1
ATOM 7128 N N . VAL B 1 441 ? -13.203 -19.891 -24.578 1 89.56 441 VAL B N 1
ATOM 7129 C CA . VAL B 1 441 ? -13.938 -19.859 -25.844 1 89.56 441 VAL B CA 1
ATOM 7130 C C . VAL B 1 441 ? -14.703 -21.156 -26.031 1 89.56 441 VAL B C 1
ATOM 7132 O O . VAL B 1 441 ? -15.852 -21.156 -26.5 1 89.56 441 VAL B O 1
ATOM 7135 N N . GLU B 1 442 ? -14.102 -22.219 -25.672 1 89 442 GLU B N 1
ATOM 7136 C CA . GLU B 1 442 ? -14.75 -23.531 -25.797 1 89 442 GLU B CA 1
ATOM 7137 C C . GLU B 1 442 ? -15.984 -23.625 -24.906 1 89 442 GLU B C 1
ATOM 7139 O O . GLU B 1 442 ? -17.031 -24.109 -25.328 1 89 442 GLU B O 1
ATOM 7144 N N . VAL B 1 443 ? -15.898 -23.125 -23.75 1 88.38 443 VAL B N 1
ATOM 7145 C CA . VAL B 1 443 ? -17 -23.172 -22.797 1 88.38 443 VAL B CA 1
ATOM 7146 C C . VAL B 1 443 ? -18.125 -22.25 -23.266 1 88.38 443 VAL B C 1
ATOM 7148 O O . VAL B 1 443 ? -19.312 -22.609 -23.203 1 88.38 443 VAL B O 1
ATOM 7151 N N . LEU B 1 444 ? -17.828 -21.094 -23.797 1 89.38 444 LEU B N 1
ATOM 7152 C CA . LEU B 1 444 ? -18.812 -20.125 -24.25 1 89.38 444 LEU B CA 1
ATOM 7153 C C . LEU B 1 444 ? -19.547 -20.609 -25.5 1 89.38 444 LEU B C 1
ATOM 7155 O O . LEU B 1 444 ? -20.75 -20.375 -25.656 1 89.38 444 LEU B O 1
ATOM 7159 N N . MET B 1 445 ? -18.812 -21.312 -26.312 1 90 445 MET B N 1
ATOM 7160 C CA . MET B 1 445 ? -19.422 -21.844 -27.531 1 90 445 MET B CA 1
ATOM 7161 C C . MET B 1 445 ? -20.375 -23 -27.219 1 90 445 MET B C 1
ATOM 7163 O O . MET B 1 445 ? -21.422 -23.125 -27.828 1 90 445 MET B O 1
ATOM 7167 N N . GLU B 1 446 ? -20.047 -23.75 -26.25 1 89.06 446 GLU B N 1
ATOM 7168 C CA . GLU B 1 446 ? -20.844 -24.938 -25.906 1 89.06 446 GLU B CA 1
ATOM 7169 C C . GLU B 1 446 ? -22.016 -24.578 -25 1 89.06 446 GLU B C 1
ATOM 7171 O O . GLU B 1 446 ? -23.109 -25.125 -25.156 1 89.06 446 GLU B O 1
ATOM 7176 N N . ARG B 1 447 ? -21.812 -23.656 -24.047 1 91 447 ARG B N 1
ATOM 7177 C CA . ARG B 1 447 ? -22.812 -23.469 -22.984 1 91 447 ARG B CA 1
ATOM 7178 C C . ARG B 1 447 ? -23.125 -21.984 -22.797 1 91 447 ARG B C 1
ATOM 7180 O O . ARG B 1 447 ? -23.797 -21.609 -21.812 1 91 447 ARG B O 1
ATOM 7187 N N . GLY B 1 448 ? -22.766 -21.141 -23.625 1 90.88 448 GLY B N 1
ATOM 7188 C CA . GLY B 1 448 ? -22.844 -19.703 -23.438 1 90.88 448 GLY B CA 1
ATOM 7189 C C . GLY B 1 448 ? -24.25 -19.219 -23.141 1 90.88 448 GLY B C 1
ATOM 7190 O O . GLY B 1 448 ? -24.469 -18.5 -22.156 1 90.88 448 GLY B O 1
ATOM 7191 N N . ALA B 1 449 ? -25.172 -19.641 -23.891 1 91.69 449 ALA B N 1
ATOM 7192 C CA . ALA B 1 449 ? -26.562 -19.172 -23.734 1 91.69 449 ALA B CA 1
ATOM 7193 C C . ALA B 1 449 ? -27.156 -19.672 -22.422 1 91.69 449 ALA B C 1
ATOM 7195 O O . ALA B 1 449 ? -27.844 -18.922 -21.734 1 91.69 449 ALA B O 1
ATOM 7196 N N . MET B 1 450 ? -26.891 -20.875 -22.141 1 93.31 450 MET B N 1
ATOM 7197 C CA . MET B 1 450 ? -27.391 -21.469 -20.891 1 93.31 450 MET B CA 1
ATOM 7198 C C . MET B 1 450 ? -26.797 -20.766 -19.688 1 93.31 450 MET B C 1
ATOM 7200 O O . MET B 1 450 ? -27.469 -20.578 -18.672 1 93.31 450 MET B O 1
ATOM 7204 N N . LEU B 1 451 ? -25.531 -20.469 -19.797 1 95.75 451 LEU B N 1
ATOM 7205 C CA . LEU B 1 451 ? -24.859 -19.781 -18.703 1 95.75 451 LEU B CA 1
ATOM 7206 C C . LEU B 1 451 ? -25.438 -18.391 -18.484 1 95.75 451 LEU B C 1
ATOM 7208 O O . LEU B 1 451 ? -25.578 -17.953 -17.344 1 95.75 451 LEU B O 1
ATOM 7212 N N . CYS B 1 452 ? -25.812 -17.734 -19.516 1 95.69 452 CYS B N 1
ATOM 7213 C CA . CYS B 1 452 ? -26.406 -16.391 -19.422 1 95.69 452 CYS B CA 1
ATOM 7214 C C . CYS B 1 452 ? -27.766 -16.453 -18.75 1 95.69 452 CYS B C 1
ATOM 7216 O O . CYS B 1 452 ? -28.094 -15.609 -17.906 1 95.69 452 CYS B O 1
ATOM 7218 N N . VAL B 1 453 ? -28.547 -17.406 -19.078 1 95.62 453 VAL B N 1
ATOM 7219 C CA . VAL B 1 453 ? -29.875 -17.562 -18.484 1 95.62 453 VAL B CA 1
ATOM 7220 C C . VAL B 1 453 ? -29.75 -17.875 -17 1 95.62 453 VAL B C 1
ATOM 7222 O O . VAL B 1 453 ? -30.484 -17.312 -16.188 1 95.62 453 VAL B O 1
ATOM 7225 N N . ALA B 1 454 ? -28.875 -18.797 -16.734 1 97.06 454 ALA B N 1
ATOM 7226 C CA . ALA B 1 454 ? -28.641 -19.141 -15.328 1 97.06 454 ALA B CA 1
ATOM 7227 C C . ALA B 1 454 ? -28.172 -17.922 -14.539 1 97.06 454 ALA B C 1
ATOM 7229 O O . ALA B 1 454 ? -28.625 -17.688 -13.422 1 97.06 454 ALA B O 1
ATOM 7230 N N . ALA B 1 455 ? -27.203 -17.203 -15.141 1 97.56 455 ALA B N 1
ATOM 7231 C CA . ALA B 1 455 ? -26.672 -16 -14.492 1 97.56 455 ALA B CA 1
ATOM 7232 C C . ALA B 1 455 ? -27.781 -14.984 -14.234 1 97.56 455 ALA B C 1
ATOM 7234 O O . ALA B 1 455 ? -27.828 -14.359 -13.172 1 97.56 455 ALA B O 1
ATOM 7235 N N . ALA B 1 456 ? -28.672 -14.812 -15.164 1 97.5 456 ALA B N 1
ATOM 7236 C CA . ALA B 1 456 ? -29.781 -13.883 -15.016 1 97.5 456 ALA B CA 1
ATOM 7237 C C . ALA B 1 456 ? -30.703 -14.305 -13.875 1 97.5 456 ALA B C 1
ATOM 7239 O O . ALA B 1 456 ? -31.141 -13.469 -13.078 1 97.5 456 ALA B O 1
ATOM 7240 N N . ALA B 1 457 ? -30.984 -15.539 -13.828 1 97.81 457 ALA B N 1
ATOM 7241 C CA . ALA B 1 457 ? -31.844 -16.047 -12.766 1 97.81 457 ALA B CA 1
ATOM 7242 C C . ALA B 1 457 ? -31.203 -15.852 -11.391 1 97.81 457 ALA B C 1
ATOM 7244 O O . ALA B 1 457 ? -31.875 -15.438 -10.445 1 97.81 457 ALA B O 1
ATOM 7245 N N . ILE B 1 458 ? -29.938 -16.125 -11.32 1 97.94 458 ILE B N 1
ATOM 7246 C CA . ILE B 1 458 ? -29.203 -16.047 -10.062 1 97.94 458 ILE B CA 1
ATOM 7247 C C . ILE B 1 458 ? -29.109 -14.578 -9.617 1 97.94 458 ILE B C 1
ATOM 7249 O O . ILE B 1 458 ? -29.062 -14.289 -8.422 1 97.94 458 ILE B O 1
ATOM 7253 N N . ALA B 1 459 ? -29.109 -13.68 -10.562 1 97.62 459 ALA B N 1
ATOM 7254 C CA . ALA B 1 459 ? -29.031 -12.266 -10.234 1 97.62 459 ALA B CA 1
ATOM 7255 C C . ALA B 1 459 ? -30.391 -11.695 -9.891 1 97.62 459 ALA B C 1
ATOM 7257 O O . ALA B 1 459 ? -30.562 -11.008 -8.875 1 97.62 459 ALA B O 1
ATOM 7258 N N . ILE B 1 460 ? -31.438 -12.047 -10.609 1 97.75 460 ILE B N 1
ATOM 7259 C CA . ILE B 1 460 ? -32.719 -11.367 -10.562 1 97.75 460 ILE B CA 1
ATOM 7260 C C . ILE B 1 460 ? -33.562 -11.922 -9.406 1 97.75 460 ILE B C 1
ATOM 7262 O O . ILE B 1 460 ? -34.188 -11.164 -8.656 1 97.75 460 ILE B O 1
ATOM 7266 N N . ILE B 1 461 ? -33.531 -13.188 -9.211 1 98 461 ILE B N 1
ATOM 7267 C CA . ILE B 1 461 ? -34.438 -13.812 -8.234 1 98 461 ILE B CA 1
ATOM 7268 C C . ILE B 1 461 ? -34.062 -13.344 -6.828 1 98 461 ILE B C 1
ATOM 7270 O O . ILE B 1 461 ? -34.938 -12.922 -6.062 1 98 461 ILE B O 1
ATOM 7274 N N . PRO B 1 462 ? -32.812 -13.398 -6.43 1 97.81 462 PRO B N 1
ATOM 7275 C CA . PRO B 1 462 ? -32.469 -12.883 -5.102 1 97.81 462 PRO B CA 1
ATOM 7276 C C . PRO B 1 462 ? -32.812 -11.406 -4.934 1 97.81 462 PRO B C 1
ATOM 7278 O O . PRO B 1 462 ? -33.188 -10.977 -3.834 1 97.81 462 PRO B O 1
ATOM 7281 N N . LEU B 1 463 ? -32.656 -10.641 -5.988 1 97.19 463 LEU B N 1
ATOM 7282 C CA . LEU B 1 463 ? -33.031 -9.227 -5.941 1 97.19 463 LEU B CA 1
ATOM 7283 C C . LEU B 1 463 ? -34.5 -9.062 -5.605 1 97.19 463 LEU B C 1
ATOM 7285 O O . LEU B 1 463 ? -34.844 -8.25 -4.742 1 97.19 463 LEU B O 1
ATOM 7289 N N . LEU B 1 464 ? -35.312 -9.805 -6.258 1 96.94 464 LEU B N 1
ATOM 7290 C CA . LEU B 1 464 ? -36.75 -9.727 -6.074 1 96.94 464 LEU B CA 1
ATOM 7291 C C . LEU B 1 464 ? -37.156 -10.203 -4.68 1 96.94 464 LEU B C 1
ATOM 7293 O O . LEU B 1 464 ? -37.938 -9.539 -3.994 1 96.94 464 LEU B O 1
ATOM 7297 N N . VAL B 1 465 ? -36.594 -11.289 -4.238 1 97 465 VAL B N 1
ATOM 7298 C CA . VAL B 1 465 ? -36.938 -11.875 -2.947 1 97 465 VAL B CA 1
ATOM 7299 C C . VAL B 1 465 ? -36.438 -10.969 -1.82 1 97 465 VAL B C 1
ATOM 7301 O O . VAL B 1 465 ? -37.156 -10.742 -0.842 1 97 465 VAL B O 1
ATOM 7304 N N . GLY B 1 466 ? -35.219 -10.523 -1.972 1 95.69 466 GLY B N 1
ATOM 7305 C CA . GLY B 1 466 ? -34.688 -9.648 -0.955 1 95.69 466 GLY B CA 1
ATOM 7306 C C . GLY B 1 466 ? -35.438 -8.344 -0.815 1 95.69 466 GLY B C 1
ATOM 7307 O O . GLY B 1 466 ? -35.75 -7.918 0.298 1 95.69 466 GLY B O 1
ATOM 7308 N N . PHE B 1 467 ? -35.719 -7.742 -1.975 1 95.75 467 PHE B N 1
ATOM 7309 C CA . PHE B 1 467 ? -36.438 -6.473 -1.965 1 95.75 467 PHE B CA 1
ATOM 7310 C C . PHE B 1 467 ? -37.844 -6.66 -1.418 1 95.75 467 PHE B C 1
ATOM 7312 O O . PHE B 1 467 ? -38.281 -5.895 -0.562 1 95.75 467 PHE B O 1
ATOM 7319 N N . ALA B 1 468 ? -38.562 -7.637 -1.883 1 94.94 468 ALA B N 1
ATOM 7320 C CA . ALA B 1 468 ? -39.938 -7.898 -1.43 1 94.94 468 ALA B CA 1
ATOM 7321 C C . ALA B 1 468 ? -39.938 -8.25 0.055 1 94.94 468 ALA B C 1
ATOM 7323 O O . ALA B 1 468 ? -40.844 -7.824 0.783 1 94.94 468 ALA B O 1
ATOM 7324 N N . GLY B 1 469 ? -39 -9.016 0.441 1 93.19 469 GLY B N 1
ATOM 7325 C CA . GLY B 1 469 ? -38.906 -9.367 1.851 1 93.19 469 GLY B CA 1
ATOM 7326 C C . GLY B 1 469 ? -38.688 -8.164 2.746 1 93.19 469 GLY B C 1
ATOM 7327 O O . GLY B 1 469 ? -39.312 -8.047 3.807 1 93.19 469 GLY B O 1
ATOM 7328 N N . SER B 1 470 ? -37.781 -7.332 2.336 1 92.06 470 SER B N 1
ATOM 7329 C CA . SER B 1 470 ? -37.469 -6.152 3.137 1 92.06 470 SER B CA 1
ATOM 7330 C C . SER B 1 470 ? -38.625 -5.145 3.115 1 92.06 470 SER B C 1
ATOM 7332 O O . SER B 1 470 ? -38.969 -4.586 4.152 1 92.06 470 SER B O 1
ATOM 7334 N N . ARG B 1 471 ? -39.219 -4.988 1.986 1 90.06 471 ARG B N 1
ATOM 7335 C CA . ARG B 1 471 ? -40.219 -3.961 1.807 1 90.06 471 ARG B CA 1
ATOM 7336 C C . ARG B 1 471 ? -41.562 -4.41 2.391 1 90.06 471 ARG B C 1
ATOM 7338 O O . ARG B 1 471 ? -42.219 -3.66 3.131 1 90.06 471 ARG B O 1
ATOM 7345 N N . TYR B 1 472 ? -41.969 -5.523 2.113 1 89 472 TYR B N 1
ATOM 7346 C CA . TYR B 1 472 ? -43.344 -5.922 2.418 1 89 472 TYR B CA 1
ATOM 7347 C C . TYR B 1 472 ? -43.406 -6.73 3.709 1 89 472 TYR B C 1
ATOM 7349 O O . TYR B 1 472 ? -44.406 -6.68 4.438 1 89 472 TYR B O 1
ATOM 7357 N N . PHE B 1 473 ? -42.406 -7.504 4.008 1 85.62 473 PHE B N 1
ATOM 7358 C CA . PHE B 1 473 ? -42.406 -8.273 5.246 1 85.62 473 PHE B CA 1
ATOM 7359 C C . PHE B 1 473 ? -41.719 -7.512 6.367 1 85.62 473 PHE B C 1
ATOM 7361 O O . PHE B 1 473 ? -42.156 -7.586 7.523 1 85.62 473 PHE B O 1
ATOM 7368 N N . GLY B 1 474 ? -40.75 -6.766 6.027 1 85.25 474 GLY B N 1
ATOM 7369 C CA . GLY B 1 474 ? -40 -6.02 7.035 1 85.25 474 GLY B CA 1
ATOM 7370 C C . GLY B 1 474 ? -40.594 -4.641 7.293 1 85.25 474 GLY B C 1
ATOM 7371 O O . GLY B 1 474 ? -40.281 -4.016 8.312 1 85.25 474 GLY B O 1
ATOM 7372 N N . GLY B 1 475 ? -41.406 -4.09 6.371 1 85.56 475 GLY B N 1
ATOM 7373 C CA . GLY B 1 475 ? -42.031 -2.791 6.531 1 85.56 475 GLY B CA 1
ATOM 7374 C C . GLY B 1 475 ? -41.062 -1.634 6.398 1 85.56 475 GLY B C 1
ATOM 7375 O O . GLY B 1 475 ? -41.219 -0.6 7.047 1 85.56 475 GLY B O 1
ATOM 7376 N N . ARG B 1 476 ? -40.094 -1.826 5.633 1 87.69 476 ARG B N 1
ATOM 7377 C CA . ARG B 1 476 ? -39.094 -0.799 5.484 1 87.69 476 ARG B CA 1
ATOM 7378 C C . ARG B 1 476 ? -39.406 0.149 4.34 1 87.69 476 ARG B C 1
ATOM 7380 O O . ARG B 1 476 ? -40.25 -0.165 3.49 1 87.69 476 ARG B O 1
ATOM 7387 N N . THR B 1 477 ? -38.75 1.283 4.352 1 88.94 477 THR B N 1
ATOM 7388 C CA . THR B 1 477 ? -38.969 2.271 3.301 1 88.94 477 THR B CA 1
ATOM 7389 C C . THR B 1 477 ? -38.312 1.819 1.995 1 88.94 477 THR B C 1
ATOM 7391 O O . THR B 1 477 ? -37.531 0.878 1.986 1 88.94 477 THR B O 1
ATOM 7394 N N . LEU B 1 478 ? -38.719 2.377 0.933 1 91.56 478 LEU B N 1
ATOM 7395 C CA . LEU B 1 478 ? -38.188 2.057 -0.383 1 91.56 478 LEU B CA 1
ATOM 7396 C C . LEU B 1 478 ? -36.656 2.207 -0.397 1 91.56 478 LEU B C 1
ATOM 7398 O O . LEU B 1 478 ? -35.969 1.317 -0.866 1 91.56 478 LEU B O 1
ATOM 7402 N N . TRP B 1 479 ? -36.156 3.32 0.219 1 89.75 479 TRP B N 1
ATOM 7403 C CA . TRP B 1 479 ? -34.75 3.662 0.175 1 89.75 479 TRP B CA 1
ATOM 7404 C C . TRP B 1 479 ? -33.938 2.732 1.067 1 89.75 479 TRP B C 1
ATOM 7406 O O . TRP B 1 479 ? -32.844 2.309 0.696 1 89.75 479 TRP B O 1
ATOM 7416 N N . GLN B 1 480 ? -34.5 2.348 2.133 1 89.56 480 GLN B N 1
ATOM 7417 C CA . GLN B 1 480 ? -33.844 1.394 3.016 1 89.56 480 GLN B CA 1
ATOM 7418 C C . GLN B 1 480 ? -33.781 0.011 2.375 1 89.56 480 GLN B C 1
ATOM 7420 O O . GLN B 1 480 ? -32.75 -0.662 2.453 1 89.56 480 GLN B O 1
ATOM 7425 N N . SER B 1 481 ? -34.844 -0.339 1.756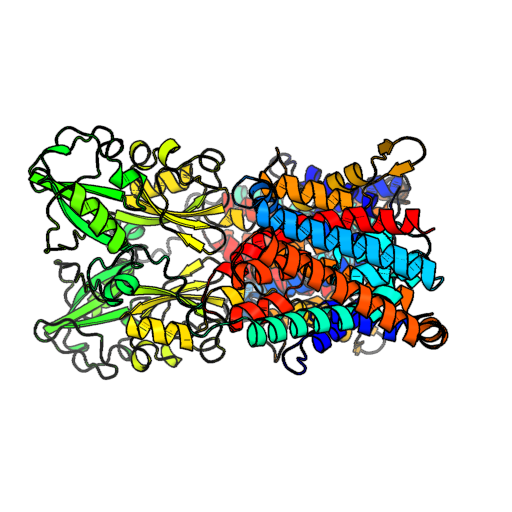 1 94.12 481 SER B N 1
ATOM 7426 C CA . SER B 1 481 ? -34.938 -1.661 1.144 1 94.12 481 SER B CA 1
ATOM 7427 C C . SER B 1 481 ? -34 -1.774 -0.045 1 94.12 481 SER B C 1
ATOM 7429 O O . SER B 1 481 ? -33.312 -2.795 -0.217 1 94.12 481 SER B O 1
ATOM 7431 N N . LEU B 1 482 ? -33.969 -0.705 -0.805 1 94.31 482 LEU B N 1
ATOM 7432 C CA . LEU B 1 482 ? -33.062 -0.724 -1.963 1 94.31 482 LEU B CA 1
ATOM 7433 C C . LEU B 1 482 ? -31.609 -0.692 -1.529 1 94.31 482 LEU B C 1
ATOM 7435 O O . LEU B 1 482 ? -30.766 -1.356 -2.133 1 94.31 482 LEU B O 1
ATOM 7439 N N . GLY B 1 483 ? -31.312 0.07 -0.519 1 91.81 483 GLY B N 1
ATOM 7440 C CA . GLY B 1 483 ? -29.969 0.078 0.024 1 91.81 483 GLY B CA 1
ATOM 7441 C C . GLY B 1 483 ? -29.531 -1.274 0.549 1 91.81 483 GLY B C 1
ATOM 7442 O O . GLY B 1 483 ? -28.422 -1.732 0.251 1 91.81 483 GLY B O 1
ATOM 7443 N N . ALA B 1 484 ? -30.391 -1.911 1.236 1 92.88 484 ALA B N 1
ATOM 7444 C CA . ALA B 1 484 ? -30.109 -3.234 1.785 1 92.88 484 ALA B CA 1
ATOM 7445 C C . ALA B 1 484 ? -29.969 -4.27 0.673 1 92.88 484 ALA B C 1
ATOM 7447 O O . ALA B 1 484 ? -29.156 -5.188 0.776 1 92.88 484 ALA B O 1
ATOM 7448 N N . THR B 1 485 ? -30.766 -4.121 -0.305 1 95.25 485 THR B N 1
ATOM 7449 C CA . THR B 1 485 ? -30.703 -5.039 -1.437 1 95.25 485 THR B CA 1
ATOM 7450 C C . THR B 1 485 ? -29.375 -4.906 -2.172 1 95.25 485 THR B C 1
ATOM 7452 O O . THR B 1 485 ? -28.766 -5.91 -2.541 1 95.25 485 THR B O 1
ATOM 7455 N N . CYS B 1 486 ? -28.953 -3.697 -2.395 1 93.38 486 CYS B N 1
ATOM 7456 C CA . CYS B 1 486 ? -27.641 -3.479 -3.01 1 93.38 486 CYS B CA 1
ATOM 7457 C C . CYS B 1 486 ? -26.531 -4.035 -2.135 1 93.38 486 CYS B C 1
ATOM 7459 O O . CYS B 1 486 ? -25.562 -4.617 -2.643 1 93.38 486 CYS B O 1
ATOM 7461 N N . GLY B 1 487 ? -26.672 -3.85 -0.886 1 92.12 487 GLY B N 1
ATOM 7462 C CA . GLY B 1 487 ? -25.719 -4.43 0.044 1 92.12 487 GLY B CA 1
ATOM 7463 C C . GLY B 1 487 ? -25.703 -5.949 0.021 1 92.12 487 GLY B C 1
ATOM 7464 O O . GLY B 1 487 ? -24.641 -6.566 0.028 1 92.12 487 GLY B O 1
ATOM 7465 N N . GLY B 1 488 ? -26.859 -6.527 -0.076 1 94.69 488 GLY B N 1
ATOM 7466 C CA . GLY B 1 488 ? -26.984 -7.973 -0.135 1 94.69 488 GLY B CA 1
ATOM 7467 C C . GLY B 1 488 ? -26.391 -8.578 -1.397 1 94.69 488 GLY B C 1
ATOM 7468 O O . GLY B 1 488 ? -25.906 -9.703 -1.383 1 94.69 488 GLY B O 1
ATOM 7469 N N . MET B 1 489 ? -26.406 -7.816 -2.453 1 94.44 489 MET B N 1
ATOM 7470 C CA . MET B 1 489 ? -25.859 -8.25 -3.734 1 94.44 489 MET B CA 1
ATOM 7471 C C . MET B 1 489 ? -24.391 -7.875 -3.848 1 94.44 489 MET B C 1
ATOM 7473 O O . MET B 1 489 ? -23.766 -8.094 -4.887 1 94.44 489 MET B O 1
ATOM 7477 N N . THR B 1 490 ? -23.875 -7.281 -2.773 1 90.19 490 THR B N 1
ATOM 7478 C CA . THR B 1 490 ? -22.5 -6.809 -2.719 1 90.19 490 THR B CA 1
ATOM 7479 C C . THR B 1 490 ? -22.172 -5.938 -3.932 1 90.19 490 THR B C 1
ATOM 7481 O O . THR B 1 490 ? -21.109 -6.082 -4.539 1 90.19 490 THR B O 1
ATOM 7484 N N . SER B 1 491 ? -23.125 -5.062 -4.359 1 89.38 491 SER B N 1
ATOM 7485 C CA . SER B 1 491 ? -23 -4.27 -5.578 1 89.38 491 SER B CA 1
ATOM 7486 C C . SER B 1 491 ? -22.797 -2.793 -5.258 1 89.38 491 SER B C 1
ATOM 7488 O O . SER B 1 491 ? -23.719 -2.115 -4.816 1 89.38 491 SER B O 1
ATOM 7490 N N . THR B 1 492 ? -21.688 -2.256 -5.594 1 80.62 492 THR B N 1
ATOM 7491 C CA . THR B 1 492 ? -21.391 -0.843 -5.395 1 80.62 492 THR B CA 1
ATOM 7492 C C . THR B 1 492 ? -22 0.001 -6.508 1 80.62 492 THR B C 1
ATOM 7494 O O . THR B 1 492 ? -22.484 1.11 -6.262 1 80.62 492 THR B O 1
ATOM 7497 N N . PRO B 1 493 ? -22.047 -0.498 -7.719 1 80.5 493 PRO B N 1
ATOM 7498 C CA . PRO B 1 493 ? -22.688 0.288 -8.773 1 80.5 493 PRO B CA 1
ATOM 7499 C C . PRO B 1 493 ? -24.172 0.521 -8.516 1 80.5 493 PRO B C 1
ATOM 7501 O O . PRO B 1 493 ? -24.703 1.592 -8.828 1 80.5 493 PRO B O 1
ATOM 7504 N N . GLY B 1 494 ? -24.828 -0.437 -7.98 1 86.75 494 GLY B N 1
ATOM 7505 C CA . GLY B 1 494 ? -26.219 -0.246 -7.602 1 86.75 494 GLY B CA 1
ATOM 7506 C C . GLY B 1 494 ? -26.406 0.854 -6.578 1 86.75 494 GLY B C 1
ATOM 7507 O O . GLY B 1 494 ? -27.328 1.661 -6.691 1 86.75 494 GLY B O 1
ATOM 7508 N N . LEU B 1 495 ? -25.531 0.853 -5.629 1 85.69 495 LEU B N 1
ATOM 7509 C CA . LEU B 1 495 ? -25.578 1.884 -4.602 1 85.69 495 LEU B CA 1
ATOM 7510 C C . LEU B 1 495 ? -25.344 3.266 -5.199 1 85.69 495 LEU B C 1
ATOM 7512 O O . LEU B 1 495 ? -25.969 4.242 -4.789 1 85.69 495 LEU B O 1
ATOM 7516 N N . ALA B 1 496 ? -24.469 3.299 -6.156 1 78.25 496 ALA B N 1
ATOM 7517 C CA . ALA B 1 496 ? -24.156 4.574 -6.801 1 78.25 496 ALA B CA 1
ATOM 7518 C C . ALA B 1 496 ? -25.391 5.156 -7.492 1 78.25 496 ALA B C 1
ATOM 7520 O O . ALA B 1 496 ? -25.656 6.355 -7.395 1 78.25 496 ALA B O 1
ATOM 7521 N N . VAL B 1 497 ? -26.125 4.363 -8.102 1 79.12 497 VAL B N 1
ATOM 7522 C CA . VAL B 1 497 ? -27.344 4.801 -8.773 1 79.12 497 VAL B CA 1
ATOM 7523 C C . VAL B 1 497 ? -28.375 5.242 -7.738 1 79.12 497 VAL B C 1
ATOM 7525 O O . VAL B 1 497 ? -29.062 6.258 -7.922 1 79.12 497 VAL B O 1
ATOM 7528 N N . LEU B 1 498 ? -28.391 4.543 -6.73 1 83.88 498 LEU B N 1
ATOM 7529 C CA . LEU B 1 498 ? -29.359 4.812 -5.676 1 83.88 498 LEU B CA 1
ATOM 7530 C C . LEU B 1 498 ? -29.047 6.141 -4.984 1 83.88 498 LEU B C 1
ATOM 7532 O O . LEU B 1 498 ? -29.953 6.938 -4.738 1 83.88 498 LEU B O 1
ATOM 7536 N N . THR B 1 499 ? -27.828 6.363 -4.656 1 76.69 499 THR B N 1
ATOM 7537 C CA . THR B 1 499 ? -27.453 7.582 -3.953 1 76.69 499 THR B CA 1
ATOM 7538 C C . THR B 1 499 ? -27.547 8.797 -4.875 1 76.69 499 THR B C 1
ATOM 7540 O O . THR B 1 499 ? -27.703 9.922 -4.41 1 76.69 499 THR B O 1
ATOM 7543 N N . GLY B 1 500 ? -27.516 8.578 -6.125 1 74.38 500 GLY B N 1
ATOM 7544 C CA . GLY B 1 500 ? -27.719 9.648 -7.086 1 74.38 500 GLY B CA 1
ATOM 7545 C C . GLY B 1 500 ? -29.172 10.031 -7.262 1 74.38 500 GLY B C 1
ATOM 7546 O O . GLY B 1 500 ? -29.484 11.141 -7.695 1 74.38 500 GLY B O 1
ATOM 7547 N N . ALA B 1 501 ? -30.031 9.227 -6.852 1 76.69 501 ALA B N 1
ATOM 7548 C CA . ALA B 1 501 ? -31.453 9.406 -7.105 1 76.69 501 ALA B CA 1
ATOM 7549 C C . ALA B 1 501 ? -32.156 10.07 -5.918 1 76.69 501 ALA B C 1
ATOM 7551 O O . ALA B 1 501 ? -33.281 10.57 -6.043 1 76.69 501 ALA B O 1
ATOM 7552 N N . THR B 1 502 ? -31.438 10.07 -4.797 1 73.44 502 THR B N 1
ATOM 7553 C CA . THR B 1 502 ? -32.062 10.648 -3.605 1 73.44 502 THR B CA 1
ATOM 7554 C C . THR B 1 502 ? -31 11.359 -2.748 1 73.44 502 THR B C 1
ATOM 7556 O O . THR B 1 502 ? -29.812 11.055 -2.83 1 73.44 502 THR B O 1
ATOM 7559 N N . ASP B 1 503 ? -31.5 12.25 -1.991 1 60.78 503 ASP B N 1
ATOM 7560 C CA . ASP B 1 503 ? -30.641 12.977 -1.058 1 60.78 503 ASP B CA 1
ATOM 7561 C C . ASP B 1 503 ? -30.688 12.352 0.334 1 60.78 503 ASP B C 1
ATOM 7563 O O . ASP B 1 503 ? -29.969 12.766 1.238 1 60.78 503 ASP B O 1
ATOM 7567 N N . SER B 1 504 ? -31.516 11.328 0.396 1 68.88 504 SER B N 1
ATOM 7568 C CA . SER B 1 504 ? -31.641 10.656 1.683 1 68.88 504 SER B CA 1
ATOM 7569 C C . SER B 1 504 ? -30.406 9.828 2 1 68.88 504 SER B C 1
ATOM 7571 O O . SER B 1 504 ? -29.766 9.289 1.097 1 68.88 504 SER B O 1
ATOM 7573 N N . SER B 1 505 ? -30.047 9.688 3.287 1 75.44 505 SER B N 1
ATOM 7574 C CA . SER B 1 505 ? -28.922 8.891 3.744 1 75.44 505 SER B CA 1
ATOM 7575 C C . SER B 1 505 ? -29.328 7.438 3.979 1 75.44 505 SER B C 1
ATOM 7577 O O . SER B 1 505 ? -28.484 6.582 4.234 1 75.44 505 SER B O 1
ATOM 7579 N N . GLN B 1 506 ? -30.5 7.172 3.771 1 78.88 506 GLN B N 1
ATOM 7580 C CA . GLN B 1 506 ? -31.047 5.863 4.113 1 78.88 506 GLN B CA 1
ATOM 7581 C C . GLN B 1 506 ? -30.422 4.766 3.254 1 78.88 506 GLN B C 1
ATOM 7583 O O . GLN B 1 506 ? -30.031 3.717 3.768 1 78.88 506 GLN B O 1
ATOM 7588 N N . PRO B 1 507 ? -30.297 5.016 1.937 1 84.19 507 PRO B N 1
ATOM 7589 C CA . PRO B 1 507 ? -29.703 3.959 1.109 1 84.19 507 PRO B CA 1
ATOM 7590 C C . PRO B 1 507 ? -28.281 3.609 1.526 1 84.19 507 PRO B C 1
ATOM 7592 O O . PRO B 1 507 ? -27.938 2.43 1.648 1 84.19 507 PRO B O 1
ATOM 7595 N N . ALA B 1 508 ? -27.531 4.562 1.822 1 78.62 508 ALA B N 1
ATOM 7596 C CA . ALA B 1 508 ? -26.141 4.336 2.205 1 78.62 508 ALA B CA 1
ATOM 7597 C C . ALA B 1 508 ? -26.047 3.627 3.553 1 78.62 508 ALA B C 1
ATOM 7599 O O . ALA B 1 508 ? -25.25 2.701 3.721 1 78.62 508 ALA B O 1
ATOM 7600 N N . THR B 1 509 ? -26.859 4.02 4.441 1 77 509 THR B N 1
ATOM 7601 C CA . THR B 1 509 ? -26.844 3.432 5.773 1 77 509 THR B CA 1
ATOM 7602 C C . THR B 1 509 ? -27.281 1.97 5.723 1 77 509 THR B C 1
ATOM 7604 O O . THR B 1 509 ? -26.688 1.113 6.375 1 77 509 THR B O 1
ATOM 7607 N N . SER B 1 510 ? -28.266 1.751 4.984 1 85.94 510 SER B N 1
ATOM 7608 C CA . SER B 1 510 ? -28.766 0.384 4.871 1 85.94 510 SER B CA 1
ATOM 7609 C C . SER B 1 510 ? -27.781 -0.501 4.117 1 85.94 510 SER B C 1
ATOM 7611 O O . SER B 1 510 ? -27.641 -1.688 4.422 1 85.94 510 SER B O 1
ATOM 7613 N N . TYR B 1 511 ? -27.156 0.032 3.152 1 87.44 511 TYR B N 1
ATOM 7614 C CA . TYR B 1 511 ? -26.125 -0.691 2.416 1 87.44 511 TYR B CA 1
ATOM 7615 C C . TYR B 1 511 ? -25 -1.128 3.344 1 87.44 511 TYR B C 1
ATOM 7617 O O . TYR B 1 511 ? -24.578 -2.289 3.32 1 87.44 511 TYR B O 1
ATOM 7625 N N . VAL B 1 512 ? -24.578 -0.192 4.172 1 78.62 512 VAL B N 1
ATOM 7626 C CA . VAL B 1 512 ? -23.453 -0.428 5.062 1 78.62 512 VAL B CA 1
ATOM 7627 C C . VAL B 1 512 ? -23.812 -1.497 6.09 1 78.62 512 VAL B C 1
ATOM 7629 O O . VAL B 1 512 ? -22.969 -2.289 6.5 1 78.62 512 VAL B O 1
ATOM 7632 N N . ALA B 1 513 ? -24.984 -1.578 6.406 1 81.88 513 ALA B N 1
ATOM 7633 C CA . ALA B 1 513 ? -25.438 -2.547 7.402 1 81.88 513 ALA B CA 1
ATOM 7634 C C . ALA B 1 513 ? -25.578 -3.938 6.789 1 81.88 513 ALA B C 1
ATOM 7636 O O . ALA B 1 513 ? -25.297 -4.941 7.449 1 81.88 513 ALA B O 1
ATOM 7637 N N . ALA B 1 514 ? -25.922 -4.035 5.609 1 90.06 514 ALA B N 1
ATOM 7638 C CA . ALA B 1 514 ? -26.219 -5.312 4.973 1 90.06 514 ALA B CA 1
ATOM 7639 C C . ALA B 1 514 ? -24.984 -5.895 4.301 1 90.06 514 ALA B C 1
ATOM 7641 O O . ALA B 1 514 ? -24.797 -7.113 4.281 1 90.06 514 ALA B O 1
ATOM 7642 N N . TYR B 1 515 ? -24.125 -5.086 3.797 1 88.94 515 TYR B N 1
ATOM 7643 C CA . TYR B 1 515 ? -23.031 -5.465 2.924 1 88.94 515 TYR B CA 1
ATOM 7644 C C . TYR B 1 515 ? -22.062 -6.398 3.641 1 88.94 515 TYR B C 1
ATOM 7646 O O . TYR B 1 515 ? -21.75 -7.48 3.137 1 88.94 515 TYR B O 1
ATOM 7654 N N . PRO B 1 516 ? -21.594 -6.102 4.867 1 86.75 516 PRO B N 1
ATOM 7655 C CA . PRO B 1 516 ? -20.609 -6.973 5.512 1 86.75 516 PRO B CA 1
ATOM 7656 C C . PRO B 1 516 ? -21.156 -8.367 5.809 1 86.75 516 PRO B C 1
ATOM 7658 O O . PRO B 1 516 ? -20.453 -9.359 5.664 1 86.75 516 PRO B O 1
ATOM 7661 N N . VAL B 1 517 ? -22.328 -8.383 6.113 1 90.69 517 VAL B N 1
ATOM 7662 C CA . VAL B 1 517 ? -22.953 -9.664 6.434 1 90.69 517 VAL B CA 1
ATOM 7663 C C . VAL B 1 517 ? -23.094 -10.5 5.164 1 90.69 517 VAL B C 1
ATOM 7665 O O . VAL B 1 517 ? -22.781 -11.695 5.164 1 90.69 517 VAL B O 1
ATOM 7668 N N . ALA B 1 518 ? -23.609 -9.875 4.195 1 93.75 518 ALA B N 1
ATOM 7669 C CA . ALA B 1 518 ? -23.734 -10.562 2.914 1 93.75 518 ALA B CA 1
ATOM 7670 C C . ALA B 1 518 ? -22.375 -11.031 2.4 1 93.75 518 ALA B C 1
ATOM 7672 O O . ALA B 1 518 ? -22.25 -12.148 1.889 1 93.75 518 ALA B O 1
ATOM 7673 N N . LEU B 1 519 ? -21.438 -10.203 2.555 1 91.94 519 LEU B N 1
ATOM 7674 C CA . LEU B 1 519 ? -20.094 -10.492 2.086 1 91.94 519 LEU B CA 1
ATOM 7675 C C . LEU B 1 519 ? -19.516 -11.727 2.783 1 91.94 519 LEU B C 1
ATOM 7677 O O . LEU B 1 519 ? -18.969 -12.617 2.129 1 91.94 519 LEU B O 1
ATOM 7681 N N . VAL B 1 520 ? -19.594 -11.797 4.043 1 91.44 520 VAL B N 1
ATOM 7682 C CA . VAL B 1 520 ? -19.078 -12.914 4.832 1 91.44 520 VAL B CA 1
ATOM 7683 C C . VAL B 1 520 ? -19.844 -14.188 4.492 1 91.44 520 VAL B C 1
ATOM 7685 O O . VAL B 1 520 ? -19.234 -15.234 4.242 1 91.44 520 VAL B O 1
ATOM 7688 N N . LEU B 1 521 ? -21.078 -14.07 4.438 1 93.69 521 LEU B N 1
ATOM 7689 C CA . LEU B 1 521 ? -21.922 -15.234 4.207 1 93.69 521 LEU B CA 1
ATOM 7690 C C . LEU B 1 521 ? -21.672 -15.828 2.828 1 93.69 521 LEU B C 1
ATOM 7692 O O . LEU B 1 521 ? -21.547 -17.047 2.686 1 93.69 521 LEU B O 1
ATOM 7696 N N . ILE B 1 522 ? -21.594 -15.023 1.876 1 95.31 522 ILE B N 1
ATOM 7697 C CA . ILE B 1 522 ? -21.438 -15.539 0.521 1 95.31 522 ILE B CA 1
ATOM 7698 C C . ILE B 1 522 ? -20.047 -16.141 0.363 1 95.31 522 ILE B C 1
ATOM 7700 O O . ILE B 1 522 ? -19.859 -17.125 -0.362 1 95.31 522 ILE B O 1
ATOM 7704 N N . THR B 1 523 ? -19.016 -15.562 0.968 1 92.69 523 THR B N 1
ATOM 7705 C CA . THR B 1 523 ? -17.656 -16.047 0.889 1 92.69 523 THR B CA 1
ATOM 7706 C C . THR B 1 523 ? -17.516 -17.422 1.534 1 92.69 523 THR B C 1
ATOM 7708 O O . THR B 1 523 ? -16.781 -18.281 1.042 1 92.69 523 THR B O 1
ATOM 7711 N N . VAL B 1 524 ? -18.281 -17.625 2.555 1 90 524 VAL B N 1
ATOM 7712 C CA . VAL B 1 524 ? -18.219 -18.891 3.264 1 90 524 VAL B CA 1
ATOM 7713 C C . VAL B 1 524 ? -19.125 -19.906 2.59 1 90 524 VAL B C 1
ATOM 7715 O O . VAL B 1 524 ? -18.781 -21.094 2.471 1 90 524 VAL B O 1
ATOM 7718 N N . ALA B 1 525 ? -20.219 -19.516 2.078 1 93.12 525 ALA B N 1
ATOM 7719 C CA . ALA B 1 525 ? -21.234 -20.406 1.519 1 93.12 525 ALA B CA 1
ATOM 7720 C C . ALA B 1 525 ? -20.828 -20.875 0.125 1 93.12 525 ALA B C 1
ATOM 7722 O O . ALA B 1 525 ? -21.203 -21.984 -0.286 1 93.12 525 ALA B O 1
ATOM 7723 N N . ALA B 1 526 ? -20.094 -20.078 -0.555 1 93.94 526 ALA B N 1
ATOM 7724 C CA . ALA B 1 526 ? -19.812 -20.359 -1.963 1 93.94 526 ALA B CA 1
ATOM 7725 C C . ALA B 1 526 ? -19.031 -21.656 -2.127 1 93.94 526 ALA B C 1
ATOM 7727 O O . ALA B 1 526 ? -19.438 -22.547 -2.883 1 93.94 526 ALA B O 1
ATOM 7728 N N . PRO B 1 527 ? -17.906 -21.797 -1.408 1 92.12 527 PRO B N 1
ATOM 7729 C CA . PRO B 1 527 ? -17.188 -23.078 -1.534 1 92.12 527 PRO B CA 1
ATOM 7730 C C . PRO B 1 527 ? -18.031 -24.266 -1.061 1 92.12 527 PRO B C 1
ATOM 7732 O O . PRO B 1 527 ? -17.906 -25.375 -1.604 1 92.12 527 PRO B O 1
ATOM 7735 N N . TRP B 1 528 ? -18.891 -24.031 -0.165 1 90 528 TRP B N 1
ATOM 7736 C CA . TRP B 1 528 ? -19.766 -25.094 0.341 1 90 528 TRP B CA 1
ATOM 7737 C C . TRP B 1 528 ? -20.781 -25.5 -0.714 1 90 528 TRP B C 1
ATOM 7739 O O . TRP B 1 528 ? -21.109 -26.688 -0.832 1 90 528 TRP B O 1
ATOM 7749 N N . LEU B 1 529 ? -21.266 -24.594 -1.361 1 93.69 529 LEU B N 1
ATOM 7750 C CA . LEU B 1 529 ? -22.219 -24.859 -2.432 1 93.69 529 LEU B CA 1
ATOM 7751 C C . LEU B 1 529 ? -21.578 -25.703 -3.527 1 93.69 529 LEU B C 1
ATOM 7753 O O . LEU B 1 529 ? -22.203 -26.641 -4.035 1 93.69 529 LEU B O 1
ATOM 7757 N N . VAL B 1 530 ? -20.359 -25.359 -3.904 1 93.69 530 VAL B N 1
ATOM 7758 C CA . VAL B 1 530 ? -19.656 -26.094 -4.941 1 93.69 530 VAL B CA 1
ATOM 7759 C C . VAL B 1 530 ? -19.453 -27.547 -4.496 1 93.69 530 VAL B C 1
ATOM 7761 O O . VAL B 1 530 ? -19.594 -28.469 -5.297 1 93.69 530 VAL B O 1
ATOM 7764 N N . GLU B 1 531 ? -19.156 -27.75 -3.232 1 89 531 GLU B N 1
ATOM 7765 C CA . GLU B 1 531 ? -18.984 -29.094 -2.688 1 89 531 GLU B CA 1
ATOM 7766 C C . GLU B 1 531 ? -20.312 -29.859 -2.686 1 89 531 GLU B C 1
ATOM 7768 O O . GLU B 1 531 ? -20.344 -31.078 -2.932 1 89 531 GLU B O 1
ATOM 7773 N N . LEU B 1 532 ? -21.375 -29.219 -2.457 1 89 532 LEU B N 1
ATOM 7774 C CA . LEU B 1 532 ? -22.688 -29.828 -2.402 1 89 532 LEU B CA 1
ATOM 7775 C C . LEU B 1 532 ? -23.156 -30.25 -3.791 1 89 532 LEU B C 1
ATOM 7777 O O . LEU B 1 532 ? -23.797 -31.297 -3.947 1 89 532 LEU B O 1
ATOM 7781 N N . ILE B 1 533 ? -22.844 -29.438 -4.75 1 92.5 533 ILE B N 1
ATOM 7782 C CA . ILE B 1 533 ? -23.234 -29.734 -6.125 1 92.5 533 ILE B CA 1
ATOM 7783 C C . ILE B 1 533 ? -22.391 -30.891 -6.664 1 92.5 533 ILE B C 1
ATOM 7785 O O . ILE B 1 533 ? -22.891 -31.75 -7.387 1 92.5 533 ILE B O 1
ATOM 7789 N N . GLY B 1 534 ? -21.078 -30.797 -6.371 1 84.94 534 GLY B N 1
ATOM 7790 C CA . GLY B 1 534 ? -20.172 -31.828 -6.852 1 84.94 534 GLY B CA 1
ATOM 7791 C C . GLY B 1 534 ? -20.406 -33.188 -6.195 1 84.94 534 GLY B C 1
ATOM 7792 O O . GLY B 1 534 ? -20.281 -34.219 -6.84 1 84.94 534 GLY B O 1
#

Solvent-accessible surface area (backbone atoms only — not comparable to full-atom values): 51337 Å² total; per-residue (Å²): 129,61,43,62,56,54,53,40,48,37,42,32,51,6,42,56,56,8,67,51,62,60,96,84,47,55,59,35,69,62,28,13,27,56,44,11,24,56,42,7,50,73,65,47,70,64,65,65,59,50,26,59,51,12,35,30,45,16,33,20,44,50,16,26,71,32,11,52,44,35,61,49,12,71,32,83,91,19,33,68,30,24,46,31,0,45,48,16,38,53,41,27,52,50,44,34,52,52,44,24,67,75,68,67,46,56,29,45,33,36,40,9,19,43,20,8,9,35,42,30,65,60,23,40,48,23,32,37,74,73,44,94,49,35,33,43,18,38,44,21,21,63,63,8,28,64,51,13,53,49,45,46,39,50,48,54,53,50,47,44,70,74,66,59,54,94,66,61,75,60,74,63,75,79,68,78,85,72,80,82,78,52,75,69,54,58,75,51,20,75,45,74,40,70,41,35,27,32,28,62,33,71,87,42,39,69,35,36,71,87,72,35,63,54,44,75,76,28,65,32,42,76,57,30,35,22,79,81,89,52,80,37,72,57,56,93,82,44,51,42,44,76,68,23,34,31,32,34,39,16,22,44,56,37,41,49,56,39,26,69,59,36,28,45,72,47,82,70,55,66,69,74,64,64,82,62,53,40,77,41,81,31,30,26,66,20,75,87,37,31,75,32,26,45,54,73,60,35,40,43,79,74,41,48,25,44,64,60,30,34,29,49,96,90,37,76,41,67,55,42,60,76,37,60,34,42,72,64,23,31,28,33,29,37,17,37,59,70,25,44,54,51,39,31,62,55,32,13,56,69,66,71,64,75,47,52,56,60,61,51,23,53,38,44,47,41,50,51,4,37,54,56,2,64,46,63,47,68,57,85,93,45,73,45,52,51,32,61,34,34,12,8,23,51,44,17,23,52,28,19,49,60,32,47,57,88,90,33,55,29,71,71,58,64,39,32,46,43,40,44,29,52,49,12,42,42,36,19,33,34,42,42,13,24,65,17,8,70,53,42,65,62,50,44,72,75,42,37,68,61,49,50,52,47,15,47,48,32,27,46,50,18,50,52,52,20,31,48,43,29,33,71,73,60,65,43,51,72,50,35,20,52,14,10,38,24,10,20,35,49,34,64,70,32,44,52,55,51,55,70,73,41,89,58,63,45,28,61,54,23,18,55,22,0,24,40,46,14,52,54,49,39,27,56,44,36,42,51,49,27,59,68,66,93,132,61,45,62,56,53,53,41,48,36,40,32,51,6,42,57,55,9,67,49,60,60,95,84,48,55,59,36,69,60,26,14,26,57,45,12,24,56,43,8,50,74,66,48,69,63,65,66,58,49,27,58,51,12,34,29,46,16,32,17,45,51,15,26,72,32,11,52,44,36,62,48,10,71,31,83,90,18,34,69,29,24,47,31,0,45,48,16,37,53,41,25,53,49,43,35,54,50,44,24,66,74,68,67,46,56,29,45,33,35,40,9,20,42,20,9,8,35,43,31,66,61,23,40,49,23,33,36,75,71,44,94,50,35,34,41,18,40,46,21,20,63,63,8,29,63,50,13,55,51,45,46,40,50,46,55,54,50,48,43,69,73,64,60,56,94,66,61,74,61,75,61,74,78,69,78,82,74,78,80,80,54,74,68,54,58,74,54,19,74,46,74,40,73,39,35,28,33,28,61,33,70,88,42,40,70,35,36,71,86,71,36,64,55,44,76,76,28,60,32,40,76,57,30,35,24,77,81,90,51,80,36,70,59,55,92,82,43,51,42,43,74,65,23,33,31,30,34,38,18,21,44,53,36,39,52,56,36,26,68,60,36,28,46,71,48,82,71,56,66,66,75,64,63,81,62,52,42,77,41,81,31,29,28,66,20,76,87,38,30,76,32,26,46,55,75,61,35,39,44,76,73,40,48,25,42,66,61,30,34,29,50,95,90,37,75,43,65,55,40,58,75,36,59,35,42,73,63,24,31,29,36,30,38,16,37,57,69,24,43,54,50,39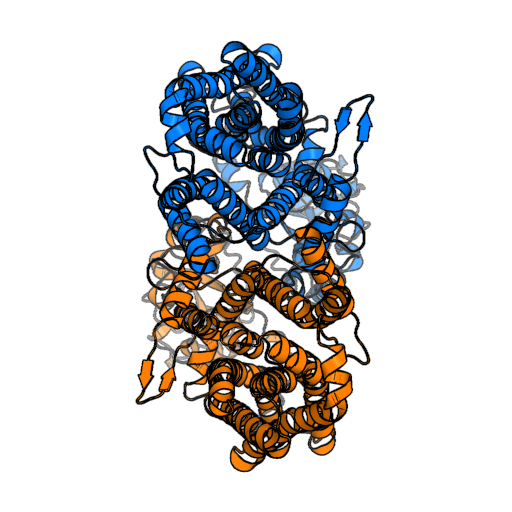,31,64,54,32,12,56,69,65,70,63,74,50,55,56,60,60,50,24,52,38,43,47,40,50,52,5,39,55,55,3,65,47,63,46,70,57,84,91,44,74,45,54,51,34,61,33,33,12,8,23,53,45,16,23,52,28,17,50,60,33,48,58,88,89,33,55,28,73,71,59,64,38,33,46,44,39,44,28,52,48,11,43,43,37,18,32,32,42,43,13,23,67,18,9,70,52,40,65,62,49,45,72,75,41,38,68,59,49,49,52,48,15,46,50,32,27,46,50,20,51,52,53,20,31,48,43,28,33,71,72,61,66,43,51,71,50,37,20,52,14,11,38,25,11,19,34,49,35,64,68,33,44,53,56,51,55,71,73,42,90,58,64,44,29,61,55,22,17,55,24,0,24,39,45,15,51,53,49,38,26,56,44,37,43,50,49,28,61,70,66,93

Organism: Rhodopirellula baltica (strain DSM 10527 / NCIMB 13988 / SH1) (NCBI:txid243090)

InterPro domains:
  IPR006037 Regulator of K+ conductance, C-terminal [PF02080] (281-346)
  IPR006037 Regulator of K+ conductance, C-terminal [PS51202] (265-349)
  IPR006512 YidE/YbjL duplication [PF06826] (7-160)
  IPR006512 YidE/YbjL duplication [PF06826] (362-529)
  IPR006512 YidE/YbjL duplication [TIGR01625] (11-147)
  IPR006512 YidE/YbjL duplication [TIGR01625] (366-517)
  IPR036721 Regulator of K+ conductance, C-terminal domain superfamily [G3DSA:3.30.70.1450] (280-352)
  IPR036721 Regulator of K+ conductance, C-terminal domain superfamily [SSF116726] (278-349)
  IPR050144 AAE Transporter [PTHR30445] (10-508)

Foldseek 3Di:
DPLVVVLVVLQVVQQVQQPDDDPLDGNHSLSSLVSLLQLLQVPRAHDPDLQLQLLLLQLLLVLLVLQALAVVLVDDPNVLLQVLLVLLLVVLLVLLLVLCVVVVNALLLSLLLSCQLLVFLLSLSLQLQPDPCLLSSSLSNVQLNVLNQVQLQVVLVVLCVVPPDPCVLPPPPPPDPDDDPDPVQVVQFQDWDKWKAAFAAVVQAFPDPVPDVLQVVALKDWAWKDQDPDTDGADPPDGDHHGIITIMTHTPVSCVSVSVNGHGTDPCPVVCPVVFKDKDKAAQAAPVQAQDFQLVNPLCNPLVKDFQWWQDLNDIDGGGSGDGHHHGITTTIIGGPRSVVVVSVRRDHDCPCLPPPPVVLSVVLSVQLQVQQPDWDDDDPDTAGLHSSLSSSVSLSNQSNVQDDVPHGSDHRPVVSVCSNSVSSSSNSSNSSSVNSNCSVVCCVVCVVSSNVSSNCSSNVSLVCSLCCCVVVVVDDSLLSSLSSCLSSLHPSSLVSSVVVHVDCNSVVSSSSNNSSSNSVSSRVSNVSSVVSD/DPLVVVLVVLQVVQQVQQPDDDPLDGNHSLSSLVSLLQLLQVPRAHDPDLQLQLLLLQLLLVLLVLQALAVVLVDDVNVLLQVLLVLLLVVLLVLLLVLCVVVVNALLLSLLLSCQLLVFLLSLSLQLQPDPCLLSSSLSNVQLNVLNQCQLQVLLVVLCVVPPDPCQLPPPPPPDDDDDPDPVQVVQFQDWDKWKAAFAAPVQAFHDPVPDVLQVVALKDWAWKDQDPDTDGAAPPDGDDHGIITIMTHTPVSCVSVSVNGHGTDPCPPVCPVVFKDKDKAAQAAPVQAQAFQLVNPLCNPLVKDFQWWQDLNDIDGGGSGDGHHHGITTTIIGGPRSVVVVSVRRDHDCPCLPPFPVVLSVVLSVQLQVQQPDWDDDDPDTAGLHSSLSSSVSLSNQSNVQDDVPHGSDHRPVVSVCSNSVSSSSNSSNSSSVNSNCSVVCCVVCVVSSNVSSNCSSNVSLVCSLCCCVVVVVDDSLLSSLSSCLSSLHPSSLVSSVVVHVDCNSVVSSSSNNSSSNSVSSRCSNVSSVVSD

Secondary structure (DSSP, 8-state):
--HHHHHHHHHHHHHHHHT-EETTEE-GGGHHHHHHHHHHHTT----TTHHHHHHHHHHHHHHHHHHHHHHHHTSGGGHHHHHHHHHHHHHHHHHHHHHHHHHT--HHHHHHHHHHHTT-HHHHHHHHHH-S-HHHHHHHHHHHHHHHHHHHHHHHHHHHHHH--GGGGS------------THHHHTTSSEEEEEEEE--TTTTT--GGG-HHHHSSSEEEEEEESSS--EE--TT----TT-EEEEEEEHHHHHHHHHHHEEE-S-------TT-EEEEEE---TTTTTSBHHHHTHHHHHSEEEEEEEETTEEE---TTPBP-TT-EEEEEE-HHHHHHHHHHH--STTTTT---HHHHHHHHHHHHHHHH-EEEETTEEEE-HHHHHHHHHHHHHHHHSEETTEE----HHHHHHHHHHHHHHHHHHHHHHHGGGHHHHHHHHHHHHHHHHHHHHHHHHHHHHHIIIIIS---HHHHHHHHHHHTT-HHHHHHHHHH---SHHHHHHHHHHHHHHHHHHHHHHHHHHHH-/--HHHHHHHHHHHHHHHHT-EETTEE-GGGHHHHHHHHHHHTT----TTHHHHHHHHHHHHHHHHHHHHHHHHTSGGGHHHHHHHHHHHHHHHHHHHHHHHHHT--HHHHHHHHHHHTT-HHHHHHHHHH-S-HHHHHHHHHHHHHHHHHHHHHHHHHHHHHH--GGGGS------------THHHHTTSSEEEEEEEE--TTTTT--GGG-HHHHSSSEEEEEEESSS--EE--TT----TT-EEEEEEEHHHHHHHHHHHEEE-S-------TT-EEEEEE---TTTTTSBHHHHTHHHHHSEEEEEEEETTEEE---TTPBP-TT-EEEEEE-HHHHHHHHHHH---TTTTT---HHHHHHHHHHHHHHHH-EEEETTEEEE-HHHHHHHHHHHHHHHHSEETTEE----HHHHHHHHHHHHHHHHHHHHHHHGGGHHHHHHHHHHHHHHHHHHHHHHHHHHHHHIIIIIS---HHHHHHHHHHHTT-HHHHHHHHHH---SHHHHHHHHHHHHHHHHHHHHHHHHHHHH-

pLDDT: mean 79.34, std 17.75, range [25.67, 98.25]

Nearest PDB structures (foldseek):
  4j91-assembly1_B-2  TM=8.254E-01  e=8.951E-03  Bacillus subtilis subsp. subtilis str. 168
  3jxo-assembly1_B  TM=8.480E-01  e=2.626E-02  Thermotoga sp. RQ2
  4gvl-assembly1_A  TM=4.580E-01  e=1.063E-02  Geobacter sulfurreducens PCA
  4gx5-assembly1_B  TM=4.493E-01  e=2.741E-02  Geobacter sulfurreducens PCA
  4gx2-assembly1_B  TM=3.679E-01  e=1.861E-02  Geobacter sulfurreducens PCA

Sequence (1068 aa):
MNPILVLLCVIALGLLVGRVSFRGISLGTSAILFVALLAGHYGWTIPTGFGTLGLALFVYCVGISAGPTFFRGLASHGRAMAITGSVIVLTGVAVTWTSARLLGLPAELAGGLMAGAMTSTPALGAITQSSSDPAAVAVGFGVAYPIGIIAVVLFVQIAIKLFAKPGDSDGTDSASETSGQSSAEIAESNSIGRRVVRIANPVVSGKRPSDIVAFADSPCQMSRVQREGRWRPTPPDYQFEIGDDVMLVGGASEIRRVSETLGELQDTAEPVVDADRERRYVVVTSPEIYGRTLKELRLRSKYGVTIVRVQRHDVEFVPSARTRIEFGDGLVAVGEPDALAKIANAVGHRPRTVNETDLLSLVAGIVLGIFVGNLSLQIGEFSMSLGIAGGPLMVGLILGHFRRLGPIRGSYPPAAMLLMTEGGLALFLADAGLNAGANVVEVLMERGAMLCVAAAAIAIIPLLVGFAGSRYFGGRTLWQSLGATCGGMTSTPGLAVLTGATDSSQPATSYVAAYPVALVLITVAAPWLVELIGMNPILVLLCVIALGLLVGRVSFRGISLGTSAILFVALLAGHYGWTIPTGFGTLGLALFVYCVGISAGPTFFRGLASHGRAMAITGSVIVLTGVAVTWTSARLLGLPAELAGGLMAGAMTSTPALGAITQSSSDPAAVAVGFGVAYPIGIIAVVLFVQIAIKLFAKPGDSDGTDSASETSGQSSAEIAESNSIGRRVVRIANPVVSGKRPSDIVAFADSPCQMSRVQREGRWRPTPPDYQFEIGDDVMLVGGASEIRRVSETLGELQDTAEPVVDADRERRYVVVTSPEIYGRTLKELRLRSKYGVTIVRVQRHDVEFVPSARTRIEFGDGLVAVGEPDALAKIANAVGHRPRTVNETDLLSLVAGIVLGIFVGNLSLQIGEFSMSLGIAGGPLMVGLILGHFRRLGPIRGSYPPAAMLLMTEGGLALFLADAGLNAGANVVEVLMERGAMLCVAAAAIAIIPLLVGFAGSRYFGGRTLWQSLGATCGGMTSTPGLAVLTGATDSSQPATSYVAAYPVALVLITVAAPWLVELIG

Radius of gyration: 32.18 Å; Cα contacts (8 Å, |Δi|>4): 2255; chains: 2; bounding box: 90×94×71 Å